Protein AF-0000000086844760 (afdb_homodimer)

Solvent-accessible surface area (backbone atoms only — not comparable to full-atom values): 68544 Å² total; per-residue (Å²): 136,83,76,76,80,75,75,67,80,76,78,78,75,75,71,76,77,79,73,76,76,82,70,79,83,75,85,76,35,27,53,61,29,56,73,67,73,46,94,48,76,59,41,81,81,46,22,67,66,28,59,74,68,72,46,90,46,39,65,70,80,63,88,67,71,78,76,73,77,73,80,78,74,82,71,80,79,78,82,77,79,78,87,77,78,69,79,83,68,81,68,78,78,85,81,85,72,85,91,84,83,89,86,69,89,79,78,80,80,88,84,91,85,86,90,91,86,91,85,86,90,86,89,89,76,84,76,82,81,78,79,87,86,79,81,72,74,86,75,78,74,73,74,70,76,68,80,68,67,78,74,70,77,79,71,74,79,66,73,74,68,75,70,73,76,76,73,76,84,75,50,77,80,41,47,57,52,46,16,39,49,39,18,54,71,46,49,38,49,72,76,28,47,56,69,39,92,64,22,55,57,62,65,67,53,47,68,76,53,50,59,93,79,39,53,42,54,44,48,41,23,19,42,20,20,38,39,48,32,41,28,85,86,46,78,63,30,65,58,29,35,53,50,12,51,52,42,43,55,53,42,54,53,52,50,45,50,43,63,65,61,70,71,51,72,54,48,67,43,59,35,51,36,25,51,48,49,31,52,40,32,34,39,66,43,82,53,54,64,35,54,60,29,48,51,49,26,50,52,36,48,49,58,56,68,44,84,50,72,61,70,82,79,75,82,77,75,57,64,66,61,49,64,74,40,40,49,58,48,20,32,49,37,18,46,49,44,50,52,34,44,22,44,8,62,32,60,28,68,26,46,86,64,79,69,67,45,32,44,70,71,20,22,33,74,28,53,58,64,40,26,69,77,58,35,60,91,62,56,70,65,59,47,27,52,44,36,34,49,36,53,53,42,54,50,45,52,50,50,49,37,50,50,11,40,50,43,36,42,57,74,71,49,53,37,69,65,57,50,51,52,52,50,50,19,49,52,38,35,55,51,49,49,68,47,29,55,61,68,68,56,58,55,49,71,75,47,79,51,73,62,90,80,57,50,73,68,51,50,50,50,51,31,50,46,39,46,46,51,26,44,50,40,28,48,59,47,48,53,49,29,72,73,68,56,56,66,33,44,32,75,80,32,68,68,43,32,52,35,36,52,50,34,55,52,37,48,68,39,48,42,58,80,69,39,44,65,63,42,43,36,34,48,52,49,33,52,44,24,48,73,50,66,68,58,51,49,51,52,50,52,55,49,60,62,50,44,67,74,14,35,35,36,53,52,50,51,49,51,51,40,52,51,52,53,50,33,37,72,75,66,73,42,73,66,44,74,62,49,45,53,60,47,40,38,43,75,50,70,137,78,74,74,80,74,76,65,81,78,76,79,75,74,70,74,77,80,73,77,75,80,70,81,83,74,84,76,34,28,52,61,28,57,73,66,72,45,93,47,78,60,40,80,81,48,22,69,66,28,59,74,66,73,46,88,45,40,66,68,79,63,86,65,68,76,75,71,76,71,78,75,73,81,69,78,79,74,78,76,81,74,82,80,80,80,87,82,74,86,88,89,82,84,79,90,83,89,88,91,83,90,90,83,90,84,88,94,86,92,86,89,87,92,84,83,87,84,80,81,77,86,79,86,77,80,77,81,80,79,80,88,83,79,80,70,74,83,75,79,75,73,77,71,75,67,78,68,68,78,74,70,74,80,70,73,78,65,73,73,67,76,71,73,76,74,71,76,83,73,53,75,82,40,48,58,52,47,16,39,48,39,18,55,71,47,49,40,49,72,74,29,47,54,67,41,93,67,24,54,56,63,65,67,53,48,69,77,52,51,58,91,79,41,53,42,55,45,48,40,23,18,43,20,19,40,38,47,31,39,28,86,85,48,78,64,30,67,59,29,36,52,50,13,52,52,42,41,53,54,41,54,52,53,48,45,51,43,64,63,64,69,70,50,71,55,49,66,42,60,35,51,37,26,52,49,50,30,53,38,34,33,39,64,43,83,53,55,64,36,54,59,30,49,53,50,27,50,51,36,49,50,58,56,69,45,82,50,73,62,70,84,77,72,81,78,78,58,63,68,62,50,63,73,40,41,48,58,50,21,33,50,37,17,46,50,44,50,51,35,42,22,43,8,63,31,61,28,69,26,47,87,63,79,69,67,45,31,44,70,70,21,22,33,73,27,56,59,65,42,25,68,76,57,33,60,91,62,56,70,65,60,47,28,53,45,37,35,48,36,52,54,42,53,51,46,53,50,50,50,37,50,50,11,40,49,42,36,42,58,72,72,50,54,36,68,64,57,50,51,52,53,51,50,18,51,52,38,34,56,53,47,50,70,48,30,55,60,68,69,56,59,56,50,72,76,47,79,51,75,61,88,81,57,49,72,67,51,49,50,52,50,31,50,46,37,46,46,49,27,45,50,39,30,47,57,46,48,52,49,29,72,71,68,57,57,65,34,45,32,75,80,32,70,69,43,31,50,35,35,52,50,33,55,50,36,48,66,38,48,42,56,78,69,40,46,64,64,43,42,36,34,48,54,52,33,52,43,24,47,73,50,67,68,57,52,50,50,52,50,52,54,50,59,63,49,45,67,75,14,37,36,36,54,52,49,51,50,52,52,40,52,50,50,51,49,32,37,71,75,66,70,42,72,66,46,71,63,50,45,54,59,46,42,37,43,75,50,69

Secondary structure (DSSP, 8-state):
----------------------------S-HHHHHHT------SSS-HHHHHHT-------------------------S---------------------------------------------------------------------------------------TTS-HHHHHHHHHHHIIIIIHHHHSS---TTS--GGGTGGGG--TT-HHHHHHHHHHHHHHHH-TT-S-HHHHHHHHHHHHHHHHHHHHHHHHTS-S---HHHHHHHHHHHHHHHHH-SSSTHHHHHHHHHHHHHHHHS----------TTHHHHHHTHHHHHHHHHHHHHHHHHHHHHHSS--SS-S-HHHHTTSS--SSS--TTT-----HHHHHHHHHHHHHHHHHHHHHHHHHHHHHHHHHT--HHHHHHHHHHHHHHHHHHHHT--HHHHHHHT-SSPPTT--HHHHHHHHHHHHHHHHHHHHHHHHHHHHH--S-GGGT-HHHHHHHHHHHHHHHHH--GGGGGGGHHHHHHHHHH---HHHHHHHHHHHHHHGGGS-HHHHHHHHHHHHHHHHHHHHS---HHHHHHHHHTS---/----------------------------S-HHHHHTT------SSS-HHHHHTT-----------------------------------------------------------------------------------------------------------------TTS-HHHHHHHHHHHIIIIIHHHHSS---TTS--GGGTGGGG--TT-HHHHHHHHHHHHHHHH-TT-S-HHHHHHHHHHHHHHHHHHHHHHHHTS-S---HHHHHHHHHHHHHHHHH-SSSTHHHHHHHHHHHHHHHHS----------TTHHHHHHTHHHHHHHHHHHHHHHHHHHHHHSS--SS-S-HHHHTTSS--SSS--TTT-----HHHHHHHHHHHHHHHHHHHHHHHHHHHHHHHHHT--HHHHHHHHHHHHHHHHHHHHT--HHHHHHHT-SSPPTT--HHHHHHHHHHHHHHHHHHHHHHHHHHHHH--S-GGGT-HHHHHHHHHHHHHHHHH--GGGGGGGHHHHHHHHHH---HHHHHHHHHHHHHHGGGS-HHHHHHHHHHHHHHHHHHHHS---HHHHHHHHHTS---

Structure (mmCIF, N/CA/C/O backbone):
data_AF-0000000086844760-model_v1
#
loop_
_entity.id
_entity.type
_entity.pdbx_description
1 polymer 'Zn(2)-C6 fungal-type domain-containing protein'
#
loop_
_atom_site.group_PDB
_atom_site.id
_atom_site.type_symbol
_atom_site.label_atom_id
_atom_site.label_alt_id
_atom_site.label_comp_id
_atom_site.label_asym_id
_atom_site.label_entity_id
_atom_site.label_seq_id
_atom_site.pdbx_PDB_ins_code
_atom_site.Cartn_x
_atom_site.Cartn_y
_atom_site.Cartn_z
_atom_site.occupancy
_atom_site.B_iso_or_equiv
_atom_site.auth_seq_id
_atom_site.auth_comp_id
_atom_site.auth_asym_id
_atom_site.auth_atom_id
_atom_site.pdbx_PDB_model_num
ATOM 1 N N . MET A 1 1 ? -20.188 -98.375 -18.125 1 24.91 1 MET A N 1
ATOM 2 C CA . MET A 1 1 ? -20.562 -96.938 -18.375 1 24.91 1 MET A CA 1
ATOM 3 C C . MET A 1 1 ? -19.656 -96 -17.625 1 24.91 1 MET A C 1
ATOM 5 O O . MET A 1 1 ? -19.594 -96.062 -16.391 1 24.91 1 MET A O 1
ATOM 9 N N . ALA A 1 2 ? -18.516 -95.688 -18.219 1 20.05 2 ALA A N 1
ATOM 10 C CA . ALA A 1 2 ? -17.281 -95 -17.812 1 20.05 2 ALA A CA 1
ATOM 11 C C . ALA A 1 2 ? -17.547 -93.562 -17.328 1 20.05 2 ALA A C 1
ATOM 13 O O . ALA A 1 2 ? -18.266 -92.812 -17.984 1 20.05 2 ALA A O 1
ATOM 14 N N . LYS A 1 3 ? -17.516 -93.5 -15.984 1 27.41 3 LYS A N 1
ATOM 15 C CA . LYS A 1 3 ? -17.75 -92.438 -15.039 1 27.41 3 LYS A CA 1
ATOM 16 C C . LYS A 1 3 ? -16.953 -91.188 -15.414 1 27.41 3 LYS A C 1
ATOM 18 O O . LYS A 1 3 ? -15.719 -91.25 -15.484 1 27.41 3 LYS A O 1
ATOM 23 N N . PRO A 1 4 ? -17.438 -90.375 -16.453 1 26.19 4 PRO A N 1
ATOM 24 C CA . PRO A 1 4 ? -16.594 -89.312 -17.062 1 26.19 4 PRO A CA 1
ATOM 25 C C . PRO A 1 4 ? -15.938 -88.375 -16.047 1 26.19 4 PRO A C 1
ATOM 27 O O . PRO A 1 4 ? -16.578 -88 -15.062 1 26.19 4 PRO A O 1
ATOM 30 N N . ASP A 1 5 ? -14.688 -88.625 -15.711 1 25.19 5 ASP A N 1
ATOM 31 C CA . ASP A 1 5 ? -13.883 -88.062 -14.648 1 25.19 5 ASP A CA 1
ATOM 32 C C . ASP A 1 5 ? -13.75 -86.5 -14.828 1 25.19 5 ASP A C 1
ATOM 34 O O . ASP A 1 5 ? -13.172 -86.062 -15.812 1 25.19 5 ASP A O 1
ATOM 38 N N . ALA A 1 6 ? -14.836 -85.75 -14.594 1 27.44 6 ALA A N 1
ATOM 39 C CA . ALA A 1 6 ? -15.141 -84.375 -14.93 1 27.44 6 ALA A CA 1
ATOM 40 C C . ALA A 1 6 ? -14.156 -83.438 -14.266 1 27.44 6 ALA A C 1
ATOM 42 O O . ALA A 1 6 ? -14.562 -82.438 -13.641 1 27.44 6 ALA A O 1
ATOM 43 N N . ASP A 1 7 ? -12.961 -83.938 -13.82 1 24.91 7 ASP A N 1
ATOM 44 C CA . ASP A 1 7 ? -12.234 -83.188 -12.789 1 24.91 7 ASP A CA 1
ATOM 45 C C . ASP A 1 7 ? -11.711 -81.875 -13.328 1 24.91 7 ASP A C 1
ATOM 47 O O . ASP A 1 7 ? -10.727 -81.812 -14.062 1 24.91 7 ASP A O 1
ATOM 51 N N . GLY A 1 8 ? -12.492 -81.062 -14.047 1 26.72 8 GLY A N 1
ATOM 52 C CA . GLY A 1 8 ? -11.891 -79.938 -14.734 1 26.72 8 GLY A CA 1
ATOM 53 C C . GLY A 1 8 ? -11.164 -79 -13.797 1 26.72 8 GLY A C 1
ATOM 54 O O . GLY A 1 8 ? -11.469 -78.938 -12.602 1 26.72 8 GLY A O 1
ATOM 55 N N . PRO A 1 9 ? -9.883 -78.625 -13.977 1 27.34 9 PRO A N 1
ATOM 56 C CA . PRO A 1 9 ? -8.961 -77.938 -13.102 1 27.34 9 PRO A CA 1
ATOM 57 C C . PRO A 1 9 ? -9.492 -76.562 -12.688 1 27.34 9 PRO A C 1
ATOM 59 O O . PRO A 1 9 ? -10.172 -75.875 -13.477 1 27.34 9 PRO A O 1
ATOM 62 N N . ALA A 1 10 ? -9.93 -76.375 -11.469 1 26.81 10 ALA A N 1
ATOM 63 C CA . ALA A 1 10 ? -10.508 -75.188 -10.82 1 26.81 10 ALA A CA 1
ATOM 64 C C . ALA A 1 10 ? -9.617 -74 -11.008 1 26.81 10 ALA A C 1
ATOM 66 O O . ALA A 1 10 ? -8.391 -74.062 -10.898 1 26.81 10 ALA A O 1
ATOM 67 N N . ALA A 1 11 ? -9.992 -73.062 -11.922 1 27.92 11 ALA A N 1
ATOM 68 C CA . ALA A 1 11 ? -9.359 -71.812 -12.266 1 27.92 11 ALA A CA 1
ATOM 69 C C . ALA A 1 11 ? -8.969 -71.062 -11.016 1 27.92 11 ALA A C 1
ATOM 71 O O . ALA A 1 11 ? -9.773 -70.875 -10.102 1 27.92 11 ALA A O 1
ATOM 72 N N . GLU A 1 12 ? -7.711 -71.125 -10.578 1 26.2 12 GLU A N 1
ATOM 73 C CA . GLU A 1 12 ? -7.074 -70.438 -9.445 1 26.2 12 GLU A CA 1
ATOM 74 C C . GLU A 1 12 ? -7.34 -68.938 -9.469 1 26.2 12 GLU A C 1
ATOM 76 O O . GLU A 1 12 ? -6.941 -68.25 -10.406 1 26.2 12 GLU A O 1
ATOM 81 N N . THR A 1 13 ? -8.539 -68.438 -9.102 1 27.89 13 THR A N 1
ATOM 82 C CA . THR A 1 13 ? -8.875 -67.062 -9.023 1 27.89 13 THR A CA 1
ATOM 83 C C . THR A 1 13 ? -7.828 -66.312 -8.211 1 27.89 13 THR A C 1
ATOM 85 O O . THR A 1 13 ? -7.703 -66.5 -7.004 1 27.89 13 THR A O 1
ATOM 88 N N . THR A 1 14 ? -6.637 -66.062 -8.781 1 27.88 14 THR A N 1
ATOM 89 C CA . THR A 1 14 ? -5.586 -65.312 -8.102 1 27.88 14 THR A CA 1
ATOM 90 C C . THR A 1 14 ? -6.137 -64 -7.539 1 27.88 14 THR A C 1
ATOM 92 O O . THR A 1 14 ? -6.609 -63.156 -8.289 1 27.88 14 THR A O 1
ATOM 95 N N . LEU A 1 15 ? -6.805 -64.062 -6.41 1 31.3 15 LEU A N 1
ATOM 96 C CA . LEU A 1 15 ? -7.289 -62.844 -5.711 1 31.3 15 LEU A CA 1
ATOM 97 C C . LEU A 1 15 ? -6.215 -61.781 -5.664 1 31.3 15 LEU A C 1
ATOM 99 O O . LEU A 1 15 ? -5.055 -62.062 -5.348 1 31.3 15 LEU A O 1
ATOM 103 N N . PRO A 1 16 ? -6.379 -60.75 -6.535 1 30.52 16 PRO A N 1
ATOM 104 C CA . PRO A 1 16 ? -5.344 -59.719 -6.59 1 30.52 16 PRO A CA 1
ATOM 105 C C . PRO A 1 16 ? -4.879 -59.281 -5.203 1 30.52 16 PRO A C 1
ATOM 107 O O . PRO A 1 16 ? -5.629 -59.375 -4.23 1 30.52 16 PRO A O 1
ATOM 110 N N . ALA A 1 17 ? -3.604 -59.281 -4.926 1 31.84 17 ALA A N 1
ATOM 111 C CA . ALA A 1 17 ? -2.9 -58.906 -3.703 1 31.84 17 ALA A CA 1
ATOM 112 C C . ALA A 1 17 ? -3.387 -57.531 -3.189 1 31.84 17 ALA A C 1
ATOM 114 O O . ALA A 1 17 ? -3.531 -56.594 -3.961 1 31.84 17 ALA A O 1
ATOM 115 N N . ARG A 1 18 ? -4.176 -57.531 -2.146 1 31.48 18 ARG A N 1
ATOM 116 C CA . ARG A 1 18 ? -4.648 -56.344 -1.442 1 31.48 18 ARG A CA 1
ATOM 117 C C . ARG A 1 18 ? -3.514 -55.344 -1.224 1 31.48 18 ARG A C 1
ATOM 119 O O . ARG A 1 18 ? -2.592 -55.594 -0.45 1 31.48 18 ARG A O 1
ATOM 126 N N . GLN A 1 19 ? -3.096 -54.656 -2.275 1 29.53 19 GLN A N 1
ATOM 127 C CA . GLN A 1 19 ? -2.07 -53.625 -2.059 1 29.53 19 GLN A CA 1
ATOM 128 C C . GLN A 1 19 ? -2.441 -52.719 -0.9 1 29.53 19 GLN A C 1
ATOM 130 O O . GLN A 1 19 ? -3.551 -52.188 -0.858 1 29.53 19 GLN A O 1
ATOM 135 N N . ARG A 1 20 ? -1.898 -52.906 0.29 1 30.97 20 ARG A N 1
ATOM 136 C CA . ARG A 1 20 ? -2.045 -52.094 1.487 1 30.97 20 ARG A CA 1
ATOM 137 C C . ARG A 1 20 ? -1.864 -50.625 1.163 1 30.97 20 ARG A C 1
ATOM 139 O O . ARG A 1 20 ? -0.861 -50.219 0.564 1 30.97 20 ARG A O 1
ATOM 146 N N . LYS A 1 21 ? -2.982 -49.969 1.003 1 32.12 21 LYS A N 1
ATOM 147 C CA . LYS A 1 21 ? -3 -48.531 0.793 1 32.12 21 LYS A CA 1
ATOM 148 C C . LYS A 1 21 ? -2.168 -47.812 1.851 1 32.12 21 LYS A C 1
ATOM 150 O O . LYS A 1 21 ? -2.373 -48 3.051 1 32.12 21 LYS A O 1
ATOM 155 N N . TRP A 1 22 ? -0.923 -47.5 1.619 1 31.42 22 TRP A N 1
ATOM 156 C CA . TRP A 1 22 ? -0.05 -46.688 2.457 1 31.42 22 TRP A CA 1
ATOM 157 C C . TRP A 1 22 ? -0.727 -45.375 2.83 1 31.42 22 TRP A C 1
ATOM 159 O O . TRP A 1 22 ? -1.113 -44.594 1.955 1 31.42 22 TRP A O 1
ATOM 169 N N . HIS A 1 23 ? -1.575 -45.344 3.865 1 33.09 23 HIS A N 1
ATOM 170 C CA . HIS A 1 23 ? -2.178 -44.094 4.344 1 33.09 23 HIS A CA 1
ATOM 171 C C . HIS A 1 23 ? -1.124 -43.156 4.934 1 33.09 23 HIS A C 1
ATOM 173 O O . HIS A 1 23 ? -0.308 -43.594 5.758 1 33.09 23 HIS A O 1
ATOM 179 N N . PRO A 1 24 ? -0.747 -42.219 4.309 1 34.28 24 PRO A N 1
ATOM 180 C CA . PRO A 1 24 ? 0.239 -41.281 4.875 1 34.28 24 PRO A CA 1
ATOM 181 C C . PRO A 1 24 ? -0.149 -40.781 6.27 1 34.28 24 PRO A C 1
ATOM 183 O O . PRO A 1 24 ? -1.294 -40.375 6.484 1 34.28 24 PRO A O 1
ATOM 186 N N . ARG A 1 25 ? 0.43 -41.188 7.41 1 38.53 25 ARG A N 1
ATOM 187 C CA . ARG A 1 25 ? 0.257 -40.875 8.82 1 38.53 25 ARG A CA 1
ATOM 188 C C . ARG A 1 25 ? 0.356 -39.375 9.047 1 38.53 25 ARG A C 1
ATOM 190 O O . ARG A 1 25 ? 1.395 -38.75 8.781 1 38.53 25 ARG A O 1
ATOM 197 N N . VAL A 1 26 ? -0.689 -38.688 8.844 1 43.47 26 VAL A N 1
ATOM 198 C CA . VAL A 1 26 ? -0.784 -37.281 9.211 1 43.47 26 VAL A CA 1
ATOM 199 C C . VAL A 1 26 ? -0.751 -37.125 10.727 1 43.47 26 VAL A C 1
ATOM 201 O O . VAL A 1 26 ? -1.554 -37.75 11.438 1 43.47 26 VAL A O 1
ATOM 204 N N . PHE A 1 27 ? 0.357 -36.844 11.422 1 50.03 27 PHE A N 1
ATOM 205 C CA . PHE A 1 27 ? 0.555 -36.688 12.859 1 50.03 27 PHE A CA 1
ATOM 206 C C . PHE A 1 27 ? -0.183 -35.438 13.359 1 50.03 27 PHE A C 1
ATOM 208 O O . PHE A 1 27 ? 0.335 -34.312 13.273 1 50.03 27 PHE A O 1
ATOM 215 N N . THR A 1 28 ? -1.425 -35.406 13.609 1 60.16 28 THR A N 1
ATOM 216 C CA . THR A 1 28 ? -2.33 -34.375 14.078 1 60.16 28 THR A CA 1
ATOM 217 C C . THR A 1 28 ? -2.328 -34.312 15.602 1 60.16 28 THR A C 1
ATOM 219 O O . THR A 1 28 ? -3.076 -33.5 16.188 1 60.16 28 THR A O 1
ATOM 222 N N . GLY A 1 29 ? -1.486 -34.906 16.328 1 65.88 29 GLY A N 1
ATOM 223 C CA . GLY A 1 29 ? -1.523 -34.938 17.781 1 65.88 29 GLY A CA 1
ATOM 224 C C . GLY A 1 29 ? -0.838 -33.75 18.422 1 65.88 29 GLY A C 1
ATOM 225 O O . GLY A 1 29 ? -0.25 -32.906 17.734 1 65.88 29 GLY A O 1
ATOM 226 N N . CYS A 1 30 ? -1.069 -33.531 19.766 1 68.5 30 CYS A N 1
ATOM 227 C CA . CYS A 1 30 ? -0.427 -32.438 20.516 1 68.5 30 CYS A CA 1
ATOM 228 C C . CYS A 1 30 ? 1.088 -32.625 20.5 1 68.5 30 CYS A C 1
ATOM 230 O O . CYS A 1 30 ? 1.6 -33.719 20.266 1 68.5 30 CYS A O 1
ATOM 232 N N . VAL A 1 31 ? 1.946 -31.578 20.719 1 71.69 31 VAL A N 1
ATOM 233 C CA . VAL A 1 31 ? 3.404 -31.562 20.672 1 71.69 31 VAL A CA 1
ATOM 234 C C . VAL A 1 31 ? 3.973 -32.688 21.531 1 71.69 31 VAL A C 1
ATOM 236 O O . VAL A 1 31 ? 4.938 -33.344 21.156 1 71.69 31 VAL A O 1
ATOM 239 N N . ASN A 1 32 ? 3.42 -33.031 22.547 1 75.5 32 ASN A N 1
ATOM 240 C CA . ASN A 1 32 ? 3.92 -34.031 23.469 1 75.5 32 ASN A CA 1
ATOM 241 C C . ASN A 1 32 ? 3.65 -35.438 22.953 1 75.5 32 ASN A C 1
ATOM 243 O O . ASN A 1 32 ? 4.516 -36.312 23.047 1 75.5 32 ASN A O 1
ATOM 247 N N . CYS A 1 33 ? 2.576 -35.625 22.453 1 73.06 33 CYS A N 1
ATOM 248 C CA . CYS A 1 33 ? 2.213 -36.938 21.922 1 73.06 33 CYS A CA 1
ATOM 249 C C . CYS A 1 33 ? 3.01 -37.281 20.672 1 73.06 33 CYS A C 1
ATOM 251 O O . CYS A 1 33 ? 3.457 -38.406 20.484 1 73.06 33 CYS A O 1
ATOM 253 N N . ARG A 1 34 ? 3.307 -36.25 19.891 1 70.62 34 ARG A N 1
ATOM 254 C CA . ARG A 1 34 ? 4.129 -36.406 18.703 1 70.62 34 ARG A CA 1
ATOM 255 C C . ARG A 1 34 ? 5.574 -36.719 19.062 1 70.62 34 ARG A C 1
ATOM 257 O O . ARG A 1 34 ? 6.199 -37.562 18.438 1 70.62 34 ARG A O 1
ATOM 264 N N . ARG A 1 35 ? 6.004 -36.094 20.078 1 70.56 35 ARG A N 1
ATOM 265 C CA . ARG A 1 35 ? 7.363 -36.312 20.547 1 70.56 35 ARG A CA 1
ATOM 266 C C . ARG A 1 35 ? 7.527 -37.719 21.094 1 70.56 35 ARG A C 1
ATOM 268 O O . ARG A 1 35 ? 8.57 -38.344 20.891 1 70.56 35 ARG A O 1
ATOM 275 N N . ARG A 1 36 ? 6.535 -38.281 21.656 1 74 36 ARG A N 1
ATOM 276 C CA . ARG A 1 36 ? 6.586 -39.594 22.312 1 74 36 ARG A CA 1
ATOM 277 C C . ARG A 1 36 ? 6.102 -40.688 21.391 1 74 36 ARG A C 1
ATOM 279 O O . ARG A 1 36 ? 6.113 -41.875 21.781 1 74 36 ARG A O 1
ATOM 286 N N . HIS A 1 37 ? 5.723 -40.281 20.219 1 66.19 37 HIS A N 1
ATOM 287 C CA . HIS A 1 37 ? 5.254 -41.188 19.172 1 66.19 37 HIS A CA 1
ATOM 288 C C . HIS A 1 37 ? 4.113 -42.062 19.688 1 66.19 37 HIS A C 1
ATOM 290 O O . HIS A 1 37 ? 4.09 -43.281 19.438 1 66.19 37 HIS A O 1
ATOM 296 N N . VAL A 1 38 ? 3.189 -41.375 20.531 1 77.69 38 VAL A N 1
ATOM 297 C CA . VAL A 1 38 ? 2.004 -42.094 21 1 77.69 38 VAL A CA 1
ATOM 298 C C . VAL A 1 38 ? 0.761 -41.5 20.328 1 77.69 38 VAL A C 1
ATOM 300 O O . VAL A 1 38 ? 0.759 -40.375 19.875 1 77.69 38 VAL A O 1
ATOM 303 N N . LYS A 1 39 ? -0.278 -42.281 20.125 1 74.25 39 LYS A N 1
ATOM 304 C CA . LYS A 1 39 ? -1.54 -41.875 19.531 1 74.25 39 LYS A CA 1
ATOM 305 C C . LYS A 1 39 ? -2.225 -40.812 20.391 1 74.25 39 LYS A C 1
ATOM 307 O O . LYS A 1 39 ? -2.457 -41.031 21.578 1 74.25 39 LYS A O 1
ATOM 312 N N . CYS A 1 40 ? -2.346 -39.531 19.875 1 71 40 CYS A N 1
ATOM 313 C CA . CYS A 1 40 ? -3.016 -38.438 20.547 1 71 40 CYS A CA 1
ATOM 314 C C . CYS A 1 40 ? -4.512 -38.438 20.234 1 71 40 CYS A C 1
ATOM 316 O O . CYS A 1 40 ? -4.918 -38.688 19.109 1 71 40 CYS A O 1
ATOM 318 N N . ASP A 1 41 ? -5.352 -38.344 21.109 1 75.38 41 ASP A N 1
ATOM 319 C CA . ASP A 1 41 ? -6.797 -38.312 20.906 1 75.38 41 ASP A CA 1
ATOM 320 C C . ASP A 1 41 ? -7.266 -36.938 20.5 1 75.38 41 ASP A C 1
ATOM 322 O O . ASP A 1 41 ? -8.461 -36.688 20.344 1 75.38 41 ASP A O 1
ATOM 326 N N . GLU A 1 42 ? -6.41 -35.906 20.312 1 72.19 42 GLU A N 1
ATOM 327 C CA . GLU A 1 42 ? -6.555 -34.531 19.812 1 72.19 42 GLU A CA 1
ATOM 328 C C . GLU A 1 42 ? -7.652 -33.812 20.578 1 72.19 42 GLU A C 1
ATOM 330 O O . GLU A 1 42 ? -8.211 -32.812 20.062 1 72.19 42 GLU A O 1
ATOM 335 N N . ARG A 1 43 ? -7.883 -34.219 21.734 1 72.81 43 ARG A N 1
ATOM 336 C CA . ARG A 1 43 ? -8.867 -33.531 22.562 1 72.81 43 ARG A CA 1
ATOM 337 C C . ARG A 1 43 ? -8.312 -32.219 23.109 1 72.81 43 ARG A C 1
ATOM 339 O O . ARG A 1 43 ? -7.145 -32.125 23.5 1 72.81 43 ARG A O 1
ATOM 346 N N . THR A 1 44 ? -8.977 -31.016 22.953 1 72.56 44 THR A N 1
ATOM 347 C CA . THR A 1 44 ? -8.68 -29.703 23.531 1 72.56 44 THR A CA 1
ATOM 348 C C . THR A 1 44 ? -9.469 -29.484 24.812 1 72.56 44 THR A C 1
ATOM 350 O O . THR A 1 44 ? -10.586 -30 24.953 1 72.56 44 THR A O 1
ATOM 353 N N . PRO A 1 45 ? -8.789 -28.734 25.812 1 70.69 45 PRO A N 1
ATOM 354 C CA . PRO A 1 45 ? -7.508 -28.047 25.719 1 70.69 45 PRO A CA 1
ATOM 355 C C . PRO A 1 45 ? -6.312 -28.969 25.953 1 70.69 45 PRO A C 1
ATOM 357 O O . PRO A 1 45 ? -5.184 -28.625 25.594 1 70.69 45 PRO A O 1
ATOM 360 N N . SER A 1 46 ? -6.527 -30.109 26.453 1 77.12 46 SER A N 1
ATOM 361 C CA . SER A 1 46 ? -5.441 -31.047 26.734 1 77.12 46 SER A CA 1
ATOM 362 C C . SER A 1 46 ? -5.812 -32.469 26.312 1 77.12 46 SER A C 1
ATOM 364 O O . SER A 1 46 ? -6.926 -32.938 26.578 1 77.12 46 SER A O 1
ATOM 366 N N . CYS A 1 47 ? -4.941 -33.031 25.625 1 75.25 47 CYS A N 1
ATOM 367 C CA . CYS A 1 47 ? -5.219 -34.438 25.234 1 75.25 47 CYS A CA 1
ATOM 368 C C . CYS A 1 47 ? -5.109 -35.375 26.438 1 75.25 47 CYS A C 1
ATOM 370 O O . CYS A 1 47 ? -4.512 -35 27.453 1 75.25 47 CYS A O 1
ATOM 372 N N . THR A 1 48 ? -5.809 -36.531 26.375 1 80.75 48 THR A N 1
ATOM 373 C CA . THR A 1 48 ? -5.895 -37.5 27.469 1 80.75 48 THR A CA 1
ATOM 374 C C . THR A 1 48 ? -4.5 -37.906 27.938 1 80.75 48 THR A C 1
ATOM 376 O O . THR A 1 48 ? -4.285 -38.125 29.141 1 80.75 48 THR A O 1
ATOM 379 N N . ASN A 1 49 ? -3.574 -37.938 27 1 79.81 49 ASN A N 1
ATOM 380 C CA . ASN A 1 49 ? -2.207 -38.312 27.328 1 79.81 49 ASN A CA 1
ATOM 381 C C . ASN A 1 49 ? -1.501 -37.25 28.156 1 79.81 49 ASN A C 1
ATOM 383 O O . ASN A 1 49 ? -0.841 -37.562 29.141 1 79.81 49 ASN A O 1
ATOM 387 N N . CYS A 1 50 ? -1.664 -36.094 27.734 1 76.44 50 CYS A N 1
ATOM 388 C CA . CYS A 1 50 ? -1.045 -34.969 28.422 1 76.44 50 CYS A CA 1
ATOM 389 C C . CYS A 1 50 ? -1.689 -34.75 29.797 1 76.44 50 CYS A C 1
ATOM 391 O O . CYS A 1 50 ? -0.999 -34.469 30.766 1 76.44 50 CYS A O 1
ATOM 393 N N . THR A 1 51 ? -2.889 -34.938 29.906 1 79.69 51 THR A N 1
ATOM 394 C CA . THR A 1 51 ? -3.605 -34.844 31.172 1 79.69 51 THR A CA 1
ATOM 395 C C . THR A 1 51 ? -3.123 -35.906 32.156 1 79.69 51 THR A C 1
ATOM 397 O O . THR A 1 51 ? -2.908 -35.625 33.344 1 79.69 51 THR A O 1
ATOM 400 N N . ARG A 1 52 ? -2.977 -37.125 31.688 1 79.19 52 ARG A N 1
ATOM 401 C CA . ARG A 1 52 ? -2.557 -38.25 32.531 1 79.19 52 ARG A CA 1
ATOM 402 C C . ARG A 1 52 ? -1.139 -38.031 33.031 1 79.19 52 ARG A C 1
ATOM 404 O O . ARG A 1 52 ? -0.837 -38.375 34.188 1 79.19 52 ARG A O 1
ATOM 411 N N . LEU A 1 53 ? -0.36 -37.438 32.188 1 78.25 53 LEU A N 1
ATOM 412 C CA . LEU A 1 53 ? 1.056 -37.281 32.5 1 78.25 53 LEU A CA 1
ATOM 413 C C . LEU A 1 53 ? 1.331 -35.906 33.062 1 78.25 53 LEU A C 1
ATOM 415 O O . LEU A 1 53 ? 2.48 -35.562 33.375 1 78.25 53 LEU A O 1
ATOM 419 N N . SER A 1 54 ? 0.286 -35.094 33.312 1 76.12 54 SER A N 1
ATOM 420 C CA . SER A 1 54 ? 0.357 -33.75 33.844 1 76.12 54 SER A CA 1
ATOM 421 C C . SER A 1 54 ? 1.353 -32.875 33.094 1 76.12 54 SER A C 1
ATOM 423 O O . SER A 1 54 ? 2.189 -32.188 33.688 1 76.12 54 SER A O 1
ATOM 425 N N . LEU A 1 55 ? 1.37 -33.031 31.719 1 75.62 55 LEU A N 1
ATOM 426 C CA . LEU A 1 55 ? 2.211 -32.219 30.844 1 75.62 55 LEU A CA 1
ATOM 427 C C . LEU A 1 55 ? 1.41 -31.094 30.203 1 75.62 55 LEU A C 1
ATOM 429 O O . LEU A 1 55 ? 0.198 -31.219 30 1 75.62 55 LEU A O 1
ATOM 433 N N . PRO A 1 56 ? 2.006 -29.969 29.922 1 72.69 56 PRO A N 1
ATOM 434 C CA . PRO A 1 56 ? 1.313 -28.922 29.172 1 72.69 56 PRO A CA 1
ATOM 435 C C . PRO A 1 56 ? 1.019 -29.312 27.719 1 72.69 56 PRO A C 1
ATOM 437 O O . PRO A 1 56 ? 1.939 -29.641 26.969 1 72.69 56 PRO A O 1
ATOM 440 N N . CYS A 1 57 ? -0.252 -29.438 27.266 1 67.88 57 CYS A N 1
ATOM 441 C CA . CYS A 1 57 ? -0.723 -29.891 25.953 1 67.88 57 CYS A CA 1
ATOM 442 C C . CYS A 1 57 ? -0.798 -28.734 24.969 1 67.88 57 CYS A C 1
ATOM 444 O O . CYS A 1 57 ? -1.457 -27.734 25.234 1 67.88 57 CYS A O 1
ATOM 446 N N . ASN A 1 58 ? 0.031 -28.641 24.109 1 65.5 58 ASN A N 1
ATOM 447 C CA . ASN A 1 58 ? 0.048 -27.609 23.078 1 65.5 58 ASN A CA 1
ATOM 448 C C . ASN A 1 58 ? -0.103 -28.219 21.688 1 65.5 58 ASN A C 1
ATOM 450 O O . ASN A 1 58 ? 0.588 -29.188 21.344 1 65.5 58 ASN A O 1
ATOM 454 N N . PHE A 1 59 ? -1.128 -27.859 21.062 1 57.97 59 PHE A N 1
ATOM 455 C CA . PHE A 1 59 ? -1.401 -28.359 19.719 1 57.97 59 PHE A CA 1
ATOM 456 C C . PHE A 1 59 ? -0.718 -27.484 18.672 1 57.97 59 PHE A C 1
ATOM 458 O O . PHE A 1 59 ? -1.05 -27.562 17.484 1 57.97 59 PHE A O 1
ATOM 465 N N . ASP A 1 60 ? 0.184 -26.688 19 1 50.41 60 ASP A N 1
ATOM 466 C CA . ASP A 1 60 ? 0.855 -25.797 18.062 1 50.41 60 ASP A CA 1
ATOM 467 C C . ASP A 1 60 ? 1.41 -26.578 16.875 1 50.41 60 ASP A C 1
ATOM 469 O O . ASP A 1 60 ? 2.092 -27.578 17.047 1 50.41 60 ASP A O 1
ATOM 473 N N . ARG A 1 61 ? 0.792 -26.531 15.812 1 44.06 61 ARG A N 1
ATOM 474 C CA . ARG A 1 61 ? 1.251 -27.109 14.555 1 44.06 61 ARG A CA 1
ATOM 475 C C . ARG A 1 61 ? 2.625 -26.578 14.18 1 44.06 61 ARG A C 1
ATOM 477 O O . ARG A 1 61 ? 2.729 -25.562 13.484 1 44.06 61 ARG A O 1
ATOM 484 N N . ARG A 1 62 ? 3.619 -26.406 15.023 1 39.62 62 ARG A N 1
ATOM 485 C CA . ARG A 1 62 ? 4.941 -26.141 14.461 1 39.62 62 ARG A CA 1
ATOM 486 C C . ARG A 1 62 ? 5.336 -27.234 13.469 1 39.62 62 ARG A C 1
ATOM 488 O O . ARG A 1 62 ? 4.91 -28.375 13.594 1 39.62 62 ARG A O 1
ATOM 495 N N . PHE A 1 63 ? 5.812 -26.812 12.273 1 33.41 63 PHE A N 1
ATOM 496 C CA . PHE A 1 63 ? 6.441 -27.641 11.242 1 33.41 63 PHE A CA 1
ATOM 497 C C . PHE A 1 63 ? 7.352 -28.688 11.867 1 33.41 63 PHE A C 1
ATOM 499 O O . PHE A 1 63 ? 8.375 -28.344 12.469 1 33.41 63 PHE A O 1
ATOM 506 N N . VAL A 1 64 ? 6.754 -29.641 12.414 1 33.38 64 VAL A N 1
ATOM 507 C CA . VAL A 1 64 ? 7.684 -30.719 12.727 1 33.38 64 VAL A CA 1
ATOM 508 C C . VAL A 1 64 ? 7.973 -31.531 11.477 1 33.38 64 VAL A C 1
ATOM 510 O O . VAL A 1 64 ? 7.051 -32.062 10.844 1 33.38 64 VAL A O 1
ATOM 513 N N . PHE A 1 65 ? 8.914 -31.156 10.711 1 28.98 65 PHE A N 1
ATOM 514 C CA . PHE A 1 65 ? 9.336 -31.969 9.578 1 28.98 65 PHE A CA 1
ATOM 515 C C . PHE A 1 65 ? 9.492 -33.438 9.992 1 28.98 65 PHE A C 1
ATOM 517 O O . PHE A 1 65 ? 10.055 -33.719 11.047 1 28.98 65 PHE A O 1
ATOM 524 N N . LYS A 1 66 ? 8.727 -34.219 9.578 1 31.31 66 LYS A N 1
ATOM 525 C CA . LYS A 1 66 ? 8.797 -35.656 9.82 1 31.31 66 LYS A CA 1
ATOM 526 C C . LYS A 1 66 ? 10.18 -36.219 9.477 1 31.31 66 LYS A C 1
ATOM 528 O O . LYS A 1 66 ? 10.672 -36 8.367 1 31.31 66 LYS A O 1
ATOM 533 N N . ALA A 1 67 ? 11.047 -36.5 10.375 1 28.23 67 ALA A N 1
ATOM 534 C CA . ALA A 1 67 ? 12.32 -37.188 10.258 1 28.23 67 ALA A CA 1
ATOM 535 C C . ALA A 1 67 ? 12.156 -38.531 9.547 1 28.23 67 ALA A C 1
ATOM 537 O O . ALA A 1 67 ? 11.406 -39.406 10 1 28.23 67 ALA A O 1
ATOM 538 N N . VAL A 1 68 ? 12.156 -38.594 8.297 1 26.36 68 VAL A N 1
ATOM 539 C CA . VAL A 1 68 ? 12.195 -39.906 7.711 1 26.36 68 VAL A CA 1
ATOM 540 C C . VAL A 1 68 ? 13.352 -40.719 8.305 1 26.36 68 VAL A C 1
ATOM 542 O O . VAL A 1 68 ? 14.477 -40.219 8.398 1 26.36 68 VAL A O 1
ATOM 545 N N . PRO A 1 69 ? 13.195 -41.781 8.961 1 26.16 69 PRO A N 1
ATOM 546 C CA . PRO A 1 69 ? 14.273 -42.562 9.562 1 26.16 69 PRO A CA 1
ATOM 547 C C . PRO A 1 69 ? 15.344 -43 8.555 1 26.16 69 PRO A C 1
ATOM 549 O O . PRO A 1 69 ? 15.023 -43.312 7.406 1 26.16 69 PRO A O 1
ATOM 552 N N . ARG A 1 70 ? 16.5 -42.531 8.688 1 27.36 70 ARG A N 1
ATOM 553 C CA . ARG A 1 70 ? 17.688 -42.906 7.93 1 27.36 70 ARG A CA 1
ATOM 554 C C . ARG A 1 70 ? 17.797 -44.438 7.781 1 27.36 70 ARG A C 1
ATOM 556 O O . ARG A 1 70 ? 17.688 -45.156 8.766 1 27.36 70 ARG A O 1
ATOM 563 N N . PRO A 1 71 ? 17.625 -45.094 6.656 1 24.78 71 PRO A N 1
ATOM 564 C CA . PRO A 1 71 ? 17.859 -46.531 6.582 1 24.78 71 PRO A CA 1
ATOM 565 C C . PRO A 1 71 ? 19.203 -46.938 7.18 1 24.78 71 PRO A C 1
ATOM 567 O O . PRO A 1 71 ? 20.188 -46.188 7.059 1 24.78 71 PRO A O 1
ATOM 570 N N . SER A 1 72 ? 19.297 -47.625 8.305 1 26.58 72 SER A N 1
ATOM 571 C CA . SER A 1 72 ? 20.453 -48.188 8.984 1 26.58 72 SER A CA 1
ATOM 572 C C . SER A 1 72 ? 21.391 -48.875 8 1 26.58 72 SER A C 1
ATOM 574 O O . SER A 1 72 ? 20.953 -49.594 7.105 1 26.58 72 SER A O 1
ATOM 576 N N . GLY A 1 73 ? 22.5 -48.344 7.715 1 23.42 73 GLY A N 1
ATOM 577 C CA . GLY A 1 73 ? 23.609 -48.875 6.93 1 23.42 73 GLY A CA 1
ATOM 578 C C . GLY A 1 73 ? 23.891 -50.344 7.168 1 23.42 73 GLY A C 1
ATOM 579 O O . GLY A 1 73 ? 23.578 -50.875 8.234 1 23.42 73 GLY A O 1
ATOM 580 N N . LEU A 1 74 ? 24.016 -51.125 6.117 1 24.98 74 LEU A N 1
ATOM 581 C CA . LEU A 1 74 ? 24.297 -52.562 6.023 1 24.98 74 LEU A CA 1
ATOM 582 C C . LEU A 1 74 ? 25.516 -52.938 6.875 1 24.98 74 LEU A C 1
ATOM 584 O O . LEU A 1 74 ? 26.562 -52.281 6.781 1 24.98 74 LEU A O 1
ATOM 588 N N . LYS A 1 75 ? 25.312 -53.469 8.055 1 26.19 75 LYS A N 1
ATOM 589 C CA . LYS A 1 75 ? 26.359 -54.094 8.859 1 26.19 75 LYS A CA 1
ATOM 590 C C . LYS A 1 75 ? 27.281 -54.938 7.988 1 26.19 75 LYS A C 1
ATOM 592 O O . LYS A 1 75 ? 26.859 -55.531 6.996 1 26.19 75 LYS A O 1
ATOM 597 N N . PRO A 1 76 ? 28.562 -54.812 8.172 1 25.02 76 PRO A N 1
ATOM 598 C CA . PRO A 1 76 ? 29.562 -55.688 7.535 1 25.02 76 PRO A CA 1
ATOM 599 C C . PRO A 1 76 ? 29.266 -57.156 7.754 1 25.02 76 PRO A C 1
ATOM 601 O O . PRO A 1 76 ? 28.672 -57.531 8.766 1 25.02 76 PRO A O 1
ATOM 604 N N . ARG A 1 77 ? 29.219 -58 6.73 1 23.25 77 ARG A N 1
ATOM 605 C CA . ARG A 1 77 ? 28.984 -59.438 6.719 1 23.25 77 ARG A CA 1
ATOM 606 C C . ARG A 1 77 ? 30.016 -60.156 7.566 1 23.25 77 ARG A C 1
ATOM 608 O O . ARG A 1 77 ? 31.203 -60.188 7.238 1 23.25 77 ARG A O 1
ATOM 615 N N . PRO A 1 78 ? 29.938 -60.219 8.938 1 21.09 78 PRO A N 1
ATOM 616 C CA . PRO A 1 78 ? 30.938 -61.125 9.539 1 21.09 78 PRO A CA 1
ATOM 617 C C . PRO A 1 78 ? 31.016 -62.469 8.828 1 21.09 78 PRO A C 1
ATOM 619 O O . PRO A 1 78 ? 30.094 -62.875 8.125 1 21.09 78 PRO A O 1
ATOM 622 N N . SER A 1 79 ? 32.281 -63.125 8.695 1 21.75 79 SER A N 1
ATOM 623 C CA . SER A 1 79 ? 32.781 -64.5 8.391 1 21.75 79 SER A CA 1
ATOM 624 C C . SER A 1 79 ? 31.922 -65.562 9.086 1 21.75 79 SER A C 1
ATOM 626 O O . SER A 1 79 ? 31.203 -65.25 10.039 1 21.75 79 SER A O 1
ATOM 628 N N . SER A 1 80 ? 32.125 -66.875 8.812 1 20.36 80 SER A N 1
ATOM 629 C CA . SER A 1 80 ? 31.469 -68.188 8.781 1 20.36 80 SER A CA 1
ATOM 630 C C . SER A 1 80 ? 31.297 -68.75 10.195 1 20.36 80 SER A C 1
ATOM 632 O O . SER A 1 80 ? 30.906 -69.875 10.359 1 20.36 80 SER A O 1
ATOM 634 N N . ALA A 1 81 ? 31.922 -68.188 11.211 1 18.81 81 ALA A N 1
ATOM 635 C CA . ALA A 1 81 ? 32.188 -69.375 12.031 1 18.81 81 ALA A CA 1
ATOM 636 C C . ALA A 1 81 ? 30.906 -70.125 12.289 1 18.81 81 ALA A C 1
ATOM 638 O O . ALA A 1 81 ? 30.922 -71.375 12.242 1 18.81 81 ALA A O 1
ATOM 639 N N . GLU A 1 82 ? 29.953 -69.5 12.844 1 17.03 82 GLU A N 1
ATOM 640 C CA . GLU A 1 82 ? 29.5 -69.812 14.203 1 17.03 82 GLU A CA 1
ATOM 641 C C . GLU A 1 82 ? 28.5 -70.938 14.234 1 17.03 82 GLU A C 1
ATOM 643 O O . GLU A 1 82 ? 27.797 -71.188 13.25 1 17.03 82 GLU A O 1
ATOM 648 N N . GLN A 1 83 ? 28.359 -71.5 15.453 1 17.27 83 GLN A N 1
ATOM 649 C CA . GLN A 1 83 ? 28.047 -72.688 16.266 1 17.27 83 GLN A CA 1
ATOM 650 C C . GLN A 1 83 ? 26.609 -73.125 16.047 1 17.27 83 GLN A C 1
ATOM 652 O O . GLN A 1 83 ? 25.781 -72.375 15.523 1 17.27 83 GLN A O 1
ATOM 657 N N . GLN A 1 84 ? 26.297 -74 16.891 1 18.72 84 GLN A N 1
ATOM 658 C CA . GLN A 1 84 ? 25.594 -75.25 17.188 1 18.72 84 GLN A CA 1
ATOM 659 C C . GLN A 1 84 ? 24.125 -75 17.484 1 18.72 84 GLN A C 1
ATOM 661 O O . GLN A 1 84 ? 23.797 -74.062 18.25 1 18.72 84 GLN A O 1
ATOM 666 N N . ALA A 1 85 ? 23.359 -75.375 16.656 1 17.89 85 ALA A N 1
ATOM 667 C CA . ALA A 1 85 ? 21.922 -75.375 16.453 1 17.89 85 ALA A CA 1
ATOM 668 C C . ALA A 1 85 ? 21.188 -76.062 17.625 1 17.89 85 ALA A C 1
ATOM 670 O O . ALA A 1 85 ? 20 -76.375 17.531 1 17.89 85 ALA A O 1
ATOM 671 N N . SER A 1 86 ? 21.969 -76.125 18.812 1 15.9 86 SER A N 1
ATOM 672 C CA . SER A 1 86 ? 21.234 -77.188 19.422 1 15.9 86 SER A CA 1
ATOM 673 C C . SER A 1 86 ? 19.766 -76.875 19.641 1 15.9 86 SER A C 1
ATOM 675 O O . SER A 1 86 ? 18.891 -77.688 19.422 1 15.9 86 SER A O 1
ATOM 677 N N . SER A 1 87 ? 19.719 -75.812 20.422 1 14.82 87 SER A N 1
ATOM 678 C CA . SER A 1 87 ? 18.938 -76 21.641 1 14.82 87 SER A CA 1
ATOM 679 C C . SER A 1 87 ? 17.469 -76.25 21.328 1 14.82 87 SER A C 1
ATOM 681 O O . SER A 1 87 ? 17.016 -76 20.203 1 14.82 87 SER A O 1
ATOM 683 N N . ALA A 1 88 ? 16.781 -75.938 22.438 1 15.62 88 ALA A N 1
ATOM 684 C CA . ALA A 1 88 ? 15.75 -76.438 23.328 1 15.62 88 ALA A CA 1
ATOM 685 C C . ALA A 1 88 ? 14.352 -76.188 22.766 1 15.62 88 ALA A C 1
ATOM 687 O O . ALA A 1 88 ? 14.172 -75.375 21.891 1 15.62 88 ALA A O 1
ATOM 688 N N . SER A 1 89 ? 13.352 -76.625 23.469 1 15.93 89 SER A N 1
ATOM 689 C CA . SER A 1 89 ? 12.078 -77.312 23.703 1 15.93 89 SER A CA 1
ATOM 690 C C . SER A 1 89 ? 10.93 -76.312 23.797 1 15.93 89 SER A C 1
ATOM 692 O O . SER A 1 89 ? 9.781 -76.75 24.031 1 15.93 89 SER A O 1
ATOM 694 N N . SER A 1 90 ? 10.906 -75.438 22.891 1 15.79 90 SER A N 1
ATOM 695 C CA . SER A 1 90 ? 9.914 -74.375 23.156 1 15.79 90 SER A CA 1
ATOM 696 C C . SER A 1 90 ? 8.562 -75 23.531 1 15.79 90 SER A C 1
ATOM 698 O O . SER A 1 90 ? 7.883 -75.562 22.688 1 15.79 90 SER A O 1
ATOM 700 N N . ASN A 1 91 ? 8.539 -75.625 24.656 1 15.55 91 ASN A N 1
ATOM 701 C CA . ASN A 1 91 ? 7.293 -76.188 25.172 1 15.55 91 ASN A CA 1
ATOM 702 C C . ASN A 1 91 ? 6.191 -75.125 25.266 1 15.55 91 ASN A C 1
ATOM 704 O O . ASN A 1 91 ? 6.266 -74.188 26.094 1 15.55 91 ASN A O 1
ATOM 708 N N . SER A 1 92 ? 6.105 -74.375 24.281 1 15.48 92 SER A N 1
ATOM 709 C CA . SER A 1 92 ? 5.031 -73.375 24.453 1 15.48 92 SER A CA 1
ATOM 710 C C . SER A 1 92 ? 3.809 -74 25.109 1 15.48 92 SER A C 1
ATOM 712 O O . SER A 1 92 ? 3.363 -75.125 24.703 1 15.48 92 SER A O 1
ATOM 714 N N . ALA A 1 93 ? 3.609 -73.625 26.266 1 15.3 93 ALA A N 1
ATOM 715 C CA . ALA A 1 93 ? 2.77 -73.688 27.469 1 15.3 93 ALA A CA 1
ATOM 716 C C . ALA A 1 93 ? 1.293 -73.562 27.094 1 15.3 93 ALA A C 1
ATOM 718 O O . ALA A 1 93 ? 0.954 -73.25 25.953 1 15.3 93 ALA A O 1
ATOM 719 N N . SER A 1 94 ? 0.658 -72.812 28 1 15.16 94 SER A N 1
ATOM 720 C CA . SER A 1 94 ? -0.466 -72.938 28.922 1 15.16 94 SER A CA 1
ATOM 721 C C . SER A 1 94 ? -1.776 -72.562 28.25 1 15.16 94 SER A C 1
ATOM 723 O O . SER A 1 94 ? -1.774 -71.812 27.281 1 15.16 94 SER A O 1
ATOM 725 N N . PRO A 1 95 ? -2.938 -73.062 28.828 1 16.08 95 PRO A N 1
ATOM 726 C CA . PRO A 1 95 ? -4.375 -73.312 28.719 1 16.08 95 PRO A CA 1
ATOM 727 C C . PRO A 1 95 ? -5.203 -72 28.812 1 16.08 95 PRO A C 1
ATOM 729 O O . PRO A 1 95 ? -4.867 -71.125 29.594 1 16.08 95 PRO A O 1
ATOM 732 N N . CYS A 1 96 ? -5.441 -71.375 27.859 1 15.08 96 CYS A N 1
ATOM 733 C CA . CYS A 1 96 ? -6.262 -70.188 27.859 1 15.08 96 CYS A CA 1
ATOM 734 C C . CYS A 1 96 ? -7.562 -70.438 28.625 1 15.08 96 CYS A C 1
ATOM 736 O O . CYS A 1 96 ? -8.477 -71.062 28.109 1 15.08 96 CYS A O 1
ATOM 738 N N . SER A 1 97 ? -7.664 -70.562 29.953 1 14.19 97 SER A N 1
ATOM 739 C CA . SER A 1 97 ? -8.93 -70.812 30.625 1 14.19 97 SER A CA 1
ATOM 740 C C . SER A 1 97 ? -9.898 -69.625 30.438 1 14.19 97 SER A C 1
ATOM 742 O O . SER A 1 97 ? -11.094 -69.812 30.188 1 14.19 97 SER A O 1
ATOM 744 N N . ASN A 1 98 ? -9.625 -68.5 30.984 1 13.8 98 ASN A N 1
ATOM 745 C CA . ASN A 1 98 ? -10.539 -68.062 32.031 1 13.8 98 ASN A CA 1
ATOM 746 C C . ASN A 1 98 ? -11.891 -67.625 31.469 1 13.8 98 ASN A C 1
ATOM 748 O O . ASN A 1 98 ? -12.008 -67.375 30.266 1 13.8 98 ASN A O 1
ATOM 752 N N . GLU A 1 99 ? -12.734 -66.812 32.469 1 14.57 99 GLU A N 1
ATOM 753 C CA . GLU A 1 99 ? -14.008 -66.688 33.188 1 14.57 99 GLU A CA 1
ATOM 754 C C . GLU A 1 99 ? -14.992 -65.812 32.438 1 14.57 99 GLU A C 1
ATOM 756 O O . GLU A 1 99 ? -14.703 -65.312 31.328 1 14.57 99 GLU A O 1
ATOM 761 N N . ASP A 1 100 ? -15.578 -64.75 33.219 1 14.6 100 ASP A N 1
ATOM 762 C CA . ASP A 1 100 ? -16.891 -64.5 33.844 1 14.6 100 ASP A CA 1
ATOM 763 C C . ASP A 1 100 ? -17.734 -63.562 33 1 14.6 100 ASP A C 1
ATOM 765 O O . ASP A 1 100 ? -18.859 -63.875 32.594 1 14.6 100 ASP A O 1
ATOM 769 N N . ALA A 1 101 ? -17.938 -62.219 33.5 1 14.81 101 ALA A N 1
ATOM 770 C CA . ALA A 1 101 ? -19.156 -61.781 34.188 1 14.81 101 ALA A CA 1
ATOM 771 C C . ALA A 1 101 ? -20.109 -61.094 33.25 1 14.81 101 ALA A C 1
ATOM 773 O O . ALA A 1 101 ? -21.266 -61.469 33.125 1 14.81 101 ALA A O 1
ATOM 774 N N . VAL A 1 102 ? -20.266 -59.75 33.344 1 14.73 102 VAL A N 1
ATOM 775 C CA . VAL A 1 102 ? -21.422 -59.094 33.938 1 14.73 102 VAL A CA 1
ATOM 776 C C . VAL A 1 102 ? -22.422 -58.688 32.875 1 14.73 102 VAL A C 1
ATOM 778 O O . VAL A 1 102 ? -22.094 -58.656 31.688 1 14.73 102 VAL A O 1
ATOM 781 N N . ASP A 1 103 ? -23.266 -57.594 33.281 1 14.28 103 ASP A N 1
ATOM 782 C CA . ASP A 1 103 ? -24.656 -57.25 33.562 1 14.28 103 ASP A CA 1
ATOM 783 C C . ASP A 1 103 ? -25.375 -56.656 32.375 1 14.28 103 ASP A C 1
ATOM 785 O O . ASP A 1 103 ? -26.328 -57.219 31.859 1 14.28 103 ASP A O 1
ATOM 789 N N . ASP A 1 104 ? -25.828 -55.375 32.531 1 14.31 104 ASP A N 1
ATOM 790 C CA . ASP A 1 104 ? -27.219 -54.969 32.75 1 14.31 104 ASP A CA 1
ATOM 791 C C . ASP A 1 104 ? -27.828 -54.344 31.5 1 14.31 104 ASP A C 1
ATOM 793 O O . ASP A 1 104 ? -29.047 -54.469 31.281 1 14.31 104 ASP A O 1
ATOM 797 N N . ASP A 1 105 ? -27.094 -53.5 30.844 1 14.41 105 ASP A N 1
ATOM 798 C CA . ASP A 1 105 ? -28.047 -52.406 30.734 1 14.41 105 ASP A CA 1
ATOM 799 C C . ASP A 1 105 ? -29.172 -52.75 29.766 1 14.41 105 ASP A C 1
ATOM 801 O O . ASP A 1 105 ? -29 -53.594 28.875 1 14.41 105 ASP A O 1
ATOM 805 N N . ALA A 1 106 ? -30.312 -51.844 30.031 1 14.43 106 ALA A N 1
ATOM 806 C CA . ALA A 1 106 ? -31.75 -51.656 29.953 1 14.43 106 ALA A CA 1
ATOM 807 C C . ALA A 1 106 ? -32.188 -51.312 28.516 1 14.43 106 ALA A C 1
ATOM 809 O O . ALA A 1 106 ? -31.703 -50.344 27.922 1 14.43 106 ALA A O 1
ATOM 810 N N . VAL A 1 107 ? -32.531 -52.25 27.734 1 15.33 107 VAL A N 1
ATOM 811 C CA . VAL A 1 107 ? -33.219 -52.25 26.438 1 15.33 107 VAL A CA 1
ATOM 812 C C . VAL A 1 107 ? -34.531 -51.5 26.531 1 15.33 107 VAL A C 1
ATOM 814 O O . VAL A 1 107 ? -35.5 -52 27.094 1 15.33 107 VAL A O 1
ATOM 817 N N . VAL A 1 108 ? -34.5 -50.188 27.203 1 14.92 108 VAL A N 1
ATOM 818 C CA . VAL A 1 108 ? -35.906 -49.812 27.328 1 14.92 108 VAL A CA 1
ATOM 819 C C . VAL A 1 108 ? -36.625 -49.969 25.984 1 14.92 108 VAL A C 1
ATOM 821 O O . VAL A 1 108 ? -36 -49.781 24.938 1 14.92 108 VAL A O 1
ATOM 824 N N . GLY A 1 109 ? -37.969 -50.219 26.172 1 14.09 109 GLY A N 1
ATOM 825 C CA . GLY A 1 109 ? -39.125 -50.812 25.531 1 14.09 109 GLY A CA 1
ATOM 826 C C . GLY A 1 109 ? -39.656 -49.969 24.375 1 14.09 109 GLY A C 1
ATOM 827 O O . GLY A 1 109 ? -39.406 -50.312 23.203 1 14.09 109 GLY A O 1
ATOM 828 N N . ALA A 1 110 ? -40.875 -49.375 24.703 1 14.34 110 ALA A N 1
ATOM 829 C CA . ALA A 1 110 ? -42.156 -49.812 24.203 1 14.34 110 ALA A CA 1
ATOM 830 C C . ALA A 1 110 ? -42.594 -49.031 22.969 1 14.34 110 ALA A C 1
ATOM 832 O O . ALA A 1 110 ? -41.906 -48.125 22.531 1 14.34 110 ALA A O 1
ATOM 833 N N . GLN A 1 111 ? -43.875 -48.312 23.141 1 14.47 111 GLN A N 1
ATOM 834 C CA . GLN A 1 111 ? -45.188 -48.656 22.594 1 14.47 111 GLN A CA 1
ATOM 835 C C . GLN A 1 111 ? -45.5 -47.812 21.375 1 14.47 111 GLN A C 1
ATOM 837 O O . GLN A 1 111 ? -45.875 -48.344 20.312 1 14.47 111 GLN A O 1
ATOM 842 N N . ASP A 1 112 ? -46.156 -46.531 21.609 1 14.57 112 ASP A N 1
ATOM 843 C CA . ASP A 1 112 ? -47.562 -46.312 21.266 1 14.57 112 ASP A CA 1
ATOM 844 C C . ASP A 1 112 ? -47.719 -45.875 19.797 1 14.57 112 ASP A C 1
ATOM 846 O O . ASP A 1 112 ? -46.781 -45.281 19.234 1 14.57 112 ASP A O 1
ATOM 850 N N . ARG A 1 113 ? -49.062 -45.781 19.312 1 15.42 113 ARG A N 1
ATOM 851 C CA . ARG A 1 113 ? -49.938 -46.219 18.219 1 15.42 113 ARG A CA 1
ATOM 852 C C . ARG A 1 113 ? -50.125 -45.094 17.172 1 15.42 113 ARG A C 1
ATOM 854 O O . ARG A 1 113 ? -49.906 -45.344 15.984 1 15.42 113 ARG A O 1
ATOM 861 N N . PRO A 1 114 ? -51.375 -44.281 17.188 1 15.08 114 PRO A N 1
ATOM 862 C CA . PRO A 1 114 ? -52.438 -44.531 16.203 1 15.08 114 PRO A CA 1
ATOM 863 C C . PRO A 1 114 ? -52.438 -43.5 15.062 1 15.08 114 PRO A C 1
ATOM 865 O O . PRO A 1 114 ? -52.406 -43.906 13.891 1 15.08 114 PRO A O 1
ATOM 868 N N . PRO A 1 115 ? -53.312 -42.25 15.141 1 14.73 115 PRO A N 1
ATOM 869 C CA . PRO A 1 115 ? -54.562 -42.188 14.375 1 14.73 115 PRO A CA 1
ATOM 870 C C . PRO A 1 115 ? -54.406 -41.406 13.062 1 14.73 115 PRO A C 1
ATOM 872 O O . PRO A 1 115 ? -53.375 -40.781 12.844 1 14.73 115 PRO A O 1
ATOM 875 N N . THR A 1 116 ? -55.5 -40.344 12.773 1 14.91 116 THR A N 1
ATOM 876 C CA . THR A 1 116 ? -56.562 -40.281 11.812 1 14.91 116 THR A CA 1
ATOM 877 C C . THR A 1 116 ? -56.25 -39.25 10.719 1 14.91 116 THR A C 1
ATOM 879 O O . THR A 1 116 ? -55.375 -38.406 10.898 1 14.91 116 THR A O 1
ATOM 882 N N . PRO A 1 117 ? -57.406 -38.531 10.008 1 15.49 117 PRO A N 1
ATOM 883 C CA . PRO A 1 117 ? -58 -38.531 8.664 1 15.49 117 PRO A CA 1
ATOM 884 C C . PRO A 1 117 ? -57.75 -37.219 7.918 1 15.49 117 PRO A C 1
ATOM 886 O O . PRO A 1 117 ? -57.344 -37.25 6.754 1 15.49 117 PRO A O 1
ATOM 889 N N . GLY A 1 118 ? -58.219 -35.906 8.344 1 14.37 118 GLY A N 1
ATOM 890 C CA . GLY A 1 118 ? -59.312 -35.312 7.605 1 14.37 118 GLY A CA 1
ATOM 891 C C . GLY A 1 118 ? -58.844 -34.469 6.426 1 14.37 118 GLY A C 1
ATOM 892 O O . GLY A 1 118 ? -57.656 -34.219 6.266 1 14.37 118 GLY A O 1
ATOM 893 N N . GLN A 1 119 ? -59.688 -33.281 6.082 1 14.83 119 GLN A N 1
ATOM 894 C CA . GLN A 1 119 ? -60.594 -32.875 5.02 1 14.83 119 GLN A CA 1
ATOM 895 C C . GLN A 1 119 ? -59.969 -31.844 4.094 1 14.83 119 GLN A C 1
ATOM 897 O O . GLN A 1 119 ? -59.812 -32.094 2.896 1 14.83 119 GLN A O 1
ATOM 902 N N . ALA A 1 120 ? -60.5 -30.469 4.051 1 14.76 120 ALA A N 1
ATOM 903 C CA . ALA A 1 120 ? -61.375 -29.938 3.027 1 14.76 120 ALA A CA 1
ATOM 904 C C . ALA A 1 120 ? -60.625 -29.094 2.014 1 14.76 120 ALA A C 1
ATOM 906 O O . ALA A 1 120 ? -59.406 -28.844 2.186 1 14.76 120 ALA A O 1
ATOM 907 N N . GLY A 1 121 ? -60.938 -27.641 1.819 1 14.9 121 GLY A N 1
ATOM 908 C CA . GLY A 1 121 ? -61.75 -27.047 0.771 1 14.9 121 GLY A CA 1
ATOM 909 C C . GLY A 1 121 ? -60.938 -26.328 -0.284 1 14.9 121 GLY A C 1
ATOM 910 O O . GLY A 1 121 ? -59.719 -26.172 -0.133 1 14.9 121 GLY A O 1
ATOM 911 N N . PRO A 1 122 ? -61.5 -25.141 -0.957 1 15.41 122 PRO A N 1
ATOM 912 C CA . PRO A 1 122 ? -61.906 -24.891 -2.332 1 15.41 122 PRO A CA 1
ATOM 913 C C . PRO A 1 122 ? -60.906 -24.047 -3.117 1 15.41 122 PRO A C 1
ATOM 915 O O . PRO A 1 122 ? -60.531 -24.422 -4.223 1 15.41 122 PRO A O 1
ATOM 918 N N . SER A 1 123 ? -60.781 -22.625 -2.865 1 15.26 123 SER A N 1
ATOM 919 C CA . SER A 1 123 ? -61.406 -21.703 -3.811 1 15.26 123 SER A CA 1
ATOM 920 C C . SER A 1 123 ? -60.406 -21.297 -4.895 1 15.26 123 SER A C 1
ATOM 922 O O . SER A 1 123 ? -59.188 -21.453 -4.727 1 15.26 123 SER A O 1
ATOM 924 N N . ALA A 1 124 ? -60.719 -20.109 -5.715 1 16.06 124 ALA A N 1
ATOM 925 C CA . ALA A 1 124 ? -60.938 -19.719 -7.102 1 16.06 124 ALA A CA 1
ATOM 926 C C . ALA A 1 124 ? -59.688 -19.078 -7.695 1 16.06 124 ALA A C 1
ATOM 928 O O . ALA A 1 124 ? -58.844 -18.594 -6.961 1 16.06 124 ALA A O 1
ATOM 929 N N . ALA A 1 125 ? -59.656 -18.938 -9.094 1 15.34 125 ALA A N 1
ATOM 930 C CA . ALA A 1 125 ? -58.906 -19.062 -10.336 1 15.34 125 ALA A CA 1
ATOM 931 C C . ALA A 1 125 ? -58.375 -17.719 -10.781 1 15.34 125 ALA A C 1
ATOM 933 O O . ALA A 1 125 ? -57.656 -17.625 -11.789 1 15.34 125 ALA A O 1
ATOM 934 N N . ALA A 1 126 ? -58.5 -16.562 -10.055 1 16.84 126 ALA A N 1
ATOM 935 C CA . ALA A 1 126 ? -58.781 -15.461 -10.961 1 16.84 126 ALA A CA 1
ATOM 936 C C . ALA A 1 126 ? -57.625 -15.227 -11.93 1 16.84 126 ALA A C 1
ATOM 938 O O . ALA A 1 126 ? -56.469 -15.375 -11.562 1 16.84 126 ALA A O 1
ATOM 939 N N . PRO A 1 127 ? -57.875 -14.992 -13.359 1 16.2 127 PRO A N 1
ATOM 940 C CA . PRO A 1 127 ? -57.25 -15.117 -14.68 1 16.2 127 PRO A CA 1
ATOM 941 C C . PRO A 1 127 ? -56.312 -13.961 -14.992 1 16.2 127 PRO A C 1
ATOM 943 O O . PRO A 1 127 ? -55.75 -13.891 -16.094 1 16.2 127 PRO A O 1
ATOM 946 N N . LEU A 1 128 ? -55.625 -13.406 -14.055 1 16.5 128 LEU A N 1
ATOM 947 C CA . LEU A 1 128 ? -55.219 -12.047 -14.383 1 16.5 128 LEU A CA 1
ATOM 948 C C . LEU A 1 128 ? -54.438 -12.023 -15.703 1 16.5 128 LEU A C 1
ATOM 950 O O . LEU A 1 128 ? -53.625 -12.906 -15.984 1 16.5 128 LEU A O 1
ATOM 954 N N . THR A 1 129 ? -54.906 -11.172 -16.641 1 16.81 129 THR A N 1
ATOM 955 C CA . THR A 1 129 ? -54.844 -10.797 -18.047 1 16.81 129 THR A CA 1
ATOM 956 C C . THR A 1 129 ? -53.406 -10.352 -18.406 1 16.81 129 THR A C 1
ATOM 958 O O . THR A 1 129 ? -52.812 -9.555 -17.688 1 16.81 129 THR A O 1
ATOM 961 N N . ARG A 1 130 ? -52.719 -10.984 -19.391 1 16.31 130 ARG A N 1
ATOM 962 C CA . ARG A 1 130 ? -51.375 -11.188 -19.953 1 16.31 130 ARG A CA 1
ATOM 963 C C . ARG A 1 130 ? -50.969 -10.008 -20.844 1 16.31 130 ARG A C 1
ATOM 965 O O . ARG A 1 130 ? -51.094 -10.078 -22.062 1 16.31 130 ARG A O 1
ATOM 972 N N . PRO A 1 131 ? -51.156 -8.789 -20.359 1 17.17 131 PRO A N 1
ATOM 973 C CA . PRO A 1 131 ? -51.156 -7.855 -21.484 1 17.17 131 PRO A CA 1
ATOM 974 C C . PRO A 1 131 ? -49.969 -8.078 -22.422 1 17.17 131 PRO A C 1
ATOM 976 O O . PRO A 1 131 ? -48.969 -8.695 -22.031 1 17.17 131 PRO A O 1
ATOM 979 N N . GLY A 1 132 ? -49.906 -7.34 -23.594 1 15.8 132 GLY A N 1
ATOM 980 C CA . GLY A 1 132 ? -49.625 -7.422 -25.016 1 15.8 132 GLY A CA 1
ATOM 981 C C . GLY A 1 132 ? -48.156 -7.324 -25.344 1 15.8 132 GLY A C 1
ATOM 982 O O . GLY A 1 132 ? -47.312 -7.062 -24.469 1 15.8 132 GLY A O 1
ATOM 983 N N . ALA A 1 133 ? -47.812 -6.691 -26.609 1 17.31 133 ALA A N 1
ATOM 984 C CA . ALA A 1 133 ? -47.094 -6.957 -27.844 1 17.31 133 ALA A CA 1
ATOM 985 C C . ALA A 1 133 ? -45.656 -6.422 -27.766 1 17.31 133 ALA A C 1
ATOM 987 O O . ALA A 1 133 ? -45.406 -5.363 -27.188 1 17.31 133 ALA A O 1
ATOM 988 N N . ALA A 1 134 ? -44.688 -7.211 -28.172 1 17.69 134 ALA A N 1
ATOM 989 C CA . ALA A 1 134 ? -43.25 -7.508 -28.203 1 17.69 134 ALA A CA 1
ATOM 990 C C . ALA A 1 134 ? -42.562 -6.645 -29.25 1 17.69 134 ALA A C 1
ATOM 992 O O . ALA A 1 134 ? -42.719 -6.867 -30.453 1 17.69 134 ALA A O 1
ATOM 993 N N . ALA A 1 135 ? -42.812 -5.355 -29.203 1 18.58 135 ALA A N 1
ATOM 994 C CA . ALA A 1 135 ? -42.344 -4.664 -30.406 1 18.58 135 ALA A CA 1
ATOM 995 C C . ALA A 1 135 ? -40.875 -5.035 -30.734 1 18.58 135 ALA A C 1
ATOM 997 O O . ALA A 1 135 ? -40.062 -5.215 -29.828 1 18.58 135 ALA A O 1
ATOM 998 N N . SER A 1 136 ? -40.562 -5.465 -32.062 1 17.23 136 SER A N 1
ATOM 999 C CA . SER A 1 136 ? -39.594 -6.191 -32.844 1 17.23 136 SER A CA 1
ATOM 1000 C C . SER A 1 136 ? -38.312 -5.375 -33 1 17.23 136 SER A C 1
ATOM 1002 O O . SER A 1 136 ? -37.344 -5.816 -33.656 1 17.23 136 SER A O 1
ATOM 1004 N N . PRO A 1 137 ? -37.75 -4.758 -32.094 1 18.86 137 PRO A N 1
ATOM 1005 C CA . PRO A 1 137 ? -36.812 -3.748 -32.594 1 18.86 137 PRO A CA 1
ATOM 1006 C C . PRO A 1 137 ? -35.875 -4.305 -33.656 1 18.86 137 PRO A C 1
ATOM 1008 O O . PRO A 1 137 ? -35.625 -5.512 -33.719 1 18.86 137 PRO A O 1
ATOM 1011 N N . PRO A 1 138 ? -35.531 -3.525 -34.75 1 20.47 138 PRO A N 1
ATOM 1012 C CA . PRO A 1 138 ? -34.938 -3.787 -36.062 1 20.47 138 PRO A CA 1
ATOM 1013 C C . PRO A 1 138 ? -33.594 -4.492 -35.969 1 20.47 138 PRO A C 1
ATOM 1015 O O . PRO A 1 138 ? -32.906 -4.387 -34.938 1 20.47 138 PRO A O 1
ATOM 1018 N N . GLY A 1 139 ? -33.406 -5.609 -36.688 1 17.25 139 GLY A N 1
ATOM 1019 C CA . GLY A 1 139 ? -32.5 -6.73 -36.906 1 17.25 139 GLY A CA 1
ATOM 1020 C C . GLY A 1 139 ? -31.156 -6.316 -37.469 1 17.25 139 GLY A C 1
ATOM 1021 O O . GLY A 1 139 ? -31.078 -5.785 -38.562 1 17.25 139 GLY A O 1
ATOM 1022 N N . PHE A 1 140 ? -30.359 -5.441 -36.719 1 18.91 140 PHE A N 1
ATOM 1023 C CA . PHE A 1 140 ? -29.125 -4.992 -37.312 1 18.91 140 PHE A CA 1
ATOM 1024 C C . PHE A 1 140 ? -28.375 -6.156 -37.969 1 18.91 140 PHE A C 1
ATOM 1026 O O . PHE A 1 140 ? -28.188 -7.199 -37.344 1 18.91 140 PHE A O 1
ATOM 1033 N N . ASP A 1 141 ? -28.578 -6.379 -39.219 1 17.97 141 ASP A N 1
ATOM 1034 C CA . ASP A 1 141 ? -28.109 -7.426 -40.094 1 17.97 141 ASP A CA 1
ATOM 1035 C C . ASP A 1 141 ? -26.578 -7.496 -40.125 1 17.97 141 ASP A C 1
ATOM 1037 O O . ASP A 1 141 ? -25.922 -6.582 -40.625 1 17.97 141 ASP A O 1
ATOM 1041 N N . PHE A 1 142 ? -25.984 -7.762 -39.062 1 18.38 142 PHE A N 1
ATOM 1042 C CA . PHE A 1 142 ? -24.531 -7.852 -39.094 1 18.38 142 PHE A CA 1
ATOM 1043 C C . PHE A 1 142 ? -24.078 -8.875 -40.094 1 18.38 142 PHE A C 1
ATOM 1045 O O . PHE A 1 142 ? -24.266 -10.078 -39.906 1 18.38 142 PHE A O 1
ATOM 1052 N N . SER A 1 143 ? -24.266 -8.555 -41.344 1 18.55 143 SER A N 1
ATOM 1053 C CA . SER A 1 143 ? -23.766 -9.469 -42.375 1 18.55 143 SER A CA 1
ATOM 1054 C C . SER A 1 143 ? -22.297 -9.836 -42.125 1 18.55 143 SER A C 1
ATOM 1056 O O . SER A 1 143 ? -21.438 -8.961 -42.094 1 18.55 143 SER A O 1
ATOM 1058 N N . VAL A 1 144 ? -22.078 -10.75 -41.312 1 18.97 144 VAL A N 1
ATOM 1059 C CA . VAL A 1 144 ? -20.812 -11.359 -40.969 1 18.97 144 VAL A CA 1
ATOM 1060 C C . VAL A 1 144 ? -20.125 -11.898 -42.25 1 18.97 144 VAL A C 1
ATOM 1062 O O . VAL A 1 144 ? -20.609 -12.852 -42.844 1 18.97 144 VAL A O 1
ATOM 1065 N N . SER A 1 145 ? -19.906 -11 -43.188 1 19.39 145 SER A N 1
ATOM 1066 C CA . SER A 1 145 ? -19.219 -11.594 -44.344 1 19.39 145 SER A CA 1
ATOM 1067 C C . SER A 1 145 ? -18.078 -12.5 -43.906 1 19.39 145 SER A C 1
ATOM 1069 O O . SER A 1 145 ? -17.344 -12.172 -42.969 1 19.39 145 SER A O 1
ATOM 1071 N N . GLY A 1 146 ? -18.188 -13.773 -44.125 1 18.66 146 GLY A N 1
ATOM 1072 C CA . GLY A 1 146 ? -17.5 -15.023 -43.812 1 18.66 146 GLY A CA 1
ATOM 1073 C C . GLY A 1 146 ? -16.062 -15.047 -44.281 1 18.66 146 GLY A C 1
ATOM 1074 O O . GLY A 1 146 ? -15.461 -16.109 -44.375 1 18.66 146 GLY A O 1
ATOM 1075 N N . GLY A 1 147 ? -15.586 -13.953 -44.812 1 20 147 GLY A N 1
ATOM 1076 C CA . GLY A 1 147 ? -14.406 -14.367 -45.562 1 20 147 GLY A CA 1
ATOM 1077 C C . GLY A 1 147 ? -13.359 -15.031 -44.688 1 20 147 GLY A C 1
ATOM 1078 O O . GLY A 1 147 ? -12.859 -14.422 -43.719 1 20 147 GLY A O 1
ATOM 1079 N N . MET A 1 148 ? -13.508 -16.312 -44.438 1 19.75 148 MET A N 1
ATOM 1080 C CA . MET A 1 148 ? -12.648 -17.234 -43.688 1 19.75 148 MET A CA 1
ATOM 1081 C C . MET A 1 148 ? -11.195 -17.094 -44.156 1 19.75 148 MET A C 1
ATOM 1083 O O . MET A 1 148 ? -10.867 -17.375 -45.312 1 19.75 148 MET A O 1
ATOM 1087 N N . VAL A 1 149 ? -10.664 -15.914 -44.094 1 21.34 149 VAL A N 1
ATOM 1088 C CA . VAL A 1 149 ? -9.32 -16.016 -44.656 1 21.34 149 VAL A CA 1
ATOM 1089 C C . VAL A 1 149 ? -8.633 -17.266 -44.125 1 21.34 149 VAL A C 1
ATOM 1091 O O . VAL A 1 149 ? -8.836 -17.641 -42.969 1 21.34 149 VAL A O 1
ATOM 1094 N N . PRO A 1 150 ? -8.227 -18.234 -44.969 1 19.45 150 PRO A N 1
ATOM 1095 C CA . PRO A 1 150 ? -7.629 -19.531 -44.625 1 19.45 150 PRO A CA 1
ATOM 1096 C C . PRO A 1 150 ? -6.551 -19.406 -43.562 1 19.45 150 PRO A C 1
ATOM 1098 O O . PRO A 1 150 ? -5.785 -18.438 -43.531 1 19.45 150 PRO A O 1
ATOM 1101 N N . THR A 1 151 ? -6.945 -19.734 -42.375 1 21.14 151 THR A N 1
ATOM 1102 C CA . THR A 1 151 ? -6.137 -19.812 -41.156 1 21.14 151 THR A CA 1
ATOM 1103 C C . THR A 1 151 ? -4.832 -20.547 -41.438 1 21.14 151 THR A C 1
ATOM 1105 O O . THR A 1 151 ? -4.84 -21.75 -41.688 1 21.14 151 THR A O 1
ATOM 1108 N N . GLY A 1 152 ? -3.982 -20 -42.312 1 19.48 152 GLY A N 1
ATOM 1109 C CA . GLY A 1 152 ? -2.73 -20.719 -42.5 1 19.48 152 GLY A CA 1
ATOM 1110 C C . GLY A 1 152 ? -2.205 -21.359 -41.219 1 19.48 152 GLY A C 1
ATOM 1111 O O . GLY A 1 152 ? -2.504 -20.906 -40.125 1 19.48 152 GLY A O 1
ATOM 1112 N N . SER A 1 153 ? -1.979 -22.703 -41.219 1 19.66 153 SER A N 1
ATOM 1113 C CA . SER A 1 153 ? -1.491 -23.656 -40.25 1 19.66 153 SER A CA 1
ATOM 1114 C C . SER A 1 153 ? -0.288 -23.094 -39.5 1 19.66 153 SER A C 1
ATOM 1116 O O . SER A 1 153 ? 0.779 -22.891 -40.062 1 19.66 153 SER A O 1
ATOM 1118 N N . ALA A 1 154 ? -0.441 -22.094 -38.875 1 22.03 154 ALA A N 1
ATOM 1119 C CA . ALA A 1 154 ? 0.747 -21.641 -38.156 1 22.03 154 ALA A CA 1
ATOM 1120 C C . ALA A 1 154 ? 1.407 -22.797 -37.406 1 22.03 154 ALA A C 1
ATOM 1122 O O . ALA A 1 154 ? 0.919 -23.234 -36.375 1 22.03 154 ALA A O 1
ATOM 1123 N N . TRP A 1 155 ? 1.91 -23.922 -38.094 1 21.02 155 TRP A N 1
ATOM 1124 C CA . TRP A 1 155 ? 2.779 -25 -37.625 1 21.02 155 TRP A CA 1
ATOM 1125 C C . TRP A 1 155 ? 3.744 -24.516 -36.562 1 21.02 155 TRP A C 1
ATOM 1127 O O . TRP A 1 155 ? 3.951 -23.312 -36.406 1 21.02 155 TRP A O 1
ATOM 1137 N N . GLY A 1 156 ? 4.625 -25.578 -36.125 1 21.56 156 GLY A N 1
ATOM 1138 C CA . GLY A 1 156 ? 5.488 -25.938 -35 1 21.56 156 GLY A CA 1
ATOM 1139 C C . GLY A 1 156 ? 6.699 -25.047 -34.875 1 21.56 156 GLY A C 1
ATOM 1140 O O . GLY A 1 156 ? 7.496 -24.922 -35.781 1 21.56 156 GLY A O 1
ATOM 1141 N N . VAL A 1 157 ? 6.582 -23.938 -34.688 1 24.27 157 VAL A N 1
ATOM 1142 C CA . VAL A 1 157 ? 7.918 -23.406 -34.469 1 24.27 157 VAL A CA 1
ATOM 1143 C C . VAL A 1 157 ? 8.766 -24.438 -33.75 1 24.27 157 VAL A C 1
ATOM 1145 O O . VAL A 1 157 ? 8.469 -24.797 -32.594 1 24.27 157 VAL A O 1
ATOM 1148 N N . GLN A 1 158 ? 9.312 -25.453 -34.469 1 23.88 158 GLN A N 1
ATOM 1149 C CA . GLN A 1 158 ? 10.391 -26.359 -34.062 1 23.88 158 GLN A CA 1
ATOM 1150 C C . GLN A 1 158 ? 11.445 -25.625 -33.25 1 23.88 158 GLN A C 1
ATOM 1152 O O . GLN A 1 158 ? 12.07 -24.688 -33.719 1 23.88 158 GLN A O 1
ATOM 1157 N N . SER A 1 159 ? 11.148 -25.312 -32.094 1 25.83 159 SER A N 1
ATOM 1158 C CA . SER A 1 159 ? 12.344 -24.969 -31.344 1 25.83 159 SER A CA 1
ATOM 1159 C C . SER A 1 159 ? 13.508 -25.891 -31.719 1 25.83 159 SER A C 1
ATOM 1161 O O . SER A 1 159 ? 13.414 -27.109 -31.578 1 25.83 159 SER A O 1
ATOM 1163 N N . SER A 1 160 ? 14.141 -25.672 -32.844 1 26.81 160 SER A N 1
ATOM 1164 C CA . SER A 1 160 ? 15.344 -26.328 -33.344 1 26.81 160 SER A CA 1
ATOM 1165 C C . SER A 1 160 ? 16.359 -26.531 -32.219 1 26.81 160 SER A C 1
ATOM 1167 O O . SER A 1 160 ? 17.375 -25.844 -32.156 1 26.81 160 SER A O 1
ATOM 1169 N N . PHE A 1 161 ? 15.93 -26.422 -30.969 1 26.31 161 PHE A N 1
ATOM 1170 C CA . PHE A 1 161 ? 17.047 -26.844 -30.141 1 26.31 161 PHE A CA 1
ATOM 1171 C C . PHE A 1 161 ? 17.5 -28.266 -30.5 1 26.31 161 PHE A C 1
ATOM 1173 O O . PHE A 1 161 ? 16.688 -29.188 -30.484 1 26.31 161 PHE A O 1
ATOM 1180 N N . ASN A 1 162 ? 18.344 -28.375 -31.484 1 25.55 162 ASN A N 1
ATOM 1181 C CA . ASN A 1 162 ? 19.109 -29.594 -31.703 1 25.55 162 ASN A CA 1
ATOM 1182 C C . ASN A 1 162 ? 19.594 -30.203 -30.391 1 25.55 162 ASN A C 1
ATOM 1184 O O . ASN A 1 162 ? 20.547 -29.703 -29.781 1 25.55 162 ASN A O 1
ATOM 1188 N N . ILE A 1 163 ? 18.719 -30.641 -29.562 1 29.75 163 ILE A N 1
ATOM 1189 C CA . ILE A 1 163 ? 19.172 -31.5 -28.469 1 29.75 163 ILE A CA 1
ATOM 1190 C C . ILE A 1 163 ? 20.078 -32.594 -29.016 1 29.75 163 ILE A C 1
ATOM 1192 O O . ILE A 1 163 ? 19.625 -33.469 -29.766 1 29.75 163 ILE A O 1
ATOM 1196 N N . ALA A 1 164 ? 21.328 -32.25 -29.141 1 28.64 164 ALA A N 1
ATOM 1197 C CA . ALA A 1 164 ? 22.281 -33.312 -29.422 1 28.64 164 ALA A CA 1
ATOM 1198 C C . ALA A 1 164 ? 22.031 -34.531 -28.531 1 28.64 164 ALA A C 1
ATOM 1200 O O . ALA A 1 164 ? 21.766 -34.375 -27.328 1 28.64 164 ALA A O 1
ATOM 1201 N N . ARG A 1 165 ? 21.703 -35.625 -29.078 1 32.28 165 ARG A N 1
ATOM 1202 C CA . ARG A 1 165 ? 21.516 -36.938 -28.484 1 32.28 165 ARG A CA 1
ATOM 1203 C C . ARG A 1 165 ? 22.688 -37.312 -27.578 1 32.28 165 ARG A C 1
ATOM 1205 O O . ARG A 1 165 ? 23.828 -37.344 -28.016 1 32.28 165 ARG A O 1
ATOM 1212 N N . PRO A 1 166 ? 22.594 -37.156 -26.25 1 31.77 166 PRO A N 1
ATOM 1213 C CA . PRO A 1 166 ? 23.766 -37.594 -25.5 1 31.77 166 PRO A CA 1
ATOM 1214 C C . PRO A 1 166 ? 24.203 -39 -25.844 1 31.77 166 PRO A C 1
ATOM 1216 O O . PRO A 1 166 ? 23.391 -39.812 -26.312 1 31.77 166 PRO A O 1
ATOM 1219 N N . ASP A 1 167 ? 25.484 -39.219 -25.891 1 30.06 167 ASP A N 1
ATOM 1220 C CA . ASP A 1 167 ? 26.109 -40.531 -26 1 30.06 167 ASP A CA 1
ATOM 1221 C C . ASP A 1 167 ? 25.625 -41.469 -24.891 1 30.06 167 ASP A C 1
ATOM 1223 O O . ASP A 1 167 ? 25.547 -41.062 -23.719 1 30.06 167 ASP A O 1
ATOM 1227 N N . PRO A 1 168 ? 25.047 -42.656 -25 1 33.16 168 PRO A N 1
ATOM 1228 C CA . PRO A 1 168 ? 24.438 -43.625 -24.094 1 33.16 168 PRO A CA 1
ATOM 1229 C C . PRO A 1 168 ? 25.312 -43.938 -22.891 1 33.16 168 PRO A C 1
ATOM 1231 O O . PRO A 1 168 ? 24.828 -44.438 -21.875 1 33.16 168 PRO A O 1
ATOM 1234 N N . ALA A 1 169 ? 26.484 -44.406 -22.906 1 35.81 169 ALA A N 1
ATOM 1235 C CA . ALA A 1 169 ? 27.375 -45 -21.906 1 35.81 169 ALA A CA 1
ATOM 1236 C C . ALA A 1 169 ? 27.703 -44 -20.797 1 35.81 169 ALA A C 1
ATOM 1238 O O . ALA A 1 169 ? 28.328 -44.375 -19.797 1 35.81 169 ALA A O 1
ATOM 1239 N N . ALA A 1 170 ? 28.062 -42.844 -21.031 1 39.22 170 ALA A N 1
ATOM 1240 C CA . ALA A 1 170 ? 28.516 -41.812 -20.078 1 39.22 170 ALA A CA 1
ATOM 1241 C C . ALA A 1 170 ? 27.359 -41.344 -19.203 1 39.22 170 ALA A C 1
ATOM 1243 O O . ALA A 1 170 ? 26.734 -40.344 -19.469 1 39.22 170 ALA A O 1
ATOM 1244 N N . HIS A 1 171 ? 26.219 -42.062 -18.594 1 36.88 171 HIS A N 1
ATOM 1245 C CA . HIS A 1 171 ? 24.781 -42.25 -18.344 1 36.88 171 HIS A CA 1
ATOM 1246 C C . HIS A 1 171 ? 24.359 -41.5 -17.062 1 36.88 171 HIS A C 1
ATOM 1248 O O . HIS A 1 171 ? 23.281 -40.938 -17.016 1 36.88 171 HIS A O 1
ATOM 1254 N N . ILE A 1 172 ? 24.953 -41.906 -15.844 1 41.25 172 ILE A N 1
ATOM 1255 C CA . ILE A 1 172 ? 24.531 -41.625 -14.477 1 41.25 172 ILE A CA 1
ATOM 1256 C C . ILE A 1 172 ? 24.656 -40.125 -14.188 1 41.25 172 ILE A C 1
ATOM 1258 O O . ILE A 1 172 ? 23.75 -39.531 -13.633 1 41.25 172 ILE A O 1
ATOM 1262 N N . ASP A 1 173 ? 25.938 -39.594 -14.211 1 50.22 173 ASP A N 1
ATOM 1263 C CA . ASP A 1 173 ? 26.422 -38.219 -13.992 1 50.22 173 ASP A CA 1
ATOM 1264 C C . ASP A 1 173 ? 25.797 -37.25 -14.984 1 50.22 173 ASP A C 1
ATOM 1266 O O . ASP A 1 173 ? 25.625 -36.062 -14.68 1 50.22 173 ASP A O 1
ATOM 1270 N N . SER A 1 174 ? 25.047 -37.844 -15.969 1 72.62 174 SER A N 1
ATOM 1271 C CA . SER A 1 174 ? 24.516 -37.219 -17.172 1 72.62 174 SER A CA 1
ATOM 1272 C C . SER A 1 174 ? 23.109 -36.688 -16.938 1 72.62 174 SER A C 1
ATOM 1274 O O . SER A 1 174 ? 22.781 -35.562 -17.359 1 72.62 174 SER A O 1
ATOM 1276 N N . ASN A 1 175 ? 22.406 -37.469 -16.031 1 81.12 175 ASN A N 1
ATOM 1277 C CA . ASN A 1 175 ? 21.031 -37.031 -15.852 1 81.12 175 ASN A CA 1
ATOM 1278 C C . ASN A 1 175 ? 20.969 -35.781 -14.969 1 81.12 175 ASN A C 1
ATOM 1280 O O . ASN A 1 175 ? 20.156 -34.875 -15.211 1 81.12 175 ASN A O 1
ATOM 1284 N N . GLU A 1 176 ? 21.875 -35.812 -14.023 1 89.25 176 GLU A N 1
ATOM 1285 C CA . GLU A 1 176 ? 21.891 -34.656 -13.133 1 89.25 176 GLU A CA 1
ATOM 1286 C C . GLU A 1 176 ? 22.203 -33.375 -13.906 1 89.25 176 GLU A C 1
ATOM 1288 O O . GLU A 1 176 ? 21.578 -32.344 -13.664 1 89.25 176 GLU A O 1
ATOM 1293 N N . THR A 1 177 ? 23.078 -33.531 -14.719 1 92.5 177 THR A N 1
ATOM 1294 C CA . THR A 1 177 ? 23.438 -32.375 -15.555 1 92.5 177 THR A CA 1
ATOM 1295 C C . THR A 1 177 ? 22.281 -32 -16.484 1 92.5 177 THR A C 1
ATOM 1297 O O . THR A 1 177 ? 22.016 -30.828 -16.703 1 92.5 177 THR A O 1
ATOM 1300 N N . LEU A 1 178 ? 21.641 -33.031 -16.906 1 94.12 178 LEU A N 1
ATOM 1301 C CA . LEU A 1 178 ? 20.5 -32.812 -17.766 1 94.12 178 LEU A CA 1
ATOM 1302 C C . LEU A 1 178 ? 19.406 -32.062 -17.016 1 94.12 178 LEU A C 1
ATOM 1304 O O . LEU A 1 178 ? 18.844 -31.094 -17.547 1 94.12 178 LEU A O 1
ATOM 1308 N N . TYR A 1 179 ? 19.109 -32.562 -15.82 1 96.94 179 TYR A N 1
ATOM 1309 C CA . TYR A 1 179 ? 18.062 -31.922 -15.031 1 96.94 179 TYR A CA 1
ATOM 1310 C C . TYR A 1 179 ? 18.406 -30.484 -14.711 1 96.94 179 TYR A C 1
ATOM 1312 O O . TYR A 1 179 ? 17.547 -29.594 -14.82 1 96.94 179 TYR A O 1
ATOM 1320 N N . TYR A 1 180 ? 19.609 -30.266 -14.352 1 96.44 180 TYR A N 1
ATOM 1321 C CA . TYR A 1 180 ? 20.047 -28.922 -14.016 1 96.44 180 TYR A CA 1
ATOM 1322 C C . TYR A 1 180 ? 20 -28 -15.234 1 96.44 180 TYR A C 1
ATOM 1324 O O . TYR A 1 180 ? 19.516 -26.875 -15.148 1 96.44 180 TYR A O 1
ATOM 1332 N N . ARG A 1 181 ? 20.422 -28.422 -16.344 1 95.69 181 ARG A N 1
ATOM 1333 C CA . ARG A 1 181 ? 20.391 -27.656 -17.578 1 95.69 181 ARG A CA 1
ATOM 1334 C C . ARG A 1 181 ? 18.953 -27.391 -18.016 1 95.69 181 ARG A C 1
ATOM 1336 O O . ARG A 1 181 ? 18.625 -26.297 -18.484 1 95.69 181 ARG A O 1
ATOM 1343 N N . HIS A 1 182 ? 18.188 -28.453 -17.875 1 96.31 182 HIS A N 1
ATOM 1344 C CA . HIS A 1 182 ? 16.781 -28.281 -18.234 1 96.31 182 HIS A CA 1
ATOM 1345 C C . HIS A 1 182 ? 16.109 -27.219 -17.375 1 96.31 182 HIS A C 1
ATOM 1347 O O . HIS A 1 182 ? 15.289 -26.438 -17.859 1 96.31 182 HIS A O 1
ATOM 1353 N N . PHE A 1 183 ? 16.469 -27.203 -16.156 1 96.94 183 PHE A N 1
ATOM 1354 C CA . PHE A 1 183 ? 15.922 -26.156 -15.289 1 96.94 183 PHE A CA 1
ATOM 1355 C C . PHE A 1 183 ? 16.328 -24.781 -15.797 1 96.94 183 PHE A C 1
ATOM 1357 O O . PHE A 1 183 ? 15.469 -23.906 -15.953 1 96.94 183 PHE A O 1
ATOM 1364 N N . LEU A 1 184 ? 17.531 -24.562 -16.094 1 94.75 184 LEU A N 1
ATOM 1365 C CA . LEU A 1 184 ? 18.062 -23.234 -16.438 1 94.75 184 LEU A CA 1
ATOM 1366 C C . LEU A 1 184 ? 17.578 -22.797 -17.812 1 94.75 184 LEU A C 1
ATOM 1368 O O . LEU A 1 184 ? 17.312 -21.609 -18.031 1 94.75 184 LEU A O 1
ATOM 1372 N N . SER A 1 185 ? 17.328 -23.703 -18.641 1 92 185 SER A N 1
ATOM 1373 C CA . SER A 1 185 ? 17.031 -23.344 -20.016 1 92 185 SER A CA 1
ATOM 1374 C C . SER A 1 185 ? 15.531 -23.312 -20.281 1 92 185 SER A C 1
ATOM 1376 O O . SER A 1 185 ? 15.055 -22.547 -21.109 1 92 185 SER A O 1
ATOM 1378 N N . THR A 1 186 ? 14.836 -24.219 -19.547 1 93.06 186 THR A N 1
ATOM 1379 C CA . THR A 1 186 ? 13.43 -24.375 -19.906 1 93.06 186 THR A CA 1
ATOM 1380 C C . THR A 1 186 ? 12.523 -24.016 -18.719 1 93.06 186 THR A C 1
ATOM 1382 O O . THR A 1 186 ? 11.703 -23.109 -18.828 1 93.06 186 THR A O 1
ATOM 1385 N N . VAL A 1 187 ? 12.75 -24.656 -17.625 1 95.25 187 VAL A N 1
ATOM 1386 C CA . VAL A 1 187 ? 11.852 -24.469 -16.5 1 95.25 187 VAL A CA 1
ATOM 1387 C C . VAL A 1 187 ? 11.883 -23 -16.062 1 95.25 187 VAL A C 1
ATOM 1389 O O . VAL A 1 187 ? 10.844 -22.422 -15.719 1 95.25 187 VAL A O 1
ATOM 1392 N N . SER A 1 188 ? 13.086 -22.406 -16.141 1 93 188 SER A N 1
ATOM 1393 C CA . SER A 1 188 ? 13.227 -21.016 -15.75 1 93 188 SER A CA 1
ATOM 1394 C C . SER A 1 188 ? 12.312 -20.109 -16.578 1 93 188 SER A C 1
ATOM 1396 O O . SER A 1 188 ? 11.789 -19.109 -16.062 1 93 188 SER A O 1
ATOM 1398 N N . THR A 1 189 ? 11.945 -20.438 -17.734 1 90 189 THR A N 1
ATOM 1399 C CA . THR A 1 189 ? 11.109 -19.641 -18.609 1 90 189 THR A CA 1
ATOM 1400 C C . THR A 1 189 ? 9.633 -19.781 -18.234 1 90 189 THR A C 1
ATOM 1402 O O . THR A 1 189 ? 8.852 -18.859 -18.406 1 90 189 THR A O 1
ATOM 1405 N N . TYR A 1 190 ? 9.383 -20.953 -17.656 1 91.25 190 TYR A N 1
ATOM 1406 C CA . TYR A 1 190 ? 8 -21.203 -17.266 1 91.25 190 TYR A CA 1
ATOM 1407 C C . TYR A 1 190 ? 7.676 -20.547 -15.93 1 91.25 190 TYR A C 1
ATOM 1409 O O . TYR A 1 190 ? 6.508 -20.328 -15.609 1 91.25 190 TYR A O 1
ATOM 1417 N N . LEU A 1 191 ? 8.734 -20.312 -15.227 1 91.25 191 LEU A N 1
ATOM 1418 C CA . LEU A 1 191 ? 8.516 -19.797 -13.875 1 91.25 191 LEU A CA 1
ATOM 1419 C C . LEU A 1 191 ? 8.352 -18.281 -13.891 1 91.25 191 LEU A C 1
ATOM 1421 O O . LEU A 1 191 ? 7.922 -17.688 -12.898 1 91.25 191 LEU A O 1
ATOM 1425 N N . ILE A 1 192 ? 8.828 -17.703 -14.977 1 84.19 192 ILE A N 1
ATOM 1426 C CA . ILE A 1 192 ? 8.617 -16.266 -15.133 1 84.19 192 ILE A CA 1
ATOM 1427 C C . ILE A 1 192 ? 7.75 -16 -16.359 1 84.19 192 ILE A C 1
ATOM 1429 O O . ILE A 1 192 ? 7.926 -16.641 -17.406 1 84.19 192 ILE A O 1
ATOM 1433 N N . ILE A 1 193 ? 6.801 -15.344 -16.266 1 70.56 193 ILE A N 1
ATOM 1434 C CA . ILE A 1 193 ? 5.805 -15.195 -17.312 1 70.56 193 ILE A CA 1
ATOM 1435 C C . ILE A 1 193 ? 6.395 -14.383 -18.469 1 70.56 193 ILE A C 1
ATOM 1437 O O . ILE A 1 193 ? 6.168 -14.695 -19.641 1 70.56 193 ILE A O 1
ATOM 1441 N N . TYR A 1 194 ? 7.191 -13.445 -18.078 1 72 194 TYR A N 1
ATOM 1442 C CA . TYR A 1 194 ? 7.719 -12.602 -19.141 1 72 194 TYR A CA 1
ATOM 1443 C C . TYR A 1 194 ? 9.234 -12.719 -19.219 1 72 194 TYR A C 1
ATOM 1445 O O . TYR A 1 194 ? 9.961 -11.984 -18.547 1 72 194 TYR A O 1
ATOM 1453 N N . ASP A 1 195 ? 9.602 -13.75 -19.922 1 76.44 195 ASP A N 1
ATOM 1454 C CA . ASP A 1 195 ? 11.023 -13.922 -20.188 1 76.44 195 ASP A CA 1
ATOM 1455 C C . ASP A 1 195 ? 11.414 -13.281 -21.516 1 76.44 195 ASP A C 1
ATOM 1457 O O . ASP A 1 195 ? 11.312 -13.922 -22.578 1 76.44 195 ASP A O 1
ATOM 1461 N N . THR A 1 196 ? 11.758 -12.039 -21.438 1 70.88 196 THR A N 1
ATOM 1462 C CA . THR A 1 196 ? 12.156 -11.312 -22.656 1 70.88 196 THR A CA 1
ATOM 1463 C C . THR A 1 196 ? 13.641 -10.961 -22.609 1 70.88 196 THR A C 1
ATOM 1465 O O . THR A 1 196 ? 14.258 -10.969 -21.547 1 70.88 196 THR A O 1
ATOM 1468 N N . PRO A 1 197 ? 14.18 -10.773 -23.734 1 66.12 197 PRO A N 1
ATOM 1469 C CA . PRO A 1 197 ? 15.594 -10.391 -23.766 1 66.12 197 PRO A CA 1
ATOM 1470 C C . PRO A 1 197 ? 15.883 -9.133 -22.953 1 66.12 197 PRO A C 1
ATOM 1472 O O . PRO A 1 197 ? 16.984 -8.969 -22.422 1 66.12 197 PRO A O 1
ATOM 1475 N N . ALA A 1 198 ? 14.891 -8.359 -22.875 1 65.38 198 ALA A N 1
ATOM 1476 C CA . ALA A 1 198 ? 15.078 -7.102 -22.141 1 65.38 198 ALA A CA 1
ATOM 1477 C C . ALA A 1 198 ? 15.016 -7.324 -20.641 1 65.38 198 ALA A C 1
ATOM 1479 O O . ALA A 1 198 ? 15.461 -6.48 -19.859 1 65.38 198 ALA A O 1
ATOM 1480 N N . ASN A 1 199 ? 14.578 -8.477 -20.344 1 69.44 199 ASN A N 1
ATOM 1481 C CA . ASN A 1 199 ? 14.43 -8.773 -18.922 1 69.44 199 ASN A CA 1
ATOM 1482 C C . ASN A 1 199 ? 15.188 -10.039 -18.531 1 69.44 199 ASN A C 1
ATOM 1484 O O . ASN A 1 199 ? 14.859 -11.133 -18.984 1 69.44 199 ASN A O 1
ATOM 1488 N N . ALA A 1 200 ? 16.25 -9.75 -17.812 1 76.62 200 ALA A N 1
ATOM 1489 C CA . ALA A 1 200 ? 17.016 -10.914 -17.359 1 76.62 200 ALA A CA 1
ATOM 1490 C C . ALA A 1 200 ? 16.141 -11.82 -16.484 1 76.62 200 ALA A C 1
ATOM 1492 O O . ALA A 1 200 ? 15.391 -11.336 -15.633 1 76.62 200 ALA A O 1
ATOM 1493 N N . ASN A 1 201 ? 16.188 -13.086 -16.797 1 87.75 201 ASN A N 1
ATOM 1494 C CA . ASN A 1 201 ? 15.477 -14.07 -15.984 1 87.75 201 ASN A CA 1
ATOM 1495 C C . ASN A 1 201 ? 16.219 -14.367 -14.68 1 87.75 201 ASN A C 1
ATOM 1497 O O . ASN A 1 201 ? 17.266 -15.008 -14.695 1 87.75 201 ASN A O 1
ATOM 1501 N N . PRO A 1 202 ? 15.68 -13.992 -13.594 1 90.06 202 PRO A N 1
ATOM 1502 C CA . PRO A 1 202 ? 16.406 -14.141 -12.328 1 90.06 202 PRO A CA 1
ATOM 1503 C C . PRO A 1 202 ? 16.641 -15.602 -11.961 1 90.06 202 PRO A C 1
ATOM 1505 O O . PRO A 1 202 ? 17.578 -15.898 -11.203 1 90.06 202 PRO A O 1
ATOM 1508 N N . TYR A 1 203 ? 15.914 -16.516 -12.477 1 92.62 203 TYR A N 1
ATOM 1509 C CA . TYR A 1 203 ? 16.109 -17.938 -12.164 1 92.62 203 TYR A CA 1
ATOM 1510 C C . TYR A 1 203 ? 17.422 -18.438 -12.766 1 92.62 203 TYR A C 1
ATOM 1512 O O . TYR A 1 203 ? 17.969 -19.438 -12.297 1 92.62 203 TYR A O 1
ATOM 1520 N N . ARG A 1 204 ? 17.891 -17.766 -13.711 1 91.44 204 ARG A N 1
ATOM 1521 C CA . ARG A 1 204 ? 19.172 -18.125 -14.328 1 91.44 204 ARG A CA 1
ATOM 1522 C C . ARG A 1 204 ? 20.344 -17.547 -13.539 1 91.44 204 ARG A C 1
ATOM 1524 O O . ARG A 1 204 ? 21.484 -17.938 -13.75 1 91.44 204 ARG A O 1
ATOM 1531 N N . ILE A 1 205 ? 20 -16.625 -12.68 1 89.38 205 ILE A N 1
ATOM 1532 C CA . ILE A 1 205 ? 21.016 -15.977 -11.859 1 89.38 205 ILE A CA 1
ATOM 1533 C C . ILE A 1 205 ? 21.016 -16.594 -10.461 1 89.38 205 ILE A C 1
ATOM 1535 O O . ILE A 1 205 ? 21.984 -16.422 -9.719 1 89.38 205 ILE A O 1
ATOM 1539 N N . LEU A 1 206 ? 20.062 -17.375 -10.133 1 91.38 206 LEU A N 1
ATOM 1540 C CA . LEU A 1 206 ? 19.859 -17.953 -8.812 1 91.38 206 LEU A CA 1
ATOM 1541 C C . LEU A 1 206 ? 21.062 -18.797 -8.406 1 91.38 206 LEU A C 1
ATOM 1543 O O . LEU A 1 206 ? 21.375 -18.906 -7.219 1 91.38 206 LEU A O 1
ATOM 1547 N N . PRO A 1 207 ? 21.781 -19.406 -9.305 1 92.12 207 PRO A N 1
ATOM 1548 C CA . PRO A 1 207 ? 22.938 -20.234 -8.938 1 92.12 207 PRO A CA 1
ATOM 1549 C C . PRO A 1 207 ? 24 -19.453 -8.172 1 92.12 207 PRO A C 1
ATOM 1551 O O . PRO A 1 207 ? 24.828 -20.047 -7.488 1 92.12 207 PRO A O 1
ATOM 1554 N N . GLN A 1 208 ? 23.875 -18.141 -8.227 1 89.44 208 GLN A N 1
ATOM 1555 C CA . GLN A 1 208 ? 24.812 -17.297 -7.473 1 89.44 208 GLN A CA 1
ATOM 1556 C C . GLN A 1 208 ? 24.594 -17.453 -5.973 1 89.44 208 GLN A C 1
ATOM 1558 O O . GLN A 1 208 ? 25.484 -17.125 -5.176 1 89.44 208 GLN A O 1
ATOM 1563 N N . LEU A 1 209 ? 23.422 -17.953 -5.625 1 91.44 209 LEU A N 1
ATOM 1564 C CA . LEU A 1 209 ? 23.094 -18.094 -4.211 1 91.44 209 LEU A CA 1
ATOM 1565 C C . LEU A 1 209 ? 23.484 -19.484 -3.707 1 91.44 209 LEU A C 1
ATOM 1567 O O . LEU A 1 209 ? 23.359 -19.781 -2.516 1 91.44 209 LEU A O 1
ATOM 1571 N N . VAL A 1 210 ? 24.016 -20.281 -4.605 1 90.25 210 VAL A N 1
ATOM 1572 C CA . VAL A 1 210 ? 24.312 -21.672 -4.223 1 90.25 210 VAL A CA 1
ATOM 1573 C C . VAL A 1 210 ? 25.516 -21.688 -3.275 1 90.25 210 VAL A C 1
ATOM 1575 O O . VAL A 1 210 ? 26.578 -21.188 -3.607 1 90.25 210 VAL A O 1
ATOM 1578 N N . GLY A 1 211 ? 25.219 -22.219 -2.113 1 82.12 211 GLY A N 1
ATOM 1579 C CA . GLY A 1 211 ? 26.297 -22.391 -1.152 1 82.12 211 GLY A CA 1
ATOM 1580 C C . GLY A 1 211 ? 26.906 -23.766 -1.175 1 82.12 211 GLY A C 1
ATOM 1581 O O . GLY A 1 211 ? 26.75 -24.5 -2.154 1 82.12 211 GLY A O 1
ATOM 1582 N N . ASN A 1 212 ? 27.547 -24.016 -0.085 1 80.38 212 ASN A N 1
ATOM 1583 C CA . ASN A 1 212 ? 28.281 -25.266 0.039 1 80.38 212 ASN A CA 1
ATOM 1584 C C . ASN A 1 212 ? 27.344 -26.453 0.262 1 80.38 212 ASN A C 1
ATOM 1586 O O . ASN A 1 212 ? 27.688 -27.594 -0.051 1 80.38 212 ASN A O 1
ATOM 1590 N N . SER A 1 213 ? 26.156 -26.156 0.661 1 80.81 213 SER A N 1
ATOM 1591 C CA . SER A 1 213 ? 25.219 -27.234 0.968 1 80.81 213 SER A CA 1
ATOM 1592 C C . SER A 1 213 ? 24.672 -27.875 -0.305 1 80.81 213 SER A C 1
ATOM 1594 O O . SER A 1 213 ? 24.203 -29.016 -0.277 1 80.81 213 SER A O 1
ATOM 1596 N N . GLY A 1 214 ? 24.656 -27.188 -1.376 1 89.38 214 GLY A N 1
ATOM 1597 C CA . GLY A 1 214 ? 24.109 -27.656 -2.635 1 89.38 214 GLY A CA 1
ATOM 1598 C C . GLY A 1 214 ? 22.594 -27.766 -2.627 1 89.38 214 GLY A C 1
ATOM 1599 O O . GLY A 1 214 ? 22 -28.344 -3.541 1 89.38 214 GLY A O 1
ATOM 1600 N N . LEU A 1 215 ? 22.031 -27.312 -1.621 1 93.06 215 LEU A N 1
ATOM 1601 C CA . LEU A 1 215 ? 20.594 -27.438 -1.423 1 93.06 215 LEU A CA 1
ATOM 1602 C C . LEU A 1 215 ? 19.828 -26.797 -2.58 1 93.06 215 LEU A C 1
ATOM 1604 O O . LEU A 1 215 ? 18.938 -27.422 -3.15 1 93.06 215 LEU A O 1
ATOM 1608 N N . LEU A 1 216 ? 20.172 -25.656 -2.916 1 96.44 216 LEU A N 1
ATOM 1609 C CA . LEU A 1 216 ? 19.484 -24.922 -3.98 1 96.44 216 LEU A CA 1
ATOM 1610 C C . LEU A 1 216 ? 19.703 -25.609 -5.328 1 96.44 216 LEU A C 1
ATOM 1612 O O . LEU A 1 216 ? 18.766 -25.75 -6.109 1 96.44 216 LEU A O 1
ATOM 1616 N N . GLN A 1 217 ? 20.859 -26.078 -5.562 1 96.56 217 GLN A N 1
ATOM 1617 C CA . GLN A 1 217 ? 21.156 -26.75 -6.82 1 96.56 217 GLN A CA 1
ATOM 1618 C C . GLN A 1 217 ? 20.328 -28.031 -6.965 1 96.56 217 GLN A C 1
ATOM 1620 O O . GLN A 1 217 ? 19.797 -28.312 -8.039 1 96.56 217 GLN A O 1
ATOM 1625 N N . ASP A 1 218 ? 20.281 -28.734 -5.914 1 97.5 218 ASP A N 1
ATOM 1626 C CA . ASP A 1 218 ? 19.5 -29.969 -5.938 1 97.5 218 ASP A CA 1
ATOM 1627 C C . ASP A 1 218 ? 18.016 -29.688 -6.137 1 97.5 218 ASP A C 1
ATOM 1629 O O . ASP A 1 218 ? 17.312 -30.453 -6.793 1 97.5 218 ASP A O 1
ATOM 1633 N N . THR A 1 219 ? 17.594 -28.641 -5.555 1 98.06 219 THR A N 1
ATOM 1634 C CA . THR A 1 219 ? 16.203 -28.25 -5.758 1 98.06 219 THR A CA 1
ATOM 1635 C C . THR A 1 219 ? 15.93 -27.938 -7.227 1 98.06 219 THR A C 1
ATOM 1637 O O . THR A 1 219 ? 14.906 -28.344 -7.777 1 98.06 219 THR A O 1
ATOM 1640 N N . MET A 1 220 ? 16.844 -27.234 -7.836 1 97.94 220 MET A N 1
ATOM 1641 C CA . MET A 1 220 ? 16.719 -26.906 -9.25 1 97.94 220 MET A CA 1
ATOM 1642 C C . MET A 1 220 ? 16.703 -28.172 -10.109 1 97.94 220 MET A C 1
ATOM 1644 O O . MET A 1 220 ? 15.914 -28.281 -11.047 1 97.94 220 MET A O 1
ATOM 1648 N N . LYS A 1 221 ? 17.531 -29.125 -9.719 1 97.81 221 LYS A N 1
ATOM 1649 C CA . LYS A 1 221 ? 17.531 -30.406 -10.414 1 97.81 221 LYS A CA 1
ATOM 1650 C C . LYS A 1 221 ? 16.188 -31.125 -10.258 1 97.81 221 LYS A C 1
ATOM 1652 O O . LYS A 1 221 ? 15.672 -31.688 -11.219 1 97.81 221 LYS A O 1
ATOM 1657 N N . ALA A 1 222 ? 15.703 -31.047 -9.047 1 97.88 222 ALA A N 1
ATOM 1658 C CA . ALA A 1 222 ? 14.414 -31.688 -8.789 1 97.88 222 ALA A CA 1
ATOM 1659 C C . ALA A 1 222 ? 13.312 -31.094 -9.656 1 97.88 222 ALA A C 1
ATOM 1661 O O . ALA A 1 222 ? 12.492 -31.828 -10.211 1 97.88 222 ALA A O 1
ATOM 1662 N N . LEU A 1 223 ? 13.32 -29.812 -9.797 1 97.88 223 LEU A N 1
ATOM 1663 C CA . LEU A 1 223 ? 12.328 -29.141 -10.641 1 97.88 223 LEU A CA 1
ATOM 1664 C C . LEU A 1 223 ? 12.508 -29.531 -12.102 1 97.88 223 LEU A C 1
ATOM 1666 O O . LEU A 1 223 ? 11.531 -29.797 -12.805 1 97.88 223 LEU A O 1
ATOM 1670 N N . GLY A 1 224 ? 13.734 -29.562 -12.531 1 97.62 224 GLY A N 1
ATOM 1671 C CA . GLY A 1 224 ? 13.992 -29.984 -13.891 1 97.62 224 GLY A CA 1
ATOM 1672 C C . GLY A 1 224 ? 13.484 -31.391 -14.195 1 97.62 224 GLY A C 1
ATOM 1673 O O . GLY A 1 224 ? 12.828 -31.609 -15.219 1 97.62 224 GLY A O 1
ATOM 1674 N N . ALA A 1 225 ? 13.742 -32.25 -13.273 1 97.62 225 ALA A N 1
ATOM 1675 C CA . ALA A 1 225 ? 13.312 -33.625 -13.438 1 97.62 225 ALA A CA 1
ATOM 1676 C C . ALA A 1 225 ? 11.789 -33.75 -13.406 1 97.62 225 ALA A C 1
ATOM 1678 O O . ALA A 1 225 ? 11.195 -34.438 -14.219 1 97.62 225 ALA A O 1
ATOM 1679 N N . MET A 1 226 ? 11.195 -33.062 -12.492 1 96.81 226 MET A N 1
ATOM 1680 C CA . MET A 1 226 ? 9.742 -33.094 -12.367 1 96.81 226 MET A CA 1
ATOM 1681 C C . MET A 1 226 ? 9.07 -32.562 -13.617 1 96.81 226 MET A C 1
ATOM 1683 O O . MET A 1 226 ? 8.094 -33.125 -14.102 1 96.81 226 MET A O 1
ATOM 1687 N N . HIS A 1 227 ? 9.594 -31.516 -14.133 1 96.12 227 HIS A N 1
ATOM 1688 C CA . HIS A 1 227 ? 9.016 -30.922 -15.336 1 96.12 227 HIS A CA 1
ATOM 1689 C C . HIS A 1 227 ? 9.109 -31.891 -16.516 1 96.12 227 HIS A C 1
ATOM 1691 O O . HIS A 1 227 ? 8.148 -32.031 -17.281 1 96.12 227 HIS A O 1
ATOM 1697 N N . LEU A 1 228 ? 10.242 -32.5 -16.656 1 95.5 228 LEU A N 1
ATOM 1698 C CA . LEU A 1 228 ? 10.414 -33.469 -17.734 1 95.5 228 LEU A CA 1
ATOM 1699 C C . LEU A 1 228 ? 9.422 -34.594 -17.594 1 95.5 228 LEU A C 1
ATOM 1701 O O . LEU A 1 228 ? 8.891 -35.094 -18.609 1 95.5 228 LEU A O 1
ATOM 1705 N N . SER A 1 229 ? 9.148 -34.969 -16.422 1 94.38 229 SER A N 1
ATOM 1706 C CA . SER A 1 229 ? 8.234 -36.062 -16.188 1 94.38 229 SER A CA 1
ATOM 1707 C C . SER A 1 229 ? 6.805 -35.688 -16.578 1 94.38 229 SER A C 1
ATOM 1709 O O . SER A 1 229 ? 5.973 -36.562 -16.828 1 94.38 229 SER A O 1
ATOM 1711 N N . GLY A 1 230 ? 6.523 -34.406 -16.594 1 91 230 GLY A N 1
ATOM 1712 C CA . GLY A 1 230 ? 5.172 -33.969 -16.859 1 91 230 GLY A CA 1
ATOM 1713 C C . GLY A 1 230 ? 4.926 -33.656 -18.328 1 91 230 GLY A C 1
ATOM 1714 O O . GLY A 1 230 ? 3.797 -33.375 -18.734 1 91 230 GLY A O 1
ATOM 1715 N N . LEU A 1 231 ? 5.969 -33.781 -19.109 1 91.38 231 LEU A N 1
ATOM 1716 C CA . LEU A 1 231 ? 5.844 -33.5 -20.531 1 91.38 231 LEU A CA 1
ATOM 1717 C C . LEU A 1 231 ? 5.445 -34.75 -21.312 1 91.38 231 LEU A C 1
ATOM 1719 O O . LEU A 1 231 ? 6.062 -35.812 -21.156 1 91.38 231 LEU A O 1
ATOM 1723 N N . ALA A 1 232 ? 4.461 -34.656 -22.094 1 86.12 232 ALA A N 1
ATOM 1724 C CA . ALA A 1 232 ? 3.871 -35.781 -22.781 1 86.12 232 ALA A CA 1
ATOM 1725 C C . ALA A 1 232 ? 4.844 -36.375 -23.812 1 86.12 232 ALA A C 1
ATOM 1727 O O . ALA A 1 232 ? 4.82 -37.562 -24.078 1 86.12 232 ALA A O 1
ATOM 1728 N N . HIS A 1 233 ? 5.723 -35.625 -24.375 1 86.19 233 HIS A N 1
ATOM 1729 C CA . HIS A 1 233 ? 6.543 -36.062 -25.484 1 86.19 233 HIS A CA 1
ATOM 1730 C C . HIS A 1 233 ? 7.863 -36.656 -25 1 86.19 233 HIS A C 1
ATOM 1732 O O . HIS A 1 233 ? 8.633 -37.219 -25.797 1 86.19 233 HIS A O 1
ATOM 1738 N N . VAL A 1 234 ? 8.086 -36.469 -23.75 1 89.88 234 VAL A N 1
ATOM 1739 C CA . VAL A 1 234 ? 9.367 -36.938 -23.219 1 89.88 234 VAL A CA 1
ATOM 1740 C C . VAL A 1 234 ? 9.312 -38.438 -22.938 1 89.88 234 VAL A C 1
ATOM 1742 O O . VAL A 1 234 ? 8.305 -38.938 -22.438 1 89.88 234 VAL A O 1
ATOM 1745 N N . ARG A 1 235 ? 10.422 -39.094 -23.266 1 88.62 235 ARG A N 1
ATOM 1746 C CA . ARG A 1 235 ? 10.562 -40.531 -23 1 88.62 235 ARG A CA 1
ATOM 1747 C C . ARG A 1 235 ? 10.969 -40.781 -21.562 1 88.62 235 ARG A C 1
ATOM 1749 O O . ARG A 1 235 ? 11.523 -39.906 -20.906 1 88.62 235 ARG A O 1
ATOM 1756 N N . ASP A 1 236 ? 10.625 -41.906 -20.984 1 89.5 236 ASP A N 1
ATOM 1757 C CA . ASP A 1 236 ? 11.047 -42.344 -19.672 1 89.5 236 ASP A CA 1
ATOM 1758 C C . ASP A 1 236 ? 10.531 -41.438 -18.562 1 89.5 236 ASP A C 1
ATOM 1760 O O . ASP A 1 236 ? 11.289 -41.031 -17.672 1 89.5 236 ASP A O 1
ATOM 1764 N N . ARG A 1 237 ? 9.367 -41.062 -18.625 1 92.06 237 ARG A N 1
ATOM 1765 C CA . ARG A 1 237 ? 8.766 -40.125 -17.672 1 92.06 237 ARG A CA 1
ATOM 1766 C C . ARG A 1 237 ? 8.797 -40.656 -16.25 1 92.06 237 ARG A C 1
ATOM 1768 O O . ARG A 1 237 ? 8.984 -39.906 -15.297 1 92.06 237 ARG A O 1
ATOM 1775 N N . ARG A 1 238 ? 8.742 -41.906 -16.125 1 92.38 238 ARG A N 1
ATOM 1776 C CA . ARG A 1 238 ? 8.75 -42.531 -14.805 1 92.38 238 ARG A CA 1
ATOM 1777 C C . ARG A 1 238 ? 10.117 -42.406 -14.148 1 92.38 238 ARG A C 1
ATOM 1779 O O . ARG A 1 238 ? 10.219 -42.219 -12.93 1 92.38 238 ARG A O 1
ATOM 1786 N N . VAL A 1 239 ? 11.117 -42.5 -15.008 1 94.12 239 VAL A N 1
ATOM 1787 C CA . VAL A 1 239 ? 12.477 -42.375 -14.5 1 94.12 239 VAL A CA 1
ATOM 1788 C C . VAL A 1 239 ? 12.719 -40.969 -14 1 94.12 239 VAL A C 1
ATOM 1790 O O . VAL A 1 239 ? 13.281 -40.75 -12.922 1 94.12 239 VAL A O 1
ATOM 1793 N N . HIS A 1 240 ? 12.266 -40.062 -14.836 1 95.06 240 HIS A N 1
ATOM 1794 C CA . HIS A 1 240 ? 12.414 -38.656 -14.438 1 95.06 240 HIS A CA 1
ATOM 1795 C C . HIS A 1 240 ? 11.633 -38.344 -13.164 1 95.06 240 HIS A C 1
ATOM 1797 O O . HIS A 1 240 ? 12.125 -37.656 -12.273 1 95.06 240 HIS A O 1
ATOM 1803 N N . ARG A 1 241 ? 10.453 -38.875 -13.016 1 95.19 241 ARG A N 1
ATOM 1804 C CA . ARG A 1 241 ? 9.633 -38.656 -11.836 1 95.19 241 ARG A CA 1
ATOM 1805 C C . ARG A 1 241 ? 10.289 -39.25 -10.586 1 95.19 241 ARG A C 1
ATOM 1807 O O . ARG A 1 241 ? 10.297 -38.594 -9.531 1 95.19 241 ARG A O 1
ATOM 1814 N N . SER A 1 242 ? 10.766 -40.406 -10.703 1 95.31 242 SER A N 1
ATOM 1815 C CA . SER A 1 242 ? 11.43 -41.062 -9.578 1 95.31 242 SER A CA 1
ATOM 1816 C C . SER A 1 242 ? 12.656 -40.25 -9.133 1 95.31 242 SER A C 1
ATOM 1818 O O . SER A 1 242 ? 12.898 -40.125 -7.93 1 95.31 242 SER A O 1
ATOM 1820 N N . ALA A 1 243 ? 13.328 -39.781 -10.133 1 95.69 243 ALA A N 1
ATOM 1821 C CA . ALA A 1 243 ? 14.5 -38.969 -9.82 1 95.69 243 ALA A CA 1
ATOM 1822 C C . ALA A 1 243 ? 14.102 -37.688 -9.109 1 95.69 243 ALA A C 1
ATOM 1824 O O . ALA A 1 243 ? 14.742 -37.281 -8.148 1 95.69 243 ALA A O 1
ATOM 1825 N N . ALA A 1 244 ? 13.094 -37.062 -9.625 1 97 244 ALA A N 1
ATOM 1826 C CA . ALA A 1 244 ? 12.586 -35.844 -9.031 1 97 244 ALA A CA 1
ATOM 1827 C C . ALA A 1 244 ? 12.164 -36.062 -7.578 1 97 244 ALA A C 1
ATOM 1829 O O . ALA A 1 244 ? 12.547 -35.281 -6.691 1 97 244 ALA A O 1
ATOM 1830 N N . MET A 1 245 ? 11.484 -37.125 -7.297 1 95.5 245 MET A N 1
ATOM 1831 C CA . MET A 1 245 ? 10.938 -37.406 -5.973 1 95.5 245 MET A CA 1
ATOM 1832 C C . MET A 1 245 ? 12.047 -37.781 -4.992 1 95.5 245 MET A C 1
ATOM 1834 O O . MET A 1 245 ? 11.992 -37.406 -3.816 1 95.5 245 MET A O 1
ATOM 1838 N N . LYS A 1 246 ? 12.977 -38.469 -5.5 1 95.69 246 LYS A N 1
ATOM 1839 C CA . LYS A 1 246 ? 14.117 -38.812 -4.66 1 95.69 246 LYS A CA 1
ATOM 1840 C C . LYS A 1 246 ? 14.891 -37.562 -4.238 1 95.69 246 LYS A C 1
ATOM 1842 O O . LYS A 1 246 ? 15.211 -37.406 -3.061 1 95.69 246 LYS A O 1
ATOM 1847 N N . THR A 1 247 ? 15.195 -36.75 -5.223 1 96.5 247 THR A N 1
ATOM 1848 C CA . THR A 1 247 ? 15.922 -35.531 -4.93 1 96.5 247 THR A CA 1
ATOM 1849 C C . THR A 1 247 ? 15.102 -34.625 -4.023 1 96.5 247 THR A C 1
ATOM 1851 O O . THR A 1 247 ? 15.641 -34 -3.105 1 96.5 247 THR A O 1
ATOM 1854 N N . TYR A 1 248 ? 13.852 -34.531 -4.301 1 96.06 248 TYR A N 1
ATOM 1855 C CA . TYR A 1 248 ? 12.93 -33.75 -3.482 1 96.06 248 TYR A CA 1
ATOM 1856 C C . TYR A 1 248 ? 12.984 -34.219 -2.025 1 96.06 248 TYR A C 1
ATOM 1858 O O . TYR A 1 248 ? 13.102 -33.375 -1.12 1 96.06 248 TYR A O 1
ATOM 1866 N N . GLY A 1 249 ? 12.883 -35.469 -1.785 1 95.06 249 GLY A N 1
ATOM 1867 C CA . GLY A 1 249 ? 12.945 -35.969 -0.43 1 95.06 249 GLY A CA 1
ATOM 1868 C C . GLY A 1 249 ? 14.227 -35.594 0.296 1 95.06 249 GLY A C 1
ATOM 1869 O O . GLY A 1 249 ? 14.188 -35.219 1.468 1 95.06 249 GLY A O 1
ATOM 1870 N N . SER A 1 250 ? 15.25 -35.719 -0.406 1 95.56 250 SER A N 1
ATOM 1871 C CA . SER A 1 250 ? 16.547 -35.344 0.165 1 95.56 250 SER A CA 1
ATOM 1872 C C . SER A 1 250 ? 16.609 -33.875 0.514 1 95.56 250 SER A C 1
ATOM 1874 O O . SER A 1 250 ? 17.078 -33.5 1.594 1 95.56 250 SER A O 1
ATOM 1876 N N . VAL A 1 251 ? 16.156 -33.031 -0.39 1 96.5 251 VAL A N 1
ATOM 1877 C CA . VAL A 1 251 ? 16.188 -31.594 -0.206 1 96.5 251 VAL A CA 1
ATOM 1878 C C . VAL A 1 251 ? 15.336 -31.203 0.993 1 96.5 251 VAL A C 1
ATOM 1880 O O . VAL A 1 251 ? 15.758 -30.391 1.826 1 96.5 251 VAL A O 1
ATOM 1883 N N . VAL A 1 252 ? 14.172 -31.719 1.1 1 95.5 252 VAL A N 1
ATOM 1884 C CA . VAL A 1 252 ? 13.242 -31.359 2.168 1 95.5 252 VAL A CA 1
ATOM 1885 C C . VAL A 1 252 ? 13.852 -31.734 3.521 1 95.5 252 VAL A C 1
ATOM 1887 O O . VAL A 1 252 ? 13.781 -30.938 4.473 1 95.5 252 VAL A O 1
ATOM 1890 N N . THR A 1 253 ? 14.492 -32.844 3.611 1 93.62 253 THR A N 1
ATOM 1891 C CA . THR A 1 253 ? 15.125 -33.281 4.848 1 93.62 253 THR A CA 1
ATOM 1892 C C . THR A 1 253 ? 16.266 -32.344 5.238 1 93.62 253 THR A C 1
ATOM 1894 O O . THR A 1 253 ? 16.359 -31.922 6.391 1 93.62 253 THR A O 1
ATOM 1897 N N . ARG A 1 254 ? 17.047 -32.062 4.293 1 92.44 254 ARG A N 1
ATOM 1898 C CA . ARG A 1 254 ? 18.188 -31.219 4.555 1 92.44 254 ARG A CA 1
ATOM 1899 C C . ARG A 1 254 ? 17.75 -29.797 4.91 1 92.44 254 ARG A C 1
ATOM 1901 O O . ARG A 1 254 ? 18.359 -29.141 5.742 1 92.44 254 ARG A O 1
ATOM 1908 N N . LEU A 1 255 ? 16.703 -29.344 4.219 1 92.75 255 LEU A N 1
ATOM 1909 C CA . LEU A 1 255 ? 16.172 -28.016 4.512 1 92.75 255 LEU A CA 1
ATOM 1910 C C . LEU A 1 255 ? 15.617 -27.953 5.934 1 92.75 255 LEU A C 1
ATOM 1912 O O . LEU A 1 255 ? 15.859 -26.984 6.652 1 92.75 255 LEU A O 1
ATOM 1916 N N . ARG A 1 256 ? 14.945 -28.906 6.309 1 88.88 256 ARG A N 1
ATOM 1917 C CA . ARG A 1 256 ? 14.406 -28.984 7.664 1 88.88 256 ARG A CA 1
ATOM 1918 C C . ARG A 1 256 ? 15.516 -28.922 8.703 1 88.88 256 ARG A C 1
ATOM 1920 O O . ARG A 1 256 ? 15.414 -28.203 9.695 1 88.88 256 ARG A O 1
ATOM 1927 N N . ASP A 1 257 ? 16.531 -29.625 8.461 1 86.5 257 ASP A N 1
ATOM 1928 C CA . ASP A 1 257 ? 17.672 -29.656 9.375 1 86.5 257 ASP A CA 1
ATOM 1929 C C . ASP A 1 257 ? 18.344 -28.281 9.461 1 86.5 257 ASP A C 1
ATOM 1931 O O . ASP A 1 257 ? 18.734 -27.844 10.547 1 86.5 257 ASP A O 1
ATOM 1935 N N . ALA A 1 258 ? 18.359 -27.656 8.352 1 83.62 258 ALA A N 1
ATOM 1936 C CA . ALA A 1 258 ? 19.016 -26.359 8.297 1 83.62 258 ALA A CA 1
ATOM 1937 C C . ALA A 1 258 ? 18.203 -25.297 9.047 1 83.62 258 ALA A C 1
ATOM 1939 O O . ALA A 1 258 ? 18.766 -24.438 9.711 1 83.62 258 ALA A O 1
ATOM 1940 N N . VAL A 1 259 ? 16.922 -25.359 9.008 1 81.5 259 VAL A N 1
ATOM 1941 C CA . VAL A 1 259 ? 16.062 -24.359 9.617 1 81.5 259 VAL A CA 1
ATOM 1942 C C . VAL A 1 259 ? 15.922 -24.641 11.109 1 81.5 259 VAL A C 1
ATOM 1944 O O . VAL A 1 259 ? 15.852 -23.719 11.922 1 81.5 259 VAL A O 1
ATOM 1947 N N . SER A 1 260 ? 15.898 -25.891 11.531 1 74.62 260 SER A N 1
ATOM 1948 C CA . SER A 1 260 ? 15.695 -26.281 12.922 1 74.62 260 SER A CA 1
ATOM 1949 C C . SER A 1 260 ? 16.969 -26.078 13.742 1 74.62 260 SER A C 1
ATOM 1951 O O . SER A 1 260 ? 16.906 -25.891 14.961 1 74.62 260 SER A O 1
ATOM 1953 N N . SER A 1 261 ? 18.094 -26.469 13.234 1 61.47 261 SER A N 1
ATOM 1954 C CA . SER A 1 261 ? 19.328 -26.438 14.016 1 61.47 261 SER A CA 1
ATOM 1955 C C . SER A 1 261 ? 19.578 -25.047 14.578 1 61.47 261 SER A C 1
ATOM 1957 O O . SER A 1 261 ? 20.484 -24.859 15.406 1 61.47 261 SER A O 1
ATOM 1959 N N . GLY A 1 262 ? 18.578 -24.125 14.547 1 56.34 262 GLY A N 1
ATOM 1960 C CA . GLY A 1 262 ? 18.781 -22.812 15.156 1 56.34 262 GLY A CA 1
ATOM 1961 C C . GLY A 1 262 ? 20.031 -22.109 14.641 1 56.34 262 GLY A C 1
ATOM 1962 O O . GLY A 1 262 ? 20.203 -20.922 14.875 1 56.34 262 GLY A O 1
ATOM 1963 N N . HIS A 1 263 ? 21.078 -22.938 14.328 1 47.59 263 HIS A N 1
ATOM 1964 C CA . HIS A 1 263 ? 22.406 -22.438 14.008 1 47.59 263 HIS A CA 1
ATOM 1965 C C . HIS A 1 263 ? 22.438 -21.797 12.625 1 47.59 263 HIS A C 1
ATOM 1967 O O . HIS A 1 263 ? 23.359 -21.031 12.305 1 47.59 263 HIS A O 1
ATOM 1973 N N . GLY A 1 264 ? 21.656 -22.219 11.766 1 54.72 264 GLY A N 1
ATOM 1974 C CA . GLY A 1 264 ? 21.828 -21.656 10.438 1 54.72 264 GLY A CA 1
ATOM 1975 C C . GLY A 1 264 ? 21.016 -20.391 10.219 1 54.72 264 GLY A C 1
ATOM 1976 O O . GLY A 1 264 ? 19.812 -20.375 10.461 1 54.72 264 GLY A O 1
ATOM 1977 N N . GLN A 1 265 ? 21.688 -19.281 10.156 1 66.69 265 GLN A N 1
ATOM 1978 C CA . GLN A 1 265 ? 21.156 -17.938 9.938 1 66.69 265 GLN A CA 1
ATOM 1979 C C . GLN A 1 265 ? 20.297 -17.891 8.68 1 66.69 265 GLN A C 1
ATOM 1981 O O . GLN A 1 265 ? 20.719 -18.344 7.613 1 66.69 265 GLN A O 1
ATOM 1986 N N . ALA A 1 266 ? 18.984 -17.734 8.828 1 82.69 266 ALA A N 1
ATOM 1987 C CA . ALA A 1 266 ? 18.109 -17.484 7.688 1 82.69 266 ALA A CA 1
ATOM 1988 C C . ALA A 1 266 ? 18.812 -16.641 6.625 1 82.69 266 ALA A C 1
ATOM 1990 O O . ALA A 1 266 ? 19.484 -15.664 6.945 1 82.69 266 ALA A O 1
ATOM 1991 N N . ASN A 1 267 ? 18.859 -17.281 5.422 1 87.62 267 ASN A N 1
ATOM 1992 C CA . ASN A 1 267 ? 19.516 -16.562 4.328 1 87.62 267 ASN A CA 1
ATOM 1993 C C . ASN A 1 267 ? 18.734 -16.703 3.025 1 87.62 267 ASN A C 1
ATOM 1995 O O . ASN A 1 267 ? 17.688 -17.344 2.992 1 87.62 267 ASN A O 1
ATOM 1999 N N . LEU A 1 268 ? 19.234 -16.219 2.014 1 91.31 268 LEU A N 1
ATOM 2000 C CA . LEU A 1 268 ? 18.547 -16.156 0.736 1 91.31 268 LEU A CA 1
ATOM 2001 C C . LEU A 1 268 ? 18.5 -17.516 0.063 1 91.31 268 LEU A C 1
ATOM 2003 O O . LEU A 1 268 ? 17.531 -17.844 -0.634 1 91.31 268 LEU A O 1
ATOM 2007 N N . GLU A 1 269 ? 19.484 -18.297 0.269 1 93.12 269 GLU A N 1
ATOM 2008 C CA . GLU A 1 269 ? 19.5 -19.641 -0.32 1 93.12 269 GLU A CA 1
ATOM 2009 C C . GLU A 1 269 ? 18.359 -20.484 0.205 1 93.12 269 GLU A C 1
ATOM 2011 O O . GLU A 1 269 ? 17.656 -21.141 -0.571 1 93.12 269 GLU A O 1
ATOM 2016 N N . LEU A 1 270 ? 18.203 -20.391 1.475 1 93.56 270 LEU A N 1
ATOM 2017 C CA . LEU A 1 270 ? 17.125 -21.156 2.094 1 93.56 270 LEU A CA 1
ATOM 2018 C C . LEU A 1 270 ? 15.758 -20.656 1.634 1 93.56 270 LEU A C 1
ATOM 2020 O O . LEU A 1 270 ? 14.852 -21.453 1.385 1 93.56 270 LEU A O 1
ATOM 2024 N N . LEU A 1 271 ? 15.672 -19.359 1.547 1 95.06 271 LEU A N 1
ATOM 2025 C CA . LEU A 1 271 ? 14.422 -18.781 1.07 1 95.06 271 LEU A CA 1
ATOM 2026 C C . LEU A 1 271 ? 14.125 -19.234 -0.359 1 95.06 271 LEU A C 1
ATOM 2028 O O . LEU A 1 271 ? 13.023 -19.688 -0.659 1 95.06 271 LEU A O 1
ATOM 2032 N N . ALA A 1 272 ? 15.102 -19.141 -1.216 1 96.56 272 ALA A N 1
ATOM 2033 C CA . ALA A 1 272 ? 14.953 -19.562 -2.607 1 96.56 272 ALA A CA 1
ATOM 2034 C C . ALA A 1 272 ? 14.562 -21.047 -2.699 1 96.56 272 ALA A C 1
ATOM 2036 O O . ALA A 1 272 ? 13.703 -21.406 -3.494 1 96.56 272 ALA A O 1
ATOM 2037 N N . THR A 1 273 ? 15.188 -21.781 -1.901 1 96.81 273 THR A N 1
ATOM 2038 C CA . THR A 1 273 ? 14.914 -23.219 -1.891 1 96.81 273 THR A CA 1
ATOM 2039 C C . THR A 1 273 ? 13.461 -23.484 -1.521 1 96.81 273 THR A C 1
ATOM 2041 O O . THR A 1 273 ? 12.766 -24.234 -2.217 1 96.81 273 THR A O 1
ATOM 2044 N N . SER A 1 274 ? 13.016 -22.891 -0.499 1 96.88 274 SER A N 1
ATOM 2045 C CA . SER A 1 274 ? 11.641 -23.094 -0.056 1 96.88 274 SER A CA 1
ATOM 2046 C C . SER A 1 274 ? 10.641 -22.625 -1.109 1 96.88 274 SER A C 1
ATOM 2048 O O . SER A 1 274 ? 9.625 -23.281 -1.342 1 96.88 274 SER A O 1
ATOM 2050 N N . LEU A 1 275 ? 10.93 -21.547 -1.724 1 97.25 275 LEU A N 1
ATOM 2051 C CA . LEU A 1 275 ? 10.039 -21.016 -2.75 1 97.25 275 LEU A CA 1
ATOM 2052 C C . LEU A 1 275 ? 10.008 -21.938 -3.971 1 97.25 275 LEU A C 1
ATOM 2054 O O . LEU A 1 275 ? 8.945 -22.172 -4.555 1 97.25 275 LEU A O 1
ATOM 2058 N N . LEU A 1 276 ? 11.133 -22.438 -4.316 1 97.69 276 LEU A N 1
ATOM 2059 C CA . LEU A 1 276 ? 11.188 -23.359 -5.445 1 97.69 276 LEU A CA 1
ATOM 2060 C C . LEU A 1 276 ? 10.445 -24.656 -5.125 1 97.69 276 LEU A C 1
ATOM 2062 O O . LEU A 1 276 ? 9.844 -25.266 -6.012 1 97.69 276 LEU A O 1
ATOM 2066 N N . LEU A 1 277 ? 10.492 -25.016 -3.893 1 97.19 277 LEU A N 1
ATOM 2067 C CA . LEU A 1 277 ? 9.734 -26.203 -3.504 1 97.19 277 LEU A CA 1
ATOM 2068 C C . LEU A 1 277 ? 8.234 -25.938 -3.637 1 97.19 277 LEU A C 1
ATOM 2070 O O . LEU A 1 277 ? 7.477 -26.844 -3.994 1 97.19 277 LEU A O 1
ATOM 2074 N N . CYS A 1 278 ? 7.836 -24.75 -3.363 1 95.56 278 CYS A N 1
ATOM 2075 C CA . CYS A 1 278 ? 6.445 -24.406 -3.615 1 95.56 278 CYS A CA 1
ATOM 2076 C C . CYS A 1 278 ? 6.105 -24.531 -5.098 1 95.56 278 CYS A C 1
ATOM 2078 O O . CYS A 1 278 ? 5.043 -25.031 -5.453 1 95.56 278 CYS A O 1
ATOM 2080 N N . MET A 1 279 ? 7.031 -24.141 -5.918 1 95.06 279 MET A N 1
ATOM 2081 C CA . MET A 1 279 ? 6.832 -24.234 -7.363 1 95.06 279 MET A CA 1
ATOM 2082 C C . MET A 1 279 ? 6.824 -25.688 -7.82 1 95.06 279 MET A C 1
ATOM 2084 O O . MET A 1 279 ? 6.082 -26.047 -8.734 1 95.06 279 MET A O 1
ATOM 2088 N N . PHE A 1 280 ? 7.664 -26.422 -7.156 1 96.44 280 PHE A N 1
ATOM 2089 C CA . PHE A 1 280 ? 7.703 -27.844 -7.434 1 96.44 280 PHE A CA 1
ATOM 2090 C C . PHE A 1 280 ? 6.328 -28.484 -7.23 1 96.44 280 PHE A C 1
ATOM 2092 O O . PHE A 1 280 ? 5.895 -29.312 -8.031 1 96.44 280 PHE A O 1
ATOM 2099 N N . GLU A 1 281 ? 5.676 -28.031 -6.219 1 94.75 281 GLU A N 1
ATOM 2100 C CA . GLU A 1 281 ? 4.363 -28.578 -5.891 1 94.75 281 GLU A CA 1
ATOM 2101 C C . GLU A 1 281 ? 3.334 -28.234 -6.961 1 94.75 281 GLU A C 1
ATOM 2103 O O . GLU A 1 281 ? 2.354 -28.953 -7.152 1 94.75 281 GLU A O 1
ATOM 2108 N N . LYS A 1 282 ? 3.531 -27.188 -7.664 1 92.56 282 LYS A N 1
ATOM 2109 C CA . LYS A 1 282 ? 2.641 -26.828 -8.766 1 92.56 282 LYS A CA 1
ATOM 2110 C C . LYS A 1 282 ? 2.783 -27.797 -9.93 1 92.56 282 LYS A C 1
ATOM 2112 O O . LYS A 1 282 ? 1.824 -28.031 -10.672 1 92.56 282 LYS A O 1
ATOM 2117 N N . MET A 1 283 ? 3.961 -28.328 -10.07 1 91.38 283 MET A N 1
ATOM 2118 C CA . MET A 1 283 ? 4.211 -29.281 -11.148 1 91.38 283 MET A CA 1
ATOM 2119 C C . MET A 1 283 ? 3.725 -30.672 -10.758 1 91.38 283 MET A C 1
ATOM 2121 O O . MET A 1 283 ? 3.15 -31.391 -11.586 1 91.38 283 MET A O 1
ATOM 2125 N N . SER A 1 284 ? 3.916 -30.984 -9.562 1 85.62 284 SER A N 1
ATOM 2126 C CA . SER A 1 284 ? 3.566 -32.312 -9.102 1 85.62 284 SER A CA 1
ATOM 2127 C C . SER A 1 284 ? 2.104 -32.406 -8.68 1 85.62 284 SER A C 1
ATOM 2129 O O . SER A 1 284 ? 1.431 -33.406 -8.93 1 85.62 284 SER A O 1
ATOM 2131 N N . SER A 1 285 ? 1.427 -31.312 -8.133 1 68 285 SER A N 1
ATOM 2132 C CA . SER A 1 285 ? 0.1 -30.938 -7.656 1 68 285 SER A CA 1
ATOM 2133 C C . SER A 1 285 ? -0.68 -32.156 -7.172 1 68 285 SER A C 1
ATOM 2135 O O . SER A 1 285 ? -1.795 -32.406 -7.633 1 68 285 SER A O 1
ATOM 2137 N N . THR A 1 286 ? -0.117 -32.844 -6.219 1 68.44 286 THR A N 1
ATOM 2138 C CA . THR A 1 286 ? -0.828 -34.031 -5.754 1 68.44 286 THR A CA 1
ATOM 2139 C C . THR A 1 286 ? -1.64 -33.719 -4.5 1 68.44 286 THR A C 1
ATOM 2141 O O . THR A 1 286 ? -2.713 -34.281 -4.289 1 68.44 286 THR A O 1
ATOM 2144 N N . ASP A 1 287 ? -1.229 -32.844 -3.779 1 78.31 287 ASP A N 1
ATOM 2145 C CA . ASP A 1 287 ? -1.859 -32.5 -2.504 1 78.31 287 ASP A CA 1
ATOM 2146 C C . ASP A 1 287 ? -1.609 -31.047 -2.125 1 78.31 287 ASP A C 1
ATOM 2148 O O . ASP A 1 287 ? -1.364 -30.203 -2.992 1 78.31 287 ASP A O 1
ATOM 2152 N N . ASP A 1 288 ? -1.924 -30.766 -0.892 1 88.25 288 ASP A N 1
ATOM 2153 C CA . ASP A 1 288 ? -1.784 -29.391 -0.406 1 88.25 288 ASP A CA 1
ATOM 2154 C C . ASP A 1 288 ? -0.42 -29.188 0.244 1 88.25 288 ASP A C 1
ATOM 2156 O O . ASP A 1 288 ? -0.272 -28.328 1.119 1 88.25 288 ASP A O 1
ATOM 2160 N N . SER A 1 289 ? 0.587 -29.906 -0.291 1 90.88 289 SER A N 1
ATOM 2161 C CA . SER A 1 289 ? 1.906 -29.859 0.334 1 90.88 289 SER A CA 1
ATOM 2162 C C . SER A 1 289 ? 2.584 -28.516 0.123 1 90.88 289 SER A C 1
ATOM 2164 O O . SER A 1 289 ? 3.553 -28.188 0.81 1 90.88 289 SER A O 1
ATOM 2166 N N . TRP A 1 290 ? 2.072 -27.781 -0.859 1 94.69 290 TRP A N 1
ATOM 2167 C CA . TRP A 1 290 ? 2.645 -26.453 -1.084 1 94.69 290 TRP A CA 1
ATOM 2168 C C . TRP A 1 290 ? 2.539 -25.594 0.171 1 94.69 290 TRP A C 1
ATOM 2170 O O . TRP A 1 290 ? 3.369 -24.719 0.397 1 94.69 290 TRP A O 1
ATOM 2180 N N . LYS A 1 291 ? 1.632 -25.844 1.069 1 95.19 291 LYS A N 1
ATOM 2181 C CA . LYS A 1 291 ? 1.375 -25.047 2.268 1 95.19 291 LYS A CA 1
ATOM 2182 C C . LYS A 1 291 ? 2.568 -25.094 3.219 1 95.19 291 LYS A C 1
ATOM 2184 O O . LYS A 1 291 ? 2.975 -24.062 3.756 1 95.19 291 LYS A O 1
ATOM 2189 N N . ILE A 1 292 ? 3.1 -26.25 3.336 1 93.5 292 ILE A N 1
ATOM 2190 C CA . ILE A 1 292 ? 4.188 -26.422 4.297 1 93.5 292 ILE A CA 1
ATOM 2191 C C . ILE A 1 292 ? 5.426 -25.672 3.803 1 93.5 292 ILE A C 1
ATOM 2193 O O . ILE A 1 292 ? 6.148 -25.062 4.594 1 93.5 292 ILE A O 1
ATOM 2197 N N . HIS A 1 293 ? 5.652 -25.766 2.562 1 95.69 293 HIS A N 1
ATOM 2198 C CA . HIS A 1 293 ? 6.801 -25.062 2.002 1 95.69 293 HIS A CA 1
ATOM 2199 C C . HIS A 1 293 ? 6.633 -23.547 2.113 1 95.69 293 HIS A C 1
ATOM 2201 O O . HIS A 1 293 ? 7.594 -22.828 2.41 1 95.69 293 HIS A O 1
ATOM 2207 N N . LEU A 1 294 ? 5.449 -23.078 1.891 1 96.81 294 LEU A N 1
ATOM 2208 C CA . LEU A 1 294 ? 5.203 -21.641 1.965 1 96.81 294 LEU A CA 1
ATOM 2209 C C . LEU A 1 294 ? 5.34 -21.141 3.4 1 96.81 294 LEU A C 1
ATOM 2211 O O . LEU A 1 294 ? 5.891 -20.062 3.637 1 96.81 294 LEU A O 1
ATOM 2215 N N . VAL A 1 295 ? 4.824 -21.906 4.309 1 94.94 295 VAL A N 1
ATOM 2216 C CA . VAL A 1 295 ? 4.973 -21.547 5.719 1 94.94 295 VAL A CA 1
ATOM 2217 C C . VAL A 1 295 ? 6.453 -21.516 6.09 1 94.94 295 VAL A C 1
ATOM 2219 O O . VAL A 1 295 ? 6.902 -20.609 6.797 1 94.94 295 VAL A O 1
ATOM 2222 N N . GLY A 1 296 ? 7.164 -22.531 5.609 1 93.75 296 GLY A N 1
ATOM 2223 C CA . GLY A 1 296 ? 8.602 -22.531 5.82 1 93.75 296 GLY A CA 1
ATOM 2224 C C . GLY A 1 296 ? 9.281 -21.312 5.242 1 93.75 296 GLY A C 1
ATOM 2225 O O . GLY A 1 296 ? 10.133 -20.688 5.895 1 93.75 296 GLY A O 1
ATOM 2226 N N . ALA A 1 297 ? 8.922 -20.938 4.066 1 96.12 297 ALA A N 1
ATOM 2227 C CA . ALA A 1 297 ? 9.453 -19.719 3.449 1 96.12 297 ALA A CA 1
ATOM 2228 C C . ALA A 1 297 ? 9.148 -18.484 4.297 1 96.12 297 ALA A C 1
ATOM 2230 O O . ALA A 1 297 ? 10 -17.609 4.465 1 96.12 297 ALA A O 1
ATOM 2231 N N . GLY A 1 298 ? 7.898 -18.422 4.797 1 94.44 298 GLY A N 1
ATOM 2232 C CA . GLY A 1 298 ? 7.508 -17.328 5.664 1 94.44 298 GLY A CA 1
ATOM 2233 C C . GLY A 1 298 ? 8.359 -17.219 6.918 1 94.44 298 GLY A C 1
ATOM 2234 O O . GLY A 1 298 ? 8.734 -16.125 7.332 1 94.44 298 GLY A O 1
ATOM 2235 N N . GLN A 1 299 ? 8.695 -18.312 7.488 1 91.12 299 GLN A N 1
ATOM 2236 C CA . GLN A 1 299 ? 9.516 -18.328 8.695 1 91.12 299 GLN A CA 1
ATOM 2237 C C . GLN A 1 299 ? 10.938 -17.859 8.398 1 91.12 299 GLN A C 1
ATOM 2239 O O . GLN A 1 299 ? 11.508 -17.078 9.164 1 91.12 299 GLN A O 1
ATOM 2244 N N . ILE A 1 300 ? 11.43 -18.359 7.348 1 91.25 300 ILE A N 1
ATOM 2245 C CA . ILE A 1 300 ? 12.766 -17.938 6.941 1 91.25 300 ILE A CA 1
ATOM 2246 C C . ILE A 1 300 ? 12.781 -16.422 6.691 1 91.25 300 ILE A C 1
ATOM 2248 O O . ILE A 1 300 ? 13.68 -15.727 7.148 1 91.25 300 ILE A O 1
ATOM 2252 N N . PHE A 1 301 ? 11.781 -16 6.066 1 91.88 301 PHE A N 1
ATOM 2253 C CA . PHE A 1 301 ? 11.633 -14.586 5.734 1 91.88 301 PHE A CA 1
ATOM 2254 C C . PHE A 1 301 ? 11.586 -13.734 7 1 91.88 301 PHE A C 1
ATOM 2256 O O . PHE A 1 301 ? 12.312 -12.75 7.117 1 91.88 301 PHE A O 1
ATOM 2263 N N . GLN A 1 302 ? 10.766 -14.094 7.875 1 88.44 302 GLN A N 1
ATOM 2264 C CA . GLN A 1 302 ? 10.617 -13.352 9.125 1 88.44 302 GLN A CA 1
ATOM 2265 C C . GLN A 1 302 ? 11.93 -13.32 9.906 1 88.44 302 GLN A C 1
ATOM 2267 O O . GLN A 1 302 ? 12.289 -12.297 10.484 1 88.44 302 GLN A O 1
ATOM 2272 N N . SER A 1 303 ? 12.594 -14.406 9.867 1 84.69 303 SER A N 1
ATOM 2273 C CA . SER A 1 303 ? 13.875 -14.477 10.562 1 84.69 303 SER A CA 1
ATOM 2274 C C . SER A 1 303 ? 14.898 -13.555 9.914 1 84.69 303 SER A C 1
ATOM 2276 O O . SER A 1 303 ? 15.703 -12.93 10.609 1 84.69 303 SER A O 1
ATOM 2278 N N . MET A 1 304 ? 14.883 -13.469 8.633 1 83.69 304 MET A N 1
ATOM 2279 C CA . MET A 1 304 ? 15.82 -12.625 7.898 1 83.69 304 MET A CA 1
ATOM 2280 C C . MET A 1 304 ? 15.594 -11.156 8.211 1 83.69 304 MET A C 1
ATOM 2282 O O . MET A 1 304 ? 16.547 -10.367 8.234 1 83.69 304 MET A O 1
ATOM 2286 N N . TYR A 1 305 ? 14.414 -10.758 8.531 1 81.81 305 TYR A N 1
ATOM 2287 C CA . TYR A 1 305 ? 14.102 -9.336 8.664 1 81.81 305 TYR A CA 1
ATOM 2288 C C . TYR A 1 305 ? 13.82 -8.977 10.117 1 81.81 305 TYR A C 1
ATOM 2290 O O . TYR A 1 305 ? 13.492 -7.832 10.43 1 81.81 305 TYR A O 1
ATOM 2298 N N . SER A 1 306 ? 13.883 -9.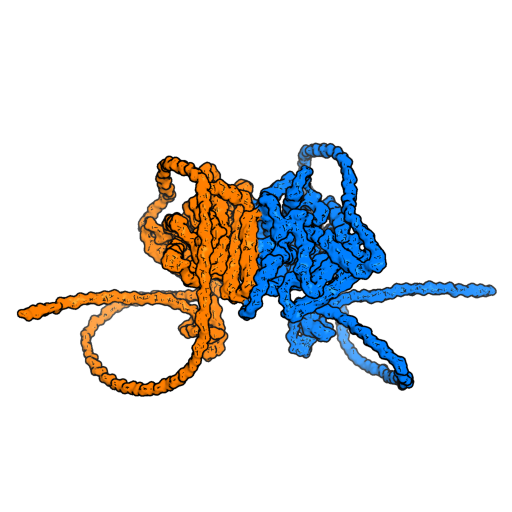906 10.938 1 79.06 306 SER A N 1
ATOM 2299 C CA . SER A 1 306 ? 13.766 -9.594 12.359 1 79.06 306 SER A CA 1
ATOM 2300 C C . SER A 1 306 ? 14.969 -8.805 12.859 1 79.06 306 SER A C 1
ATOM 2302 O O . SER A 1 306 ? 16.109 -9.07 12.445 1 79.06 306 SER A O 1
ATOM 2304 N N . PRO A 1 307 ? 14.594 -7.797 13.641 1 70.06 307 PRO A N 1
ATOM 2305 C CA . PRO A 1 307 ? 15.711 -7.016 14.172 1 70.06 307 PRO A CA 1
ATOM 2306 C C . PRO A 1 307 ? 16.719 -7.875 14.945 1 70.06 307 PRO A C 1
ATOM 2308 O O . PRO A 1 307 ? 16.312 -8.703 15.766 1 70.06 307 PRO A O 1
ATOM 2311 N N . ARG A 1 308 ? 17.984 -7.969 14.453 1 58.91 308 ARG A N 1
ATOM 2312 C CA . ARG A 1 308 ? 19.047 -8.664 15.172 1 58.91 308 ARG A CA 1
ATOM 2313 C C . ARG A 1 308 ? 19.781 -7.707 16.109 1 58.91 308 ARG A C 1
ATOM 2315 O O . ARG A 1 308 ? 20.203 -6.625 15.688 1 58.91 308 ARG A O 1
ATOM 2322 N N . THR A 1 309 ? 19.375 -7.586 17.344 1 53.81 309 THR A N 1
ATOM 2323 C CA . THR A 1 309 ? 20.109 -6.762 18.281 1 53.81 309 THR A CA 1
ATOM 2324 C C . THR A 1 309 ? 21.578 -7.195 18.344 1 53.81 309 THR A C 1
ATOM 2326 O O . THR A 1 309 ? 21.875 -8.32 18.75 1 53.81 309 THR A O 1
ATOM 2329 N N . THR A 1 310 ? 22.359 -7.105 17.344 1 45.53 310 THR A N 1
ATOM 2330 C CA . THR A 1 310 ? 23.75 -7.523 17.422 1 45.53 310 THR A CA 1
ATOM 2331 C C . THR A 1 310 ? 24.406 -6.941 18.672 1 45.53 310 THR A C 1
ATOM 2333 O O . THR A 1 310 ? 24.188 -5.781 19.016 1 45.53 310 THR A O 1
ATOM 2336 N N . LEU A 1 311 ? 24.781 -7.684 19.531 1 41.16 311 LEU A N 1
ATOM 2337 C CA . LEU A 1 311 ? 26.078 -7.473 20.172 1 41.16 311 LEU A CA 1
ATOM 2338 C C . LEU A 1 311 ? 27.125 -7.043 19.141 1 41.16 311 LEU A C 1
ATOM 2340 O O . LEU A 1 311 ? 27.047 -7.438 17.969 1 41.16 311 LEU A O 1
ATOM 2344 N N . PRO A 1 312 ? 28 -5.977 19.391 1 38.25 312 PRO A N 1
ATOM 2345 C CA . PRO A 1 312 ? 29.125 -5.422 18.656 1 38.25 312 PRO A CA 1
ATOM 2346 C C . PRO A 1 312 ? 29.906 -6.492 17.891 1 38.25 312 PRO A C 1
ATOM 2348 O O . PRO A 1 312 ? 31.109 -6.324 17.641 1 38.25 312 PRO A O 1
ATOM 2351 N N . ASN A 1 313 ? 29.625 -7.676 17.703 1 36.84 313 ASN A N 1
ATOM 2352 C CA . ASN A 1 313 ? 30.766 -8.359 17.109 1 36.84 313 ASN A CA 1
ATOM 2353 C C . ASN A 1 313 ? 31.062 -7.84 15.711 1 36.84 313 ASN A C 1
ATOM 2355 O O . ASN A 1 313 ? 30.141 -7.555 14.938 1 36.84 313 ASN A O 1
ATOM 2359 N N . ASN A 1 314 ? 32.406 -7.383 15.375 1 35.91 314 ASN A N 1
ATOM 2360 C CA . ASN A 1 314 ? 33.312 -6.75 14.43 1 35.91 314 ASN A CA 1
ATOM 2361 C C . ASN A 1 314 ? 33.094 -7.273 13.008 1 35.91 314 ASN A C 1
ATOM 2363 O O . ASN A 1 314 ? 33.969 -7.109 12.148 1 35.91 314 ASN A O 1
ATOM 2367 N N . ASP A 1 315 ? 32.594 -8.391 12.711 1 36.75 315 ASP A N 1
ATOM 2368 C CA . ASP A 1 315 ? 33.062 -8.844 11.406 1 36.75 315 ASP A CA 1
ATOM 2369 C C . ASP A 1 315 ? 32.531 -7.941 10.289 1 36.75 315 ASP A C 1
ATOM 2371 O O . ASP A 1 315 ? 31.328 -7.832 10.094 1 36.75 315 ASP A O 1
ATOM 2375 N N . GLY A 1 316 ? 33.188 -6.84 9.812 1 37.22 316 GLY A N 1
ATOM 2376 C CA . GLY A 1 316 ? 33.375 -5.875 8.742 1 37.22 316 GLY A CA 1
ATOM 2377 C C . GLY A 1 316 ? 32.938 -6.402 7.383 1 37.22 316 GLY A C 1
ATOM 2378 O O . GLY A 1 316 ? 33.062 -5.707 6.375 1 37.22 316 GLY A O 1
ATOM 2379 N N . ALA A 1 317 ? 33.188 -7.598 7.074 1 36.62 317 ALA A N 1
ATOM 2380 C CA . ALA A 1 317 ? 33.219 -8.102 5.703 1 36.62 317 ALA A CA 1
ATOM 2381 C C . ALA A 1 317 ? 31.875 -7.934 5.02 1 36.62 317 ALA A C 1
ATOM 2383 O O . ALA A 1 317 ? 31.734 -8.234 3.834 1 36.62 317 ALA A O 1
ATOM 2384 N N . ASP A 1 318 ? 30.688 -7.691 5.625 1 40.09 318 ASP A N 1
ATOM 2385 C CA . ASP A 1 318 ? 29.391 -8.148 5.137 1 40.09 318 ASP A CA 1
ATOM 2386 C C . ASP A 1 318 ? 28.656 -7.027 4.398 1 40.09 318 ASP A C 1
ATOM 2388 O O . ASP A 1 318 ? 27.469 -7.164 4.066 1 40.09 318 ASP A O 1
ATOM 2392 N N . GLY A 1 319 ? 29.156 -5.879 4.27 1 41.84 319 GLY A N 1
ATOM 2393 C CA . GLY A 1 319 ? 28.531 -4.801 3.521 1 41.84 319 GLY A CA 1
ATOM 2394 C C . GLY A 1 319 ? 28.438 -5.086 2.035 1 41.84 319 GLY A C 1
ATOM 2395 O O . GLY A 1 319 ? 27.422 -4.793 1.406 1 41.84 319 GLY A O 1
ATOM 2396 N N . LEU A 1 320 ? 29.562 -5.488 1.354 1 40.94 320 LEU A N 1
ATOM 2397 C CA . LEU A 1 320 ? 29.656 -5.762 -0.076 1 40.94 320 LEU A CA 1
ATOM 2398 C C . LEU A 1 320 ? 28.719 -6.898 -0.47 1 40.94 320 LEU A C 1
ATOM 2400 O O . LEU A 1 320 ? 28.156 -6.891 -1.562 1 40.94 320 LEU A O 1
ATOM 2404 N N . GLY A 1 321 ? 28.562 -7.855 0.344 1 48.19 321 GLY A N 1
ATOM 2405 C CA . GLY A 1 321 ? 27.719 -9.008 0.092 1 48.19 321 GLY A CA 1
ATOM 2406 C C . GLY A 1 321 ? 26.234 -8.68 0.086 1 48.19 321 GLY A C 1
ATOM 2407 O O . GLY A 1 321 ? 25.469 -9.25 -0.689 1 48.19 321 GLY A O 1
ATOM 2408 N N . VAL A 1 322 ? 26 -7.562 0.715 1 54.41 322 VAL A N 1
ATOM 2409 C CA . VAL A 1 322 ? 24.609 -7.16 0.805 1 54.41 322 VAL A CA 1
ATOM 2410 C C . VAL A 1 322 ? 24.172 -6.516 -0.509 1 54.41 322 VAL A C 1
ATOM 2412 O O . VAL A 1 322 ? 23.094 -6.828 -1.034 1 54.41 322 VAL A O 1
ATOM 2415 N N . ALA A 1 323 ? 25.031 -5.711 -1.075 1 56.66 323 ALA A N 1
ATOM 2416 C CA . ALA A 1 323 ? 24.688 -4.992 -2.297 1 56.66 323 ALA A CA 1
ATOM 2417 C C . ALA A 1 323 ? 24.594 -5.945 -3.488 1 56.66 323 ALA A C 1
ATOM 2419 O O . ALA A 1 323 ? 23.719 -5.797 -4.348 1 56.66 323 ALA A O 1
ATOM 2420 N N . ALA A 1 324 ? 25.438 -6.938 -3.492 1 56.5 324 ALA A N 1
ATOM 2421 C CA . ALA A 1 324 ? 25.5 -7.84 -4.641 1 56.5 324 ALA A CA 1
ATOM 2422 C C . ALA A 1 324 ? 24.281 -8.75 -4.695 1 56.5 324 ALA A C 1
ATOM 2424 O O . ALA A 1 324 ? 23.859 -9.18 -5.773 1 56.5 324 ALA A O 1
ATOM 2425 N N . THR A 1 325 ? 23.703 -8.844 -3.621 1 76.25 325 THR A N 1
ATOM 2426 C CA . THR A 1 325 ? 22.594 -9.789 -3.604 1 76.25 325 THR A CA 1
ATOM 2427 C C . THR A 1 325 ? 21.266 -9.062 -3.539 1 76.25 325 THR A C 1
ATOM 2429 O O . THR A 1 325 ? 20.203 -9.695 -3.48 1 76.25 325 THR A O 1
ATOM 2432 N N . LEU A 1 326 ? 21.391 -7.801 -3.824 1 81.38 326 LEU A N 1
ATOM 2433 C CA . LEU A 1 326 ? 20.203 -6.98 -3.625 1 81.38 326 LEU A CA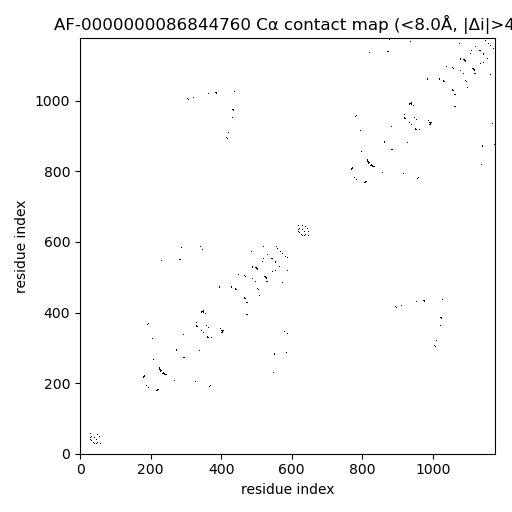 1
ATOM 2434 C C . LEU A 1 326 ? 19.156 -7.281 -4.688 1 81.38 326 LEU A C 1
ATOM 2436 O O . LEU A 1 326 ? 17.969 -7.461 -4.371 1 81.38 326 LEU A O 1
ATOM 2440 N N . PRO A 1 327 ? 19.625 -7.469 -5.898 1 84.56 327 PRO A N 1
ATOM 2441 C CA . PRO A 1 327 ? 18.594 -7.754 -6.906 1 84.56 327 PRO A CA 1
ATOM 2442 C C . PRO A 1 327 ? 17.906 -9.094 -6.68 1 84.56 327 PRO A C 1
ATOM 2444 O O . PRO A 1 327 ? 16.688 -9.203 -6.852 1 84.56 327 PRO A O 1
ATOM 2447 N N . LEU A 1 328 ? 18.656 -10.047 -6.234 1 90.38 328 LEU A N 1
ATOM 2448 C CA . LEU A 1 328 ? 18.062 -11.359 -5.98 1 90.38 328 LEU A CA 1
ATOM 2449 C C . LEU A 1 328 ? 17.156 -11.312 -4.758 1 90.38 328 LEU A C 1
ATOM 2451 O O . LEU A 1 328 ? 16.125 -12 -4.719 1 90.38 328 LEU A O 1
ATOM 2455 N N . ARG A 1 329 ? 17.516 -10.562 -3.824 1 92.12 329 ARG A N 1
ATOM 2456 C CA . ARG A 1 329 ? 16.672 -10.422 -2.643 1 92.12 329 ARG A CA 1
ATOM 2457 C C . ARG A 1 329 ? 15.32 -9.82 -3.008 1 92.12 329 ARG A C 1
ATOM 2459 O O . ARG A 1 329 ? 14.281 -10.328 -2.592 1 92.12 329 ARG A O 1
ATOM 2466 N N . ARG A 1 330 ? 15.391 -8.797 -3.779 1 91.19 330 ARG A N 1
ATOM 2467 C CA . ARG A 1 330 ? 14.164 -8.141 -4.199 1 91.19 330 ARG A CA 1
ATOM 2468 C C . ARG A 1 330 ? 13.289 -9.086 -5.016 1 91.19 330 ARG A C 1
ATOM 2470 O O . ARG A 1 330 ? 12.07 -9.117 -4.84 1 91.19 330 ARG A O 1
ATOM 2477 N N . PHE A 1 331 ? 13.93 -9.82 -5.812 1 93.06 331 PHE A N 1
ATOM 2478 C CA . PHE A 1 331 ? 13.219 -10.797 -6.621 1 93.06 331 PHE A CA 1
ATOM 2479 C C . PHE A 1 331 ? 12.555 -11.844 -5.734 1 93.06 331 PHE A C 1
ATOM 2481 O O . PHE A 1 331 ? 11.375 -12.156 -5.91 1 93.06 331 PHE A O 1
ATOM 2488 N N . LEU A 1 332 ? 13.234 -12.32 -4.824 1 94.69 332 LEU A N 1
ATOM 2489 C CA . LEU A 1 332 ? 12.719 -13.391 -3.979 1 94.69 332 LEU A CA 1
ATOM 2490 C C . LEU A 1 332 ? 11.609 -12.867 -3.062 1 94.69 332 LEU A C 1
ATOM 2492 O O . LEU A 1 332 ? 10.664 -13.594 -2.76 1 94.69 332 LEU A O 1
ATOM 2496 N N . VAL A 1 333 ? 11.727 -11.648 -2.615 1 94.69 333 VAL A N 1
ATOM 2497 C CA . VAL A 1 333 ? 10.664 -11.047 -1.82 1 94.69 333 VAL A CA 1
ATOM 2498 C C . VAL A 1 333 ? 9.383 -10.953 -2.65 1 94.69 333 VAL A C 1
ATOM 2500 O O . VAL A 1 333 ? 8.297 -11.273 -2.166 1 94.69 333 VAL A O 1
ATOM 2503 N N . SER A 1 334 ? 9.523 -10.578 -3.855 1 94.38 334 SER A N 1
ATOM 2504 C CA . SER A 1 334 ? 8.375 -10.484 -4.75 1 94.38 334 SER A CA 1
ATOM 2505 C C . SER A 1 334 ? 7.789 -11.859 -5.043 1 94.38 334 SER A C 1
ATOM 2507 O O . SER A 1 334 ? 6.566 -12.023 -5.094 1 94.38 334 SER A O 1
ATOM 2509 N N . ALA A 1 335 ? 8.664 -12.773 -5.258 1 95.06 335 ALA A N 1
ATOM 2510 C CA . ALA A 1 335 ? 8.195 -14.141 -5.484 1 95.06 335 ALA A CA 1
ATOM 2511 C C . ALA A 1 335 ? 7.441 -14.672 -4.273 1 95.06 335 ALA A C 1
ATOM 2513 O O . ALA A 1 335 ? 6.391 -15.297 -4.418 1 95.06 335 ALA A O 1
ATOM 2514 N N . MET A 1 336 ? 7.992 -14.43 -3.105 1 96.56 336 MET A N 1
ATOM 2515 C CA . MET A 1 336 ? 7.328 -14.812 -1.864 1 96.56 336 MET A CA 1
ATOM 2516 C C . MET A 1 336 ? 5.949 -14.164 -1.759 1 96.56 336 MET A C 1
ATOM 2518 O O . MET A 1 336 ? 4.973 -14.82 -1.403 1 96.56 336 MET A O 1
ATOM 2522 N N . SER A 1 337 ? 5.945 -12.938 -2.1 1 96.44 337 SER A N 1
ATOM 2523 C CA . SER A 1 337 ? 4.688 -12.203 -2.027 1 96.44 337 SER A CA 1
ATOM 2524 C C . SER A 1 337 ? 3.658 -12.766 -2.998 1 96.44 337 SER A C 1
ATOM 2526 O O . SER A 1 337 ? 2.48 -12.898 -2.658 1 96.44 337 SER A O 1
ATOM 2528 N N . TYR A 1 338 ? 4.082 -13.078 -4.148 1 95.44 338 TYR A N 1
ATOM 2529 C CA . TYR A 1 338 ? 3.217 -13.617 -5.191 1 95.44 338 TYR A CA 1
ATOM 2530 C C . TYR A 1 338 ? 2.566 -14.914 -4.742 1 95.44 338 TYR A C 1
ATOM 2532 O O . TYR A 1 338 ? 1.353 -15.094 -4.875 1 95.44 338 TYR A O 1
ATOM 2540 N N . LEU A 1 339 ? 3.34 -15.758 -4.172 1 96.62 339 LEU A N 1
ATOM 2541 C CA . LEU A 1 339 ? 2.842 -17.047 -3.707 1 96.62 339 LEU A CA 1
ATOM 2542 C C . LEU A 1 339 ? 2.008 -16.891 -2.441 1 96.62 339 LEU A C 1
ATOM 2544 O O . LEU A 1 339 ? 1 -17.578 -2.264 1 96.62 339 LEU A O 1
ATOM 2548 N N . ASP A 1 340 ? 2.428 -16.016 -1.613 1 97.44 340 ASP A N 1
ATOM 2549 C CA . ASP A 1 340 ? 1.718 -15.742 -0.366 1 97.44 340 ASP A CA 1
ATOM 2550 C C . ASP A 1 340 ? 0.312 -15.211 -0.638 1 97.44 340 ASP A C 1
ATOM 2552 O O . ASP A 1 340 ? -0.656 -15.664 -0.022 1 97.44 340 ASP A O 1
ATOM 2556 N N . VAL A 1 341 ? 0.227 -14.305 -1.547 1 97.44 341 VAL A N 1
ATOM 2557 C CA . VAL A 1 341 ? -1.074 -13.75 -1.895 1 97.44 341 VAL A CA 1
ATOM 2558 C C . VAL A 1 341 ? -1.944 -14.82 -2.543 1 97.44 341 VAL A C 1
ATOM 2560 O O . VAL A 1 341 ? -3.133 -14.938 -2.234 1 97.44 341 VAL A O 1
ATOM 2563 N N . ALA A 1 342 ? -1.37 -15.586 -3.422 1 96.75 342 ALA A N 1
ATOM 2564 C CA . ALA A 1 342 ? -2.111 -16.688 -4.039 1 96.75 342 ALA A CA 1
ATOM 2565 C C . ALA A 1 342 ? -2.643 -17.656 -2.988 1 96.75 342 ALA A C 1
ATOM 2567 O O . ALA A 1 342 ? -3.791 -18.094 -3.062 1 96.75 342 ALA A O 1
ATOM 2568 N N . ALA A 1 343 ? -1.785 -17.953 -2.049 1 97.12 343 ALA A N 1
ATOM 2569 C CA . ALA A 1 343 ? -2.182 -18.859 -0.97 1 97.12 343 ALA A CA 1
ATOM 2570 C C . ALA A 1 343 ? -3.322 -18.266 -0.149 1 97.12 343 ALA A C 1
ATOM 2572 O O . ALA A 1 343 ? -4.266 -18.969 0.221 1 97.12 343 ALA A O 1
ATOM 2573 N N . ALA A 1 344 ? -3.168 -17.016 0.093 1 97.06 344 ALA A N 1
ATOM 2574 C CA . ALA A 1 344 ? -4.211 -16.312 0.847 1 97.06 344 ALA A CA 1
ATOM 2575 C C . ALA A 1 344 ? -5.555 -16.406 0.129 1 97.06 344 ALA A C 1
ATOM 2577 O O . ALA A 1 344 ? -6.59 -16.641 0.76 1 97.06 344 ALA A O 1
ATOM 2578 N N . CYS A 1 345 ? -5.582 -16.266 -1.128 1 96.75 345 CYS A N 1
ATOM 2579 C CA . CYS A 1 345 ? -6.812 -16.297 -1.91 1 96.75 345 CYS A CA 1
ATOM 2580 C C . CYS A 1 345 ? -7.359 -17.719 -1.989 1 96.75 345 CYS A C 1
ATOM 2582 O O . CYS A 1 345 ? -8.57 -17.922 -2.066 1 96.75 345 CYS A O 1
ATOM 2584 N N . ALA A 1 346 ? -6.477 -18.656 -1.979 1 95.38 346 ALA A N 1
ATOM 2585 C CA . ALA A 1 346 ? -6.895 -20.047 -2.072 1 95.38 346 ALA A CA 1
ATOM 2586 C C . ALA A 1 346 ? -7.5 -20.531 -0.757 1 95.38 346 ALA A C 1
ATOM 2588 O O . ALA A 1 346 ? -8.492 -21.266 -0.755 1 95.38 346 ALA A O 1
ATOM 2589 N N . THR A 1 347 ? -6.969 -20.047 0.349 1 94.38 347 THR A N 1
ATOM 2590 C CA . THR A 1 347 ? -7.348 -20.609 1.641 1 94.38 347 THR A CA 1
ATOM 2591 C C . THR A 1 347 ? -8.32 -19.688 2.369 1 94.38 347 THR A C 1
ATOM 2593 O O . THR A 1 347 ? -9.047 -20.125 3.262 1 94.38 347 THR A O 1
ATOM 2596 N N . GLY A 1 348 ? -8.266 -18.438 2.094 1 92.38 348 GLY A N 1
ATOM 2597 C CA . GLY A 1 348 ? -9.023 -17.453 2.855 1 92.38 348 GLY A CA 1
ATOM 2598 C C . GLY A 1 348 ? -8.453 -17.203 4.234 1 92.38 348 GLY A C 1
ATOM 2599 O O . GLY A 1 348 ? -9.148 -16.703 5.121 1 92.38 348 GLY A O 1
ATOM 2600 N N . GLY A 1 349 ? -7.23 -17.547 4.43 1 91.06 349 GLY A N 1
ATOM 2601 C CA . GLY A 1 349 ? -6.637 -17.453 5.754 1 91.06 349 GLY A CA 1
ATOM 2602 C C . GLY A 1 349 ? -5.809 -16.188 5.938 1 91.06 349 GLY A C 1
ATOM 2603 O O . GLY A 1 349 ? -5.234 -15.969 7.004 1 91.06 349 GLY A O 1
ATOM 2604 N N . GLY A 1 350 ? -5.789 -15.391 4.969 1 92.69 350 GLY A N 1
ATOM 2605 C CA . GLY A 1 350 ? -4.926 -14.219 5.039 1 92.69 350 GLY A CA 1
ATOM 2606 C C . GLY A 1 350 ? -3.49 -14.516 4.656 1 92.69 350 GLY A C 1
ATOM 2607 O O . GLY A 1 350 ? -3.07 -15.672 4.637 1 92.69 350 GLY A O 1
ATOM 2608 N N . ALA A 1 351 ? -2.793 -13.438 4.32 1 94.56 351 ALA A N 1
ATOM 2609 C CA . ALA A 1 351 ? -1.383 -13.578 3.965 1 94.56 351 ALA A CA 1
ATOM 2610 C C . ALA A 1 351 ? -0.547 -13.961 5.184 1 94.56 351 ALA A C 1
ATOM 2612 O O . ALA A 1 351 ? -0.866 -13.578 6.309 1 94.56 351 ALA A O 1
ATOM 2613 N N . LEU A 1 352 ? 0.5 -14.688 4.996 1 94 352 LEU A N 1
ATOM 2614 C CA . LEU A 1 352 ? 1.403 -15.117 6.059 1 94 352 LEU A CA 1
ATOM 2615 C C . LEU A 1 352 ? 2.131 -13.93 6.672 1 94 352 LEU A C 1
ATOM 2617 O O . LEU A 1 352 ? 2.35 -13.883 7.883 1 94 352 LEU A O 1
ATOM 2621 N N . ILE A 1 353 ? 2.545 -13.078 5.773 1 91.5 353 ILE A N 1
ATOM 2622 C CA . ILE A 1 353 ? 3.242 -11.875 6.211 1 91.5 353 ILE A CA 1
ATOM 2623 C C . ILE A 1 353 ? 2.316 -10.672 6.082 1 91.5 353 ILE A C 1
ATOM 2625 O O . ILE A 1 353 ? 1.729 -10.445 5.023 1 91.5 353 ILE A O 1
ATOM 2629 N N . SER A 1 354 ? 2.242 -9.922 7.164 1 86 354 SER A N 1
ATOM 2630 C CA . SER A 1 354 ? 1.281 -8.828 7.207 1 86 354 SER A CA 1
ATOM 2631 C C . SER A 1 354 ? 1.779 -7.625 6.418 1 86 354 SER A C 1
ATOM 2633 O O . SER A 1 354 ? 2.98 -7.344 6.391 1 86 354 SER A O 1
ATOM 2635 N N . GLY A 1 355 ? 0.772 -6.965 5.793 1 85.31 355 GLY A N 1
ATOM 2636 C CA . GLY A 1 355 ? 1.085 -5.719 5.113 1 85.31 355 GLY A CA 1
ATOM 2637 C C . GLY A 1 355 ? 1.614 -5.918 3.705 1 85.31 355 GLY A C 1
ATOM 2638 O O . GLY A 1 355 ? 1.666 -7.047 3.213 1 85.31 355 GLY A O 1
ATOM 2639 N N . GLU A 1 356 ? 1.954 -4.828 3.053 1 90.88 356 GLU A N 1
ATOM 2640 C CA . GLU A 1 356 ? 2.527 -4.848 1.71 1 90.88 356 GLU A CA 1
ATOM 2641 C C . GLU A 1 356 ? 4.047 -4.953 1.761 1 90.88 356 GLU A C 1
ATOM 2643 O O . GLU A 1 356 ? 4.754 -4.055 1.299 1 90.88 356 GLU A O 1
ATOM 2648 N N . TYR A 1 357 ? 4.492 -6.059 2.195 1 90 357 TYR A N 1
ATOM 2649 C CA . TYR A 1 357 ? 5.914 -6.211 2.477 1 90 357 TYR A CA 1
ATOM 2650 C C . TYR A 1 357 ? 6.727 -6.238 1.188 1 90 357 TYR A C 1
ATOM 2652 O O . TYR A 1 357 ? 7.941 -6.043 1.208 1 90 357 TYR A O 1
ATOM 2660 N N . TRP A 1 358 ? 6.07 -6.504 0.023 1 92.44 358 TRP A N 1
ATOM 2661 C CA . TRP A 1 358 ? 6.785 -6.414 -1.245 1 92.44 358 TRP A CA 1
ATOM 2662 C C . TRP A 1 358 ? 7.199 -4.977 -1.538 1 92.44 358 TRP A C 1
ATOM 2664 O O . TRP A 1 358 ? 8.148 -4.738 -2.287 1 92.44 358 TRP A O 1
ATOM 2674 N N . GLU A 1 359 ? 6.488 -4.082 -0.92 1 89.88 359 GLU A N 1
ATOM 2675 C CA . GLU A 1 359 ? 6.875 -2.68 -1.038 1 89.88 359 GLU A CA 1
ATOM 2676 C C . GLU A 1 359 ? 7.871 -2.289 0.048 1 89.88 359 GLU A C 1
ATOM 2678 O O . GLU A 1 359 ? 8.922 -1.709 -0.244 1 89.88 359 GLU A O 1
ATOM 2683 N N . THR A 1 360 ? 7.598 -2.631 1.255 1 84.81 360 THR A N 1
ATOM 2684 C CA . THR A 1 360 ? 8.344 -2.139 2.406 1 84.81 360 THR A CA 1
ATOM 2685 C C . THR A 1 360 ? 9.688 -2.857 2.527 1 84.81 360 THR A C 1
ATOM 2687 O O . THR A 1 360 ? 10.68 -2.264 2.951 1 84.81 360 THR A O 1
ATOM 2690 N N . LEU A 1 361 ? 9.68 -4.117 2.117 1 84.44 361 LEU A N 1
ATOM 2691 C CA . LEU A 1 361 ? 10.898 -4.902 2.303 1 84.44 361 LEU A CA 1
ATOM 2692 C C . LEU A 1 361 ? 11.5 -5.289 0.957 1 84.44 361 LEU A C 1
ATOM 2694 O O . LEU A 1 361 ? 12.672 -5.668 0.886 1 84.44 361 LEU A O 1
ATOM 2698 N N . GLY A 1 362 ? 10.734 -5.176 -0.096 1 84.25 362 GLY A N 1
ATOM 2699 C CA . GLY A 1 362 ? 11.227 -5.535 -1.415 1 84.25 362 GLY A CA 1
ATOM 2700 C C . GLY A 1 362 ? 11.562 -4.332 -2.275 1 84.25 362 GLY A C 1
ATOM 2701 O O . GLY A 1 362 ? 12.234 -4.465 -3.301 1 84.25 362 GLY A O 1
ATOM 2702 N N . GLY A 1 363 ? 11.109 -3.201 -1.853 1 78.88 363 GLY A N 1
ATOM 2703 C CA . GLY A 1 363 ? 11.367 -1.993 -2.621 1 78.88 363 GLY A CA 1
ATOM 2704 C C . GLY A 1 363 ? 10.484 -1.865 -3.846 1 78.88 363 GLY A C 1
ATOM 2705 O O . GLY A 1 363 ? 10.727 -1.023 -4.711 1 78.88 363 GLY A O 1
ATOM 2706 N N . GLY A 1 364 ? 9.555 -2.775 -3.941 1 85.62 364 GLY A N 1
ATOM 2707 C CA . GLY A 1 364 ? 8.68 -2.793 -5.102 1 85.62 364 GLY A CA 1
ATOM 2708 C C . GLY A 1 364 ? 8.562 -4.164 -5.738 1 85.62 364 GLY A C 1
ATOM 2709 O O . GLY A 1 364 ? 9.312 -5.078 -5.402 1 85.62 364 GLY A O 1
ATOM 2710 N N . TRP A 1 365 ? 7.699 -4.23 -6.699 1 88.19 365 TRP A N 1
ATOM 2711 C CA . TRP A 1 365 ? 7.398 -5.523 -7.305 1 88.19 365 TRP A CA 1
ATOM 2712 C C . TRP A 1 365 ? 8.414 -5.863 -8.398 1 88.19 365 TRP A C 1
ATOM 2714 O O . TRP A 1 365 ? 8.688 -5.039 -9.273 1 88.19 365 TRP A O 1
ATOM 2724 N N . GLU A 1 366 ? 8.945 -7.137 -8.359 1 86.31 366 GLU A N 1
ATOM 2725 C CA . GLU A 1 366 ? 9.969 -7.555 -9.312 1 86.31 366 GLU A CA 1
ATOM 2726 C C . GLU A 1 366 ? 9.648 -8.93 -9.891 1 86.31 366 GLU A C 1
ATOM 2728 O O . GLU A 1 366 ? 10.492 -9.547 -10.547 1 86.31 366 GLU A O 1
ATOM 2733 N N . TYR A 1 367 ? 8.5 -9.414 -9.68 1 86.69 367 TYR A N 1
ATOM 2734 C CA . TYR A 1 367 ? 8.172 -10.75 -10.172 1 86.69 367 TYR A CA 1
ATOM 2735 C C . TYR A 1 367 ? 7.117 -10.68 -11.266 1 86.69 367 TYR A C 1
ATOM 2737 O O . TYR A 1 367 ? 6.082 -10.031 -11.102 1 86.69 367 TYR A O 1
ATOM 2745 N N . ASN A 1 368 ? 7.344 -11.281 -12.484 1 77.81 368 ASN A N 1
ATOM 2746 C CA . ASN A 1 368 ? 6.441 -11.562 -13.594 1 77.81 368 ASN A CA 1
ATOM 2747 C C . ASN A 1 368 ? 6.191 -10.312 -14.438 1 77.81 368 ASN A C 1
ATOM 2749 O O . ASN A 1 368 ? 5.82 -10.406 -15.609 1 77.81 368 ASN A O 1
ATOM 2753 N N . LEU A 1 369 ? 6.352 -9.102 -13.852 1 81.62 369 LEU A N 1
ATOM 2754 C CA . LEU A 1 369 ? 6.102 -7.895 -14.625 1 81.62 369 LEU A CA 1
ATOM 2755 C C . LEU A 1 369 ? 7.391 -7.109 -14.844 1 81.62 369 LEU A C 1
ATOM 2757 O O . LEU A 1 369 ? 7.414 -5.887 -14.68 1 81.62 369 LEU A O 1
ATOM 2761 N N . GLY A 1 370 ? 8.391 -7.898 -15.148 1 74.88 370 GLY A N 1
ATOM 2762 C CA . GLY A 1 370 ? 9.711 -7.328 -15.312 1 74.88 370 GLY A CA 1
ATOM 2763 C C . GLY A 1 370 ? 10.523 -7.32 -14.031 1 74.88 370 GLY A C 1
ATOM 2764 O O . GLY A 1 370 ? 9.961 -7.43 -12.938 1 74.88 370 GLY A O 1
ATOM 2765 N N . VAL A 1 371 ? 11.805 -7.301 -14.25 1 76.56 371 VAL A N 1
ATOM 2766 C CA . VAL A 1 371 ? 12.742 -7.281 -13.133 1 76.56 371 VAL A CA 1
ATOM 2767 C C . VAL A 1 371 ? 13.672 -6.078 -13.25 1 76.56 371 VAL A C 1
ATOM 2769 O O . VAL A 1 371 ? 14.836 -6.215 -13.633 1 76.56 371 VAL A O 1
ATOM 2772 N N . PRO A 1 372 ? 13.141 -5.008 -12.781 1 75.5 372 PRO A N 1
ATOM 2773 C CA . PRO A 1 372 ? 13.914 -3.779 -12.984 1 75.5 372 PRO A CA 1
ATOM 2774 C C . PRO A 1 372 ? 15.32 -3.861 -12.391 1 75.5 372 PRO A C 1
ATOM 2776 O O . PRO A 1 372 ? 16.25 -3.252 -12.914 1 75.5 372 PRO A O 1
ATOM 2779 N N . SER A 1 373 ? 15.453 -4.617 -11.398 1 77.06 373 SER A N 1
ATOM 2780 C CA . SER A 1 373 ? 16.75 -4.695 -10.75 1 77.06 373 SER A CA 1
ATOM 2781 C C . SER A 1 373 ? 17.781 -5.391 -11.641 1 77.06 373 SER A C 1
ATOM 2783 O O . SER A 1 373 ? 18.984 -5.293 -11.406 1 77.06 373 SER A O 1
ATOM 2785 N N . PHE A 1 374 ? 17.219 -6.098 -12.57 1 74.56 374 PHE A N 1
ATOM 2786 C CA . PHE A 1 374 ? 18.109 -6.84 -13.453 1 74.56 374 PHE A CA 1
ATOM 2787 C C . PHE A 1 374 ? 18.109 -6.242 -14.852 1 74.56 374 PHE A C 1
ATOM 2789 O O . PHE A 1 374 ? 18.859 -6.676 -15.719 1 74.56 374 PHE A O 1
ATOM 2796 N N . ALA A 1 375 ? 17.078 -5.34 -15.047 1 68.25 375 ALA A N 1
ATOM 2797 C CA . ALA A 1 375 ? 16.828 -4.891 -16.406 1 68.25 375 ALA A CA 1
ATOM 2798 C C . ALA A 1 375 ? 17.844 -3.846 -16.844 1 68.25 375 ALA A C 1
ATOM 2800 O O . ALA A 1 375 ? 18.297 -3.033 -16.031 1 68.25 375 ALA A O 1
ATOM 2801 N N . GLU A 1 376 ? 18.25 -4.199 -18.031 1 61.97 376 GLU A N 1
ATOM 2802 C CA . GLU A 1 376 ? 19.062 -3.209 -18.719 1 61.97 376 GLU A CA 1
ATOM 2803 C C . GLU A 1 376 ? 18.25 -1.99 -19.125 1 61.97 376 GLU A C 1
ATOM 2805 O O . GLU A 1 376 ? 17.016 -2.07 -19.219 1 61.97 376 GLU A O 1
ATOM 2810 N N . THR A 1 377 ? 18.844 -0.937 -19.25 1 57.78 377 THR A N 1
ATOM 2811 C CA . THR A 1 377 ? 18.281 0.373 -19.578 1 57.78 377 THR A CA 1
ATOM 2812 C C . THR A 1 377 ? 17.359 0.284 -20.781 1 57.78 377 THR A C 1
ATOM 2814 O O . THR A 1 377 ? 17.766 -0.156 -21.859 1 57.78 377 THR A O 1
ATOM 2817 N N . GLN A 1 378 ? 16.094 -0.027 -20.734 1 61.16 378 GLN A N 1
ATOM 2818 C CA . GLN A 1 378 ? 15.117 0.163 -21.797 1 61.16 378 GLN A CA 1
ATOM 2819 C C . GLN A 1 378 ? 14.859 1.646 -22.047 1 61.16 378 GLN A C 1
ATOM 2821 O O . GLN A 1 378 ? 15.492 2.504 -21.438 1 61.16 378 GLN A O 1
ATOM 2826 N N . SER A 1 379 ? 14.055 1.811 -23.141 1 64.25 379 SER A N 1
ATOM 2827 C CA . SER A 1 379 ? 13.656 3.199 -23.359 1 64.25 379 SER A CA 1
ATOM 2828 C C . SER A 1 379 ? 12.969 3.775 -22.125 1 64.25 379 SER A C 1
ATOM 2830 O O . SER A 1 379 ? 12.352 3.039 -21.359 1 64.25 379 SER A O 1
ATOM 2832 N N . SER A 1 380 ? 13.109 4.953 -22.125 1 73.19 380 SER A N 1
ATOM 2833 C CA . SER A 1 380 ? 12.586 5.668 -20.969 1 73.19 380 SER A CA 1
ATOM 2834 C C . SER A 1 380 ? 11.062 5.539 -20.891 1 73.19 380 SER A C 1
ATOM 2836 O O . SER A 1 380 ? 10.508 5.328 -19.812 1 73.19 380 SER A O 1
ATOM 2838 N N . ALA A 1 381 ? 10.438 5.5 -22.125 1 79.25 381 ALA A N 1
ATOM 2839 C CA . ALA A 1 381 ? 8.977 5.457 -22.125 1 79.25 381 ALA A CA 1
ATOM 2840 C C . ALA A 1 381 ? 8.469 4.066 -21.734 1 79.25 381 ALA A C 1
ATOM 2842 O O . ALA A 1 381 ? 7.508 3.939 -20.984 1 79.25 381 ALA A O 1
ATOM 2843 N N . ALA A 1 382 ? 9.094 3.08 -22.266 1 82.31 382 ALA A N 1
ATOM 2844 C CA . ALA A 1 382 ? 8.703 1.705 -21.953 1 82.31 382 ALA A CA 1
ATOM 2845 C C . ALA A 1 382 ? 8.922 1.393 -20.484 1 82.31 382 ALA A C 1
ATOM 2847 O O . ALA A 1 382 ? 8.102 0.722 -19.859 1 82.31 382 ALA A O 1
ATOM 2848 N N . ASP A 1 383 ? 9.914 1.963 -20.047 1 84.56 383 ASP A N 1
ATOM 2849 C CA . ASP A 1 383 ? 10.227 1.764 -18.641 1 84.56 383 ASP A CA 1
ATOM 2850 C C . ASP A 1 383 ? 9.164 2.398 -17.75 1 84.56 383 ASP A C 1
ATOM 2852 O O . ASP A 1 383 ? 8.773 1.818 -16.734 1 84.56 383 ASP A O 1
ATOM 2856 N N . ARG A 1 384 ? 8.742 3.484 -18.203 1 89 384 ARG A N 1
ATOM 2857 C CA . ARG A 1 384 ? 7.719 4.176 -17.422 1 89 384 ARG A CA 1
ATOM 2858 C C . ARG A 1 384 ? 6.395 3.416 -17.453 1 89 384 ARG A C 1
ATOM 2860 O O . ARG A 1 384 ? 5.734 3.266 -16.422 1 89 384 ARG A O 1
ATOM 2867 N N . THR A 1 385 ? 6.07 2.992 -18.594 1 91.12 385 THR A N 1
ATOM 2868 C CA . THR A 1 385 ? 4.836 2.225 -18.734 1 91.12 385 THR A CA 1
ATOM 2869 C C . THR A 1 385 ? 4.879 0.977 -17.859 1 91.12 385 THR A C 1
ATOM 2871 O O . THR A 1 385 ? 3.926 0.69 -17.125 1 91.12 385 THR A O 1
ATOM 2874 N N . MET A 1 386 ? 5.98 0.317 -17.891 1 90.38 386 MET A N 1
ATOM 2875 C CA . MET A 1 386 ? 6.102 -0.91 -17.109 1 90.38 386 MET A CA 1
ATOM 2876 C C . MET A 1 386 ? 6.109 -0.603 -15.609 1 90.38 386 MET A C 1
ATOM 2878 O O . MET A 1 386 ? 5.574 -1.375 -14.812 1 90.38 386 MET A O 1
ATOM 2882 N N . ALA A 1 387 ? 6.68 0.49 -15.289 1 91.69 387 ALA A N 1
ATOM 2883 C CA . ALA A 1 387 ? 6.66 0.902 -13.891 1 91.69 387 ALA A CA 1
ATOM 2884 C C . ALA A 1 387 ? 5.234 1.181 -13.422 1 91.69 387 ALA A C 1
ATOM 2886 O O . ALA A 1 387 ? 4.855 0.815 -12.305 1 91.69 387 ALA A O 1
ATOM 2887 N N . GLN A 1 388 ? 4.434 1.81 -14.227 1 94.06 388 GLN A N 1
ATOM 2888 C CA . GLN A 1 388 ? 3.033 2.07 -13.922 1 94.06 388 GLN A CA 1
ATOM 2889 C C . GLN A 1 388 ? 2.25 0.77 -13.773 1 94.06 388 GLN A C 1
ATOM 2891 O O . GLN A 1 388 ? 1.413 0.639 -12.883 1 94.06 388 GLN A O 1
ATOM 2896 N N . LEU A 1 389 ? 2.572 -0.106 -14.617 1 94.19 389 LEU A N 1
ATOM 2897 C CA . LEU A 1 389 ? 1.899 -1.4 -14.562 1 94.19 389 LEU A CA 1
ATOM 2898 C C . LEU A 1 389 ? 2.262 -2.148 -13.281 1 94.19 389 LEU A C 1
ATOM 2900 O O . LEU A 1 389 ? 1.394 -2.732 -12.633 1 94.19 389 LEU A O 1
ATOM 2904 N N . ARG A 1 390 ? 3.5 -2.129 -12.898 1 93.38 390 ARG A N 1
ATOM 2905 C CA . ARG A 1 390 ? 3.918 -2.783 -11.664 1 93.38 390 ARG A CA 1
ATOM 2906 C C . ARG A 1 390 ? 3.252 -2.143 -10.453 1 93.38 390 ARG A C 1
ATOM 2908 O O . ARG A 1 390 ? 2.867 -2.838 -9.508 1 93.38 390 ARG A O 1
ATOM 2915 N N . SER A 1 391 ? 3.131 -0.889 -10.508 1 93.19 391 SER A N 1
ATOM 2916 C CA . SER A 1 391 ? 2.432 -0.196 -9.43 1 93.19 391 SER A CA 1
ATOM 2917 C C . SER A 1 391 ? 0.967 -0.616 -9.359 1 93.19 391 SER A C 1
ATOM 2919 O O . SER A 1 391 ? 0.424 -0.821 -8.273 1 93.19 391 SER A O 1
ATOM 2921 N N . SER A 1 392 ? 0.322 -0.681 -10.477 1 95.75 392 SER A N 1
ATOM 2922 C CA . SER A 1 392 ? -1.066 -1.125 -10.531 1 95.75 392 SER A CA 1
ATOM 2923 C C . SER A 1 392 ? -1.209 -2.559 -10.031 1 95.75 392 SER A C 1
ATOM 2925 O O . SER A 1 392 ? -2.18 -2.891 -9.352 1 95.75 392 SER A O 1
ATOM 2927 N N . TRP A 1 393 ? -0.23 -3.338 -10.398 1 95.69 393 TRP A N 1
ATOM 2928 C CA . TRP A 1 393 ? -0.204 -4.727 -9.953 1 95.69 393 TRP A CA 1
ATOM 2929 C C . TRP A 1 393 ? -0.089 -4.809 -8.43 1 95.69 393 TRP A C 1
ATOM 2931 O O . TRP A 1 393 ? -0.823 -5.562 -7.789 1 95.69 393 TRP A O 1
ATOM 2941 N N . SER A 1 394 ? 0.795 -4.07 -7.914 1 94.56 394 SER A N 1
ATOM 2942 C CA . SER A 1 394 ? 0.983 -4.023 -6.465 1 94.56 394 SER A CA 1
ATOM 2943 C C . SER A 1 394 ? -0.324 -3.703 -5.75 1 94.56 394 SER A C 1
ATOM 2945 O O . SER A 1 394 ? -0.645 -4.316 -4.73 1 94.56 394 SER A O 1
ATOM 2947 N N . ARG A 1 395 ? -1.075 -2.867 -6.293 1 94.56 395 ARG A N 1
ATOM 2948 C CA . ARG A 1 395 ? -2.338 -2.467 -5.684 1 94.56 395 ARG A CA 1
ATOM 2949 C C . ARG A 1 395 ? -3.371 -3.586 -5.773 1 94.56 395 ARG A C 1
ATOM 2951 O O . ARG A 1 395 ? -4.148 -3.795 -4.844 1 94.56 395 ARG A O 1
ATOM 2958 N N . VAL A 1 396 ? -3.396 -4.262 -6.844 1 97.06 396 VAL A N 1
ATOM 2959 C CA . VAL A 1 396 ? -4.32 -5.383 -6.98 1 97.06 396 VAL A CA 1
ATOM 2960 C C . VAL A 1 396 ? -3.977 -6.465 -5.961 1 97.06 396 VAL A C 1
ATOM 2962 O O . VAL A 1 396 ? -4.867 -7.035 -5.328 1 97.06 396 VAL A O 1
ATOM 2965 N N . MET A 1 397 ? -2.662 -6.715 -5.82 1 96.44 397 MET A N 1
ATOM 2966 C CA . MET A 1 397 ? -2.225 -7.703 -4.836 1 96.44 397 MET A CA 1
ATOM 2967 C C . MET A 1 397 ? -2.646 -7.289 -3.432 1 96.44 397 MET A C 1
ATOM 2969 O O . MET A 1 397 ? -3.061 -8.133 -2.633 1 96.44 397 MET A O 1
ATOM 2973 N N . SER A 1 398 ? -2.584 -6.051 -3.193 1 95.44 398 SER A N 1
ATOM 2974 C CA . SER A 1 398 ? -3.027 -5.531 -1.904 1 95.44 398 SER A CA 1
ATOM 2975 C C . SER A 1 398 ? -4.52 -5.758 -1.699 1 95.44 398 SER A C 1
ATOM 2977 O O . SER A 1 398 ? -4.949 -6.156 -0.616 1 95.44 398 SER A O 1
ATOM 2979 N N . ILE A 1 399 ? -5.266 -5.539 -2.68 1 97.06 399 ILE A N 1
ATOM 2980 C CA . ILE A 1 399 ? -6.711 -5.73 -2.613 1 97.06 399 ILE A CA 1
ATOM 2981 C C . ILE A 1 399 ? -7.027 -7.203 -2.381 1 97.06 399 ILE A C 1
ATOM 2983 O O . ILE A 1 399 ? -7.879 -7.539 -1.554 1 97.06 399 ILE A O 1
ATOM 2987 N N . GLN A 1 400 ? -6.312 -8.047 -3.076 1 97.38 400 GLN A N 1
ATOM 2988 C CA . GLN A 1 400 ? -6.508 -9.477 -2.879 1 97.38 400 GLN A CA 1
ATOM 2989 C C . GLN A 1 400 ? -6.238 -9.875 -1.431 1 97.38 400 GLN A C 1
ATOM 2991 O O . GLN A 1 400 ? -6.988 -10.664 -0.846 1 97.38 400 GLN A O 1
ATOM 2996 N N . THR A 1 401 ? -5.211 -9.359 -0.929 1 96.12 401 THR A N 1
ATOM 2997 C CA . THR A 1 401 ? -4.863 -9.656 0.457 1 96.12 401 THR A CA 1
ATOM 2998 C C . THR A 1 401 ? -5.965 -9.172 1.4 1 96.12 401 THR A C 1
ATOM 3000 O O . THR A 1 401 ? -6.297 -9.859 2.371 1 96.12 401 THR A O 1
ATOM 3003 N N . ASP A 1 402 ? -6.551 -8.07 1.129 1 95.31 402 ASP A N 1
ATOM 3004 C CA . ASP A 1 402 ? -7.613 -7.527 1.968 1 95.31 402 ASP A CA 1
ATOM 3005 C C . ASP A 1 402 ? -8.867 -8.398 1.896 1 95.31 402 ASP A C 1
ATOM 3007 O O . ASP A 1 402 ? -9.555 -8.586 2.9 1 95.31 402 ASP A O 1
ATOM 3011 N N . ILE A 1 403 ? -9.164 -8.844 0.727 1 97.38 403 ILE A N 1
ATOM 3012 C CA . ILE A 1 403 ? -10.32 -9.727 0.595 1 97.38 403 ILE A CA 1
ATOM 3013 C C . ILE A 1 403 ? -10.094 -10.992 1.418 1 97.38 403 ILE A C 1
ATOM 3015 O O . ILE A 1 403 ? -11 -11.453 2.121 1 97.38 403 ILE A O 1
ATOM 3019 N N . SER A 1 404 ? -8.906 -11.516 1.322 1 96.25 404 SER A N 1
ATOM 3020 C CA . SER A 1 404 ? -8.609 -12.727 2.088 1 96.25 404 SER A CA 1
ATOM 3021 C C . SER A 1 404 ? -8.711 -12.469 3.588 1 96.25 404 SER A C 1
ATOM 3023 O O . SER A 1 404 ? -9.203 -13.312 4.336 1 96.25 404 SER A O 1
ATOM 3025 N N . LYS A 1 405 ? -8.242 -11.367 4.02 1 93.19 405 LYS A N 1
ATOM 3026 C CA . LYS A 1 405 ? -8.391 -10.984 5.422 1 93.19 405 LYS A CA 1
ATOM 3027 C C . LYS A 1 405 ? -9.867 -10.898 5.812 1 93.19 405 LYS A C 1
ATOM 3029 O O . LYS A 1 405 ? -10.242 -11.289 6.918 1 93.19 405 LYS A O 1
ATOM 3034 N N . PHE A 1 406 ? -10.648 -10.328 4.934 1 95.31 406 PHE A N 1
ATOM 3035 C CA . PHE A 1 406 ? -12.086 -10.234 5.137 1 95.31 406 PHE A CA 1
ATOM 3036 C C . PHE A 1 406 ? -12.703 -11.625 5.273 1 95.31 406 PHE A C 1
ATOM 3038 O O . PHE A 1 406 ? -13.555 -11.852 6.141 1 95.31 406 PHE A O 1
ATOM 3045 N N . VAL A 1 407 ? -12.211 -12.508 4.484 1 95.62 407 VAL A N 1
ATOM 3046 C CA . VAL A 1 407 ? -12.695 -13.883 4.574 1 95.62 407 VAL A CA 1
ATOM 3047 C C . VAL A 1 407 ? -12.375 -14.453 5.953 1 95.62 407 VAL A C 1
ATOM 3049 O O . VAL A 1 407 ? -13.227 -15.086 6.586 1 95.62 407 VAL A O 1
ATOM 3052 N N . LYS A 1 408 ? -11.188 -14.266 6.344 1 92.19 408 LYS A N 1
ATOM 3053 C CA . LYS A 1 408 ? -10.781 -14.742 7.66 1 92.19 408 LYS A CA 1
ATOM 3054 C C . LYS A 1 408 ? -11.664 -14.164 8.758 1 92.19 408 LYS A C 1
ATOM 3056 O O . LYS A 1 408 ? -12.047 -14.867 9.695 1 92.19 408 LYS A O 1
ATOM 3061 N N . LEU A 1 409 ? -12 -12.938 8.625 1 89.88 409 LEU A N 1
ATOM 3062 C CA . LEU A 1 409 ? -12.875 -12.273 9.578 1 89.88 409 LEU A CA 1
ATOM 3063 C C . LEU A 1 409 ? -14.273 -12.875 9.555 1 89.88 409 LEU A C 1
ATOM 3065 O O . LEU A 1 409 ? -14.891 -13.062 10.602 1 89.88 409 LEU A O 1
ATOM 3069 N N . LEU A 1 410 ? -14.742 -13.125 8.406 1 90.62 410 LEU A N 1
ATOM 3070 C CA . LEU A 1 410 ? -16.047 -13.742 8.266 1 90.62 410 LEU A CA 1
ATOM 3071 C C . LEU A 1 410 ? -16.094 -15.102 8.953 1 90.62 410 LEU A C 1
ATOM 3073 O O . LEU A 1 410 ? -17.078 -15.445 9.609 1 90.62 410 LEU A O 1
ATOM 3077 N N . GLN A 1 411 ? -15.039 -15.781 8.812 1 86.44 411 GLN A N 1
ATOM 3078 C CA . GLN A 1 411 ? -14.961 -17.109 9.406 1 86.44 411 GLN A CA 1
ATOM 3079 C C . GLN A 1 411 ? -14.891 -17.031 10.93 1 86.44 411 GLN A C 1
ATOM 3081 O O . GLN A 1 411 ? -15.312 -17.953 11.617 1 86.44 411 GLN A O 1
ATOM 3086 N N . SER A 1 412 ? -14.375 -15.969 11.43 1 84.19 412 SER A N 1
ATOM 3087 C CA . SER A 1 412 ? -14.234 -15.797 12.875 1 84.19 412 SER A CA 1
ATOM 3088 C C . SER A 1 412 ? -15.516 -15.266 13.5 1 84.19 412 SER A C 1
ATOM 3090 O O . SER A 1 412 ? -15.625 -15.164 14.727 1 84.19 412 SER A O 1
ATOM 3092 N N . GLY A 1 413 ? -16.5 -14.938 12.773 1 81.56 413 GLY A N 1
ATOM 3093 C CA . GLY A 1 413 ? -17.797 -14.523 13.289 1 81.56 413 GLY A CA 1
ATOM 3094 C C . GLY A 1 413 ? -17.891 -13.039 13.555 1 81.56 413 GLY A C 1
ATOM 3095 O O . GLY A 1 413 ? -18.312 -12.617 14.641 1 81.56 413 GLY A O 1
ATOM 3096 N N . VAL A 1 414 ? -17.719 -12.211 12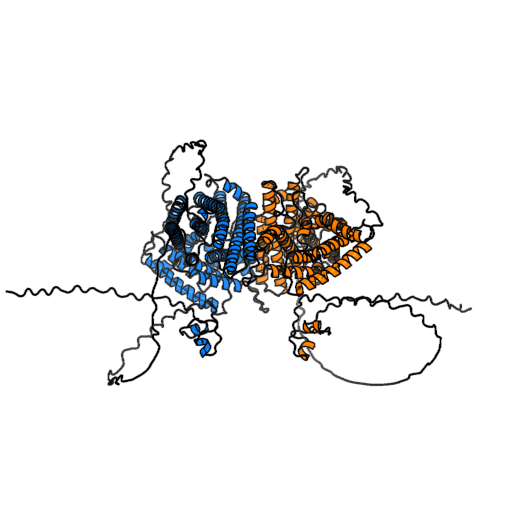.656 1 80.12 414 VAL A N 1
ATOM 3097 C CA . VAL A 1 414 ? -17.797 -10.766 12.812 1 80.12 414 VAL A CA 1
ATOM 3098 C C . VAL A 1 414 ? -19.266 -10.32 12.695 1 80.12 414 VAL A C 1
ATOM 3100 O O . VAL A 1 414 ? -20.062 -10.961 12.008 1 80.12 414 VAL A O 1
ATOM 3103 N N . ASP A 1 415 ? -19.562 -9.289 13.414 1 83.19 415 ASP A N 1
ATOM 3104 C CA . ASP A 1 415 ? -20.922 -8.758 13.406 1 83.19 415 ASP A CA 1
ATOM 3105 C C . ASP A 1 415 ? -21.312 -8.266 12.016 1 83.19 415 ASP A C 1
ATOM 3107 O O . ASP A 1 415 ? -20.453 -7.949 11.195 1 83.19 415 ASP A O 1
ATOM 3111 N N . HIS A 1 416 ? -22.594 -8.188 11.773 1 83.56 416 HIS A N 1
ATOM 3112 C CA . HIS A 1 416 ? -23.141 -7.848 10.469 1 83.56 416 HIS A CA 1
ATOM 3113 C C . HIS A 1 416 ? -22.734 -6.438 10.055 1 83.56 416 HIS A C 1
ATOM 3115 O O . HIS A 1 416 ? -22.438 -6.191 8.883 1 83.56 416 HIS A O 1
ATOM 3121 N N . ARG A 1 417 ? -22.766 -5.602 11 1 81.81 417 ARG A N 1
ATOM 3122 C CA . ARG A 1 417 ? -22.406 -4.223 10.695 1 81.81 417 ARG A CA 1
ATOM 3123 C C . ARG A 1 417 ? -20.969 -4.117 10.219 1 81.81 417 ARG A C 1
ATOM 3125 O O . ARG A 1 417 ? -20.688 -3.461 9.211 1 81.81 417 ARG A O 1
ATOM 3132 N N . GLN A 1 418 ? -20.125 -4.773 10.883 1 83.38 418 GLN A N 1
ATOM 3133 C CA . GLN A 1 418 ? -18.719 -4.766 10.508 1 83.38 418 GLN A CA 1
ATOM 3134 C C . GLN A 1 418 ? -18.5 -5.453 9.164 1 83.38 418 GLN A C 1
ATOM 3136 O O . GLN A 1 418 ? -17.688 -5.016 8.359 1 83.38 418 GLN A O 1
ATOM 3141 N N . ARG A 1 419 ? -19.266 -6.469 8.977 1 88.88 419 ARG A N 1
ATOM 3142 C CA . ARG A 1 419 ? -19.188 -7.16 7.691 1 88.88 419 ARG A CA 1
ATOM 3143 C C . ARG A 1 419 ? -19.5 -6.211 6.539 1 88.88 419 ARG A C 1
ATOM 3145 O O . ARG A 1 419 ? -18.797 -6.195 5.531 1 88.88 419 ARG A O 1
ATOM 3152 N N . LYS A 1 420 ? -20.484 -5.453 6.742 1 88.62 420 LYS A N 1
ATOM 3153 C CA . LYS A 1 420 ? -20.922 -4.531 5.695 1 88.62 420 LYS A CA 1
ATOM 3154 C C . LYS A 1 420 ? -19.891 -3.428 5.48 1 88.62 420 LYS A C 1
ATOM 3156 O O . LYS A 1 420 ? -19.594 -3.047 4.344 1 88.62 420 LYS A O 1
ATOM 3161 N N . ILE A 1 421 ? -19.328 -2.996 6.551 1 85.31 421 ILE A N 1
ATOM 3162 C CA . ILE A 1 421 ? -18.328 -1.934 6.473 1 85.31 421 ILE A CA 1
ATOM 3163 C C . ILE A 1 421 ? -17.109 -2.422 5.688 1 85.31 421 ILE A C 1
ATOM 3165 O O . ILE A 1 421 ? -16.672 -1.762 4.75 1 85.31 421 ILE A O 1
ATOM 3169 N N . PHE A 1 422 ? -16.656 -3.625 6.043 1 89.25 422 PHE A N 1
ATOM 3170 C CA . PHE A 1 422 ? -15.477 -4.156 5.375 1 89.25 422 PHE A CA 1
ATOM 3171 C C . PHE A 1 422 ? -15.766 -4.445 3.906 1 89.25 422 PHE A C 1
ATOM 3173 O O . PHE A 1 422 ? -14.953 -4.133 3.035 1 89.25 422 PHE A O 1
ATOM 3180 N N . HIS A 1 423 ? -16.859 -4.973 3.674 1 93.56 423 HIS A N 1
ATOM 3181 C CA . HIS A 1 423 ? -17.266 -5.273 2.303 1 93.56 423 HIS A CA 1
ATOM 3182 C C . HIS A 1 423 ? -17.312 -4.008 1.454 1 93.56 423 HIS A C 1
ATOM 3184 O O . HIS A 1 423 ? -16.766 -3.975 0.348 1 93.56 423 HIS A O 1
ATOM 3190 N N . ASP A 1 424 ? -17.906 -2.984 1.983 1 90.75 424 ASP A N 1
ATOM 3191 C CA . ASP A 1 424 ? -18.078 -1.734 1.248 1 90.75 424 ASP A CA 1
ATOM 3192 C C . ASP A 1 424 ? -16.734 -1.039 1.022 1 90.75 424 ASP A C 1
ATOM 3194 O O . ASP A 1 424 ? -16.516 -0.437 -0.029 1 90.75 424 ASP A O 1
ATOM 3198 N N . ASP A 1 425 ? -15.969 -1.142 1.985 1 89.94 425 ASP A N 1
ATOM 3199 C CA . ASP A 1 425 ? -14.656 -0.51 1.855 1 89.94 425 ASP A CA 1
ATOM 3200 C C . ASP A 1 425 ? -13.82 -1.199 0.781 1 89.94 425 ASP A C 1
ATOM 3202 O O . ASP A 1 425 ? -13.148 -0.534 -0.014 1 89.94 425 ASP A O 1
ATOM 3206 N N . ILE A 1 426 ? -13.82 -2.518 0.774 1 94.94 426 ILE A N 1
ATOM 3207 C CA . ILE A 1 426 ? -13.086 -3.26 -0.246 1 94.94 426 ILE A CA 1
ATOM 3208 C C . ILE A 1 426 ? -13.672 -2.959 -1.623 1 94.94 426 ILE A C 1
ATOM 3210 O O . ILE A 1 426 ? -12.93 -2.748 -2.588 1 94.94 426 ILE A O 1
ATOM 3214 N N . GLY A 1 427 ? -15.016 -2.936 -1.667 1 94.06 427 GLY A N 1
ATOM 3215 C CA . GLY A 1 427 ? -15.664 -2.564 -2.916 1 94.06 427 GLY A CA 1
ATOM 3216 C C . GLY A 1 427 ? -15.242 -1.197 -3.424 1 94.06 427 GLY A C 1
ATOM 3217 O O . GLY A 1 427 ? -14.992 -1.022 -4.617 1 94.06 427 GLY A O 1
ATOM 3218 N N . CYS A 1 428 ? -15.109 -0.311 -2.523 1 91.31 428 CYS A N 1
ATOM 3219 C CA . CYS A 1 428 ? -14.688 1.041 -2.879 1 91.31 428 CYS A CA 1
ATOM 3220 C C . CYS A 1 428 ? -13.242 1.054 -3.365 1 91.31 428 CYS A C 1
ATOM 3222 O O . CYS A 1 428 ? -12.906 1.768 -4.312 1 91.31 428 CYS A O 1
ATOM 3224 N N . ARG A 1 429 ? -12.422 0.301 -2.779 1 93.56 429 ARG A N 1
ATOM 3225 C CA . ARG A 1 429 ? -11.023 0.196 -3.191 1 93.56 429 ARG A CA 1
ATOM 3226 C C . ARG A 1 429 ? -10.914 -0.334 -4.617 1 93.56 429 ARG A C 1
ATOM 3228 O O . ARG A 1 429 ? -10.102 0.149 -5.402 1 93.56 429 ARG A O 1
ATOM 3235 N N . ILE A 1 430 ? -11.711 -1.363 -4.875 1 96.31 430 ILE A N 1
ATOM 3236 C CA . ILE A 1 430 ? -11.711 -1.927 -6.223 1 96.31 430 ILE A CA 1
ATOM 3237 C C . ILE A 1 430 ? -12.148 -0.866 -7.227 1 96.31 430 ILE A C 1
ATOM 3239 O O . ILE A 1 430 ? -11.523 -0.693 -8.273 1 96.31 430 ILE A O 1
ATOM 3243 N N . LYS A 1 431 ? -13.172 -0.115 -6.91 1 93.44 431 LYS A N 1
ATOM 3244 C CA . LYS A 1 431 ? -13.664 0.946 -7.781 1 93.44 431 LYS A CA 1
ATOM 3245 C C . LYS A 1 431 ? -12.602 2.021 -7.996 1 93.44 431 LYS A C 1
ATOM 3247 O O . LYS A 1 431 ? -12.406 2.488 -9.117 1 93.44 431 LYS A O 1
ATOM 3252 N N . ASN A 1 432 ? -11.977 2.369 -6.891 1 91.19 432 ASN A N 1
ATOM 3253 C CA . ASN A 1 432 ? -10.922 3.381 -6.973 1 91.19 432 ASN A CA 1
ATOM 3254 C C . ASN A 1 432 ? -9.766 2.916 -7.848 1 91.19 432 ASN A C 1
ATOM 3256 O O . ASN A 1 432 ? -9.141 3.725 -8.539 1 91.19 432 ASN A O 1
ATOM 3260 N N . TRP A 1 433 ? -9.445 1.665 -7.789 1 95.12 433 TRP A N 1
ATOM 3261 C CA . TRP A 1 433 ? -8.406 1.126 -8.656 1 95.12 433 TRP A CA 1
ATOM 3262 C C . TRP A 1 433 ? -8.75 1.347 -10.125 1 95.12 433 TRP A C 1
ATOM 3264 O O . TRP A 1 433 ? -7.938 1.869 -10.891 1 95.12 433 TRP A O 1
ATOM 3274 N N . HIS A 1 434 ? -9.969 1.041 -10.508 1 94 434 HIS A N 1
ATOM 3275 C CA . HIS A 1 434 ? -10.391 1.164 -11.898 1 94 434 HIS A CA 1
ATOM 3276 C C . HIS A 1 434 ? -10.406 2.623 -12.344 1 94 434 HIS A C 1
ATOM 3278 O O . HIS A 1 434 ? -10.086 2.936 -13.492 1 94 434 HIS A O 1
ATOM 3284 N N . LYS A 1 435 ? -10.711 3.461 -11.422 1 90.81 435 LYS A N 1
ATOM 3285 C CA . LYS A 1 435 ? -10.812 4.879 -11.75 1 90.81 435 LYS A CA 1
ATOM 3286 C C . LYS A 1 435 ? -9.43 5.508 -11.922 1 90.81 435 LYS A C 1
ATOM 3288 O O . LYS A 1 435 ? -9.281 6.488 -12.656 1 90.81 435 LYS A O 1
ATOM 3293 N N . SER A 1 436 ? -8.438 4.93 -11.281 1 91.75 436 SER A N 1
ATOM 3294 C CA . SER A 1 436 ? -7.137 5.586 -11.219 1 91.75 436 SER A CA 1
ATOM 3295 C C . SER A 1 436 ? -6.125 4.895 -12.125 1 91.75 436 SER A C 1
ATOM 3297 O O . SER A 1 436 ? -4.922 5.133 -12.023 1 91.75 436 SER A O 1
ATOM 3299 N N . VAL A 1 437 ? -6.555 4.051 -12.984 1 92.06 437 VAL A N 1
ATOM 3300 C CA . VAL A 1 437 ? -5.625 3.25 -13.773 1 92.06 437 VAL A CA 1
ATOM 3301 C C . VAL A 1 437 ? -4.914 4.141 -14.789 1 92.06 437 VAL A C 1
ATOM 3303 O O . VAL A 1 437 ? -5.488 5.121 -15.273 1 92.06 437 VAL A O 1
ATOM 3306 N N . PRO A 1 438 ? -3.695 3.787 -15.148 1 91.69 438 PRO A N 1
ATOM 3307 C CA . PRO A 1 438 ? -2.971 4.523 -16.188 1 91.69 438 PRO A CA 1
ATOM 3308 C C . PRO A 1 438 ? -3.621 4.391 -17.562 1 91.69 438 PRO A C 1
ATOM 3310 O O . PRO A 1 438 ? -4.512 3.562 -17.75 1 91.69 438 PRO A O 1
ATOM 3313 N N . ASP A 1 439 ? -3.172 5.164 -18.484 1 88.75 439 ASP A N 1
ATOM 3314 C CA . ASP A 1 439 ? -3.736 5.281 -19.812 1 88.75 439 ASP A CA 1
ATOM 3315 C C . ASP A 1 439 ? -3.658 3.951 -20.562 1 88.75 439 ASP A C 1
ATOM 3317 O O . ASP A 1 439 ? -4.504 3.658 -21.406 1 88.75 439 ASP A O 1
ATOM 3321 N N . MET A 1 440 ? -2.693 3.168 -20.266 1 91.5 440 MET A N 1
ATOM 3322 C CA . MET A 1 440 ? -2.516 1.884 -20.938 1 91.5 440 MET A CA 1
ATOM 3323 C C . MET A 1 440 ? -3.771 1.027 -20.812 1 91.5 440 MET A C 1
ATOM 3325 O O . MET A 1 440 ? -4.125 0.303 -21.75 1 91.5 440 MET A O 1
ATOM 3329 N N . PHE A 1 441 ? -4.449 1.127 -19.75 1 93.81 441 PHE A N 1
ATOM 3330 C CA . PHE A 1 441 ? -5.645 0.324 -19.516 1 93.81 441 PHE A CA 1
ATOM 3331 C C . PHE A 1 441 ? -6.809 0.847 -20.359 1 93.81 441 PHE A C 1
ATOM 3333 O O . PHE A 1 441 ? -7.672 0.075 -20.781 1 93.81 441 PHE A O 1
ATOM 3340 N N . LEU A 1 442 ? -6.82 2.113 -20.531 1 89.38 442 LEU A N 1
ATOM 3341 C CA . LEU A 1 442 ? -7.852 2.688 -21.391 1 89.38 442 LEU A CA 1
ATOM 3342 C C . LEU A 1 442 ? -7.648 2.266 -22.844 1 89.38 442 LEU A C 1
ATOM 3344 O O . LEU A 1 442 ? -8.617 1.99 -23.547 1 89.38 442 LEU A O 1
ATOM 3348 N N . ARG A 1 443 ? -6.438 2.273 -23.203 1 89.38 443 ARG A N 1
ATOM 3349 C CA . ARG A 1 443 ? -6.121 1.817 -24.547 1 89.38 443 ARG A CA 1
ATOM 3350 C C . ARG A 1 443 ? -6.555 0.369 -24.75 1 89.38 443 ARG A C 1
ATOM 3352 O O . ARG A 1 443 ? -7.078 0.016 -25.812 1 89.38 443 ARG A O 1
ATOM 3359 N N . LEU A 1 444 ? -6.32 -0.408 -23.75 1 91.81 444 LEU A N 1
ATOM 3360 C CA . LEU A 1 444 ? -6.668 -1.824 -23.781 1 91.81 444 LEU A CA 1
ATOM 3361 C C . LEU A 1 444 ? -8.172 -2.01 -23.969 1 91.81 444 LEU A C 1
ATOM 3363 O O . LEU A 1 444 ? -8.602 -2.906 -24.703 1 91.81 444 LEU A O 1
ATOM 3367 N N . GLU A 1 445 ? -8.977 -1.212 -23.359 1 86.94 445 GLU A N 1
ATOM 3368 C CA . GLU A 1 445 ? -10.438 -1.316 -23.406 1 86.94 445 GLU A CA 1
ATOM 3369 C C . GLU A 1 445 ? -10.945 -1.135 -24.828 1 86.94 445 GLU A C 1
ATOM 3371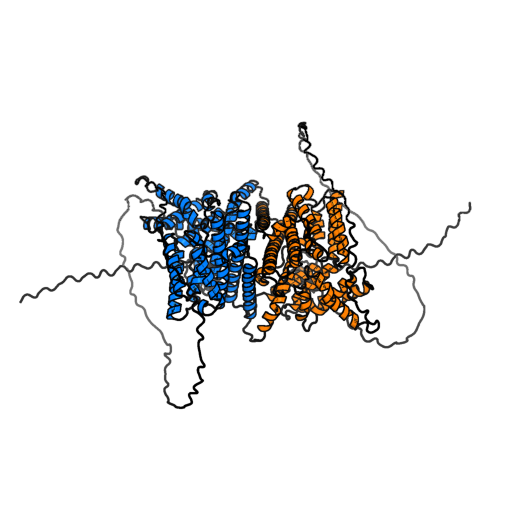 O O . GLU A 1 445 ? -11.977 -1.702 -25.203 1 86.94 445 GLU A O 1
ATOM 3376 N N . GLY A 1 446 ? -10.266 -0.419 -25.562 1 83.06 446 GLY A N 1
ATOM 3377 C CA . GLY A 1 446 ? -10.695 -0.167 -26.922 1 83.06 446 GLY A CA 1
ATOM 3378 C C . GLY A 1 446 ? -10.148 -1.169 -27.922 1 83.06 446 GLY A C 1
ATOM 3379 O O . GLY A 1 446 ? -10.469 -1.114 -29.109 1 83.06 446 GLY A O 1
ATOM 3380 N N . MET A 1 447 ? -9.445 -2.219 -27.406 1 90.56 447 MET A N 1
ATOM 3381 C CA . MET A 1 447 ? -8.773 -3.141 -28.312 1 90.56 447 MET A CA 1
ATOM 3382 C C . MET A 1 447 ? -9.398 -4.527 -28.25 1 90.56 447 MET A C 1
ATOM 3384 O O . MET A 1 447 ? -9.797 -4.98 -27.172 1 90.56 447 MET A O 1
ATOM 3388 N N . GLU A 1 448 ? -9.453 -5.086 -29.359 1 89.31 448 GLU A N 1
ATOM 3389 C CA . GLU A 1 448 ? -9.984 -6.441 -29.406 1 89.31 448 GLU A CA 1
ATOM 3390 C C . GLU A 1 448 ? -8.867 -7.48 -29.359 1 89.31 448 GLU A C 1
ATOM 3392 O O . GLU A 1 448 ? -9.094 -8.625 -28.969 1 89.31 448 GLU A O 1
ATOM 3397 N N . ALA A 1 449 ? -7.762 -7.07 -29.828 1 92.12 449 ALA A N 1
ATOM 3398 C CA . ALA A 1 449 ? -6.582 -7.934 -29.828 1 92.12 449 ALA A CA 1
ATOM 3399 C C . ALA A 1 449 ? -5.301 -7.113 -29.922 1 92.12 449 ALA A C 1
ATOM 3401 O O . ALA A 1 449 ? -5.348 -5.895 -30.109 1 92.12 449 ALA A O 1
ATOM 3402 N N . ILE A 1 450 ? -4.223 -7.785 -29.719 1 92.06 450 ILE A N 1
ATOM 3403 C CA . ILE A 1 450 ? -2.939 -7.121 -29.906 1 92.06 450 ILE A CA 1
ATOM 3404 C C . ILE A 1 450 ? -2.777 -6.73 -31.375 1 92.06 450 ILE A C 1
ATOM 3406 O O . ILE A 1 450 ? -2.947 -7.562 -32.281 1 92.06 450 ILE A O 1
ATOM 3410 N N . PRO A 1 451 ? -2.541 -5.496 -31.594 1 91.12 451 PRO A N 1
ATOM 3411 C CA . PRO A 1 451 ? -2.406 -5.059 -32.969 1 91.12 451 PRO A CA 1
ATOM 3412 C C . PRO A 1 451 ? -1.309 -5.805 -33.75 1 91.12 451 PRO A C 1
ATOM 3414 O O . PRO A 1 451 ? -0.258 -6.109 -33.156 1 91.12 451 PRO A O 1
ATOM 3417 N N . THR A 1 452 ? -1.671 -5.895 -35.031 1 90.62 452 THR A N 1
ATOM 3418 C CA . THR A 1 452 ? -0.675 -6.527 -35.875 1 90.62 452 THR A CA 1
ATOM 3419 C C . THR A 1 452 ? 0.521 -5.602 -36.094 1 90.62 452 THR A C 1
ATOM 3421 O O . THR A 1 452 ? 0.352 -4.422 -36.406 1 90.62 452 THR A O 1
ATOM 3424 N N . GLY A 1 453 ? 1.624 -5.914 -35.812 1 89.94 453 GLY A N 1
ATOM 3425 C CA . GLY A 1 453 ? 2.822 -5.113 -36 1 89.94 453 GLY A CA 1
ATOM 3426 C C . GLY A 1 453 ? 3.291 -4.41 -34.75 1 89.94 453 GLY A C 1
ATOM 3427 O O . GLY A 1 453 ? 4.23 -3.611 -34.781 1 89.94 453 GLY A O 1
ATOM 3428 N N . ALA A 1 454 ? 2.584 -4.723 -33.719 1 89.69 454 ALA A N 1
ATOM 3429 C CA . ALA A 1 454 ? 3.01 -4.117 -32.469 1 89.69 454 ALA A CA 1
ATOM 3430 C C . ALA A 1 454 ? 4.453 -4.492 -32.156 1 89.69 454 ALA A C 1
ATOM 3432 O O . ALA A 1 454 ? 4.891 -5.609 -32.438 1 89.69 454 ALA A O 1
ATOM 3433 N N . SER A 1 455 ? 5.156 -3.473 -31.625 1 87.81 455 SER A N 1
ATOM 3434 C CA . SER A 1 455 ? 6.52 -3.75 -31.172 1 87.81 455 SER A CA 1
ATOM 3435 C C . SER A 1 455 ? 6.527 -4.738 -30.016 1 87.81 455 SER A C 1
ATOM 3437 O O . SER A 1 455 ? 5.5 -4.953 -29.359 1 87.81 455 SER A O 1
ATOM 3439 N N . GLU A 1 456 ? 7.633 -5.383 -29.781 1 83.44 456 GLU A N 1
ATOM 3440 C CA . GLU A 1 456 ? 7.766 -6.332 -28.688 1 83.44 456 GLU A CA 1
ATOM 3441 C C . GLU A 1 456 ? 7.438 -5.68 -27.344 1 83.44 456 GLU A C 1
ATOM 3443 O O . GLU A 1 456 ? 6.809 -6.297 -26.484 1 83.44 456 GLU A O 1
ATOM 3448 N N . GLU A 1 457 ? 7.836 -4.469 -27.25 1 83.75 457 GLU A N 1
ATOM 3449 C CA . GLU A 1 457 ? 7.566 -3.725 -26.031 1 83.75 457 GLU A CA 1
ATOM 3450 C C . GLU A 1 457 ? 6.074 -3.467 -25.859 1 83.75 457 GLU A C 1
ATOM 3452 O O . GLU A 1 457 ? 5.551 -3.551 -24.734 1 83.75 457 GLU A O 1
ATOM 3457 N N . GLU A 1 458 ? 5.523 -3.205 -26.859 1 88.5 458 GLU A N 1
ATOM 3458 C CA . GLU A 1 458 ? 4.086 -2.941 -26.828 1 88.5 458 GLU A CA 1
ATOM 3459 C C . GLU A 1 458 ? 3.301 -4.211 -26.516 1 88.5 458 GLU A C 1
ATOM 3461 O O . GLU A 1 458 ? 2.328 -4.176 -25.75 1 88.5 458 GLU A O 1
ATOM 3466 N N . VAL A 1 459 ? 3.721 -5.277 -27.156 1 88.75 459 VAL A N 1
ATOM 3467 C CA . VAL A 1 459 ? 3.07 -6.555 -26.906 1 88.75 459 VAL A CA 1
ATOM 3468 C C . VAL A 1 459 ? 3.201 -6.914 -25.422 1 88.75 459 VAL A C 1
ATOM 3470 O O . VAL A 1 459 ? 2.234 -7.348 -24.797 1 88.75 459 VAL A O 1
ATOM 3473 N N . GLU A 1 460 ? 4.355 -6.711 -24.906 1 87.25 460 GLU A N 1
ATOM 3474 C CA . GLU A 1 460 ? 4.602 -7.004 -23.5 1 87.25 460 GLU A CA 1
ATOM 3475 C C . GLU A 1 460 ? 3.719 -6.152 -22.594 1 87.25 460 GLU A C 1
ATOM 3477 O O . GLU A 1 460 ? 3.117 -6.66 -21.656 1 87.25 460 GLU A O 1
ATOM 3482 N N . ALA A 1 461 ? 3.664 -4.906 -22.906 1 90.44 461 ALA A N 1
ATOM 3483 C CA . ALA A 1 461 ? 2.885 -3.977 -22.094 1 90.44 461 ALA A CA 1
ATOM 3484 C C . ALA A 1 461 ? 1.397 -4.305 -22.156 1 90.44 461 ALA A C 1
ATOM 3486 O O . ALA A 1 461 ? 0.708 -4.293 -21.125 1 90.44 461 ALA A O 1
ATOM 3487 N N . LEU A 1 462 ? 0.95 -4.605 -23.312 1 92.75 462 LEU A N 1
ATOM 3488 C CA . LEU A 1 462 ? -0.465 -4.918 -23.484 1 92.75 462 LEU A CA 1
ATOM 3489 C C . LEU A 1 462 ? -0.818 -6.234 -22.797 1 92.75 462 LEU A C 1
ATOM 3491 O O . LEU A 1 462 ? -1.865 -6.344 -22.156 1 92.75 462 LEU A O 1
ATOM 3495 N N . THR A 1 463 ? 0.027 -7.191 -22.922 1 92.38 463 THR A N 1
ATOM 3496 C CA . THR A 1 463 ? -0.192 -8.477 -22.266 1 92.38 463 THR A CA 1
ATOM 3497 C C . THR A 1 463 ? -0.217 -8.305 -20.75 1 92.38 463 THR A C 1
ATOM 3499 O O . THR A 1 463 ? -1.089 -8.859 -20.078 1 92.38 463 THR A O 1
ATOM 3502 N N . ALA A 1 464 ? 0.748 -7.547 -20.312 1 92.5 464 ALA A N 1
ATOM 3503 C CA . ALA A 1 464 ? 0.808 -7.285 -18.875 1 92.5 464 ALA A CA 1
ATOM 3504 C C . ALA A 1 464 ? -0.435 -6.539 -18.406 1 92.5 464 ALA A C 1
ATOM 3506 O O . ALA A 1 464 ? -1.017 -6.879 -17.375 1 92.5 464 ALA A O 1
ATOM 3507 N N . ALA A 1 465 ? -0.797 -5.547 -19.156 1 95.5 465 ALA A N 1
ATOM 3508 C CA . ALA A 1 465 ? -1.975 -4.762 -18.797 1 95.5 465 ALA A CA 1
ATOM 3509 C C . ALA A 1 465 ? -3.229 -5.629 -18.766 1 95.5 465 ALA A C 1
ATOM 3511 O O . ALA A 1 465 ? -4.051 -5.512 -17.844 1 95.5 465 ALA A O 1
ATOM 3512 N N . ALA A 1 466 ? -3.365 -6.438 -19.719 1 96.06 466 ALA A N 1
ATOM 3513 C CA . ALA A 1 466 ? -4.52 -7.328 -19.781 1 96.06 466 ALA A CA 1
ATOM 3514 C C . ALA A 1 466 ? -4.535 -8.289 -18.594 1 96.06 466 ALA A C 1
ATOM 3516 O O . ALA A 1 466 ? -5.594 -8.555 -18.016 1 96.06 466 ALA A O 1
ATOM 3517 N N . CYS A 1 467 ? -3.412 -8.789 -18.266 1 95.12 467 CYS A N 1
ATOM 3518 C CA . CYS A 1 467 ? -3.295 -9.664 -17.094 1 95.12 467 CYS A CA 1
ATOM 3519 C C . CYS A 1 467 ? -3.744 -8.953 -15.836 1 95.12 467 CYS A C 1
ATOM 3521 O O . CYS A 1 467 ? -4.594 -9.453 -15.094 1 95.12 467 CYS A O 1
ATOM 3523 N N . ILE A 1 468 ? -3.193 -7.812 -15.625 1 96.88 468 ILE A N 1
ATOM 3524 C CA . ILE A 1 468 ? -3.488 -7.043 -14.422 1 96.88 468 ILE A CA 1
ATOM 3525 C C . ILE A 1 468 ? -4.977 -6.707 -14.375 1 96.88 468 ILE A C 1
ATOM 3527 O O . ILE A 1 468 ? -5.621 -6.859 -13.336 1 96.88 468 ILE A O 1
ATOM 3531 N N . GLN A 1 469 ? -5.504 -6.277 -15.484 1 97.56 469 GLN A N 1
ATOM 3532 C CA . GLN A 1 469 ? -6.922 -5.941 -15.555 1 97.56 469 GLN A CA 1
ATOM 3533 C C . GLN A 1 469 ? -7.793 -7.164 -15.266 1 97.56 469 GLN A C 1
ATOM 3535 O O . GLN A 1 469 ? -8.844 -7.047 -14.633 1 97.56 469 GLN A O 1
ATOM 3540 N N . SER A 1 470 ? -7.398 -8.266 -15.75 1 97.38 470 SER A N 1
ATOM 3541 C CA . SER A 1 470 ? -8.133 -9.492 -15.453 1 97.38 470 SER A CA 1
ATOM 3542 C C . SER A 1 470 ? -8.156 -9.781 -13.961 1 97.38 470 SER A C 1
ATOM 3544 O O . SER A 1 470 ? -9.188 -10.18 -13.414 1 97.38 470 SER A O 1
ATOM 3546 N N . TYR A 1 471 ? -7.012 -9.602 -13.344 1 97.88 471 TYR A N 1
ATOM 3547 C CA . TYR A 1 471 ? -6.945 -9.797 -11.898 1 97.88 471 TYR A CA 1
ATOM 3548 C C . TYR A 1 471 ? -7.848 -8.805 -11.172 1 97.88 471 TYR A C 1
ATOM 3550 O O . TYR A 1 471 ? -8.523 -9.164 -10.211 1 97.88 471 TYR A O 1
ATOM 3558 N N . ALA A 1 472 ? -7.797 -7.613 -11.617 1 98.31 472 ALA A N 1
ATOM 3559 C CA . ALA A 1 472 ? -8.617 -6.586 -10.977 1 98.31 472 ALA A CA 1
ATOM 3560 C C . ALA A 1 472 ? -10.102 -6.926 -11.086 1 98.31 472 ALA A C 1
ATOM 3562 O O . ALA A 1 472 ? -10.836 -6.828 -10.102 1 98.31 472 ALA A O 1
ATOM 3563 N N . LEU A 1 473 ? -10.539 -7.293 -12.242 1 98.25 473 LEU A N 1
ATOM 3564 C CA . LEU A 1 473 ? -11.922 -7.703 -12.43 1 98.25 473 LEU A CA 1
ATOM 3565 C C . LEU A 1 473 ? -12.25 -8.93 -11.586 1 98.25 473 LEU A C 1
ATOM 3567 O O . LEU A 1 473 ? -13.344 -9.031 -11.031 1 98.25 473 LEU A O 1
ATOM 3571 N N . ALA A 1 474 ? -11.297 -9.805 -11.508 1 98.62 474 ALA A N 1
ATOM 3572 C CA . ALA A 1 474 ? -11.508 -11.023 -10.742 1 98.62 474 ALA A CA 1
ATOM 3573 C C . ALA A 1 474 ? -11.672 -10.719 -9.258 1 98.62 474 ALA A C 1
ATOM 3575 O O . ALA A 1 474 ? -12.312 -11.477 -8.523 1 98.62 474 ALA A O 1
ATOM 3576 N N . CYS A 1 475 ? -11.062 -9.656 -8.805 1 98.62 475 CYS A N 1
ATOM 3577 C CA . CYS A 1 475 ? -11.242 -9.266 -7.414 1 98.62 475 CYS A CA 1
ATOM 3578 C C . CYS A 1 475 ? -12.711 -8.977 -7.113 1 98.62 475 CYS A C 1
ATOM 3580 O O . CYS A 1 475 ? -13.211 -9.328 -6.043 1 98.62 475 CYS A O 1
ATOM 3582 N N . THR A 1 476 ? -13.422 -8.391 -8.039 1 98.44 476 THR A N 1
ATOM 3583 C CA . THR A 1 476 ? -14.844 -8.133 -7.879 1 98.44 476 THR A CA 1
ATOM 3584 C C . THR A 1 476 ? -15.625 -9.438 -7.762 1 98.44 476 THR A C 1
ATOM 3586 O O . THR A 1 476 ? -16.484 -9.578 -6.891 1 98.44 476 THR A O 1
ATOM 3589 N N . VAL A 1 477 ? -15.273 -10.32 -8.57 1 98.56 477 VAL A N 1
ATOM 3590 C CA . VAL A 1 477 ? -15.953 -11.609 -8.602 1 98.56 477 VAL A CA 1
ATOM 3591 C C . VAL A 1 477 ? -15.633 -12.398 -7.336 1 98.56 477 VAL A C 1
ATOM 3593 O O . VAL A 1 477 ? -16.516 -13.016 -6.742 1 98.56 477 VAL A O 1
ATOM 3596 N N . TYR A 1 478 ? -14.438 -12.406 -6.949 1 98.25 478 TYR A N 1
ATOM 3597 C CA . TYR A 1 478 ? -13.984 -13.125 -5.758 1 98.25 478 TYR A CA 1
ATOM 3598 C C . TYR A 1 478 ? -14.656 -12.57 -4.504 1 98.25 478 TYR A C 1
ATOM 3600 O O . TYR A 1 478 ? -15.102 -13.328 -3.645 1 98.25 478 TYR A O 1
ATOM 3608 N N . LEU A 1 479 ? -14.664 -11.227 -4.406 1 98.19 479 LEU A N 1
ATOM 3609 C CA . LEU A 1 479 ? -15.32 -10.602 -3.264 1 98.19 479 LEU A CA 1
ATOM 3610 C C . LEU A 1 479 ? -16.781 -11.039 -3.172 1 98.19 479 LEU A C 1
ATOM 3612 O O . LEU A 1 479 ? -17.266 -11.352 -2.086 1 98.19 479 LEU A O 1
ATOM 3616 N N . GLU A 1 480 ? -17.453 -11.047 -4.262 1 97.81 480 GLU A N 1
ATOM 3617 C CA . GLU A 1 480 ? -18.844 -11.492 -4.305 1 97.81 480 GLU A CA 1
ATOM 3618 C C . GLU A 1 480 ? -18.969 -12.953 -3.877 1 97.81 480 GLU A C 1
ATOM 3620 O O . GLU A 1 480 ? -19.859 -13.305 -3.104 1 97.81 480 GLU A O 1
ATOM 3625 N N . ARG A 1 481 ? -18.109 -13.742 -4.348 1 97.12 481 ARG A N 1
ATOM 3626 C CA . ARG A 1 481 ? -18.172 -15.172 -4.062 1 97.12 481 ARG A CA 1
ATOM 3627 C C . ARG A 1 481 ? -17.984 -15.445 -2.576 1 97.12 481 ARG A C 1
ATOM 3629 O O . ARG A 1 481 ? -18.703 -16.25 -1.99 1 97.12 481 ARG A O 1
ATOM 3636 N N . VAL A 1 482 ? -17.047 -14.805 -2.004 1 95.75 482 VAL A N 1
ATOM 3637 C CA . VAL A 1 482 ? -16.75 -15.102 -0.608 1 95.75 482 VAL A CA 1
ATOM 3638 C C . VAL A 1 482 ? -17.844 -14.547 0.295 1 95.75 482 VAL A C 1
ATOM 3640 O O . VAL A 1 482 ? -18.031 -15.023 1.416 1 95.75 482 VAL A O 1
ATOM 3643 N N . THR A 1 483 ? -18.547 -13.539 -0.18 1 94.5 483 THR A N 1
ATOM 3644 C CA . THR A 1 483 ? -19.641 -12.953 0.596 1 94.5 483 THR A CA 1
ATOM 3645 C C . THR A 1 483 ? -20.906 -13.805 0.485 1 94.5 483 THR A C 1
ATOM 3647 O O . THR A 1 483 ? -21.578 -14.047 1.482 1 94.5 483 THR A O 1
ATOM 3650 N N . THR A 1 484 ? -21.172 -14.273 -0.695 1 94.5 484 THR A N 1
ATOM 3651 C CA . THR A 1 484 ? -22.422 -14.992 -0.933 1 94.5 484 THR A CA 1
ATOM 3652 C C . THR A 1 484 ? -22.219 -16.5 -0.733 1 94.5 484 THR A C 1
ATOM 3654 O O . THR A 1 484 ? -23.188 -17.234 -0.52 1 94.5 484 THR A O 1
ATOM 3657 N N . ARG A 1 485 ? -21 -17 -0.951 1 94.69 485 ARG A N 1
ATOM 3658 C CA . ARG A 1 485 ? -20.656 -18.406 -0.851 1 94.69 485 ARG A CA 1
ATOM 3659 C C . ARG A 1 485 ? -21.453 -19.25 -1.839 1 94.69 485 ARG A C 1
ATOM 3661 O O . ARG A 1 485 ? -22.031 -20.266 -1.468 1 94.69 485 ARG A O 1
ATOM 3668 N N . ARG A 1 486 ? -21.422 -18.719 -3.102 1 94.5 486 ARG A N 1
ATOM 3669 C CA . ARG A 1 486 ? -22.141 -19.391 -4.176 1 94.5 486 ARG A CA 1
ATOM 3670 C C . ARG A 1 486 ? -21.312 -19.453 -5.449 1 94.5 486 ARG A C 1
ATOM 3672 O O . ARG A 1 486 ? -20.375 -18.672 -5.621 1 94.5 486 ARG A O 1
ATOM 3679 N N . ILE A 1 487 ? -21.656 -20.406 -6.234 1 96.81 487 ILE A N 1
ATOM 3680 C CA . ILE A 1 487 ? -21.062 -20.516 -7.566 1 96.81 487 ILE A CA 1
ATOM 3681 C C . ILE A 1 487 ? -22.062 -20.062 -8.617 1 96.81 487 ILE A C 1
ATOM 3683 O O . ILE A 1 487 ? -23.25 -19.875 -8.312 1 96.81 487 ILE A O 1
ATOM 3687 N N . GLY A 1 488 ? -21.609 -19.766 -9.797 1 96.75 488 GLY A N 1
ATOM 3688 C CA . GLY A 1 488 ? -22.5 -19.359 -10.875 1 96.75 488 GLY A CA 1
ATOM 3689 C C . GLY A 1 488 ? -23.156 -18.016 -10.656 1 96.75 488 GLY A C 1
ATOM 3690 O O . GLY A 1 488 ? -24.297 -17.797 -11.055 1 96.75 488 GLY A O 1
ATOM 3691 N N . SER A 1 489 ? -22.453 -17.125 -10 1 94.94 489 SER A N 1
ATOM 3692 C CA . SER A 1 489 ? -23.031 -15.836 -9.625 1 94.94 489 SER A CA 1
ATOM 3693 C C . SER A 1 489 ? -23.312 -14.984 -10.859 1 94.94 489 SER A C 1
ATOM 3695 O O . SER A 1 489 ? -24.109 -14.031 -10.789 1 94.94 489 SER A O 1
ATOM 3697 N N . GLY A 1 490 ? -22.734 -15.281 -11.953 1 94.25 490 GLY A N 1
ATOM 3698 C CA . GLY A 1 490 ? -22.984 -14.555 -13.188 1 94.25 490 GLY A CA 1
ATOM 3699 C C . GLY A 1 490 ? -24.438 -14.633 -13.633 1 94.25 490 GLY A C 1
ATOM 3700 O O . GLY A 1 490 ? -24.891 -13.797 -14.414 1 94.25 490 GLY A O 1
ATOM 3701 N N . ALA A 1 491 ? -25.125 -15.562 -13.109 1 91.5 491 ALA A N 1
ATOM 3702 C CA . ALA A 1 491 ? -26.531 -15.734 -13.453 1 91.5 491 ALA A CA 1
ATOM 3703 C C . ALA A 1 491 ? -27.406 -14.742 -12.695 1 91.5 491 ALA A C 1
ATOM 3705 O O . ALA A 1 491 ? -28.5 -14.383 -13.164 1 91.5 491 ALA A O 1
ATOM 3706 N N . PHE A 1 492 ? -26.953 -14.258 -11.562 1 91.25 492 PHE A N 1
ATOM 3707 C CA . PHE A 1 492 ? -27.828 -13.531 -10.641 1 91.25 492 PHE A CA 1
ATOM 3708 C C . PHE A 1 492 ? -27.406 -12.07 -10.555 1 91.25 492 PHE A C 1
ATOM 3710 O O . PHE A 1 492 ? -28.188 -11.227 -10.094 1 91.25 492 PHE A O 1
ATOM 3717 N N . ASP A 1 493 ? -26.281 -11.781 -10.914 1 94.81 493 ASP A N 1
ATOM 3718 C CA . ASP A 1 493 ? -25.734 -10.445 -10.734 1 94.81 493 ASP A CA 1
ATOM 3719 C C . ASP A 1 493 ? -25.141 -9.922 -12.039 1 94.81 493 ASP A C 1
ATOM 3721 O O . ASP A 1 493 ? -24.109 -10.43 -12.5 1 94.81 493 ASP A O 1
ATOM 3725 N N . ALA A 1 494 ? -25.641 -8.844 -12.539 1 95.81 494 ALA A N 1
ATOM 3726 C CA . ALA A 1 494 ? -25.25 -8.281 -13.828 1 95.81 494 ALA A CA 1
ATOM 3727 C C . ALA A 1 494 ? -23.828 -7.738 -13.773 1 95.81 494 ALA A C 1
ATOM 3729 O O . ALA A 1 494 ? -23.094 -7.805 -14.758 1 95.81 494 ALA A O 1
ATOM 3730 N N . ASP A 1 495 ? -23.469 -7.199 -12.633 1 96.06 495 ASP A N 1
ATOM 3731 C CA . ASP A 1 495 ? -22.109 -6.691 -12.492 1 96.06 495 ASP A CA 1
ATOM 3732 C C . ASP A 1 495 ? -21.078 -7.824 -12.555 1 96.06 495 ASP A C 1
ATOM 3734 O O . ASP A 1 495 ? -20.016 -7.668 -13.148 1 96.06 495 ASP A O 1
ATOM 3738 N N . ILE A 1 496 ? -21.422 -8.898 -12 1 97.88 496 ILE A N 1
ATOM 3739 C CA . ILE A 1 496 ? -20.547 -10.062 -12.008 1 97.88 496 ILE A CA 1
ATOM 3740 C C . ILE A 1 496 ? -20.469 -10.641 -13.422 1 97.88 496 ILE A C 1
ATOM 3742 O O . ILE A 1 496 ? -19.391 -11.008 -13.898 1 97.88 496 ILE A O 1
ATOM 3746 N N . ARG A 1 497 ? -21.609 -10.68 -14.055 1 97.94 497 ARG A N 1
ATOM 3747 C CA . ARG A 1 497 ? -21.625 -11.156 -15.438 1 97.94 497 ARG A CA 1
ATOM 3748 C C . ARG A 1 497 ? -20.719 -10.305 -16.312 1 97.94 497 ARG A C 1
ATOM 3750 O O . ARG A 1 497 ? -19.953 -10.836 -17.125 1 97.94 497 ARG A O 1
ATOM 3757 N N . SER A 1 498 ? -20.812 -9.039 -16.109 1 97.56 498 SER A N 1
ATOM 3758 C CA . SER A 1 498 ? -20 -8.125 -16.906 1 97.56 498 SER A CA 1
ATOM 3759 C C . SER A 1 498 ? -18.516 -8.336 -16.625 1 97.56 498 SER A C 1
ATOM 3761 O O . SER A 1 498 ? -17.688 -8.312 -17.547 1 97.56 498 SER A O 1
ATOM 3763 N N . ALA A 1 499 ? -18.172 -8.523 -15.359 1 98.12 499 ALA A N 1
ATOM 3764 C CA . ALA A 1 499 ? -16.781 -8.773 -14.984 1 98.12 499 ALA A CA 1
ATOM 3765 C C . ALA A 1 499 ? -16.266 -10.078 -15.594 1 98.12 499 ALA A C 1
ATOM 3767 O O . ALA A 1 499 ? -15.156 -10.133 -16.109 1 98.12 499 ALA A O 1
ATOM 3768 N N . VAL A 1 500 ? -17.078 -11.078 -15.57 1 98.38 500 VAL A N 1
ATOM 3769 C CA . VAL A 1 500 ? -16.719 -12.375 -16.125 1 98.38 500 VAL A CA 1
ATOM 3770 C C . VAL A 1 500 ? -16.5 -12.25 -17.625 1 98.38 500 VAL A C 1
ATOM 3772 O O . VAL A 1 500 ? -15.5 -12.75 -18.156 1 98.38 500 VAL A O 1
ATOM 3775 N N . ASP A 1 501 ? -17.422 -11.539 -18.297 1 97.56 501 ASP A N 1
ATOM 3776 C CA . ASP A 1 501 ? -17.266 -11.305 -19.734 1 97.56 501 ASP A CA 1
ATOM 3777 C C . ASP A 1 501 ? -15.953 -10.594 -20.031 1 97.56 501 ASP A C 1
ATOM 3779 O O . ASP A 1 501 ? -15.266 -10.945 -21 1 97.56 501 ASP A O 1
ATOM 3783 N N . GLY A 1 502 ? -15.703 -9.656 -19.203 1 97 502 GLY A N 1
ATOM 3784 C CA . GLY A 1 502 ? -14.469 -8.922 -19.391 1 97 502 GLY A CA 1
ATOM 3785 C C . GLY A 1 502 ? -13.227 -9.789 -19.219 1 97 502 GLY A C 1
ATOM 3786 O O . GLY A 1 502 ? -12.297 -9.711 -20.016 1 97 502 GLY A O 1
ATOM 3787 N N . ILE A 1 503 ? -13.164 -10.641 -18.234 1 97.69 503 ILE A N 1
ATOM 3788 C CA . ILE A 1 503 ? -12.031 -11.516 -17.953 1 97.69 503 ILE A CA 1
ATOM 3789 C C . ILE A 1 503 ? -11.82 -12.477 -19.125 1 97.69 503 ILE A C 1
ATOM 3791 O O . ILE A 1 503 ? -10.711 -12.609 -19.641 1 97.69 503 ILE A O 1
ATOM 3795 N N . VAL A 1 504 ? -12.898 -13.094 -19.531 1 97.06 504 VAL A N 1
ATOM 3796 C CA . VAL A 1 504 ? -12.812 -14.094 -20.594 1 97.06 504 VAL A CA 1
ATOM 3797 C C . VAL A 1 504 ? -12.336 -13.445 -21.891 1 97.06 504 VAL A C 1
ATOM 3799 O O . VAL A 1 504 ? -11.477 -13.984 -22.578 1 97.06 504 VAL A O 1
ATOM 3802 N N . SER A 1 505 ? -12.836 -12.258 -22.125 1 95.81 505 SER A N 1
ATOM 3803 C CA . SER A 1 505 ? -12.43 -11.547 -23.344 1 95.81 505 SER A CA 1
ATOM 3804 C C . SER A 1 505 ? -10.945 -11.203 -23.297 1 95.81 505 SER A C 1
ATOM 3806 O O . SER A 1 505 ? -10.234 -11.375 -24.281 1 95.81 505 SER A O 1
ATOM 3808 N N . LEU A 1 506 ? -10.484 -10.711 -22.188 1 96.12 506 LEU A N 1
ATOM 3809 C CA . LEU A 1 506 ? -9.086 -10.32 -22.047 1 96.12 506 LEU A CA 1
ATOM 3810 C C . LEU A 1 506 ? -8.172 -11.531 -22.141 1 96.12 506 LEU A C 1
ATOM 3812 O O . LEU A 1 506 ? -7.141 -11.484 -22.812 1 96.12 506 LEU A O 1
ATOM 3816 N N . VAL A 1 507 ? -8.547 -12.578 -21.5 1 92.69 507 VAL A N 1
ATOM 3817 C CA . VAL A 1 507 ? -7.734 -13.789 -21.438 1 92.69 507 VAL A CA 1
ATOM 3818 C C . VAL A 1 507 ? -7.578 -14.375 -22.844 1 92.69 507 VAL A C 1
ATOM 3820 O O . VAL A 1 507 ? -6.469 -14.719 -23.266 1 92.69 507 VAL A O 1
ATOM 3823 N N . LEU A 1 508 ? -8.562 -14.367 -23.562 1 91.38 508 LEU A N 1
ATOM 3824 C CA . LEU A 1 508 ? -8.539 -15 -24.875 1 91.38 508 LEU A CA 1
ATOM 3825 C C . LEU A 1 508 ? -7.859 -14.102 -25.891 1 91.38 508 LEU A C 1
ATOM 3827 O O . LEU A 1 508 ? -7.164 -14.586 -26.797 1 91.38 508 LEU A O 1
ATOM 3831 N N . ALA A 1 509 ? -7.957 -12.844 -25.703 1 93.5 509 ALA A N 1
ATOM 3832 C CA . ALA A 1 509 ? -7.484 -11.906 -26.719 1 93.5 509 ALA A CA 1
ATOM 3833 C C . ALA A 1 509 ? -6.016 -11.555 -26.5 1 93.5 509 ALA A C 1
ATOM 3835 O O . ALA A 1 509 ? -5.285 -11.289 -27.453 1 93.5 509 ALA A O 1
ATOM 3836 N N . PHE A 1 510 ? -5.559 -11.57 -25.281 1 94 510 PHE A N 1
ATOM 3837 C CA . PHE A 1 510 ? -4.273 -10.93 -25.031 1 94 510 PHE A CA 1
ATOM 3838 C C . PHE A 1 510 ? -3.295 -11.906 -24.391 1 94 510 PHE A C 1
ATOM 3840 O O . PHE A 1 510 ? -2.168 -11.531 -24.062 1 94 510 PHE A O 1
ATOM 3847 N N . SER A 1 511 ? -3.693 -13.086 -24.156 1 89.94 511 SER A N 1
ATOM 3848 C CA . SER A 1 511 ? -2.799 -14.07 -23.578 1 89.94 511 SER A CA 1
ATOM 3849 C C . SER A 1 511 ? -2.553 -15.234 -24.531 1 89.94 511 SER A C 1
ATOM 3851 O O . SER A 1 511 ? -3.49 -15.75 -25.141 1 89.94 511 SER A O 1
ATOM 3853 N N . SER A 1 512 ? -1.232 -15.5 -24.688 1 88.06 512 SER A N 1
ATOM 3854 C CA . SER A 1 512 ? -0.852 -16.625 -25.531 1 88.06 512 SER A CA 1
ATOM 3855 C C . SER A 1 512 ? 0.416 -17.297 -25.031 1 88.06 512 SER A C 1
ATOM 3857 O O . SER A 1 512 ? 1.133 -16.734 -24.188 1 88.06 512 SER A O 1
ATOM 3859 N N . GLY A 1 513 ? 0.533 -18.547 -25.453 1 87.62 513 GLY A N 1
ATOM 3860 C CA . GLY A 1 513 ? 1.74 -19.266 -25.078 1 87.62 513 GLY A CA 1
ATOM 3861 C C . GLY A 1 513 ? 1.908 -19.391 -23.562 1 87.62 513 GLY A C 1
ATOM 3862 O O . GLY A 1 513 ? 0.939 -19.641 -22.844 1 87.62 513 GLY A O 1
ATOM 3863 N N . ILE A 1 514 ? 3.074 -19.172 -23.078 1 86.5 514 ILE A N 1
ATOM 3864 C CA . ILE A 1 514 ? 3.428 -19.438 -21.688 1 86.5 514 ILE A CA 1
ATOM 3865 C C . ILE A 1 514 ? 2.824 -18.344 -20.797 1 86.5 514 ILE A C 1
ATOM 3867 O O . ILE A 1 514 ? 2.596 -18.562 -19.609 1 86.5 514 ILE A O 1
ATOM 3871 N N . ASN A 1 515 ? 2.479 -17.203 -21.375 1 87.31 515 ASN A N 1
ATOM 3872 C CA . ASN A 1 515 ? 1.9 -16.109 -20.609 1 87.31 515 ASN A CA 1
ATOM 3873 C C . ASN A 1 515 ? 0.545 -16.484 -20.016 1 87.31 515 ASN A C 1
ATOM 3875 O O . ASN A 1 515 ? 0.066 -15.844 -19.094 1 87.31 515 ASN A O 1
ATOM 3879 N N . ARG A 1 516 ? 0.034 -17.578 -20.547 1 90.81 516 ARG A N 1
ATOM 3880 C CA . ARG A 1 516 ? -1.257 -18.062 -20.062 1 90.81 516 ARG A CA 1
ATOM 3881 C C . ARG A 1 516 ? -1.155 -18.531 -18.609 1 90.81 516 ARG A C 1
ATOM 3883 O O . ARG A 1 516 ? -2.137 -18.484 -17.859 1 90.81 516 ARG A O 1
ATOM 3890 N N . LEU A 1 517 ? 0.002 -18.891 -18.219 1 90.75 517 LEU A N 1
ATOM 3891 C CA . LEU A 1 517 ? 0.215 -19.391 -16.859 1 90.75 517 LEU A CA 1
ATOM 3892 C C . LEU A 1 517 ? 0.066 -18.25 -15.852 1 90.75 517 LEU A C 1
ATOM 3894 O O . LEU A 1 517 ? -0.146 -18.5 -14.664 1 90.75 517 LEU A O 1
ATOM 3898 N N . ALA A 1 518 ? 0.095 -17.047 -16.328 1 90.19 518 ALA A N 1
ATOM 3899 C CA . ALA A 1 518 ? 0.04 -15.883 -15.438 1 90.19 518 ALA A CA 1
ATOM 3900 C C . ALA A 1 518 ? -1.402 -15.516 -15.109 1 90.19 518 ALA A C 1
ATOM 3902 O O . ALA A 1 518 ? -1.653 -14.727 -14.195 1 90.19 518 ALA A O 1
ATOM 3903 N N . ILE A 1 519 ? -2.381 -16.094 -15.758 1 93.31 519 ILE A N 1
ATOM 3904 C CA . ILE A 1 519 ? -3.746 -15.609 -15.609 1 93.31 519 ILE A CA 1
ATOM 3905 C C . ILE A 1 519 ? -4.656 -16.734 -15.133 1 93.31 519 ILE A C 1
ATOM 3907 O O . ILE A 1 519 ? -5.859 -16.734 -15.398 1 93.31 519 ILE A O 1
ATOM 3911 N N . LEU A 1 520 ? -4.113 -17.703 -14.438 1 94.94 520 LEU A N 1
ATOM 3912 C CA . LEU A 1 520 ? -4.883 -18.875 -14.039 1 94.94 520 LEU A CA 1
ATOM 3913 C C . LEU A 1 520 ? -5.902 -18.516 -12.961 1 94.94 520 LEU A C 1
ATOM 3915 O O . LEU A 1 520 ? -7.031 -19 -12.977 1 94.94 520 LEU A O 1
ATOM 3919 N N . TRP A 1 521 ? -5.508 -17.672 -12.094 1 97.19 521 TRP A N 1
ATOM 3920 C CA . TRP A 1 521 ? -6.418 -17.344 -11.008 1 97.19 521 TRP A CA 1
ATOM 3921 C C . TRP A 1 521 ? -7.637 -16.594 -11.523 1 97.19 521 TRP A C 1
ATOM 3923 O O . TRP A 1 521 ? -8.773 -16.891 -11.148 1 97.19 521 TRP A O 1
ATOM 3933 N N . PRO A 1 522 ? -7.449 -15.594 -12.359 1 97.75 522 PRO A N 1
ATOM 3934 C CA . PRO A 1 522 ? -8.633 -14.969 -12.953 1 97.75 522 PRO A CA 1
ATOM 3935 C C . PRO A 1 522 ? -9.5 -15.961 -13.727 1 97.75 522 PRO A C 1
ATOM 3937 O O . PRO A 1 522 ? -10.727 -15.883 -13.688 1 97.75 522 PRO A O 1
ATOM 3940 N N . CYS A 1 523 ? -8.891 -16.875 -14.359 1 97.38 523 CYS A N 1
ATOM 3941 C CA . CYS A 1 523 ? -9.625 -17.891 -15.117 1 97.38 523 CYS A CA 1
ATOM 3942 C C . CYS A 1 523 ? -10.453 -18.766 -14.188 1 97.38 523 CYS A C 1
ATOM 3944 O O . CYS A 1 523 ? -11.625 -19.031 -14.453 1 97.38 523 CYS A O 1
ATOM 3946 N N . LEU A 1 524 ? -9.789 -19.172 -13.18 1 98.12 524 LEU A N 1
ATOM 3947 C CA . LEU A 1 524 ? -10.5 -19.984 -12.188 1 98.12 524 LEU A CA 1
ATOM 3948 C C . LEU A 1 524 ? -11.672 -19.219 -11.594 1 98.12 524 LEU A C 1
ATOM 3950 O O . LEU A 1 524 ? -12.773 -19.75 -11.477 1 98.12 524 LEU A O 1
ATOM 3954 N N . THR A 1 525 ? -11.43 -17.984 -11.25 1 98.31 525 THR A N 1
ATOM 3955 C CA . THR A 1 525 ? -12.422 -17.156 -10.594 1 98.31 525 THR A CA 1
ATOM 3956 C C . THR A 1 525 ? -13.602 -16.891 -11.531 1 98.31 525 THR A C 1
ATOM 3958 O O . THR A 1 525 ? -14.758 -17.031 -11.133 1 98.31 525 THR A O 1
ATOM 3961 N N . ALA A 1 526 ? -13.305 -16.547 -12.75 1 98.56 526 ALA A N 1
ATOM 3962 C CA . ALA A 1 526 ? -14.352 -16.328 -13.734 1 98.56 526 ALA A CA 1
ATOM 3963 C C . ALA A 1 526 ? -15.086 -17.625 -14.055 1 98.56 526 ALA A C 1
ATOM 3965 O O . ALA A 1 526 ? -16.312 -17.625 -14.219 1 98.56 526 ALA A O 1
ATOM 3966 N N . GLY A 1 527 ? -14.383 -18.688 -14.148 1 98.62 527 GLY A N 1
ATOM 3967 C CA . GLY A 1 527 ? -14.977 -19.984 -14.445 1 98.62 527 GLY A CA 1
ATOM 3968 C C . GLY A 1 527 ? -15.977 -20.438 -13.398 1 98.62 527 GLY A C 1
ATOM 3969 O O . GLY A 1 527 ? -17.016 -21 -13.734 1 98.62 527 GLY A O 1
ATOM 3970 N N . ILE A 1 528 ? -15.68 -20.188 -12.188 1 98.38 528 ILE A N 1
ATOM 3971 C CA . ILE A 1 528 ? -16.578 -20.562 -11.109 1 98.38 528 ILE A CA 1
ATOM 3972 C C . ILE A 1 528 ? -17.859 -19.734 -11.18 1 98.38 528 ILE A C 1
ATOM 3974 O O . ILE A 1 528 ? -18.953 -20.234 -10.875 1 98.38 528 ILE A O 1
ATOM 3978 N N . ALA A 1 529 ? -17.719 -18.531 -11.656 1 98.38 529 ALA A N 1
ATOM 3979 C CA . ALA A 1 529 ? -18.828 -17.578 -11.617 1 98.38 529 ALA A CA 1
ATOM 3980 C C . ALA A 1 529 ? -19.719 -17.719 -12.852 1 98.38 529 ALA A C 1
ATOM 3982 O O . ALA A 1 529 ? -20.906 -17.422 -12.812 1 98.38 529 ALA A O 1
ATOM 3983 N N . THR A 1 530 ? -19.203 -18.203 -13.969 1 98.25 530 THR A N 1
ATOM 3984 C CA . THR A 1 530 ? -19.953 -18.188 -15.219 1 98.25 530 THR A CA 1
ATOM 3985 C C . THR A 1 530 ? -20.938 -19.344 -15.273 1 98.25 530 THR A C 1
ATOM 3987 O O . THR A 1 530 ? -20.641 -20.438 -14.766 1 98.25 530 THR A O 1
ATOM 3990 N N . VAL A 1 531 ? -22.062 -19.141 -15.914 1 96.44 531 VAL A N 1
ATOM 3991 C CA . VAL A 1 531 ? -23.031 -20.188 -16.203 1 96.44 531 VAL A CA 1
ATOM 3992 C C . VAL A 1 531 ? -23.219 -20.312 -17.719 1 96.44 531 VAL A C 1
ATOM 3994 O O . VAL A 1 531 ? -24.031 -21.125 -18.172 1 96.44 531 VAL A O 1
ATOM 3997 N N . ASP A 1 532 ? -22.531 -19.516 -18.406 1 96.75 532 ASP A N 1
ATOM 3998 C CA . ASP A 1 532 ? -22.609 -19.531 -19.859 1 96.75 532 ASP A CA 1
ATOM 3999 C C . ASP A 1 532 ? -21.859 -20.719 -20.453 1 96.75 532 ASP A C 1
ATOM 4001 O O . ASP A 1 532 ? -20.625 -20.812 -20.328 1 96.75 532 ASP A O 1
ATOM 4005 N N . SER A 1 533 ? -22.531 -21.562 -21.234 1 96.44 533 SER A N 1
ATOM 4006 C CA . SER A 1 533 ? -21.938 -22.781 -21.766 1 96.44 533 SER A CA 1
ATOM 4007 C C . SER A 1 533 ? -20.859 -22.484 -22.797 1 96.44 533 SER A C 1
ATOM 4009 O O . SER A 1 533 ? -19.891 -23.219 -22.922 1 96.44 533 SER A O 1
ATOM 4011 N N . GLY A 1 534 ? -21.047 -21.391 -23.484 1 97.19 534 GLY A N 1
ATOM 4012 C CA . GLY A 1 534 ? -20.031 -20.969 -24.438 1 97.19 534 GLY A CA 1
ATOM 4013 C C . GLY A 1 534 ? -18.719 -20.594 -23.766 1 97.19 534 GLY A C 1
ATOM 4014 O O . GLY A 1 534 ? -17.641 -21.016 -24.219 1 97.19 534 GLY A O 1
ATOM 4015 N N . GLN A 1 535 ? -18.859 -19.859 -22.734 1 97.62 535 GLN A N 1
ATOM 4016 C CA . GLN A 1 535 ? -17.672 -19.469 -21.984 1 97.62 535 GLN A CA 1
ATOM 4017 C C . GLN A 1 535 ? -17.016 -20.672 -21.312 1 97.62 535 GLN A C 1
ATOM 4019 O O . GLN A 1 535 ? -15.781 -20.781 -21.281 1 97.62 535 GLN A O 1
ATOM 4024 N N . GLN A 1 536 ? -17.766 -21.594 -20.781 1 98.12 536 GLN A N 1
ATOM 4025 C CA . GLN A 1 536 ? -17.234 -22.812 -20.188 1 98.12 536 GLN A CA 1
ATOM 4026 C C . GLN A 1 536 ? -16.438 -23.625 -21.203 1 98.12 536 GLN A C 1
ATOM 4028 O O . GLN A 1 536 ? -15.352 -24.109 -20.891 1 98.12 536 GLN A O 1
ATOM 4033 N N . ARG A 1 537 ? -16.984 -23.719 -22.375 1 97.69 537 ARG A N 1
ATOM 4034 C CA . ARG A 1 537 ? -16.297 -24.453 -23.438 1 97.69 537 ARG A CA 1
ATOM 4035 C C . ARG A 1 537 ? -14.969 -23.797 -23.781 1 97.69 537 ARG A C 1
ATOM 4037 O O . ARG A 1 537 ? -13.953 -24.484 -23.953 1 97.69 537 ARG A O 1
ATOM 4044 N N . LEU A 1 538 ? -15 -22.547 -23.922 1 96.94 538 LEU A N 1
ATOM 4045 C CA . LEU A 1 538 ? -13.789 -21.812 -24.281 1 96.94 538 LEU A CA 1
ATOM 4046 C C . LEU A 1 538 ? -12.711 -21.984 -23.219 1 96.94 538 LEU A C 1
ATOM 4048 O O . LEU A 1 538 ? -11.547 -22.219 -23.531 1 96.94 538 LEU A O 1
ATOM 4052 N N . LEU A 1 539 ? -13.109 -21.859 -21.969 1 97.12 539 LEU A N 1
ATOM 4053 C CA . LEU A 1 539 ? -12.164 -22.016 -20.859 1 97.12 539 LEU A CA 1
ATOM 4054 C C . LEU A 1 539 ? -11.633 -23.438 -20.812 1 97.12 539 LEU A C 1
ATOM 4056 O O . LEU A 1 539 ? -10.445 -23.656 -20.547 1 97.12 539 LEU A O 1
ATOM 4060 N N . ARG A 1 540 ? -12.484 -24.422 -21.047 1 97.44 540 ARG A N 1
ATOM 4061 C CA . ARG A 1 540 ? -12.078 -25.828 -21.094 1 97.44 540 ARG A CA 1
ATOM 4062 C C . ARG A 1 540 ? -11 -26.047 -22.156 1 97.44 540 ARG A C 1
ATOM 4064 O O . ARG A 1 540 ? -9.977 -26.672 -21.891 1 97.44 540 ARG A O 1
ATOM 4071 N N . GLU A 1 541 ? -11.242 -25.5 -23.281 1 96.12 541 GLU A N 1
ATOM 4072 C CA . GLU A 1 541 ? -10.289 -25.641 -24.375 1 96.12 541 GLU A CA 1
ATOM 4073 C C . GLU A 1 541 ? -8.969 -24.953 -24.047 1 96.12 541 GLU A C 1
ATOM 4075 O O . GLU A 1 541 ? -7.895 -25.5 -24.312 1 96.12 541 GLU A O 1
ATOM 4080 N N . TRP A 1 542 ? -9.141 -23.844 -23.531 1 94.81 542 TRP A N 1
ATOM 4081 C CA . TRP A 1 542 ? -7.98 -23.031 -23.172 1 94.81 542 TRP A CA 1
ATOM 4082 C C . TRP A 1 542 ? -7.113 -23.734 -22.141 1 94.81 542 TRP A C 1
ATOM 4084 O O . TRP A 1 542 ? -5.895 -23.828 -22.297 1 94.81 542 TRP A O 1
ATOM 4094 N N . LEU A 1 543 ? -7.676 -24.328 -21.109 1 95.81 543 LEU A N 1
ATOM 4095 C CA . LEU A 1 543 ? -6.969 -25.016 -20.047 1 95.81 543 LEU A CA 1
ATOM 4096 C C . LEU A 1 543 ? -6.43 -26.359 -20.516 1 95.81 543 LEU A C 1
ATOM 4098 O O . LEU A 1 543 ? -5.34 -26.781 -20.109 1 95.81 543 LEU A O 1
ATOM 4102 N N . THR A 1 544 ? -7.215 -27.031 -21.344 1 96.06 544 THR A N 1
ATOM 4103 C CA . THR A 1 544 ? -6.746 -28.281 -21.906 1 96.06 544 THR A CA 1
ATOM 4104 C C . THR A 1 544 ? -5.461 -28.078 -22.703 1 96.06 544 THR A C 1
ATOM 4106 O O . THR A 1 544 ? -4.535 -28.891 -22.609 1 96.06 544 THR A O 1
ATOM 4109 N N . GLY A 1 545 ? -5.449 -26.984 -23.422 1 93 545 GLY A N 1
ATOM 4110 C CA . GLY A 1 545 ? -4.242 -26.656 -24.156 1 93 545 GLY A CA 1
ATOM 4111 C C . GLY A 1 545 ? -3.043 -26.406 -23.266 1 93 545 GLY A C 1
ATOM 4112 O O . GLY A 1 545 ? -1.905 -26.688 -23.641 1 93 545 GLY A O 1
ATOM 4113 N N . MET A 1 546 ? -3.217 -25.953 -22.078 1 93.38 546 MET A N 1
ATOM 4114 C CA . MET A 1 546 ? -2.141 -25.578 -21.156 1 93.38 546 MET A CA 1
ATOM 4115 C C . MET A 1 546 ? -1.574 -26.812 -20.453 1 93.38 546 MET A C 1
ATOM 4117 O O . MET A 1 546 ? -0.503 -26.766 -19.859 1 93.38 546 MET A O 1
ATOM 4121 N N . LYS A 1 547 ? -2.234 -27.938 -20.531 1 90.44 547 LYS A N 1
ATOM 4122 C CA . LYS A 1 547 ? -1.753 -29.172 -19.891 1 90.44 547 LYS A CA 1
ATOM 4123 C C . LYS A 1 547 ? -0.391 -29.578 -20.453 1 90.44 547 LYS A C 1
ATOM 4125 O O . LYS A 1 547 ? 0.383 -30.266 -19.781 1 90.44 547 LYS A O 1
ATOM 4130 N N . SER A 1 548 ? -0.146 -29.109 -21.594 1 90.38 548 SER A N 1
ATOM 4131 C CA . SER A 1 548 ? 1.093 -29.484 -22.266 1 90.38 548 SER A CA 1
ATOM 4132 C C . SER A 1 548 ? 2.295 -28.781 -21.656 1 90.38 548 SER A C 1
ATOM 4134 O O . SER A 1 548 ? 3.441 -29.141 -21.922 1 90.38 548 SER A O 1
ATOM 4136 N N . PHE A 1 549 ? 2.045 -27.812 -20.797 1 90.94 549 PHE A N 1
ATOM 4137 C CA . PHE A 1 549 ? 3.145 -27.047 -20.203 1 90.94 549 PHE A CA 1
ATOM 4138 C C . PHE A 1 549 ? 3.809 -27.844 -19.094 1 90.94 549 PHE A C 1
ATOM 4140 O O . PHE A 1 549 ? 4.879 -27.469 -18.609 1 90.94 549 PHE A O 1
ATOM 4147 N N . GLY A 1 550 ? 3.244 -28.906 -18.656 1 89.44 550 GLY A N 1
ATOM 4148 C CA . GLY A 1 550 ? 3.881 -29.781 -17.672 1 89.44 550 GLY A CA 1
ATOM 4149 C C . GLY A 1 550 ? 3.557 -29.422 -16.234 1 89.44 550 GLY A C 1
ATOM 4150 O O . GLY A 1 550 ? 4.242 -29.844 -15.312 1 89.44 550 GLY A O 1
ATOM 4151 N N . PHE A 1 551 ? 2.512 -28.594 -15.969 1 92.06 551 PHE A N 1
ATOM 4152 C CA . PHE A 1 551 ? 2.1 -28.188 -14.633 1 92.06 551 PHE A CA 1
ATOM 4153 C C . PHE A 1 551 ? 0.776 -28.844 -14.25 1 92.06 551 PHE A C 1
ATOM 4155 O O . PHE A 1 551 ? -0.267 -28.531 -14.828 1 92.06 551 PHE A O 1
ATOM 4162 N N . LYS A 1 552 ? 0.794 -29.625 -13.242 1 92.31 552 LYS A N 1
ATOM 4163 C CA . LYS A 1 552 ? -0.382 -30.391 -12.867 1 92.31 552 LYS A CA 1
ATOM 4164 C C . LYS A 1 552 ? -1.428 -29.516 -12.188 1 92.31 552 LYS A C 1
ATOM 4166 O O . LYS A 1 552 ? -2.609 -29.859 -12.148 1 92.31 552 LYS A O 1
ATOM 4171 N N . HIS A 1 553 ? -0.974 -28.391 -11.602 1 93 553 HIS A N 1
ATOM 4172 C CA . HIS A 1 553 ? -1.958 -27.531 -10.961 1 93 553 HIS A CA 1
ATOM 4173 C C . HIS A 1 553 ? -2.949 -26.969 -11.969 1 93 553 HIS A C 1
ATOM 4175 O O . HIS A 1 553 ? -4.074 -26.625 -11.609 1 93 553 HIS A O 1
ATOM 4181 N N . VAL A 1 554 ? -2.584 -26.922 -13.227 1 94.62 554 VAL A N 1
ATOM 4182 C CA . VAL A 1 554 ? -3.482 -26.5 -14.297 1 94.62 554 VAL A CA 1
ATOM 4183 C C . VAL A 1 554 ? -4.602 -27.516 -14.461 1 94.62 554 VAL A C 1
ATOM 4185 O O . VAL A 1 554 ? -5.773 -27.156 -14.594 1 94.62 554 VAL A O 1
ATOM 4188 N N . CYS A 1 555 ? -4.227 -28.781 -14.391 1 93.88 555 CYS A N 1
ATOM 4189 C CA . CYS A 1 555 ? -5.215 -29.859 -14.492 1 93.88 555 CYS A CA 1
ATOM 4190 C C . CYS A 1 555 ? -6.211 -29.797 -13.336 1 93.88 555 CYS A C 1
ATOM 4192 O O . CYS A 1 555 ? -7.41 -29.984 -13.539 1 93.88 555 CYS A O 1
ATOM 4194 N N . ARG A 1 556 ? -5.691 -29.5 -12.266 1 94.5 556 ARG A N 1
ATOM 4195 C CA . ARG A 1 556 ? -6.559 -29.422 -11.094 1 94.5 556 ARG A CA 1
ATOM 4196 C C . ARG A 1 556 ? -7.52 -28.25 -11.195 1 94.5 556 ARG A C 1
ATOM 4198 O O . ARG A 1 556 ? -8.656 -28.328 -10.719 1 94.5 556 ARG A O 1
ATOM 4205 N N . VAL A 1 557 ? -7.039 -27.141 -11.773 1 96.12 557 VAL A N 1
ATOM 4206 C CA . VAL A 1 557 ? -7.926 -26 -12 1 96.12 557 VAL A CA 1
ATOM 4207 C C . VAL A 1 557 ? -9.086 -26.438 -12.898 1 96.12 557 VAL A C 1
ATOM 4209 O O . VAL A 1 557 ? -10.25 -26.141 -12.602 1 96.12 557 VAL A O 1
ATOM 4212 N N . LEU A 1 558 ? -8.75 -27.156 -13.938 1 96.94 558 LEU A N 1
ATOM 4213 C CA . LEU A 1 558 ? -9.789 -27.609 -14.852 1 96.94 558 LEU A CA 1
ATOM 4214 C C . LEU A 1 558 ? -10.742 -28.578 -14.156 1 96.94 558 LEU A C 1
ATOM 4216 O O . LEU A 1 558 ? -11.961 -28.484 -14.32 1 96.94 558 LEU A O 1
ATOM 4220 N N . ASP A 1 559 ? -10.211 -29.484 -13.359 1 95.94 559 ASP A N 1
ATOM 4221 C CA . ASP A 1 559 ? -11.039 -30.422 -12.602 1 95.94 559 ASP A CA 1
ATOM 4222 C C . ASP A 1 559 ? -12.008 -29.672 -11.68 1 95.94 559 ASP A C 1
ATOM 4224 O O . ASP A 1 559 ? -13.172 -30.047 -11.57 1 95.94 559 ASP A O 1
ATOM 4228 N N . THR A 1 560 ? -11.469 -28.719 -11.055 1 96.56 560 THR A N 1
ATOM 4229 C CA . THR A 1 560 ? -12.281 -27.922 -10.141 1 96.56 560 THR A CA 1
ATOM 4230 C C . THR A 1 560 ? -13.414 -27.219 -10.891 1 96.56 560 THR A C 1
ATOM 4232 O O . THR A 1 560 ? -14.555 -27.219 -10.43 1 96.56 560 THR A O 1
ATOM 4235 N N . LEU A 1 561 ? -13.102 -26.703 -12.016 1 97.94 561 LEU A N 1
ATOM 4236 C CA . LEU A 1 561 ? -14.109 -26 -12.805 1 97.94 561 LEU A CA 1
ATOM 4237 C C . LEU A 1 561 ? -15.156 -26.984 -13.328 1 97.94 561 LEU A C 1
ATOM 4239 O O . LEU A 1 561 ? -16.359 -26.703 -13.266 1 97.94 561 LEU A O 1
ATOM 4243 N N . GLU A 1 562 ? -14.711 -28.141 -13.828 1 97.94 562 GLU A N 1
ATOM 4244 C CA . GLU A 1 562 ? -15.641 -29.141 -14.312 1 97.94 562 GLU A CA 1
ATOM 4245 C C . GLU A 1 562 ? -16.594 -29.594 -13.211 1 97.94 562 GLU A C 1
ATOM 4247 O O . GLU A 1 562 ? -17.797 -29.75 -13.445 1 97.94 562 GLU A O 1
ATOM 4252 N N . TYR A 1 563 ? -16.031 -29.766 -12.086 1 97.5 563 TYR A N 1
ATOM 4253 C CA . TYR A 1 563 ? -16.844 -30.141 -10.938 1 97.5 563 TYR A CA 1
ATOM 4254 C C . TYR A 1 563 ? -17.875 -29.062 -10.633 1 97.5 563 TYR A C 1
ATOM 4256 O O . TYR A 1 563 ? -19.062 -29.359 -10.445 1 97.5 563 TYR A O 1
ATOM 4264 N N . SER A 1 564 ? -17.453 -27.844 -10.594 1 97.69 564 SER A N 1
ATOM 4265 C CA . SER A 1 564 ? -18.344 -26.734 -10.289 1 97.69 564 SER A CA 1
ATOM 4266 C C . SER A 1 564 ? -19.453 -26.609 -11.336 1 97.69 564 SER A C 1
ATOM 4268 O O . SER A 1 564 ? -20.609 -26.375 -11 1 97.69 564 SER A O 1
ATOM 4270 N N . TRP A 1 565 ? -19.078 -26.75 -12.602 1 97.88 565 TRP A N 1
ATOM 4271 C CA . TRP A 1 565 ? -20.047 -26.641 -13.688 1 97.88 565 TRP A CA 1
ATOM 4272 C C . TRP A 1 565 ? -21.062 -27.781 -13.625 1 97.88 565 TRP A C 1
ATOM 4274 O O . TRP A 1 565 ? -22.266 -27.562 -13.82 1 97.88 565 TRP A O 1
ATOM 4284 N N . GLU A 1 566 ? -20.609 -28.938 -13.344 1 97.12 566 GLU A N 1
ATOM 4285 C CA . GLU A 1 566 ? -21.5 -30.094 -13.227 1 97.12 566 GLU A CA 1
ATOM 4286 C C . GLU A 1 566 ? -22.453 -29.938 -12.047 1 97.12 566 GLU A C 1
ATOM 4288 O O . GLU A 1 566 ? -23.656 -30.203 -12.18 1 97.12 566 GLU A O 1
ATOM 4293 N N . GLN A 1 567 ? -21.953 -29.547 -10.93 1 96.69 567 GLN A N 1
ATOM 4294 C CA . GLN A 1 567 ? -22.797 -29.344 -9.758 1 96.69 567 GLN A CA 1
ATOM 4295 C C . GLN A 1 567 ? -23.844 -28.281 -10.008 1 96.69 567 GLN A C 1
ATOM 4297 O O . GLN A 1 567 ? -25 -28.406 -9.586 1 96.69 567 GLN A O 1
ATOM 4302 N N . MET A 1 568 ? -23.438 -27.234 -10.672 1 95.44 568 MET A N 1
ATOM 4303 C CA . MET A 1 568 ? -24.391 -26.172 -10.984 1 95.44 568 MET A CA 1
ATOM 4304 C C . MET A 1 568 ? -25.484 -26.672 -11.93 1 95.44 568 MET A C 1
ATOM 4306 O O . MET A 1 568 ? -26.656 -26.344 -11.75 1 95.44 568 MET A O 1
ATOM 4310 N N . ARG A 1 569 ? -25.125 -27.438 -12.867 1 94.25 569 ARG A N 1
ATOM 4311 C CA . ARG A 1 569 ? -26.062 -27.969 -13.852 1 94.25 569 ARG A CA 1
ATOM 4312 C C . ARG A 1 569 ? -27.031 -28.953 -13.211 1 94.25 569 ARG A C 1
ATOM 4314 O O . ARG A 1 569 ? -28.234 -28.906 -13.461 1 94.25 569 ARG A O 1
ATOM 4321 N N . LEU A 1 570 ? -26.547 -29.75 -12.352 1 94.62 570 LEU A N 1
ATOM 4322 C CA . LEU A 1 570 ? -27.328 -30.844 -11.797 1 94.62 570 LEU A CA 1
ATOM 4323 C C . LEU A 1 570 ? -28.141 -30.375 -10.594 1 94.62 570 LEU A C 1
ATOM 4325 O O . LEU A 1 570 ? -29.281 -30.812 -10.414 1 94.62 570 LEU A O 1
ATOM 4329 N N . TYR A 1 571 ? -27.547 -29.516 -9.727 1 93.94 571 TYR A N 1
ATOM 4330 C CA . TYR A 1 571 ? -28.172 -29.234 -8.438 1 93.94 571 TYR A CA 1
ATOM 4331 C C . TYR A 1 571 ? -28.406 -27.75 -8.242 1 93.94 571 TYR A C 1
ATOM 4333 O O . TYR A 1 571 ? -29.031 -27.328 -7.262 1 93.94 571 TYR A O 1
ATOM 4341 N N . GLY A 1 572 ? -27.969 -26.906 -9.094 1 91.75 572 GLY A N 1
ATOM 4342 C CA . GLY A 1 572 ? -28.141 -25.469 -8.961 1 91.75 572 GLY A CA 1
ATOM 4343 C C . GLY A 1 572 ? -27.203 -24.859 -7.93 1 91.75 572 GLY A C 1
ATOM 4344 O O . GLY A 1 572 ? -27.359 -23.688 -7.562 1 91.75 572 GLY A O 1
ATOM 4345 N N . GLY A 1 573 ? -26.266 -25.688 -7.414 1 92.12 573 GLY A N 1
ATOM 4346 C CA . GLY A 1 573 ? -25.312 -25.266 -6.414 1 92.12 573 GLY A CA 1
ATOM 4347 C C . GLY A 1 573 ? -24.516 -26.406 -5.809 1 92.12 573 GLY A C 1
ATOM 4348 O O . GLY A 1 573 ? -24.484 -27.5 -6.363 1 92.12 573 GLY A O 1
ATOM 4349 N N . LEU A 1 574 ? -23.703 -25.984 -4.859 1 95.25 574 LEU A N 1
ATOM 4350 C CA . LEU A 1 574 ? -22.922 -27.016 -4.184 1 95.25 574 LEU A CA 1
ATOM 4351 C C . LEU A 1 574 ? -22.672 -26.625 -2.729 1 95.25 574 LEU A C 1
ATOM 4353 O O . LEU A 1 574 ? -23.031 -25.531 -2.297 1 95.25 574 LEU A O 1
ATOM 4357 N N . ASN A 1 575 ? -22.25 -27.656 -2.023 1 95.12 575 ASN A N 1
ATOM 4358 C CA . ASN A 1 575 ? -21.766 -27.359 -0.681 1 95.12 575 ASN A CA 1
ATOM 4359 C C . ASN A 1 575 ? -20.484 -26.531 -0.72 1 95.12 575 ASN A C 1
ATOM 4361 O O . ASN A 1 575 ? -19.406 -27.062 -0.963 1 95.12 575 ASN A O 1
ATOM 4365 N N . TYR A 1 576 ? -20.594 -25.375 -0.42 1 94.75 576 TYR A N 1
ATOM 4366 C CA . TYR A 1 576 ? -19.5 -24.438 -0.623 1 94.75 576 TYR A CA 1
ATOM 4367 C C . TYR A 1 576 ? -18.344 -24.719 0.327 1 94.75 576 TYR A C 1
ATOM 4369 O O . TYR A 1 576 ? -17.188 -24.516 -0.022 1 94.75 576 TYR A O 1
ATOM 4377 N N . ALA A 1 577 ? -18.625 -25.172 1.525 1 93.06 577 ALA A N 1
ATOM 4378 C CA . ALA A 1 577 ? -17.547 -25.5 2.467 1 93.06 577 ALA A CA 1
ATOM 4379 C C . ALA A 1 577 ? -16.625 -26.562 1.902 1 93.06 577 ALA A C 1
ATOM 4381 O O . ALA A 1 577 ? -15.406 -26.453 1.991 1 93.06 577 ALA A O 1
ATOM 4382 N N . ASP A 1 578 ? -17.234 -27.578 1.271 1 94.06 578 ASP A N 1
ATOM 4383 C CA . ASP A 1 578 ? -16.453 -28.641 0.639 1 94.06 578 ASP A CA 1
ATOM 4384 C C . ASP A 1 578 ? -15.703 -28.109 -0.581 1 94.06 578 ASP A C 1
ATOM 4386 O O . ASP A 1 578 ? -14.562 -28.5 -0.83 1 94.06 578 ASP A O 1
ATOM 4390 N N . PHE A 1 579 ? -16.344 -27.328 -1.275 1 95.75 579 PHE A N 1
ATOM 4391 C CA . PHE A 1 579 ? -15.758 -26.75 -2.477 1 95.75 579 PHE A CA 1
ATOM 4392 C C . PHE A 1 579 ? -14.555 -25.875 -2.123 1 95.75 579 PHE A C 1
ATOM 4394 O O . PHE A 1 579 ? -13.562 -25.859 -2.846 1 95.75 579 PHE A O 1
ATOM 4401 N N . GLU A 1 580 ? -14.672 -25.156 -1.022 1 93.62 580 GLU A N 1
ATOM 4402 C CA . GLU A 1 580 ? -13.57 -24.328 -0.537 1 93.62 580 GLU A CA 1
ATOM 4403 C C . GLU A 1 580 ? -12.344 -25.172 -0.211 1 93.62 580 GLU A C 1
ATOM 4405 O O . GLU A 1 580 ? -11.211 -24.75 -0.437 1 93.62 580 GLU A O 1
ATOM 4410 N N . VAL A 1 581 ? -12.555 -26.312 0.313 1 92.62 581 VAL A N 1
ATOM 4411 C CA . VAL A 1 581 ? -11.461 -27.219 0.605 1 92.62 581 VAL A CA 1
ATOM 4412 C C . VAL A 1 581 ? -10.789 -27.656 -0.696 1 92.62 581 VAL A C 1
ATOM 4414 O O . VAL A 1 581 ? -9.562 -27.75 -0.77 1 92.62 581 VAL A O 1
ATOM 4417 N N . MET A 1 582 ? -11.594 -27.922 -1.65 1 92.94 582 MET A N 1
ATOM 4418 C CA . MET A 1 582 ? -11.07 -28.297 -2.959 1 92.94 582 MET A CA 1
ATOM 4419 C C . MET A 1 582 ? -10.211 -27.188 -3.549 1 92.94 582 MET A C 1
ATOM 4421 O O . MET A 1 582 ? -9.102 -27.438 -4.027 1 92.94 582 MET A O 1
ATOM 4425 N N . ILE A 1 583 ? -10.688 -25.953 -3.479 1 94.25 583 ILE A N 1
ATOM 4426 C CA . ILE A 1 583 ? -9.969 -24.797 -4.016 1 94.25 583 ILE A CA 1
ATOM 4427 C C . ILE A 1 583 ? -8.672 -24.594 -3.246 1 94.25 583 ILE A C 1
ATOM 4429 O O . ILE A 1 583 ? -7.625 -24.328 -3.844 1 94.25 583 ILE A O 1
ATOM 4433 N N . SER A 1 584 ? -8.664 -24.781 -1.973 1 93.88 584 SER A N 1
ATOM 4434 C CA . SER A 1 584 ? -7.523 -24.5 -1.101 1 93.88 584 SER A CA 1
ATOM 4435 C C . SER A 1 584 ? -6.398 -25.5 -1.325 1 93.88 584 SER A C 1
ATOM 4437 O O . SER A 1 584 ? -5.254 -25.25 -0.933 1 93.88 584 SER A O 1
ATOM 4439 N N . SER A 1 585 ? -6.691 -26.578 -1.934 1 91.94 585 SER A N 1
ATOM 4440 C CA . SER A 1 585 ? -5.684 -27.625 -2.123 1 91.94 585 SER A CA 1
ATOM 4441 C C . SER A 1 585 ? -4.793 -27.312 -3.32 1 91.94 585 SER A C 1
ATOM 4443 O O . SER A 1 585 ? -3.736 -27.938 -3.488 1 91.94 585 SER A O 1
ATOM 4445 N N . ASN A 1 586 ? -5.238 -26.406 -4.078 1 91.88 586 ASN A N 1
ATOM 4446 C CA . ASN A 1 586 ? -4.492 -26.078 -5.285 1 91.88 586 ASN A CA 1
ATOM 4447 C C . ASN A 1 586 ? -3.949 -24.656 -5.234 1 91.88 586 ASN A C 1
ATOM 4449 O O . ASN A 1 586 ? -4.711 -23.703 -5.059 1 91.88 586 ASN A O 1
ATOM 4453 N N . LEU A 1 587 ? -2.695 -24.484 -5.293 1 93.5 587 LEU A N 1
ATOM 4454 C CA . LEU A 1 587 ? -2.096 -23.156 -5.348 1 93.5 587 LEU A CA 1
ATOM 4455 C C . LEU A 1 587 ? -2.162 -22.594 -6.766 1 93.5 587 LEU A C 1
ATOM 4457 O O . LEU A 1 587 ? -1.524 -23.125 -7.68 1 93.5 587 LEU A O 1
ATOM 4461 N N . VAL A 1 588 ? -2.955 -21.547 -6.875 1 93.06 588 VAL A N 1
ATOM 4462 C CA . VAL A 1 588 ? -3.215 -21.016 -8.203 1 93.06 588 VAL A CA 1
ATOM 4463 C C . VAL A 1 588 ? -2.875 -19.516 -8.234 1 93.06 588 VAL A C 1
ATOM 4465 O O . VAL A 1 588 ? -3.75 -18.672 -8.031 1 93.06 588 VAL A O 1
ATOM 4468 N N . PRO A 1 589 ? -1.648 -19.234 -8.516 1 89.06 589 PRO A N 1
ATOM 4469 C CA . PRO A 1 589 ? -1.331 -17.812 -8.625 1 89.06 589 PRO A CA 1
ATOM 4470 C C . PRO A 1 589 ? -1.794 -17.203 -9.945 1 89.06 589 PRO A C 1
ATOM 4472 O O . PRO A 1 589 ? -2.004 -17.922 -10.922 1 89.06 589 PRO A O 1
ATOM 4475 N N . MET B 1 1 ? 34.281 72 54.812 1 23.56 1 MET B N 1
ATOM 4476 C CA . MET B 1 1 ? 34.406 70.625 54.188 1 23.56 1 MET B CA 1
ATOM 4477 C C . MET B 1 1 ? 33.156 69.812 54.469 1 23.56 1 MET B C 1
ATOM 4479 O O . MET B 1 1 ? 33.125 69 55.406 1 23.56 1 MET B O 1
ATOM 4483 N N . ALA B 1 2 ? 32.031 70.375 54.312 1 19.52 2 ALA B N 1
ATOM 4484 C CA . ALA B 1 2 ? 30.656 70.188 54.75 1 19.52 2 ALA B CA 1
ATOM 4485 C C . ALA B 1 2 ? 30.047 68.938 54.062 1 19.52 2 ALA B C 1
ATOM 4487 O O . ALA B 1 2 ? 29.969 68.875 52.844 1 19.52 2 ALA B O 1
ATOM 4488 N N . LYS B 1 3 ? 30.359 67.812 54.781 1 27.16 3 LYS B N 1
ATOM 4489 C CA . LYS B 1 3 ? 30.047 66.438 54.406 1 27.16 3 LYS B CA 1
ATOM 4490 C C . LYS B 1 3 ? 28.562 66.25 54.062 1 27.16 3 LYS B C 1
ATOM 4492 O O . LYS B 1 3 ? 27.703 66.5 54.906 1 27.16 3 LYS B O 1
ATOM 4497 N N . PRO B 1 4 ? 28.141 66.688 52.781 1 25.81 4 PRO B N 1
ATOM 4498 C CA . PRO B 1 4 ? 26.719 66.875 52.469 1 25.81 4 PRO B CA 1
ATOM 4499 C C . PRO B 1 4 ? 25.875 65.625 52.781 1 25.81 4 PRO B C 1
ATOM 4501 O O . PRO B 1 4 ? 26.391 64.5 52.75 1 25.81 4 PRO B O 1
ATOM 4504 N N . ASP B 1 5 ? 24.984 65.75 53.781 1 25.45 5 ASP B N 1
ATOM 4505 C CA . ASP B 1 5 ? 24.109 64.812 54.406 1 25.45 5 ASP B CA 1
ATOM 4506 C C . ASP B 1 5 ? 23.219 64.125 53.375 1 25.45 5 ASP B C 1
ATOM 4508 O O . ASP B 1 5 ? 22.406 64.75 52.719 1 25.45 5 ASP B O 1
ATOM 4512 N N . ALA B 1 6 ? 23.766 63.156 52.594 1 27.94 6 ALA B N 1
ATOM 4513 C CA . ALA B 1 6 ? 23.312 62.5 51.375 1 27.94 6 ALA B CA 1
ATOM 4514 C C . ALA B 1 6 ? 22.031 61.688 51.625 1 27.94 6 ALA B C 1
ATOM 4516 O O . ALA B 1 6 ? 21.703 60.812 50.844 1 27.94 6 ALA B O 1
ATOM 4517 N N . ASP B 1 7 ? 21.234 62.094 52.688 1 24.72 7 ASP B N 1
ATOM 4518 C CA . ASP B 1 7 ? 20.312 61.062 53.156 1 24.72 7 ASP B CA 1
ATOM 4519 C C . ASP B 1 7 ? 19.203 60.812 52.156 1 24.72 7 ASP B C 1
ATOM 4521 O O . ASP B 1 7 ? 18.016 61.031 52.438 1 24.72 7 ASP B O 1
ATOM 4525 N N . GLY B 1 8 ? 19.406 60.969 50.844 1 25.36 8 GLY B N 1
ATOM 4526 C CA . GLY B 1 8 ? 18.203 61 50.031 1 25.36 8 GLY B CA 1
ATOM 4527 C C . GLY B 1 8 ? 17.328 59.781 50.188 1 25.36 8 GLY B C 1
ATOM 4528 O O . GLY B 1 8 ? 17.781 58.75 50.688 1 25.36 8 GLY B O 1
ATOM 4529 N N . PRO B 1 9 ? 16.047 59.875 50.344 1 24.33 9 PRO B N 1
ATOM 4530 C CA . PRO B 1 9 ? 15.031 58.875 50.656 1 24.33 9 PRO B CA 1
ATOM 4531 C C . PRO B 1 9 ? 15.117 57.625 49.75 1 24.33 9 PRO B C 1
ATOM 4533 O O . PRO B 1 9 ? 15.477 57.75 48.594 1 24.33 9 PRO B O 1
ATOM 4536 N N . ALA B 1 10 ? 15.469 56.531 50.375 1 26.39 10 ALA B N 1
ATOM 4537 C CA . ALA B 1 10 ? 15.68 55.188 49.812 1 26.39 10 ALA B CA 1
ATOM 4538 C C . ALA B 1 10 ? 14.461 54.75 49 1 26.39 10 ALA B C 1
ATOM 4540 O O . ALA B 1 10 ? 13.344 54.719 49.5 1 26.39 10 ALA B O 1
ATOM 4541 N N . ALA B 1 11 ? 14.453 55.062 47.656 1 24.31 11 ALA B N 1
ATOM 4542 C CA . ALA B 1 11 ? 13.414 54.688 46.719 1 24.31 11 ALA B CA 1
ATOM 4543 C C . ALA B 1 11 ? 12.977 53.25 46.938 1 24.31 11 ALA B C 1
ATOM 4545 O O . ALA B 1 11 ? 13.82 52.375 47.125 1 24.31 11 ALA B O 1
ATOM 4546 N N . GLU B 1 12 ? 11.789 53 47.469 1 25.88 12 GLU B N 1
ATOM 4547 C CA . GLU B 1 12 ? 11.102 51.75 47.781 1 25.88 12 GLU B CA 1
ATOM 4548 C C . GLU B 1 12 ? 11.078 50.812 46.562 1 25.88 12 GLU B C 1
ATOM 4550 O O . GLU B 1 12 ? 10.531 51.188 45.5 1 25.88 12 GLU B O 1
ATOM 4555 N N . THR B 1 13 ? 12.188 50.156 46.219 1 26.86 13 THR B N 1
ATOM 4556 C CA . THR B 1 13 ? 12.289 49.188 45.125 1 26.86 13 THR B CA 1
ATOM 4557 C C . THR B 1 13 ? 11.18 48.156 45.219 1 26.86 13 THR B C 1
ATOM 4559 O O . THR B 1 13 ? 11.164 47.344 46.156 1 26.86 13 THR B O 1
ATOM 4562 N N . THR B 1 14 ? 9.953 48.531 44.875 1 26.52 14 THR B N 1
ATOM 4563 C CA . THR B 1 14 ? 8.852 47.594 44.844 1 26.52 14 THR B CA 1
ATOM 4564 C C . THR B 1 14 ? 9.258 46.312 44.125 1 26.52 14 THR B C 1
ATOM 4566 O O . THR B 1 14 ? 9.625 46.344 42.938 1 26.52 14 THR B O 1
ATOM 4569 N N . LEU B 1 15 ? 9.93 45.406 44.75 1 30.34 15 LEU B N 1
ATOM 4570 C CA . LEU B 1 15 ? 10.328 44.094 44.219 1 30.34 15 LEU B CA 1
ATOM 4571 C C . LEU B 1 15 ? 9.156 43.438 43.531 1 30.34 15 LEU B C 1
ATOM 4573 O O . LEU B 1 15 ? 8.047 43.375 44.062 1 30.34 15 LEU B O 1
ATOM 4577 N N . PRO B 1 16 ? 9.172 43.5 42.188 1 29.31 16 PRO B N 1
ATOM 4578 C CA . PRO B 1 16 ? 8.047 42.906 41.469 1 29.31 16 PRO B CA 1
ATOM 4579 C C . PRO B 1 16 ? 7.637 41.531 42 1 29.31 16 PRO B C 1
ATOM 4581 O O . PRO B 1 16 ? 8.453 40.844 42.625 1 29.31 16 PRO B O 1
ATOM 4584 N N . ALA B 1 17 ? 6.367 41.312 42.281 1 31.78 17 ALA B N 1
ATOM 4585 C CA . ALA B 1 17 ? 5.707 40.125 42.781 1 31.78 17 ALA B CA 1
ATOM 4586 C C . ALA B 1 17 ? 6.156 38.875 42.031 1 31.78 17 ALA B C 1
ATOM 4588 O O . ALA B 1 17 ? 6.211 38.875 40.781 1 31.78 17 ALA B O 1
ATOM 4589 N N . ARG B 1 18 ? 7 38.062 42.594 1 31 18 ARG B N 1
ATOM 4590 C CA . ARG B 1 18 ? 7.461 36.781 42.062 1 31 18 ARG B CA 1
ATOM 4591 C C . ARG B 1 18 ? 6.293 35.969 41.562 1 31 18 ARG B C 1
ATOM 4593 O O . ARG B 1 18 ? 5.445 35.5 42.312 1 31 18 ARG B O 1
ATOM 4600 N N . GLN B 1 19 ? 5.738 36.312 40.406 1 29.09 19 GLN B N 1
ATOM 4601 C CA . GLN B 1 19 ? 4.676 35.5 39.844 1 29.09 19 GLN B CA 1
ATOM 4602 C C . GLN B 1 19 ? 5.086 34.031 39.812 1 29.09 19 GLN B C 1
ATOM 4604 O O . GLN B 1 19 ? 6.164 33.688 39.344 1 29.09 19 GLN B O 1
ATOM 4609 N N . ARG B 1 20 ? 4.645 33.188 40.781 1 31.11 20 ARG B N 1
ATOM 4610 C CA . ARG B 1 20 ? 4.844 31.766 40.906 1 31.11 20 ARG B CA 1
ATOM 4611 C C . ARG B 1 20 ? 4.594 31.062 39.562 1 31.11 20 ARG B C 1
ATOM 4613 O O . ARG B 1 20 ? 3.535 31.234 38.969 1 31.11 20 ARG B O 1
ATOM 4620 N N . LYS B 1 21 ? 5.664 30.812 38.875 1 31.48 21 LYS B N 1
ATOM 4621 C CA . LYS B 1 21 ? 5.613 30.047 37.625 1 31.48 21 LYS B CA 1
ATOM 4622 C C . LYS B 1 21 ? 4.859 28.734 37.812 1 31.48 21 LYS B C 1
ATOM 4624 O O . LYS B 1 21 ? 5.188 27.953 38.719 1 31.48 21 LYS B O 1
ATOM 4629 N N . TRP B 1 22 ? 3.588 28.656 37.562 1 31.3 22 TRP B N 1
ATOM 4630 C CA . TRP B 1 22 ? 2.76 27.453 37.562 1 31.3 22 TRP B CA 1
ATOM 4631 C C . TRP B 1 22 ? 3.422 26.344 36.75 1 31.3 22 TRP B C 1
ATOM 4633 O O . TRP B 1 22 ? 3.703 26.531 35.562 1 31.3 22 TRP B O 1
ATOM 4643 N N . HIS B 1 23 ? 4.324 25.578 37.281 1 33.28 23 HIS B N 1
ATOM 4644 C CA . HIS B 1 23 ? 4.918 24.438 36.594 1 33.28 23 HIS B CA 1
ATOM 4645 C C . HIS B 1 23 ? 3.883 23.344 36.344 1 33.28 23 HIS B C 1
ATOM 4647 O O . HIS B 1 23 ? 3.145 22.953 37.281 1 33.28 23 HIS B O 1
ATOM 4653 N N . PRO B 1 24 ? 3.434 23.203 35.25 1 34.16 24 PRO B N 1
ATOM 4654 C CA . PRO B 1 24 ? 2.463 22.141 34.969 1 34.16 24 PRO B CA 1
ATOM 4655 C C . PRO B 1 24 ? 2.943 20.781 35.469 1 34.16 24 PRO B C 1
ATOM 4657 O O . PRO B 1 24 ? 4.09 20.391 35.219 1 34.16 24 PRO B O 1
ATOM 4660 N N . ARG B 1 25 ? 2.467 20.156 36.562 1 38.81 25 ARG B N 1
ATOM 4661 C CA . ARG B 1 25 ? 2.734 18.859 37.156 1 38.81 25 ARG B CA 1
ATOM 4662 C C . ARG B 1 25 ? 2.584 17.719 36.156 1 38.81 25 ARG B C 1
ATOM 4664 O O . ARG B 1 25 ? 1.506 17.531 35.562 1 38.81 25 ARG B O 1
ATOM 4671 N N . VAL B 1 26 ? 3.566 17.484 35.438 1 43.62 26 VAL B N 1
ATOM 4672 C CA . VAL B 1 26 ? 3.617 16.312 34.562 1 43.62 26 VAL B CA 1
ATOM 4673 C C . VAL B 1 26 ? 3.691 15.047 35.406 1 43.62 26 VAL B C 1
ATOM 4675 O O . VAL B 1 26 ? 4.574 14.914 36.25 1 43.62 26 VAL B O 1
ATOM 4678 N N . PHE B 1 27 ? 2.629 14.289 35.719 1 50.31 27 PHE B N 1
ATOM 4679 C CA . PHE B 1 27 ? 2.531 13.062 36.5 1 50.31 27 PHE B CA 1
ATOM 4680 C C . PHE B 1 27 ? 3.236 11.914 35.781 1 50.31 27 PHE B C 1
ATOM 4682 O O . PHE B 1 27 ? 2.652 11.258 34.906 1 50.31 27 PHE B O 1
ATOM 4689 N N . THR B 1 28 ? 4.488 11.742 35.812 1 60.06 28 THR B N 1
ATOM 4690 C CA . THR B 1 28 ? 5.371 10.75 35.219 1 60.06 28 THR B CA 1
ATOM 4691 C C . THR B 1 28 ? 5.465 9.508 36.094 1 60.06 28 THR B C 1
ATOM 4693 O O . THR B 1 28 ? 6.191 8.57 35.781 1 60.06 28 THR B O 1
ATOM 4696 N N . GLY B 1 29 ? 4.723 9.328 37.094 1 66.06 29 GLY B N 1
ATOM 4697 C CA . GLY B 1 29 ? 4.852 8.219 38 1 66.06 29 GLY B CA 1
ATOM 4698 C C . GLY B 1 29 ? 4.133 6.965 37.562 1 66.06 29 GLY B C 1
ATOM 4699 O O . GLY B 1 29 ? 3.443 6.977 36.531 1 66.06 29 GLY B O 1
ATOM 4700 N N . CYS B 1 30 ? 4.465 5.762 38.188 1 68.38 30 CYS B N 1
ATOM 4701 C CA . CYS B 1 30 ? 3.803 4.496 37.906 1 68.38 30 CYS B CA 1
ATOM 4702 C C . CYS B 1 30 ? 2.307 4.586 38.156 1 68.38 30 CYS B C 1
ATOM 4704 O O . CYS B 1 30 ? 1.857 5.457 38.906 1 68.38 30 CYS B O 1
ATOM 4706 N N . VAL B 1 31 ? 1.392 3.779 37.594 1 71.44 31 VAL B N 1
ATOM 4707 C CA . VAL B 1 31 ? -0.065 3.795 37.688 1 71.44 31 VAL B CA 1
ATOM 4708 C C . VAL B 1 31 ? -0.49 3.824 39.156 1 71.44 31 VAL B C 1
ATOM 4710 O O . VAL B 1 31 ? -1.428 4.535 39.531 1 71.44 31 VAL B O 1
ATOM 4713 N N . ASN B 1 32 ? 0.166 3.252 40 1 75.56 32 ASN B N 1
ATOM 4714 C CA . ASN B 1 32 ? -0.195 3.166 41.406 1 75.56 32 ASN B CA 1
ATOM 4715 C C . ASN B 1 32 ? 0.145 4.453 42.156 1 75.56 32 ASN B C 1
ATOM 4717 O O . ASN B 1 32 ? -0.645 4.93 42.969 1 75.56 32 ASN B O 1
ATOM 4721 N N . CYS B 1 33 ? 1.198 4.984 41.844 1 73.12 33 CYS B N 1
ATOM 4722 C CA . CYS B 1 33 ? 1.626 6.215 42.5 1 73.12 33 CYS B CA 1
ATOM 4723 C C . CYS B 1 33 ? 0.773 7.395 42.062 1 73.12 33 CYS B C 1
ATOM 4725 O O . CYS B 1 33 ? 0.402 8.242 42.875 1 73.12 33 CYS B O 1
ATOM 4727 N N . ARG B 1 34 ? 0.311 7.367 40.844 1 70.56 34 ARG B N 1
ATOM 4728 C CA . ARG B 1 34 ? -0.578 8.375 40.281 1 70.56 34 ARG B CA 1
ATOM 4729 C C . ARG B 1 34 ? -1.97 8.289 40.875 1 70.56 34 ARG B C 1
ATOM 4731 O O . ARG B 1 34 ? -2.57 9.305 41.219 1 70.56 34 ARG B O 1
ATOM 4738 N N . ARG B 1 35 ? -2.373 7.121 41.062 1 70.62 35 ARG B N 1
ATOM 4739 C CA . ARG B 1 35 ? -3.68 6.883 41.656 1 70.62 35 ARG B CA 1
ATOM 4740 C C . ARG B 1 35 ? -3.711 7.348 43.125 1 70.62 35 ARG B C 1
ATOM 4742 O O . ARG B 1 35 ? -4.719 7.879 43.594 1 70.62 35 ARG B O 1
ATOM 4749 N N . ARG B 1 36 ? -2.629 7.258 43.781 1 73.44 36 ARG B N 1
ATOM 4750 C CA . ARG B 1 36 ? -2.543 7.551 45.219 1 73.44 36 ARG B CA 1
ATOM 4751 C C . ARG B 1 36 ? -2.049 8.969 45.469 1 73.44 36 ARG B C 1
ATOM 4753 O O . ARG B 1 36 ? -1.947 9.414 46.594 1 73.44 36 ARG B O 1
ATOM 4760 N N . HIS B 1 37 ? -1.8 9.641 44.344 1 66.56 37 HIS B N 1
ATOM 4761 C CA . HIS B 1 37 ? -1.34 11.023 44.344 1 66.56 37 HIS B CA 1
ATOM 4762 C C . HIS B 1 37 ? -0.107 11.18 45.25 1 66.56 37 HIS B C 1
ATOM 4764 O O . HIS B 1 37 ? -0.013 12.141 46 1 66.56 37 HIS B O 1
ATOM 4770 N N . VAL B 1 38 ? 0.835 10.102 45.125 1 77.5 38 VAL B N 1
ATOM 4771 C CA . VAL B 1 38 ? 2.102 10.195 45.844 1 77.5 38 VAL B CA 1
ATOM 4772 C C . VAL B 1 38 ? 3.248 10.375 4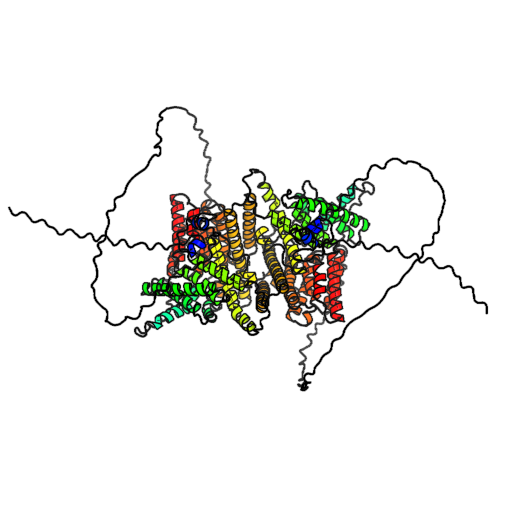4.875 1 77.5 38 VAL B C 1
ATOM 4774 O O . VAL B 1 38 ? 3.133 10 43.688 1 77.5 38 VAL B O 1
ATOM 4777 N N . LYS B 1 39 ? 4.309 11.031 45.25 1 73.75 39 LYS B N 1
ATOM 4778 C CA . LYS B 1 39 ? 5.492 11.227 44.406 1 73.75 39 LYS B CA 1
ATOM 4779 C C . LYS B 1 39 ? 6.152 9.891 44.062 1 73.75 39 LYS B C 1
ATOM 4781 O O . LYS B 1 39 ? 6.477 9.109 44.969 1 73.75 39 LYS B O 1
ATOM 4786 N N . CYS B 1 40 ? 6.18 9.508 42.75 1 70.81 40 CYS B N 1
ATOM 4787 C CA . CYS B 1 40 ? 6.805 8.289 42.25 1 70.81 40 CYS B CA 1
ATOM 4788 C C . CYS B 1 40 ? 8.273 8.531 41.906 1 70.81 40 CYS B C 1
ATOM 4790 O O . CYS B 1 40 ? 8.625 9.57 41.344 1 70.81 40 CYS B O 1
ATOM 4792 N N . ASP B 1 41 ? 9.148 7.816 42.312 1 75.44 41 ASP B N 1
ATOM 4793 C CA . ASP B 1 41 ? 10.57 7.957 42.031 1 75.44 41 ASP B CA 1
ATOM 4794 C C . ASP B 1 41 ? 10.898 7.398 40.625 1 75.44 41 ASP B C 1
ATOM 4796 O O . ASP B 1 41 ? 12.062 7.379 40.219 1 75.44 41 ASP B O 1
ATOM 4800 N N . GLU B 1 42 ? 9.961 6.852 39.812 1 71.31 42 GLU B N 1
ATOM 4801 C CA . GLU B 1 42 ? 9.977 6.375 38.438 1 71.31 42 GLU B CA 1
ATOM 4802 C C . GLU B 1 42 ? 11.062 5.328 38.219 1 71.31 42 GLU B C 1
ATOM 4804 O O . GLU B 1 42 ? 11.523 5.121 37.094 1 71.31 42 GLU B O 1
ATOM 4809 N N . ARG B 1 43 ? 11.336 4.684 39.25 1 71.62 43 ARG B N 1
ATOM 4810 C CA . ARG B 1 43 ? 12.32 3.619 39.125 1 71.62 43 ARG B CA 1
ATOM 4811 C C . ARG B 1 43 ? 11.711 2.373 38.5 1 71.62 43 ARG B C 1
ATOM 4813 O O . ARG B 1 43 ? 10.57 2.018 38.781 1 71.62 43 ARG B O 1
ATOM 4820 N N . THR B 1 44 ? 12.328 1.768 37.438 1 72.69 44 THR B N 1
ATOM 4821 C CA . THR B 1 44 ? 11.953 0.501 36.812 1 72.69 44 THR B CA 1
ATOM 4822 C C . THR B 1 44 ? 12.797 -0.642 37.344 1 72.69 44 THR B C 1
ATOM 4824 O O . THR B 1 44 ? 13.953 -0.439 37.75 1 72.69 44 THR B O 1
ATOM 4827 N N . PRO B 1 45 ? 12.148 -1.902 37.438 1 71.31 45 PRO B N 1
ATOM 4828 C CA . PRO B 1 45 ? 10.812 -2.27 36.969 1 71.31 45 PRO B CA 1
ATOM 4829 C C . PRO B 1 45 ? 9.703 -1.88 37.938 1 71.31 45 PRO B C 1
ATOM 4831 O O . PRO B 1 45 ? 8.531 -1.822 37.562 1 71.31 45 PRO B O 1
ATOM 4834 N N . SER B 1 46 ? 10.047 -1.543 39.125 1 77.31 46 SER B N 1
ATOM 4835 C CA . SER B 1 46 ? 9.062 -1.184 40.125 1 77.31 46 SER B CA 1
ATOM 4836 C C . SER B 1 46 ? 9.508 0.032 40.938 1 77.31 46 SER B C 1
ATOM 4838 O O . SER B 1 46 ? 10.672 0.126 41.344 1 77.31 46 SER B O 1
ATOM 4840 N N . CYS B 1 47 ? 8.664 0.934 41.062 1 75.38 47 CYS B N 1
ATOM 4841 C CA . CYS B 1 47 ? 9.016 2.102 41.875 1 75.38 47 CYS B CA 1
ATOM 4842 C C . CYS B 1 47 ? 9.055 1.755 43.344 1 75.38 47 CYS B C 1
ATOM 4844 O O . CYS B 1 47 ? 8.5 0.736 43.75 1 75.38 47 CYS B O 1
ATOM 4846 N N . THR B 1 48 ? 9.82 2.553 44.156 1 80.62 48 THR B N 1
ATOM 4847 C CA . THR B 1 48 ? 10.055 2.289 45.562 1 80.62 48 THR B CA 1
ATOM 4848 C C . THR B 1 48 ? 8.727 2.182 46.312 1 80.62 48 THR B C 1
ATOM 4850 O O . THR B 1 48 ? 8.602 1.404 47.281 1 80.62 48 THR B O 1
ATOM 4853 N N . ASN B 1 49 ? 7.754 2.916 45.812 1 79.75 49 ASN B N 1
ATOM 4854 C CA . ASN B 1 49 ? 6.445 2.906 46.469 1 79.75 49 ASN B CA 1
ATOM 4855 C C . ASN B 1 49 ? 5.707 1.594 46.219 1 79.75 49 ASN B C 1
ATOM 4857 O O . ASN B 1 49 ? 5.137 1.014 47.156 1 79.75 49 ASN B O 1
ATOM 4861 N N . CYS B 1 50 ? 5.758 1.193 45.062 1 76.25 50 CYS B N 1
ATOM 4862 C CA . CYS B 1 50 ? 5.105 -0.056 44.688 1 76.25 50 CYS B CA 1
ATOM 4863 C C . CYS B 1 50 ? 5.816 -1.251 45.312 1 76.25 50 CYS B C 1
ATOM 4865 O O . CYS B 1 50 ? 5.168 -2.195 45.75 1 76.25 50 CYS B O 1
ATOM 4867 N N . THR B 1 51 ? 7.023 -1.217 45.375 1 79.56 51 THR B N 1
ATOM 4868 C CA . THR B 1 51 ? 7.809 -2.264 46.031 1 79.56 51 THR B CA 1
ATOM 4869 C C . THR B 1 51 ? 7.469 -2.355 47.531 1 79.56 51 THR B C 1
ATOM 4871 O O . THR B 1 51 ? 7.312 -3.451 48.062 1 79.56 51 THR B O 1
ATOM 4874 N N . ARG B 1 52 ? 7.391 -1.249 48.156 1 78.88 52 ARG B N 1
ATOM 4875 C CA . ARG B 1 52 ? 7.113 -1.198 49.594 1 78.88 52 ARG B CA 1
ATOM 4876 C C . ARG B 1 52 ? 5.719 -1.734 49.906 1 78.88 52 ARG B C 1
ATOM 4878 O O . ARG B 1 52 ? 5.516 -2.414 50.906 1 78.88 52 ARG B O 1
ATOM 4885 N N . LEU B 1 53 ? 4.863 -1.425 49 1 78.25 53 LEU B N 1
ATOM 4886 C CA . LEU B 1 53 ? 3.463 -1.768 49.219 1 78.25 53 LEU B CA 1
ATOM 4887 C C . LEU B 1 53 ? 3.113 -3.086 48.531 1 78.25 53 LEU B C 1
ATOM 4889 O O . LEU B 1 53 ? 1.96 -3.521 48.562 1 78.25 53 LEU B O 1
ATOM 4893 N N . SER B 1 54 ? 4.098 -3.791 47.969 1 76.19 54 SER B N 1
ATOM 4894 C CA . SER B 1 54 ? 3.955 -5.066 47.281 1 76.19 54 SER B CA 1
ATOM 4895 C C . SER B 1 54 ? 2.852 -5.008 46.219 1 76.19 54 SER B C 1
ATOM 4897 O O . SER B 1 54 ? 1.993 -5.891 46.156 1 76.19 54 SER B O 1
ATOM 4899 N N . LEU B 1 55 ? 2.77 -3.875 45.469 1 75.25 55 LEU B N 1
ATOM 4900 C CA . LEU B 1 55 ? 1.814 -3.682 44.406 1 75.25 55 LEU B CA 1
ATOM 4901 C C . LEU B 1 55 ? 2.48 -3.898 43.031 1 75.25 55 LEU B C 1
ATOM 4903 O O . LEU B 1 55 ? 3.686 -3.682 42.906 1 75.25 55 LEU B O 1
ATOM 4907 N N . PRO B 1 56 ? 1.789 -4.395 42.062 1 72.81 56 PRO B N 1
ATOM 4908 C CA . PRO B 1 56 ? 2.354 -4.465 40.719 1 72.81 56 PRO B CA 1
ATOM 4909 C C . PRO B 1 56 ? 2.588 -3.088 40.094 1 72.81 56 PRO B C 1
ATOM 4911 O O . PRO B 1 56 ? 1.647 -2.303 39.938 1 72.81 56 PRO B O 1
ATOM 4914 N N . CYS B 1 57 ? 3.857 -2.65 39.781 1 67.19 57 CYS B N 1
ATOM 4915 C CA . CYS B 1 57 ? 4.289 -1.349 39.281 1 67.19 57 CYS B CA 1
ATOM 4916 C C . CYS B 1 57 ? 4.227 -1.295 37.781 1 67.19 57 CYS B C 1
ATOM 4918 O O . CYS B 1 57 ? 4.836 -2.123 37.094 1 67.19 57 CYS B O 1
ATOM 4920 N N . ASN B 1 58 ? 3.318 -0.691 37.25 1 65.25 58 ASN B N 1
ATOM 4921 C CA . ASN B 1 58 ? 3.16 -0.525 35.812 1 65.25 58 ASN B CA 1
ATOM 4922 C C . ASN B 1 58 ? 3.258 0.942 35.406 1 65.25 58 ASN B C 1
ATOM 4924 O O . ASN B 1 58 ? 2.609 1.803 36 1 65.25 58 ASN B O 1
ATOM 4928 N N . PHE B 1 59 ? 4.227 1.196 34.656 1 57.41 59 PHE B N 1
ATOM 4929 C CA . PHE B 1 59 ? 4.453 2.555 34.188 1 57.41 59 PHE B CA 1
ATOM 4930 C C . PHE B 1 59 ? 3.65 2.822 32.906 1 57.41 59 PHE B C 1
ATOM 4932 O O . PHE B 1 59 ? 3.926 3.779 32.188 1 57.41 59 PHE B O 1
ATOM 4939 N N . ASP B 1 60 ? 2.709 2.023 32.594 1 50.09 60 ASP B N 1
ATOM 4940 C CA . ASP B 1 60 ? 1.908 2.189 31.391 1 50.09 60 ASP B CA 1
ATOM 4941 C C . ASP B 1 60 ? 1.32 3.596 31.312 1 50.09 60 ASP B C 1
ATOM 4943 O O . ASP B 1 60 ? 0.721 4.082 32.281 1 50.09 60 ASP B O 1
ATOM 4947 N N . ARG B 1 61 ? 1.887 4.387 30.578 1 43.66 61 ARG B N 1
ATOM 4948 C CA . ARG B 1 61 ? 1.372 5.723 30.281 1 43.66 61 ARG B CA 1
ATOM 4949 C C . ARG B 1 61 ? -0.063 5.652 29.766 1 43.66 61 ARG B C 1
ATOM 4951 O O . ARG B 1 61 ? -0.294 5.586 28.562 1 43.66 61 ARG B O 1
ATOM 4958 N N . ARG B 1 62 ? -0.961 4.836 30.297 1 38.97 62 ARG B N 1
ATOM 4959 C CA . ARG B 1 62 ? -2.344 5.055 29.891 1 38.97 62 ARG B CA 1
ATOM 4960 C C . ARG B 1 62 ? -2.771 6.496 30.156 1 38.97 62 ARG B C 1
ATOM 4962 O O . ARG B 1 62 ? -2.299 7.121 31.109 1 38.97 62 ARG B O 1
ATOM 4969 N N . PHE B 1 63 ? -3.299 7.129 29.094 1 32.72 63 PHE B N 1
ATOM 4970 C CA . PHE B 1 63 ? -3.963 8.43 29.125 1 32.72 63 PHE B CA 1
ATOM 4971 C C . PHE B 1 63 ? -4.84 8.547 30.375 1 32.72 63 PHE B C 1
ATOM 4973 O O . PHE B 1 63 ? -5.82 7.812 30.516 1 32.72 63 PHE B O 1
ATOM 4980 N N . VAL B 1 64 ? -4.199 8.719 31.438 1 32.91 64 VAL B N 1
ATOM 4981 C CA . VAL B 1 64 ? -5.121 9.094 32.5 1 32.91 64 VAL B CA 1
ATOM 4982 C C . VAL B 1 64 ? -5.523 10.562 32.375 1 32.91 64 VAL B C 1
ATOM 4984 O O . VAL B 1 64 ? -4.664 11.445 32.312 1 32.91 64 VAL B O 1
ATOM 4987 N N . PHE B 1 65 ? -6.516 10.82 31.641 1 28.69 65 PHE B N 1
ATOM 4988 C CA . PHE B 1 65 ? -7.02 12.188 31.578 1 28.69 65 PHE B CA 1
ATOM 4989 C C . PHE B 1 65 ? -7.102 12.797 32.969 1 28.69 65 PHE B C 1
ATOM 4991 O O . PHE B 1 65 ? -7.566 12.148 33.906 1 28.69 65 PHE B O 1
ATOM 4998 N N . LYS B 1 66 ? -6.301 13.625 33.25 1 31.41 66 LYS B N 1
ATOM 4999 C CA . LYS B 1 66 ? -6.312 14.328 34.531 1 31.41 66 LYS B CA 1
ATOM 5000 C C . LYS B 1 66 ? -7.707 14.859 34.844 1 31.41 66 LYS B C 1
ATOM 5002 O O . LYS B 1 66 ? -8.312 15.555 34.031 1 31.41 66 LYS B O 1
ATOM 5007 N N . ALA B 1 67 ? -8.422 14.273 35.719 1 28.28 67 ALA B N 1
ATOM 5008 C CA . ALA B 1 67 ? -9.688 14.727 36.281 1 28.28 67 ALA B CA 1
ATOM 5009 C C . ALA B 1 67 ? -9.562 16.141 36.844 1 28.28 67 ALA B C 1
ATOM 5011 O O . ALA B 1 67 ? -8.766 16.391 37.75 1 28.28 67 ALA B O 1
ATOM 5012 N N . VAL B 1 68 ? -9.617 17.109 36.094 1 26.66 68 VAL B N 1
ATOM 5013 C CA . VAL B 1 68 ? -9.656 18.406 36.75 1 26.66 68 VAL B CA 1
ATOM 5014 C C . VAL B 1 68 ? -10.766 18.422 37.812 1 26.66 68 VAL B C 1
ATOM 5016 O O . VAL B 1 68 ? -11.891 18 37.531 1 26.66 68 VAL B O 1
ATOM 5019 N N . PRO B 1 69 ? -10.469 18.516 39.031 1 26.36 69 PRO B N 1
ATOM 5020 C CA . PRO B 1 69 ? -11.477 18.5 40.094 1 26.36 69 PRO B CA 1
ATOM 5021 C C . PRO B 1 69 ? -12.602 19.516 39.844 1 26.36 69 PRO B C 1
ATOM 5023 O O . PRO B 1 69 ? -12.352 20.594 39.312 1 26.36 69 PRO B O 1
ATOM 5026 N N . ARG B 1 70 ? -13.727 19.078 39.719 1 26.69 70 ARG B N 1
ATOM 5027 C CA . ARG B 1 70 ? -14.953 19.844 39.562 1 26.69 70 ARG B CA 1
ATOM 5028 C C . ARG B 1 70 ? -15.016 20.984 40.594 1 26.69 70 ARG B C 1
ATOM 5030 O O . ARG B 1 70 ? -14.852 20.75 41.781 1 26.69 70 ARG B O 1
ATOM 5037 N N . PRO B 1 71 ? -14.75 22.25 40.281 1 24.95 71 PRO B N 1
ATOM 5038 C CA . PRO B 1 71 ? -14.891 23.281 41.281 1 24.95 71 PRO B CA 1
ATOM 5039 C C . PRO B 1 71 ? -16.188 23.141 42.094 1 24.95 71 PRO B C 1
ATOM 5041 O O . PRO B 1 71 ? -17.219 22.75 41.562 1 24.95 71 PRO B O 1
ATOM 5044 N N . SER B 1 72 ? -16.094 22.734 43.344 1 26.34 72 SER B N 1
ATOM 5045 C CA . SER B 1 72 ? -17.172 22.656 44.312 1 26.34 72 SER B CA 1
ATOM 5046 C C . SER B 1 72 ? -18.094 23.859 44.219 1 26.34 72 SER B C 1
ATOM 5048 O O . SER B 1 72 ? -17.641 24.984 44 1 26.34 72 SER B O 1
ATOM 5050 N N . GLY B 1 73 ? -19.25 23.688 43.844 1 22.92 73 GLY B N 1
ATOM 5051 C CA . GLY B 1 73 ? -20.359 24.609 43.719 1 22.92 73 GLY B CA 1
ATOM 5052 C C . GLY B 1 73 ? -20.438 25.609 44.844 1 22.92 73 GLY B C 1
ATOM 5053 O O . GLY B 1 73 ? -20.031 25.328 45.969 1 22.92 73 GLY B O 1
ATOM 5054 N N . LEU B 1 74 ? -20.375 26.891 44.5 1 25.05 74 LEU B N 1
ATOM 5055 C CA . LEU B 1 74 ? -20.5 28.094 45.312 1 25.05 74 LEU B CA 1
ATOM 5056 C C . LEU B 1 74 ? -21.625 27.938 46.344 1 25.05 74 LEU B C 1
ATOM 5058 O O . LEU B 1 74 ? -22.75 27.609 45.969 1 25.05 74 LEU B O 1
ATOM 5062 N N . LYS B 1 75 ? -21.266 27.438 47.5 1 25.59 75 LYS B N 1
ATOM 5063 C CA . LYS B 1 75 ? -22.219 27.516 48.594 1 25.59 75 LYS B CA 1
ATOM 5064 C C . LYS B 1 75 ? -22.969 28.859 48.594 1 25.59 75 LYS B C 1
ATOM 5066 O O . LYS B 1 75 ? -22.422 29.859 48.125 1 25.59 75 LYS B O 1
ATOM 5071 N N . PRO B 1 76 ? -24.188 28.859 48.906 1 23.73 76 PRO B N 1
ATOM 5072 C CA . PRO B 1 76 ? -25.047 30.047 48.969 1 23.73 76 PRO B CA 1
ATOM 5073 C C . PRO B 1 76 ? -24.5 31.125 49.875 1 23.73 76 PRO B C 1
ATOM 5075 O O . PRO B 1 76 ? -23.859 30.812 50.906 1 23.73 76 PRO B O 1
ATOM 5078 N N . ARG B 1 77 ? -24.156 32.25 49.312 1 22.98 77 ARG B N 1
ATOM 5079 C CA . ARG B 1 77 ? -23.672 33.438 50 1 22.98 77 ARG B CA 1
ATOM 5080 C C . ARG B 1 77 ? -24.516 33.781 51.219 1 22.98 77 ARG B C 1
ATOM 5082 O O . ARG B 1 77 ? -25.703 34.094 51.094 1 22.98 77 ARG B O 1
ATOM 5089 N N . PRO B 1 78 ? -24.281 33 52.344 1 19.48 78 PRO B N 1
ATOM 5090 C CA . PRO B 1 78 ? -25.062 33.531 53.469 1 19.48 78 PRO B CA 1
ATOM 5091 C C . PRO B 1 78 ? -24.906 35.062 53.625 1 19.48 78 PRO B C 1
ATOM 5093 O O . PRO B 1 78 ? -23.938 35.625 53.125 1 19.48 78 PRO B O 1
ATOM 5096 N N . SER B 1 79 ? -25.922 35.656 54.281 1 19.41 79 SER B N 1
ATOM 5097 C CA . SER B 1 79 ? -26.297 37.031 54.625 1 19.41 79 SER B CA 1
ATOM 5098 C C . SER B 1 79 ? -25.172 37.75 55.375 1 19.41 79 SER B C 1
ATOM 5100 O O . SER B 1 79 ? -24.281 37.094 55.906 1 19.41 79 SER B O 1
ATOM 5102 N N . SER B 1 80 ? -25.156 39 55.281 1 18.17 80 SER B N 1
ATOM 5103 C CA . SER B 1 80 ? -24.328 40.188 55.531 1 18.17 80 SER B CA 1
ATOM 5104 C C . SER B 1 80 ? -23.891 40.281 57 1 18.17 80 SER B C 1
ATOM 5106 O O . SER B 1 80 ? -23.844 41.344 57.562 1 18.17 80 SER B O 1
ATOM 5108 N N . ALA B 1 81 ? -23.75 39.156 57.688 1 17.45 81 ALA B N 1
ATOM 5109 C CA . ALA B 1 81 ? -23.766 39.688 59.031 1 17.45 81 ALA B CA 1
ATOM 5110 C C . ALA B 1 81 ? -22.672 40.75 59.188 1 17.45 81 ALA B C 1
ATOM 5112 O O . ALA B 1 81 ? -21.641 40.688 58.531 1 17.45 81 ALA B O 1
ATOM 5113 N N . GLU B 1 82 ? -22.906 41.781 60.031 1 17.22 82 GLU B N 1
ATOM 5114 C CA . GLU B 1 82 ? -22.562 43.125 60.5 1 17.22 82 GLU B CA 1
ATOM 5115 C C . GLU B 1 82 ? -21.219 43.125 61.219 1 17.22 82 GLU B C 1
ATOM 5117 O O . GLU B 1 82 ? -20.594 44.188 61.375 1 17.22 82 GLU B O 1
ATOM 5122 N N . GLN B 1 83 ? -20.859 41.906 61.781 1 15.97 83 GLN B N 1
ATOM 5123 C CA . GLN B 1 83 ? -20.375 42.406 63.062 1 15.97 83 GLN B CA 1
ATOM 5124 C C . GLN B 1 83 ? -19.109 43.25 62.906 1 15.97 83 GLN B C 1
ATOM 5126 O O . GLN B 1 83 ? -18.422 43.156 61.875 1 15.97 83 GLN B O 1
ATOM 5131 N N . GLN B 1 84 ? -18.656 43.656 64.125 1 16.86 84 GLN B N 1
ATOM 5132 C CA . GLN B 1 84 ? -18.047 44.75 64.875 1 16.86 84 GLN B CA 1
ATOM 5133 C C . GLN B 1 84 ? -16.531 44.75 64.688 1 16.86 84 GLN B C 1
ATOM 5135 O O . GLN B 1 84 ? -15.922 43.688 64.5 1 16.86 84 GLN B O 1
ATOM 5140 N N . ALA B 1 85 ? -16 45.875 64.688 1 16.22 85 ALA B N 1
ATOM 5141 C CA . ALA B 1 85 ? -14.812 46.656 64.438 1 16.22 85 ALA B CA 1
ATOM 5142 C C . ALA B 1 85 ? -13.648 46.219 65.312 1 16.22 85 ALA B C 1
ATOM 5144 O O . ALA B 1 85 ? -12.531 46.75 65.188 1 16.22 85 ALA B O 1
ATOM 5145 N N . SER B 1 86 ? -13.812 45.344 66.375 1 15.64 86 SER B N 1
ATOM 5146 C CA . SER B 1 86 ? -13.008 45.938 67.438 1 15.64 86 SER B CA 1
ATOM 5147 C C . SER B 1 86 ? -11.523 45.938 67.062 1 15.64 86 SER B C 1
ATOM 5149 O O . SER B 1 86 ? -11.102 45.188 66.188 1 15.64 86 SER B O 1
ATOM 5151 N N . SER B 1 87 ? -10.727 46.438 68.062 1 15.91 87 SER B N 1
ATOM 5152 C CA . SER B 1 87 ? -9.586 47.281 68.438 1 15.91 87 SER B CA 1
ATOM 5153 C C . SER B 1 87 ? -8.273 46.5 68.312 1 15.91 87 SER B C 1
ATOM 5155 O O . SER B 1 87 ? -8.281 45.281 68.188 1 15.91 87 SER B O 1
ATOM 5157 N N . ALA B 1 88 ? -7.254 47.062 68.812 1 15.8 88 ALA B N 1
ATOM 5158 C CA . ALA B 1 88 ? -5.898 47.531 68.562 1 15.8 88 ALA B CA 1
ATOM 5159 C C . ALA B 1 88 ? -4.859 46.5 68.938 1 15.8 88 ALA B C 1
ATOM 5161 O O . ALA B 1 88 ? -3.76 46.469 68.375 1 15.8 88 ALA B O 1
ATOM 5162 N N . SER B 1 89 ? -5.008 45.719 70.125 1 14.77 89 SER B N 1
ATOM 5163 C CA . SER B 1 89 ? -3.895 46.031 71 1 14.77 89 SER B CA 1
ATOM 5164 C C . SER B 1 89 ? -2.621 45.312 70.562 1 14.77 89 SER B C 1
ATOM 5166 O O . SER B 1 89 ? -1.574 45.938 70.438 1 14.77 89 SER B O 1
ATOM 5168 N N . SER B 1 90 ? -2.252 44.25 71.312 1 14.51 90 SER B N 1
ATOM 5169 C CA . SER B 1 90 ? -1.113 44.219 72.25 1 14.51 90 SER B CA 1
ATOM 5170 C C . SER B 1 90 ? 0.145 43.719 71.5 1 14.51 90 SER B C 1
ATOM 5172 O O . SER B 1 90 ? 0.363 44 70.375 1 14.51 90 SER B O 1
ATOM 5174 N N . ASN B 1 91 ? 0.835 42.688 72.188 1 14.5 91 ASN B N 1
ATOM 5175 C CA . ASN B 1 91 ? 2.068 42.688 72.938 1 14.5 91 ASN B CA 1
ATOM 5176 C C . ASN B 1 91 ? 3.254 42.188 72.125 1 14.5 91 ASN B C 1
ATOM 5178 O O . ASN B 1 91 ? 4.18 42.938 71.875 1 14.5 91 ASN B O 1
ATOM 5182 N N . SER B 1 92 ? 3.893 41 72.562 1 14.71 92 SER B N 1
ATOM 5183 C CA . SER B 1 92 ? 5.168 40.812 73.25 1 14.71 92 SER B CA 1
ATOM 5184 C C . SER B 1 92 ? 6.238 40.312 72.312 1 14.71 92 SER B C 1
ATOM 5186 O O . SER B 1 92 ? 5.926 39.656 71.312 1 14.71 92 SER B O 1
ATOM 5188 N N . ALA B 1 93 ? 7.555 40.688 72.562 1 14.81 93 ALA B N 1
ATOM 5189 C CA . ALA B 1 93 ? 8.922 40.938 72.125 1 14.81 93 ALA B CA 1
ATOM 5190 C C . ALA B 1 93 ? 9.703 39.625 71.938 1 14.81 93 ALA B C 1
ATOM 5192 O O . ALA B 1 93 ? 10.734 39.562 71.312 1 14.81 93 ALA B O 1
ATOM 5193 N N . SER B 1 94 ? 9.422 38.469 72.688 1 14.39 94 SER B N 1
ATOM 5194 C CA . SER B 1 94 ? 10.633 38 73.312 1 14.39 94 SER B CA 1
ATOM 5195 C C . SER B 1 94 ? 11.672 37.531 72.312 1 14.39 94 SER B C 1
ATOM 5197 O O . SER B 1 94 ? 11.328 37.156 71.188 1 14.39 94 SER B O 1
ATOM 5199 N N . PRO B 1 95 ? 12.961 36.938 73 1 14.72 95 PRO B N 1
ATOM 5200 C CA . PRO B 1 95 ? 14.422 37 73 1 14.72 95 PRO B CA 1
ATOM 5201 C C . PRO B 1 95 ? 15.07 35.875 72.188 1 14.72 95 PRO B C 1
ATOM 5203 O O . PRO B 1 95 ? 16.25 35.938 71.875 1 14.72 95 PRO B O 1
ATOM 5206 N N . CYS B 1 96 ? 14.438 34.844 71.688 1 14.16 96 CYS B N 1
ATOM 5207 C CA . CYS B 1 96 ? 15.203 33.625 72 1 14.16 96 CYS B CA 1
ATOM 5208 C C . CYS B 1 96 ? 16.547 33.625 71.312 1 14.16 96 CYS B C 1
ATOM 5210 O O . CYS B 1 96 ? 16.672 34.156 70.188 1 14.16 96 CYS B O 1
ATOM 5212 N N . SER B 1 97 ? 17.672 32.844 72 1 14.38 97 SER B N 1
ATOM 5213 C CA . SER B 1 97 ? 19.094 32.719 72.25 1 14.38 97 SER B CA 1
ATOM 5214 C C . SER B 1 97 ? 19.781 31.922 71.125 1 14.38 97 SER B C 1
ATOM 5216 O O . SER B 1 97 ? 20.781 32.375 70.562 1 14.38 97 SER B O 1
ATOM 5218 N N . ASN B 1 98 ? 19.859 30.484 71.312 1 13.84 98 ASN B N 1
ATOM 5219 C CA . ASN B 1 98 ? 21.109 29.828 71.688 1 13.84 98 ASN B CA 1
ATOM 5220 C C . ASN B 1 98 ? 21.984 29.547 70.5 1 13.84 98 ASN B C 1
ATOM 5222 O O . ASN B 1 98 ? 21.516 29.609 69.375 1 13.84 98 ASN B O 1
ATOM 5226 N N . GLU B 1 99 ? 22.719 28.188 70.562 1 14.09 99 GLU B N 1
ATOM 5227 C CA . GLU B 1 99 ? 24.078 27.734 70.812 1 14.09 99 GLU B CA 1
ATOM 5228 C C . GLU B 1 99 ? 24.719 27.328 69.438 1 14.09 99 GLU B C 1
ATOM 5230 O O . GLU B 1 99 ? 25.641 28 69 1 14.09 99 GLU B O 1
ATOM 5235 N N . ASP B 1 100 ? 25.203 25.891 69.438 1 14.09 100 ASP B N 1
ATOM 5236 C CA . ASP B 1 100 ? 26.547 25.344 69.562 1 14.09 100 ASP B CA 1
ATOM 5237 C C . ASP B 1 100 ? 27.141 25.047 68.188 1 14.09 100 ASP B C 1
ATOM 5239 O O . ASP B 1 100 ? 26.422 25 67.188 1 14.09 100 ASP B O 1
ATOM 5243 N N . ALA B 1 101 ? 27.953 23.75 68.188 1 13.96 101 ALA B N 1
ATOM 5244 C CA . ALA B 1 101 ? 29.375 23.391 68.188 1 13.96 101 ALA B CA 1
ATOM 5245 C C . ALA B 1 101 ? 29.797 22.875 66.812 1 13.96 101 ALA B C 1
ATOM 5247 O O . ALA B 1 101 ? 30.781 23.344 66.25 1 13.96 101 ALA B O 1
ATOM 5248 N N . VAL B 1 102 ? 29.609 21.469 66.5 1 13.96 102 VAL B N 1
ATOM 5249 C CA . VAL B 1 102 ? 30.75 20.547 66.562 1 13.96 102 VAL B CA 1
ATOM 5250 C C . VAL B 1 102 ? 31.469 20.547 65.188 1 13.96 102 VAL B C 1
ATOM 5252 O O . VAL B 1 102 ? 30.906 20.969 64.188 1 13.96 102 VAL B O 1
ATOM 5255 N N . ASP B 1 103 ? 32.312 19.359 65 1 13.76 103 ASP B N 1
ATOM 5256 C CA . ASP B 1 103 ? 33.688 18.859 64.938 1 13.76 103 ASP B CA 1
ATOM 5257 C C . ASP B 1 103 ? 34.031 18.609 63.438 1 13.76 103 ASP B C 1
ATOM 5259 O O . ASP B 1 103 ? 33.188 18.641 62.562 1 13.76 103 ASP B O 1
ATOM 5263 N N . ASP B 1 104 ? 34.688 17.297 63.25 1 13.61 104 ASP B N 1
ATOM 5264 C CA . ASP B 1 104 ? 36.062 16.844 63 1 13.61 104 ASP B CA 1
ATOM 5265 C C . ASP B 1 104 ? 36.281 16.516 61.531 1 13.61 104 ASP B C 1
ATOM 5267 O O . ASP B 1 104 ? 37.219 17.016 60.906 1 13.61 104 ASP B O 1
ATOM 5271 N N . ASP B 1 105 ? 36.25 15.164 61.188 1 13.44 105 ASP B N 1
ATOM 5272 C CA . ASP B 1 105 ? 37.438 14.336 60.969 1 13.44 105 ASP B CA 1
ATOM 5273 C C . ASP B 1 105 ? 37.812 14.312 59.469 1 13.44 105 ASP B C 1
ATOM 5275 O O . ASP B 1 105 ? 37.031 14.75 58.625 1 13.44 105 ASP B O 1
ATOM 5279 N N . ALA B 1 106 ? 38.156 12.906 58.969 1 13.98 106 ALA B N 1
ATOM 5280 C CA . ALA B 1 106 ? 39.344 12.125 58.656 1 13.98 106 ALA B CA 1
ATOM 5281 C C . ALA B 1 106 ? 39.625 12.188 57.156 1 13.98 106 ALA B C 1
ATOM 5283 O O . ALA B 1 106 ? 40.75 12.508 56.75 1 13.98 106 ALA B O 1
ATOM 5284 N N . VAL B 1 107 ? 39.469 10.984 56.344 1 13.57 107 VAL B N 1
ATOM 5285 C CA . VAL B 1 107 ? 40.5 10.016 56 1 13.57 107 VAL B CA 1
ATOM 5286 C C . VAL B 1 107 ? 41.062 10.297 54.625 1 13.57 107 VAL B C 1
ATOM 5288 O O . VAL B 1 107 ? 40.406 11.008 53.812 1 13.57 107 VAL B O 1
ATOM 5291 N N . VAL B 1 108 ? 41.406 9.141 53.719 1 14.2 108 VAL B N 1
ATOM 5292 C CA . VAL B 1 108 ? 42.594 8.375 53.344 1 14.2 108 VAL B CA 1
ATOM 5293 C C . VAL B 1 108 ? 42.969 8.727 51.906 1 14.2 108 VAL B C 1
ATOM 5295 O O . VAL B 1 108 ? 42.156 9.242 51.125 1 14.2 108 VAL B O 1
ATOM 5298 N N . GLY B 1 109 ? 44.031 7.828 51.188 1 13.76 109 GLY B N 1
ATOM 5299 C CA . GLY B 1 109 ? 45.406 7.684 50.688 1 13.76 109 GLY B CA 1
ATOM 5300 C C . GLY B 1 109 ? 45.469 7.672 49.156 1 13.76 109 GLY B C 1
ATOM 5301 O O . GLY B 1 109 ? 46.25 8.414 48.562 1 13.76 109 GLY B O 1
ATOM 5302 N N . ALA B 1 110 ? 45.219 6.484 48.375 1 14.12 110 ALA B N 1
ATOM 5303 C CA . ALA B 1 110 ? 46.312 5.746 47.781 1 14.12 110 ALA B CA 1
ATOM 5304 C C . ALA B 1 110 ? 46.656 6.312 46.406 1 14.12 110 ALA B C 1
ATOM 5306 O O . ALA B 1 110 ? 45.844 6.949 45.75 1 14.12 110 ALA B O 1
ATOM 5307 N N . GLN B 1 111 ? 47.781 5.633 45.594 1 14.09 111 GLN B N 1
ATOM 5308 C CA . GLN B 1 111 ? 49.125 5.758 45 1 14.09 111 GLN B CA 1
ATOM 5309 C C . GLN B 1 111 ? 49.031 5.891 43.469 1 14.09 111 GLN B C 1
ATOM 5311 O O . GLN B 1 111 ? 49.594 6.809 42.906 1 14.09 111 GLN B O 1
ATOM 5316 N N . ASP B 1 112 ? 49.125 4.75 42.594 1 13.96 112 ASP B N 1
ATOM 5317 C CA . ASP B 1 112 ? 50.344 4.406 41.844 1 13.96 112 ASP B CA 1
ATOM 5318 C C . ASP B 1 112 ? 50.312 5.012 40.469 1 13.96 112 ASP B C 1
ATOM 5320 O O . ASP B 1 112 ? 49.25 5.41 39.969 1 13.96 112 ASP B O 1
ATOM 5324 N N . ARG B 1 113 ? 50.938 4.121 39.25 1 14.55 113 ARG B N 1
ATOM 5325 C CA . ARG B 1 113 ? 52.156 4.184 38.469 1 14.55 113 ARG B CA 1
ATOM 5326 C C . ARG B 1 113 ? 51.906 4.816 37.094 1 14.55 113 ARG B C 1
ATOM 5328 O O . ARG B 1 113 ? 50.781 5.223 36.812 1 14.55 113 ARG B O 1
ATOM 5335 N N . PRO B 1 114 ? 52.094 3.959 35.781 1 15.23 114 PRO B N 1
ATOM 5336 C CA . PRO B 1 114 ? 53.312 4.055 34.969 1 15.23 114 PRO B CA 1
ATOM 5337 C C . PRO B 1 114 ? 53.094 4.871 33.688 1 15.23 114 PRO B C 1
ATOM 5339 O O . PRO B 1 114 ? 51.938 5.211 33.375 1 15.23 114 PRO B O 1
ATOM 5342 N N . PRO B 1 115 ? 53.781 4.379 32.344 1 15.44 115 PRO B N 1
ATOM 5343 C CA . PRO B 1 115 ? 54.812 4.926 31.484 1 15.44 115 PRO B CA 1
ATOM 5344 C C . PRO B 1 115 ? 54.281 5.426 30.156 1 15.44 115 PRO B C 1
ATOM 5346 O O . PRO B 1 115 ? 54.688 6.492 29.688 1 15.44 115 PRO B O 1
ATOM 5349 N N . THR B 1 116 ? 53.438 4.59 29.375 1 15.14 116 THR B N 1
ATOM 5350 C CA . THR B 1 116 ? 54.031 4.168 28.125 1 15.14 116 THR B CA 1
ATOM 5351 C C . THR B 1 116 ? 53.969 5.277 27.078 1 15.14 116 THR B C 1
ATOM 5353 O O . THR B 1 116 ? 53.188 6.219 27.219 1 15.14 116 THR B O 1
ATOM 5356 N N . PRO B 1 117 ? 53.625 4.82 25.734 1 16.25 117 PRO B N 1
ATOM 5357 C CA . PRO B 1 117 ? 54.438 4.77 24.516 1 16.25 117 PRO B CA 1
ATOM 5358 C C . PRO B 1 117 ? 54.25 5.992 23.625 1 16.25 117 PRO B C 1
ATOM 5360 O O . PRO B 1 117 ? 53.281 6.742 23.812 1 16.25 117 PRO B O 1
ATOM 5363 N N . GLY B 1 118 ? 54.844 5.887 22.344 1 15.7 118 GLY B N 1
ATOM 5364 C CA . GLY B 1 118 ? 55.656 6.609 21.391 1 15.7 118 GLY B CA 1
ATOM 5365 C C . GLY B 1 118 ? 54.875 7.445 20.406 1 15.7 118 GLY B C 1
ATOM 5366 O O . GLY B 1 118 ? 53.656 7.238 20.25 1 15.7 118 GLY B O 1
ATOM 5367 N N . GLN B 1 119 ? 55.469 8.508 19.891 1 16.39 119 GLN B N 1
ATOM 5368 C CA . GLN B 1 119 ? 55.281 9.805 19.266 1 16.39 119 GLN B CA 1
ATOM 5369 C C . GLN B 1 119 ? 55.062 9.648 17.75 1 16.39 119 GLN B C 1
ATOM 5371 O O . GLN B 1 119 ? 55 10.641 17.031 1 16.39 119 GLN B O 1
ATOM 5376 N N . ALA B 1 120 ? 54.719 8.289 17.391 1 16.2 120 ALA B N 1
ATOM 5377 C CA . ALA B 1 120 ? 55.25 8.227 16.031 1 16.2 120 ALA B CA 1
ATOM 5378 C C . ALA B 1 120 ? 54.656 9.336 15.156 1 16.2 120 ALA B C 1
ATOM 5380 O O . ALA B 1 120 ? 53.594 9.867 15.445 1 16.2 120 ALA B O 1
ATOM 5381 N N . GLY B 1 121 ? 55.375 9.562 13.883 1 15.9 121 GLY B N 1
ATOM 5382 C CA . GLY B 1 121 ? 55.906 10.516 12.93 1 15.9 121 GLY B CA 1
ATOM 5383 C C . GLY B 1 121 ? 54.938 10.906 11.852 1 15.9 121 GLY B C 1
ATOM 5384 O O . GLY B 1 121 ? 54.312 10.047 11.227 1 15.9 121 GLY B O 1
ATOM 5385 N N . PRO B 1 122 ? 54.156 11.961 12 1 17.33 122 PRO B N 1
ATOM 5386 C CA . PRO B 1 122 ? 53.094 12.43 11.086 1 17.33 122 PRO B CA 1
ATOM 5387 C C . PRO B 1 122 ? 53.625 12.758 9.695 1 17.33 122 PRO B C 1
ATOM 5389 O O . PRO B 1 122 ? 54.438 13.688 9.539 1 17.33 122 PRO B O 1
ATOM 5392 N N . SER B 1 123 ? 54 11.664 8.984 1 15.84 123 SER B N 1
ATOM 5393 C CA . SER B 1 123 ? 54.688 11.914 7.723 1 15.84 123 SER B CA 1
ATOM 5394 C C . SER B 1 123 ? 53.969 12.961 6.891 1 15.84 123 SER B C 1
ATOM 5396 O O . SER B 1 123 ? 52.781 13.211 7.094 1 15.84 123 SER B O 1
ATOM 5398 N N . ALA B 1 124 ? 54.625 13.273 5.668 1 16.28 124 ALA B N 1
ATOM 5399 C CA . ALA B 1 124 ? 55 14.336 4.75 1 16.28 124 ALA B CA 1
ATOM 5400 C C . ALA B 1 124 ? 53.875 14.672 3.777 1 16.28 124 ALA B C 1
ATOM 5402 O O . ALA B 1 124 ? 53 13.836 3.523 1 16.28 124 ALA B O 1
ATOM 5403 N N . ALA B 1 125 ? 53.875 15.906 3.242 1 16.09 125 ALA B N 1
ATOM 5404 C CA . ALA B 1 125 ? 53.188 17.078 2.723 1 16.09 125 ALA B CA 1
ATOM 5405 C C . ALA B 1 125 ? 52.906 16.938 1.231 1 16.09 125 ALA B C 1
ATOM 5407 O O . ALA B 1 125 ? 52.312 17.812 0.618 1 16.09 125 ALA B O 1
ATOM 5408 N N . ALA B 1 126 ? 53 15.695 0.593 1 16.59 126 ALA B N 1
ATOM 5409 C CA . ALA B 1 126 ? 53.438 16 -0.768 1 16.59 126 ALA B CA 1
ATOM 5410 C C . ALA B 1 126 ? 52.438 16.875 -1.493 1 16.59 126 ALA B C 1
ATOM 5412 O O . ALA B 1 126 ? 51.219 16.766 -1.24 1 16.59 126 ALA B O 1
ATOM 5413 N N . PRO B 1 127 ? 52.906 17.875 -2.441 1 16.88 127 PRO B N 1
ATOM 5414 C CA . PRO B 1 127 ? 52.5 19.141 -3.064 1 16.88 127 PRO B CA 1
ATOM 5415 C C . PRO B 1 127 ? 51.531 18.938 -4.223 1 16.88 127 PRO B C 1
ATOM 5417 O O . PRO B 1 127 ? 51.156 19.891 -4.906 1 16.88 127 PRO B O 1
ATOM 5420 N N . LEU B 1 128 ? 50.719 17.875 -4.215 1 16.64 128 LEU B N 1
ATOM 5421 C CA . LEU B 1 128 ? 50.312 17.531 -5.574 1 16.64 128 LEU B CA 1
ATOM 5422 C C . LEU B 1 128 ? 49.688 18.75 -6.273 1 16.64 128 LEU B C 1
ATOM 5424 O O . LEU B 1 128 ? 48.938 19.5 -5.664 1 16.64 128 LEU B O 1
ATOM 5428 N N . THR B 1 129 ? 50.188 19 -7.504 1 17.05 129 THR B N 1
ATOM 5429 C CA . THR B 1 129 ? 50.219 20.016 -8.555 1 17.05 129 THR B CA 1
ATOM 5430 C C . THR B 1 129 ? 48.812 20.281 -9.086 1 17.05 129 THR B C 1
ATOM 5432 O O . THR B 1 129 ? 48 19.375 -9.172 1 17.05 129 THR B O 1
ATOM 5435 N N . ARG B 1 130 ? 48.469 21.578 -9.328 1 17.05 130 ARG B N 1
ATOM 5436 C CA . ARG B 1 130 ? 47.375 22.547 -9.477 1 17.05 130 ARG B CA 1
ATOM 5437 C C . ARG B 1 130 ? 46.75 22.453 -10.867 1 17.05 130 ARG B C 1
ATOM 5439 O O . ARG B 1 130 ? 45.906 23.266 -11.219 1 17.05 130 ARG B O 1
ATOM 5446 N N . PRO B 1 131 ? 46.812 21.344 -11.672 1 17.28 131 PRO B N 1
ATOM 5447 C CA . PRO B 1 131 ? 46.781 21.797 -13.062 1 17.28 131 PRO B CA 1
ATOM 5448 C C . PRO B 1 131 ? 45.594 22.672 -13.367 1 17.28 131 PRO B C 1
ATOM 5450 O O . PRO B 1 131 ? 44.594 22.625 -12.648 1 17.28 131 PRO B O 1
ATOM 5453 N N . GLY B 1 132 ? 45.562 23.297 -14.609 1 15.91 132 GLY B N 1
ATOM 5454 C CA . GLY B 1 132 ? 45.25 24.531 -15.305 1 15.91 132 GLY B CA 1
ATOM 5455 C C . GLY B 1 132 ? 43.781 24.688 -15.633 1 15.91 132 GLY B C 1
ATOM 5456 O O . GLY B 1 132 ? 42.938 23.891 -15.188 1 15.91 132 GLY B O 1
ATOM 5457 N N . ALA B 1 133 ? 43.406 24.875 -17 1 17.47 133 ALA B N 1
ATOM 5458 C CA . ALA B 1 133 ? 42.812 25.953 -17.766 1 17.47 133 ALA B CA 1
ATOM 5459 C C . ALA B 1 133 ? 41.312 25.719 -17.969 1 17.47 133 ALA B C 1
ATOM 5461 O O . ALA B 1 133 ? 40.906 24.625 -18.328 1 17.47 133 ALA B O 1
ATOM 5462 N N . ALA B 1 134 ? 40.531 26.547 -17.422 1 17.84 134 ALA B N 1
ATOM 5463 C CA . ALA B 1 134 ? 39.094 26.797 -17.141 1 17.84 134 ALA B CA 1
ATOM 5464 C C . ALA B 1 134 ? 38.312 27.078 -18.422 1 17.84 134 ALA B C 1
ATOM 5466 O O . ALA B 1 134 ? 38.5 28.141 -19.031 1 17.84 134 ALA B O 1
ATOM 5467 N N . ALA B 1 135 ? 38.438 26.141 -19.406 1 18.36 135 ALA B N 1
ATOM 5468 C CA . ALA B 1 135 ? 37.844 26.594 -20.672 1 18.36 135 ALA B CA 1
ATOM 5469 C C . ALA B 1 135 ? 36.469 27.219 -20.453 1 18.36 135 ALA B C 1
ATOM 5471 O O . ALA B 1 135 ? 35.688 26.719 -19.656 1 18.36 135 ALA B O 1
ATOM 5472 N N . SER B 1 136 ? 36.219 28.547 -20.859 1 17.02 136 SER B N 1
ATOM 5473 C CA . SER B 1 136 ? 35.312 29.672 -20.703 1 17.02 136 SER B CA 1
ATOM 5474 C C . SER B 1 136 ? 33.938 29.359 -21.328 1 17.02 136 SER B C 1
ATOM 5476 O O . SER B 1 136 ? 33.125 30.266 -21.531 1 17.02 136 SER B O 1
ATOM 5478 N N . PRO B 1 137 ? 33.312 28.234 -21.125 1 18.78 137 PRO B N 1
ATOM 5479 C CA . PRO B 1 137 ? 32.281 28.078 -22.141 1 18.78 137 PRO B CA 1
ATOM 5480 C C . PRO B 1 137 ? 31.391 29.312 -22.281 1 18.78 137 PRO B C 1
ATOM 5482 O O . PRO B 1 137 ? 31.281 30.094 -21.344 1 18.78 137 PRO B O 1
ATOM 5485 N N . PRO B 1 138 ? 30.969 29.703 -23.5 1 20.66 138 PRO B N 1
ATOM 5486 C CA . PRO B 1 138 ? 30.375 30.922 -24.031 1 20.66 138 PRO B CA 1
ATOM 5487 C C . PRO B 1 138 ? 29.125 31.359 -23.281 1 20.66 138 PRO B C 1
ATOM 5489 O O . PRO B 1 138 ? 28.469 30.531 -22.656 1 20.66 138 PRO B O 1
ATOM 5492 N N . GLY B 1 139 ? 29.016 32.625 -22.891 1 17.22 139 GLY B N 1
ATOM 5493 C CA . GLY B 1 139 ? 28.25 33.562 -22.094 1 17.22 139 GLY B CA 1
ATOM 5494 C C . GLY B 1 139 ? 26.828 33.75 -22.578 1 17.22 139 GLY B C 1
ATOM 5495 O O . GLY B 1 139 ? 26.609 34.312 -23.656 1 17.22 139 GLY B O 1
ATOM 5496 N N . PHE B 1 140 ? 25.984 32.656 -22.672 1 18.83 140 PHE B N 1
ATOM 5497 C CA . PHE B 1 140 ? 24.656 32.906 -23.25 1 18.83 140 PHE B CA 1
ATOM 5498 C C . PHE B 1 140 ? 24.016 34.125 -22.625 1 18.83 140 PHE B C 1
ATOM 5500 O O . PHE B 1 140 ? 23.969 34.25 -21.391 1 18.83 140 PHE B O 1
ATOM 5507 N N . ASP B 1 141 ? 24.141 35.25 -23.188 1 17.89 141 ASP B N 1
ATOM 5508 C CA . ASP B 1 141 ? 23.703 36.594 -22.828 1 17.89 141 ASP B CA 1
ATOM 5509 C C . ASP B 1 141 ? 22.203 36.656 -22.609 1 17.89 141 ASP B C 1
ATOM 5511 O O . ASP B 1 141 ? 21.422 36.5 -23.547 1 17.89 141 ASP B O 1
ATOM 5515 N N . PHE B 1 142 ? 21.719 36 -21.625 1 18.64 142 PHE B N 1
ATOM 5516 C CA . PHE B 1 142 ? 20.281 36.094 -21.375 1 18.64 142 PHE B CA 1
ATOM 5517 C C . PHE B 1 142 ? 19.828 37.531 -21.172 1 18.64 142 PHE B C 1
ATOM 5519 O O . PHE B 1 142 ? 20.141 38.125 -20.141 1 18.64 142 PHE B O 1
ATOM 5526 N N . SER B 1 143 ? 19.891 38.312 -22.219 1 18.48 143 SER B N 1
ATOM 5527 C CA . SER B 1 143 ? 19.391 39.688 -22.062 1 18.48 143 SER B CA 1
ATOM 5528 C C . SER B 1 143 ? 17.984 39.688 -21.469 1 18.48 143 SER B C 1
ATOM 5530 O O . SER B 1 143 ? 17.062 39.094 -22.031 1 18.48 143 SER B O 1
ATOM 5532 N N . VAL B 1 144 ? 17.906 39.656 -20.219 1 18.95 144 VAL B N 1
ATOM 5533 C CA . VAL B 1 144 ? 16.703 39.719 -19.391 1 18.95 144 VAL B CA 1
ATOM 5534 C C . VAL B 1 144 ? 15.969 41.031 -19.688 1 18.95 144 VAL B C 1
ATOM 5536 O O . VAL B 1 144 ? 16.453 42.125 -19.359 1 18.95 144 VAL B O 1
ATOM 5539 N N . SER B 1 145 ? 15.633 41.25 -20.953 1 19.25 145 SER B N 1
ATOM 5540 C CA . SER B 1 145 ? 14.906 42.5 -21.078 1 19.25 145 SER B CA 1
ATOM 5541 C C . SER B 1 145 ? 13.844 42.656 -20 1 19.25 145 SER B C 1
ATOM 5543 O O . SER B 1 145 ? 13.141 41.688 -19.672 1 19.25 145 SER B O 1
ATOM 5545 N N . GLY B 1 146 ? 14 43.562 -19.109 1 18.56 146 GLY B N 1
ATOM 5546 C CA . GLY B 1 146 ? 13.414 44 -17.844 1 18.56 146 GLY B CA 1
ATOM 5547 C C . GLY B 1 146 ? 11.945 44.375 -17.969 1 18.56 146 GLY B C 1
ATOM 5548 O O . GLY B 1 146 ? 11.391 45.062 -17.109 1 18.56 146 GLY B O 1
ATOM 5549 N N . GLY B 1 147 ? 11.375 44.188 -19.109 1 19.83 147 GLY B N 1
ATOM 5550 C CA . GLY B 1 147 ? 10.164 44.969 -19.094 1 19.83 147 GLY B CA 1
ATOM 5551 C C . GLY B 1 147 ? 9.227 44.625 -17.953 1 19.83 147 GLY B C 1
ATOM 5552 O O . GLY B 1 147 ? 8.789 43.469 -17.844 1 19.83 147 GLY B O 1
ATOM 5553 N N . MET B 1 148 ? 9.438 45.219 -16.812 1 19.48 148 MET B N 1
ATOM 5554 C CA . MET B 1 148 ? 8.68 45.156 -15.562 1 19.48 148 MET B CA 1
ATOM 5555 C C . MET B 1 148 ? 7.184 45.281 -15.836 1 19.48 148 MET B C 1
ATOM 5557 O O . MET B 1 148 ? 6.73 46.344 -16.281 1 19.48 148 MET B O 1
ATOM 5561 N N . VAL B 1 149 ? 6.652 44.469 -16.672 1 21.28 149 VAL B N 1
ATOM 5562 C CA . VAL B 1 149 ? 5.25 44.844 -16.797 1 21.28 149 VAL B CA 1
ATOM 5563 C C . VAL B 1 149 ? 4.66 45.156 -15.43 1 21.28 149 VAL B C 1
ATOM 5565 O O . VAL B 1 149 ? 4.992 44.5 -14.438 1 21.28 149 VAL B O 1
ATOM 5568 N N . PRO B 1 150 ? 4.223 46.438 -15.156 1 19.16 150 PRO B N 1
ATOM 5569 C CA . PRO B 1 150 ? 3.707 46.906 -13.875 1 19.16 150 PRO B CA 1
ATOM 5570 C C . PRO B 1 150 ? 2.734 45.938 -13.219 1 19.16 150 PRO B C 1
ATOM 5572 O O . PRO B 1 150 ? 1.924 45.312 -13.906 1 19.16 150 PRO B O 1
ATOM 5575 N N . THR B 1 151 ? 3.279 45.188 -12.32 1 21.16 151 THR B N 1
ATOM 5576 C CA . THR B 1 151 ? 2.576 44.219 -11.484 1 21.16 151 THR B CA 1
ATOM 5577 C C . THR B 1 151 ? 1.296 44.844 -10.914 1 21.16 151 THR B C 1
ATOM 5579 O O . THR B 1 151 ? 1.347 45.781 -10.109 1 21.16 151 THR B O 1
ATOM 5582 N N . GLY B 1 152 ? 0.368 45.188 -11.797 1 19.36 152 GLY B N 1
ATOM 5583 C CA . GLY B 1 152 ? -0.862 45.719 -11.219 1 19.36 152 GLY B CA 1
ATOM 5584 C C . GLY B 1 152 ? -1.221 45.062 -9.891 1 19.36 152 GLY B C 1
ATOM 5585 O O . GLY B 1 152 ? -0.837 43.906 -9.633 1 19.36 152 GLY B O 1
ATOM 5586 N N . SER B 1 153 ? -1.348 45.844 -8.812 1 19.42 153 SER B N 1
ATOM 5587 C CA . SER B 1 153 ? -1.679 45.625 -7.406 1 19.42 153 SER B CA 1
ATOM 5588 C C . SER B 1 153 ? -2.822 44.625 -7.27 1 19.42 153 SER B C 1
ATOM 5590 O O . SER B 1 153 ? -3.953 44.906 -7.668 1 19.42 153 SER B O 1
ATOM 5592 N N . ALA B 1 154 ? -2.621 43.562 -7.715 1 21.97 154 ALA B N 1
ATOM 5593 C CA . ALA B 1 154 ? -3.742 42.625 -7.516 1 21.97 154 ALA B CA 1
ATOM 5594 C C . ALA B 1 154 ? -4.297 42.75 -6.098 1 21.97 154 ALA B C 1
ATOM 5596 O O . ALA B 1 154 ? -3.697 42.25 -5.148 1 21.97 154 ALA B O 1
ATOM 5597 N N . TRP B 1 155 ? -4.836 43.938 -5.613 1 20.48 155 TRP B N 1
ATOM 5598 C CA . TRP B 1 155 ? -5.648 44.25 -4.441 1 20.48 155 TRP B CA 1
ATOM 5599 C C . TRP B 1 155 ? -6.512 43.062 -4.047 1 20.48 155 TRP B C 1
ATOM 5601 O O . TRP B 1 155 ? -6.699 42.125 -4.836 1 20.48 155 TRP B O 1
ATOM 5611 N N . GLY B 1 156 ? -7.387 43.375 -2.932 1 21.31 156 GLY B N 1
ATOM 5612 C CA . GLY B 1 156 ? -8.164 42.75 -1.866 1 21.31 156 GLY B CA 1
ATOM 5613 C C . GLY B 1 156 ? -9.344 41.969 -2.375 1 21.31 156 GLY B C 1
ATOM 5614 O O . GLY B 1 156 ? -10.25 42.5 -2.998 1 21.31 156 GLY B O 1
ATOM 5615 N N . VAL B 1 157 ? -9.203 41.156 -3.156 1 24.14 157 VAL B N 1
ATOM 5616 C CA . VAL B 1 157 ? -10.523 40.562 -3.277 1 24.14 157 VAL B CA 1
ATOM 5617 C C . VAL B 1 157 ? -11.227 40.562 -1.919 1 24.14 157 VAL B C 1
ATOM 5619 O O . VAL B 1 157 ? -10.766 39.906 -0.972 1 24.14 157 VAL B O 1
ATOM 5622 N N . GLN B 1 158 ? -11.805 41.719 -1.512 1 23.44 158 GLN B N 1
ATOM 5623 C CA . GLN B 1 158 ? -12.789 41.906 -0.458 1 23.44 158 GLN B CA 1
ATOM 5624 C C . GLN B 1 158 ? -13.758 40.719 -0.392 1 23.44 158 GLN B C 1
ATOM 5626 O O . GLN B 1 158 ? -14.453 40.438 -1.366 1 23.44 158 GLN B O 1
ATOM 5631 N N . SER B 1 159 ? -13.328 39.688 0.041 1 25.67 159 SER B N 1
ATOM 5632 C CA . SER B 1 159 ? -14.461 38.844 0.394 1 25.67 159 SER B CA 1
ATOM 5633 C C . SER B 1 159 ? -15.609 39.656 0.976 1 25.67 159 SER B C 1
ATOM 5635 O O . SER B 1 159 ? -15.445 40.344 1.985 1 25.67 159 SER B O 1
ATOM 5637 N N . SER B 1 160 ? -16.344 40.344 0.141 1 26.52 160 SER B N 1
ATOM 5638 C CA . SER B 1 160 ? -17.547 41.094 0.462 1 26.52 160 SER B CA 1
ATOM 5639 C C . SER B 1 160 ? -18.438 40.312 1.419 1 26.52 160 SER B C 1
ATOM 5641 O O . SER B 1 160 ? -19.453 39.75 1.009 1 26.52 160 SER B O 1
ATOM 5643 N N . PHE B 1 161 ? -17.891 39.344 2.111 1 26.17 161 PHE B N 1
ATOM 5644 C CA . PHE B 1 161 ? -18.891 38.938 3.088 1 26.17 161 PHE B CA 1
ATOM 5645 C C . PHE B 1 161 ? -19.328 40.125 3.947 1 26.17 161 PHE B C 1
ATOM 5647 O O . PHE B 1 161 ? -18.484 40.75 4.586 1 26.17 161 PHE B O 1
ATOM 5654 N N . ASN B 1 162 ? -20.234 40.875 3.455 1 25.33 162 ASN B N 1
ATOM 5655 C CA . ASN B 1 162 ? -21 41.781 4.301 1 25.33 162 ASN B CA 1
ATOM 5656 C C . ASN B 1 162 ? -21.312 41.156 5.656 1 25.33 162 ASN B C 1
ATOM 5658 O O . ASN B 1 162 ? -22.219 40.312 5.758 1 25.33 162 ASN B O 1
ATOM 5662 N N . ILE B 1 163 ? -20.328 40.875 6.438 1 29.8 163 ILE B N 1
ATOM 5663 C CA . ILE B 1 163 ? -20.641 40.594 7.832 1 29.8 163 ILE B CA 1
ATOM 5664 C C . ILE B 1 163 ? -21.562 41.656 8.398 1 29.8 163 ILE B C 1
ATOM 5666 O O . ILE B 1 163 ? -21.156 42.812 8.516 1 29.8 163 ILE B O 1
ATOM 5670 N N . ALA B 1 164 ? -22.812 41.438 8.148 1 28.67 164 ALA B N 1
ATOM 5671 C CA . ALA B 1 164 ? -23.75 42.312 8.867 1 28.67 164 ALA B CA 1
ATOM 5672 C C . ALA B 1 164 ? -23.344 42.469 10.336 1 28.67 164 ALA B C 1
ATOM 5674 O O . ALA B 1 164 ? -22.984 41.469 10.984 1 28.67 164 ALA B O 1
ATOM 5675 N N . ARG B 1 165 ? -22.969 43.625 10.75 1 32.62 165 ARG B N 1
ATOM 5676 C CA . ARG B 1 165 ? -22.656 44.031 12.117 1 32.62 165 ARG B CA 1
ATOM 5677 C C . ARG B 1 165 ? -23.719 43.531 13.094 1 32.62 165 ARG B C 1
ATOM 5679 O O . ARG B 1 165 ? -24.891 43.875 12.961 1 32.62 165 ARG B O 1
ATOM 5686 N N . PRO B 1 166 ? -23.531 42.406 13.781 1 32.06 166 PRO B N 1
ATOM 5687 C CA . PRO B 1 166 ? -24.609 42.125 14.727 1 32.06 166 PRO B CA 1
ATOM 5688 C C . PRO B 1 166 ? -24.953 43.281 15.625 1 32.06 166 PRO B C 1
ATOM 5690 O O . PRO B 1 166 ? -24.109 44.188 15.844 1 32.06 166 PRO B O 1
ATOM 5693 N N . ASP B 1 167 ? -26.188 43.438 15.883 1 29.94 167 ASP B N 1
ATOM 5694 C CA . ASP B 1 167 ? -26.734 44.375 16.891 1 29.94 167 ASP B CA 1
ATOM 5695 C C . ASP B 1 167 ? -26.062 44.156 18.234 1 29.94 167 ASP B C 1
ATOM 5697 O O . ASP B 1 167 ? -25.922 43 18.703 1 29.94 167 ASP B O 1
ATOM 5701 N N . PRO B 1 168 ? -25.375 45.031 18.953 1 33 168 PRO B N 1
ATOM 5702 C CA . PRO B 1 168 ? -24.594 45 20.188 1 33 168 PRO B CA 1
ATOM 5703 C C . PRO B 1 168 ? -25.344 44.344 21.344 1 33 168 PRO B C 1
ATOM 5705 O O . PRO B 1 168 ? -24.734 43.938 22.328 1 33 168 PRO B O 1
ATOM 5708 N N . ALA B 1 169 ? -26.484 44.594 21.781 1 35.34 169 ALA B N 1
ATOM 5709 C CA . ALA B 1 169 ? -27.219 44.25 22.984 1 35.34 169 ALA B CA 1
ATOM 5710 C C . ALA B 1 169 ? -27.531 42.75 23.031 1 35.34 169 ALA B C 1
ATOM 5712 O O . ALA B 1 169 ? -28.047 42.25 24.016 1 35.34 169 ALA B O 1
ATOM 5713 N N . ALA B 1 170 ? -27.922 42.125 22.047 1 39.38 170 ALA B N 1
ATOM 5714 C CA . ALA B 1 170 ? -28.359 40.719 22.031 1 39.38 170 ALA B CA 1
ATOM 5715 C C . ALA B 1 170 ? -27.172 39.781 22.188 1 39.38 170 ALA B C 1
ATOM 5717 O O . ALA B 1 170 ? -26.625 39.312 21.188 1 39.38 170 ALA B O 1
ATOM 5718 N N . HIS B 1 171 ? -25.984 39.844 23.031 1 36.66 171 HIS B N 1
ATOM 5719 C CA . HIS B 1 171 ? -24.531 39.812 23.219 1 36.66 171 HIS B CA 1
ATOM 5720 C C . HIS B 1 171 ? -24.047 38.375 23.422 1 36.66 171 HIS B C 1
ATOM 5722 O O . HIS B 1 171 ? -22.984 38 22.922 1 36.66 171 HIS B O 1
ATOM 5728 N N . ILE B 1 172 ? -24.484 37.656 24.562 1 41 172 ILE B N 1
ATOM 5729 C CA . ILE B 1 172 ? -23.938 36.469 25.172 1 41 172 ILE B CA 1
ATOM 5730 C C . ILE B 1 172 ? -24.109 35.25 24.234 1 41 172 ILE B C 1
ATOM 5732 O O . ILE B 1 172 ? -23.172 34.469 24.031 1 41 172 ILE B O 1
ATOM 5736 N N . ASP B 1 173 ? -25.391 34.844 23.938 1 50.19 173 ASP B N 1
ATOM 5737 C CA . ASP B 1 173 ? -25.922 33.781 23.094 1 50.19 173 ASP B CA 1
ATOM 5738 C C . ASP B 1 173 ? -25.438 33.938 21.641 1 50.19 173 ASP B C 1
ATOM 5740 O O . ASP B 1 173 ? -25.328 32.938 20.922 1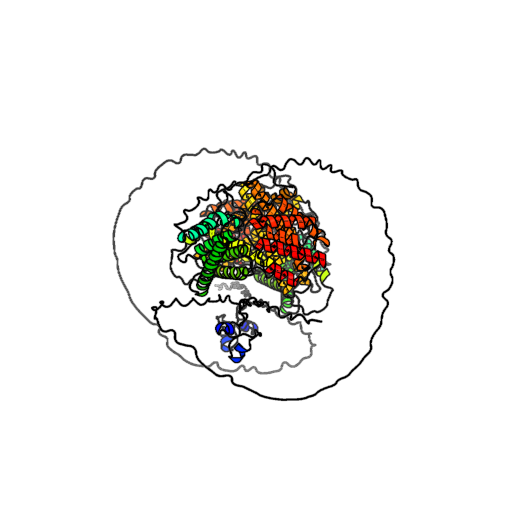 50.19 173 ASP B O 1
ATOM 5744 N N . SER B 1 174 ? -24.75 35.125 21.406 1 72.75 174 SER B N 1
ATOM 5745 C CA . SER B 1 174 ? -24.391 35.656 20.094 1 72.75 174 SER B CA 1
ATOM 5746 C C . SER B 1 174 ? -22.984 35.219 19.688 1 72.75 174 SER B C 1
ATOM 5748 O O . SER B 1 174 ? -22.766 34.812 18.531 1 72.75 174 SER B O 1
ATOM 5750 N N . ASN B 1 175 ? -22.156 35.062 20.812 1 80.75 175 ASN B N 1
ATOM 5751 C CA . ASN B 1 175 ? -20.797 34.688 20.438 1 80.75 175 ASN B CA 1
ATOM 5752 C C . ASN B 1 175 ? -20.703 33.219 20.031 1 80.75 175 ASN B C 1
ATOM 5754 O O . ASN B 1 175 ? -19.969 32.875 19.109 1 80.75 175 ASN B O 1
ATOM 5758 N N . GLU B 1 176 ? -21.484 32.5 20.766 1 89.12 176 GLU B N 1
ATOM 5759 C CA . GLU B 1 176 ? -21.469 31.062 20.438 1 89.12 176 GLU B CA 1
ATOM 5760 C C . GLU B 1 176 ? -21.922 30.812 19.016 1 89.12 176 GLU B C 1
ATOM 5762 O O . GLU B 1 176 ? -21.328 29.984 18.297 1 89.12 176 GLU B O 1
ATOM 5767 N N . THR B 1 177 ? -22.859 31.484 18.672 1 92.44 177 THR B N 1
ATOM 5768 C CA . THR B 1 177 ? -23.359 31.359 17.312 1 92.44 177 THR B CA 1
ATOM 5769 C C . THR B 1 177 ? -22.328 31.891 16.312 1 92.44 177 THR B C 1
ATOM 5771 O O . THR B 1 177 ? -22.141 31.328 15.242 1 92.44 177 THR B O 1
ATOM 5774 N N . LEU B 1 178 ? -21.688 32.938 16.781 1 94.19 178 LEU B N 1
ATOM 5775 C CA . LEU B 1 178 ? -20.641 33.5 15.945 1 94.19 178 LEU B CA 1
ATOM 5776 C C . LEU B 1 178 ? -19.516 32.5 15.711 1 94.19 178 LEU B C 1
ATOM 5778 O O . LEU B 1 178 ? -19.078 32.312 14.578 1 94.19 178 LEU B O 1
ATOM 5782 N N . TYR B 1 179 ? -19.094 31.906 16.828 1 96.94 179 TYR B N 1
ATOM 5783 C CA . TYR B 1 179 ? -17.984 30.953 16.734 1 96.94 179 TYR B CA 1
ATOM 5784 C C . TYR B 1 179 ? -18.359 29.766 15.859 1 96.94 179 TYR B C 1
ATOM 5786 O O . TYR B 1 179 ? -17.562 29.328 15.023 1 96.94 179 TYR B O 1
ATOM 5794 N N . TYR B 1 180 ? -19.516 29.281 16.047 1 96.5 180 TYR B N 1
ATOM 5795 C CA . TYR B 1 180 ? -19.984 28.141 15.273 1 96.5 180 TYR B CA 1
ATOM 5796 C C . TYR B 1 180 ? -20.109 28.5 13.789 1 96.5 180 TYR B C 1
ATOM 5798 O O . TYR B 1 180 ? -19.672 27.734 12.93 1 96.5 180 TYR B O 1
ATOM 5806 N N . ARG B 1 181 ? -20.625 29.578 13.461 1 95.81 181 ARG B N 1
ATOM 5807 C CA . ARG B 1 181 ? -20.766 30.031 12.078 1 95.81 181 ARG B CA 1
ATOM 5808 C C . ARG B 1 181 ? -19.391 30.281 11.453 1 95.81 181 ARG B C 1
ATOM 5810 O O . ARG B 1 181 ? -19.172 29.953 10.281 1 95.81 181 ARG B O 1
ATOM 5817 N N . HIS B 1 182 ? -18.578 30.891 12.266 1 96.5 182 HIS B N 1
ATOM 5818 C CA . HIS B 1 182 ? -17.234 31.141 11.773 1 96.5 182 HIS B CA 1
ATOM 5819 C C . HIS B 1 182 ? -16.531 29.828 11.422 1 96.5 182 HIS B C 1
ATOM 5821 O O . HIS B 1 182 ? -15.797 29.75 10.438 1 96.5 182 HIS B O 1
ATOM 5827 N N . PHE B 1 183 ? -16.734 28.875 12.227 1 97 183 PHE B N 1
ATOM 5828 C CA . PHE B 1 183 ? -16.156 27.562 11.922 1 97 183 PHE B CA 1
ATOM 5829 C C . PHE B 1 183 ? -16.656 27.047 10.586 1 97 183 PHE B C 1
ATOM 5831 O O . PHE B 1 183 ? -15.875 26.641 9.727 1 97 183 PHE B O 1
ATOM 5838 N N . LEU B 1 184 ? -17.906 27.078 10.352 1 94.88 184 LEU B N 1
ATOM 5839 C CA . LEU B 1 184 ? -18.531 26.469 9.18 1 94.88 184 LEU B CA 1
ATOM 5840 C C . LEU B 1 184 ? -18.203 27.266 7.918 1 94.88 184 LEU B C 1
ATOM 5842 O O . LEU B 1 184 ? -18.016 26.688 6.844 1 94.88 184 LEU B O 1
ATOM 5846 N N . SER B 1 185 ? -18.031 28.5 8.07 1 92.31 185 SER B N 1
ATOM 5847 C CA . SER B 1 185 ? -17.891 29.328 6.879 1 92.31 185 SER B CA 1
ATOM 5848 C C . SER B 1 185 ? -16.422 29.594 6.547 1 92.31 185 SER B C 1
ATOM 5850 O O . SER B 1 185 ? -16.078 29.766 5.379 1 92.31 185 SER B O 1
ATOM 5852 N N . THR B 1 186 ? -15.617 29.641 7.633 1 93.25 186 THR B N 1
ATOM 5853 C CA . THR B 1 186 ? -14.25 30.094 7.391 1 93.25 186 THR B CA 1
ATOM 5854 C C . THR B 1 186 ? -13.242 29.016 7.762 1 93.25 186 THR B C 1
ATOM 5856 O O . THR B 1 186 ? -12.477 28.547 6.91 1 93.25 186 THR B O 1
ATOM 5859 N N . VAL B 1 187 ? -13.32 28.562 8.969 1 95.38 187 VAL B N 1
ATOM 5860 C CA . VAL B 1 187 ? -12.32 27.609 9.438 1 95.38 187 VAL B CA 1
ATOM 5861 C C . VAL B 1 187 ? -12.367 26.344 8.578 1 95.38 187 VAL B C 1
ATOM 5863 O O . VAL B 1 187 ? -11.32 25.781 8.258 1 95.38 187 VAL B O 1
ATOM 5866 N N . SER B 1 188 ? -13.594 25.969 8.195 1 93.19 188 SER B N 1
ATOM 5867 C CA . SER B 1 188 ? -13.758 24.766 7.387 1 93.19 188 SER B CA 1
ATOM 5868 C C . SER B 1 188 ? -12.977 24.875 6.078 1 93.19 188 SER B C 1
ATOM 5870 O O . SER B 1 188 ? -12.453 23.875 5.586 1 93.19 188 SER B O 1
ATOM 5872 N N . THR B 1 189 ? -12.711 26 5.57 1 90.19 189 THR B N 1
ATOM 5873 C CA . THR B 1 189 ? -12.008 26.203 4.312 1 90.19 189 THR B CA 1
ATOM 5874 C C . THR B 1 189 ? -10.5 26.078 4.508 1 90.19 189 THR B C 1
ATOM 5876 O O . THR B 1 189 ? -9.781 25.656 3.598 1 90.19 189 THR B O 1
ATOM 5879 N N . TYR B 1 190 ? -10.133 26.375 5.758 1 91.44 190 TYR B N 1
ATOM 5880 C CA . TYR B 1 190 ? -8.703 26.312 6.051 1 91.44 190 TYR B CA 1
ATOM 5881 C C . TYR B 1 190 ? -8.273 24.891 6.367 1 91.44 190 TYR B C 1
ATOM 5883 O O . TYR B 1 190 ? -7.086 24.562 6.285 1 91.44 190 TYR B O 1
ATOM 5891 N N . LEU B 1 191 ? -9.258 24.141 6.738 1 91.5 191 LEU B N 1
ATOM 5892 C CA . LEU B 1 191 ? -8.93 22.797 7.191 1 91.5 191 LEU B CA 1
ATOM 5893 C C . LEU B 1 191 ? -8.82 21.844 6.008 1 91.5 191 LEU B C 1
ATOM 5895 O O . LEU B 1 191 ? -8.344 20.703 6.16 1 91.5 191 LEU B O 1
ATOM 5899 N N . ILE B 1 192 ? -9.383 22.281 4.91 1 84.62 192 ILE B N 1
ATOM 5900 C CA . ILE B 1 192 ? -9.234 21.484 3.697 1 84.62 192 ILE B CA 1
ATOM 5901 C C . ILE B 1 192 ? -8.492 22.297 2.637 1 84.62 192 ILE B C 1
ATOM 5903 O O . ILE B 1 192 ? -8.68 23.516 2.527 1 84.62 192 ILE B O 1
ATOM 5907 N N . ILE B 1 193 ? -7.617 21.781 2.043 1 71.19 193 ILE B N 1
ATOM 5908 C CA . ILE B 1 193 ? -6.742 22.5 1.125 1 71.19 193 ILE B CA 1
ATOM 5909 C C . ILE B 1 193 ? -7.523 22.906 -0.126 1 71.19 193 ILE B C 1
ATOM 5911 O O . ILE B 1 193 ? -7.371 24.016 -0.636 1 71.19 193 ILE B O 1
ATOM 5915 N N . TYR B 1 194 ? -8.352 21.969 -0.493 1 71.69 194 TYR B N 1
ATOM 5916 C CA . TYR B 1 194 ? -9.055 22.25 -1.739 1 71.69 194 TYR B CA 1
ATOM 5917 C C . TYR B 1 194 ? -10.562 22.312 -1.518 1 71.69 194 TYR B C 1
ATOM 5919 O O . TYR B 1 194 ? -11.234 21.281 -1.498 1 71.69 194 TYR B O 1
ATOM 5927 N N . ASP B 1 195 ? -10.922 23.5 -1.183 1 76.88 195 ASP B N 1
ATOM 5928 C CA . ASP B 1 195 ? -12.352 23.75 -1.061 1 76.88 195 ASP B CA 1
ATOM 5929 C C . ASP B 1 195 ? -12.922 24.344 -2.346 1 76.88 195 ASP B C 1
ATOM 5931 O O . ASP B 1 195 ? -12.914 25.562 -2.525 1 76.88 195 ASP B O 1
ATOM 5935 N N . THR B 1 196 ? -13.297 23.469 -3.219 1 71 196 THR B N 1
ATOM 5936 C CA . THR B 1 196 ? -13.852 23.906 -4.492 1 71 196 THR B CA 1
ATOM 5937 C C . THR B 1 196 ? -15.344 23.594 -4.574 1 71 196 THR B C 1
ATOM 5939 O O . THR B 1 196 ? -15.852 22.766 -3.83 1 71 196 THR B O 1
ATOM 5942 N N . PRO B 1 197 ? -16 24.328 -5.375 1 66.31 197 PRO B N 1
ATOM 5943 C CA . PRO B 1 197 ? -17.438 24.047 -5.535 1 66.31 197 PRO B CA 1
ATOM 5944 C C . PRO B 1 197 ? -17.703 22.609 -5.969 1 66.31 197 PRO B C 1
ATOM 5946 O O . PRO B 1 197 ? -18.766 22.062 -5.66 1 66.31 197 PRO B O 1
ATOM 5949 N N . ALA B 1 198 ? -16.75 22.078 -6.609 1 65.44 198 ALA B N 1
ATOM 5950 C CA . ALA B 1 198 ? -16.938 20.719 -7.109 1 65.44 198 ALA B CA 1
ATOM 5951 C C . ALA B 1 198 ? -16.719 19.703 -6 1 65.44 198 ALA B C 1
ATOM 5953 O O . ALA B 1 198 ? -17.141 18.547 -6.121 1 65.44 198 ALA B O 1
ATOM 5954 N N . ASN B 1 199 ? -16.203 20.203 -4.973 1 70.12 199 ASN B N 1
ATOM 5955 C CA . ASN B 1 199 ? -15.914 19.297 -3.863 1 70.12 199 ASN B CA 1
ATOM 5956 C C . ASN B 1 199 ? -16.578 19.766 -2.568 1 70.12 199 ASN B C 1
ATOM 5958 O O . ASN B 1 199 ? -16.25 20.828 -2.057 1 70.12 199 ASN B O 1
ATOM 5962 N N . ALA B 1 200 ? -17.562 18.984 -2.221 1 77.06 200 ALA B N 1
ATOM 5963 C CA . ALA B 1 200 ? -18.203 19.328 -0.956 1 77.06 200 ALA B CA 1
ATOM 5964 C C . ALA B 1 200 ? -17.203 19.281 0.195 1 77.06 200 ALA B C 1
ATOM 5966 O O . ALA B 1 200 ? -16.406 18.344 0.295 1 77.06 200 ALA B O 1
ATOM 5967 N N . ASN B 1 201 ? -17.203 20.328 0.97 1 88.06 201 ASN B N 1
ATOM 5968 C CA . ASN B 1 201 ? -16.344 20.375 2.154 1 88.06 201 ASN B CA 1
ATOM 5969 C C . ASN B 1 201 ? -16.922 19.531 3.291 1 88.06 201 ASN B C 1
ATOM 5971 O O . ASN B 1 201 ? -17.938 19.891 3.881 1 88.06 201 ASN B O 1
ATOM 5975 N N . PRO B 1 202 ? -16.297 18.5 3.637 1 90.12 202 PRO B N 1
ATOM 5976 C CA . PRO B 1 202 ? -16.859 17.578 4.633 1 90.12 202 PRO B CA 1
ATOM 5977 C C . PRO B 1 202 ? -17 18.219 6.008 1 90.12 202 PRO B C 1
ATOM 5979 O O . PRO B 1 202 ? -17.828 17.797 6.812 1 90.12 202 PRO B O 1
ATOM 5982 N N . TYR B 1 203 ? -16.297 19.25 6.309 1 92.81 203 TYR B N 1
ATOM 5983 C CA . TYR B 1 203 ? -16.391 19.922 7.605 1 92.81 203 TYR B CA 1
ATOM 5984 C C . TYR B 1 203 ? -17.734 20.641 7.75 1 92.81 203 TYR B C 1
ATOM 5986 O O . TYR B 1 203 ? -18.188 20.906 8.867 1 92.81 203 TYR B O 1
ATOM 5994 N N . ARG B 1 204 ? -18.312 20.891 6.684 1 91.75 204 ARG B N 1
ATOM 5995 C CA . ARG B 1 204 ? -19.625 21.547 6.703 1 91.75 204 ARG B CA 1
ATOM 5996 C C . ARG B 1 204 ? -20.734 20.516 6.871 1 91.75 204 ARG B C 1
ATOM 5998 O O . ARG B 1 204 ? -21.891 20.859 7.156 1 91.75 204 ARG B O 1
ATOM 6005 N N . ILE B 1 205 ? -20.344 19.281 6.691 1 89.62 205 ILE B N 1
ATOM 6006 C CA . ILE B 1 205 ? -21.312 18.172 6.812 1 89.62 205 ILE B CA 1
ATOM 6007 C C . ILE B 1 205 ? -21.141 17.5 8.164 1 89.62 205 ILE B C 1
ATOM 6009 O O . ILE B 1 205 ? -22.031 16.781 8.625 1 89.62 205 ILE B O 1
ATOM 6013 N N . LEU B 1 206 ? -20.125 17.797 8.867 1 91.56 206 LEU B N 1
ATOM 6014 C CA . LEU B 1 206 ? -19.766 17.172 10.133 1 91.56 206 LEU B CA 1
ATOM 6015 C C . LEU B 1 206 ? -20.891 17.328 11.156 1 91.56 206 LEU B C 1
ATOM 6017 O O . LEU B 1 206 ? -21.062 16.469 12.031 1 91.56 206 LEU B O 1
ATOM 6021 N N . PRO B 1 207 ? -21.656 18.375 11.133 1 92.31 207 PRO B N 1
ATOM 6022 C CA . PRO B 1 207 ? -22.734 18.562 12.109 1 92.31 207 PRO B CA 1
ATOM 6023 C C . PRO B 1 207 ? -23.734 17.422 12.109 1 92.31 207 PRO B C 1
ATOM 6025 O O . PRO B 1 207 ? -24.469 17.234 13.086 1 92.31 207 PRO B O 1
ATOM 6028 N N . GLN B 1 208 ? -23.688 16.625 11.062 1 89.69 208 GLN B N 1
ATOM 6029 C CA . GLN B 1 208 ? -24.562 15.461 11 1 89.69 208 GLN B CA 1
ATOM 6030 C C . GLN B 1 208 ? -24.188 14.414 12.047 1 89.69 208 GLN B C 1
ATOM 6032 O O . GLN B 1 208 ? -25 13.555 12.391 1 89.69 208 GLN B O 1
ATOM 6037 N N . LEU B 1 209 ? -22.969 14.531 12.508 1 91.44 209 LEU B N 1
ATOM 6038 C CA . LEU B 1 209 ? -22.484 13.562 13.492 1 91.44 209 LEU B CA 1
ATOM 6039 C C . LEU B 1 209 ? -22.75 14.039 14.914 1 91.44 209 LEU B C 1
ATOM 6041 O O . LEU B 1 209 ? -22.484 13.32 15.875 1 91.44 209 LEU B O 1
ATOM 6045 N N . VAL B 1 210 ? -23.328 15.227 15.016 1 90.38 210 VAL B N 1
ATOM 6046 C CA . VAL B 1 210 ? -23.516 15.805 16.344 1 90.38 210 VAL B CA 1
ATOM 6047 C C . VAL B 1 210 ? -24.625 15.039 17.078 1 90.38 210 VAL B C 1
ATOM 6049 O O . VAL B 1 210 ? -25.75 14.922 16.594 1 90.38 210 VAL B O 1
ATOM 6052 N N . GLY B 1 211 ? -24.188 14.484 18.188 1 82.44 211 GLY B N 1
ATOM 6053 C CA . GLY B 1 211 ? -25.156 13.805 19.031 1 82.44 211 GLY B CA 1
ATOM 6054 C C . GLY B 1 211 ? -25.688 14.68 20.156 1 82.44 211 GLY B C 1
ATOM 6055 O O . GLY B 1 211 ? -25.594 15.906 20.094 1 82.44 211 GLY B O 1
ATOM 6056 N N . ASN B 1 212 ? -26.203 13.953 21.109 1 80.75 212 ASN B N 1
ATOM 6057 C CA . ASN B 1 212 ? -26.844 14.625 22.234 1 80.75 212 ASN B CA 1
ATOM 6058 C C . ASN B 1 212 ? -25.828 15.242 23.172 1 80.75 212 ASN B C 1
ATOM 6060 O O . ASN B 1 212 ? -26.141 16.188 23.906 1 80.75 212 ASN B O 1
ATOM 6064 N N . SER B 1 213 ? -24.641 14.805 23.062 1 81.19 213 SER B N 1
ATOM 6065 C CA . SER B 1 213 ? -23.609 15.297 23.984 1 81.19 213 SER B CA 1
ATOM 6066 C C . SER B 1 213 ? -23.188 16.719 23.625 1 81.19 213 SER B C 1
ATOM 6068 O O . SER B 1 213 ? -22.641 17.438 24.469 1 81.19 213 SER B O 1
ATOM 6070 N N . GLY B 1 214 ? -23.297 17.109 22.422 1 89.5 214 GLY B N 1
ATOM 6071 C CA . GLY B 1 214 ? -22.875 18.406 21.953 1 89.5 214 GLY B CA 1
ATOM 6072 C C . GLY B 1 214 ? -21.359 18.547 21.875 1 89.5 214 GLY B C 1
ATOM 6073 O O . GLY B 1 214 ? -20.844 19.656 21.672 1 89.5 214 GLY B O 1
ATOM 6074 N N . LEU B 1 215 ? -20.719 17.531 22.109 1 93.12 215 LEU B N 1
ATOM 6075 C CA . LEU B 1 215 ? -19.266 17.531 22.172 1 93.12 215 LEU B CA 1
ATOM 6076 C C . LEU B 1 215 ? -18.656 18.047 20.875 1 93.12 215 LEU B C 1
ATOM 6078 O O . LEU B 1 215 ? -17.797 18.938 20.891 1 93.12 215 LEU B O 1
ATOM 6082 N N . LEU B 1 216 ? -19.078 17.547 19.812 1 96.44 216 LEU B N 1
ATOM 6083 C CA . LEU B 1 216 ? -18.547 17.938 18.516 1 96.44 216 LEU B CA 1
ATOM 6084 C C . LEU B 1 216 ? -18.875 19.391 18.203 1 96.44 216 LEU B C 1
ATOM 6086 O O . LEU B 1 216 ? -18.016 20.141 17.703 1 96.44 216 LEU B O 1
ATOM 6090 N N . GLN B 1 217 ? -20.031 19.812 18.531 1 96.69 217 GLN B N 1
ATOM 6091 C CA . GLN B 1 217 ? -20.438 21.188 18.297 1 96.69 217 GLN B CA 1
ATOM 6092 C C . GLN B 1 217 ? -19.578 22.156 19.094 1 96.69 217 GLN B C 1
ATOM 6094 O O . GLN B 1 217 ? -19.141 23.188 18.578 1 96.69 217 GLN B O 1
ATOM 6099 N N . ASP B 1 218 ? -19.375 21.812 20.297 1 97.56 218 ASP B N 1
ATOM 6100 C CA . ASP B 1 218 ? -18.547 22.656 21.156 1 97.56 218 ASP B CA 1
ATOM 6101 C C . ASP B 1 218 ? -17.109 22.703 20.641 1 97.56 218 ASP B C 1
ATOM 6103 O O . ASP B 1 218 ? -16.438 23.734 20.75 1 97.56 218 ASP B O 1
ATOM 6107 N N . THR B 1 219 ? -16.656 21.625 20.172 1 98.06 219 THR B N 1
ATOM 6108 C CA . THR B 1 219 ? -15.32 21.594 19.594 1 98.06 219 THR B CA 1
ATOM 6109 C C . THR B 1 219 ? -15.227 22.531 18.391 1 98.06 219 THR B C 1
ATOM 6111 O O . THR B 1 219 ? -14.25 23.266 18.25 1 98.06 219 THR B O 1
ATOM 6114 N N . MET B 1 220 ? -16.234 22.516 17.578 1 97.94 220 MET B N 1
ATOM 6115 C CA . MET B 1 220 ? -16.281 23.391 16.406 1 97.94 220 MET B CA 1
ATOM 6116 C C . MET B 1 220 ? -16.297 24.844 16.828 1 97.94 220 MET B C 1
ATOM 6118 O O . MET B 1 220 ? -15.609 25.688 16.234 1 97.94 220 MET B O 1
ATOM 6122 N N . LYS B 1 221 ? -17.031 25.125 17.891 1 97.88 221 LYS B N 1
ATOM 6123 C CA . LYS B 1 221 ? -17.047 26.484 18.438 1 97.88 221 LYS B CA 1
ATOM 6124 C C . LYS B 1 221 ? -15.672 26.891 18.953 1 97.88 221 LYS B C 1
ATOM 6126 O O . LYS B 1 221 ? -15.227 28.016 18.719 1 97.88 221 LYS B O 1
ATOM 6131 N N . ALA B 1 222 ? -15.047 25.922 19.609 1 97.88 222 ALA B N 1
ATOM 6132 C CA . ALA B 1 222 ? -13.711 26.203 20.125 1 97.88 222 ALA B CA 1
ATOM 6133 C C . ALA B 1 222 ? -12.734 26.547 19 1 97.88 222 ALA B C 1
ATOM 6135 O O . ALA B 1 222 ? -11.938 27.484 19.125 1 97.88 222 ALA B O 1
ATOM 6136 N N . LEU B 1 223 ? -12.82 25.828 17.922 1 97.88 223 LEU B N 1
ATOM 6137 C CA . LEU B 1 223 ? -11.953 26.094 16.781 1 97.88 223 LEU B CA 1
ATOM 6138 C C . LEU B 1 223 ? -12.266 27.453 16.172 1 97.88 223 LEU B C 1
ATOM 6140 O O . LEU B 1 223 ? -11.359 28.203 15.82 1 97.88 223 LEU B O 1
ATOM 6144 N N . GLY B 1 224 ? -13.531 27.734 16.047 1 97.62 224 GLY B N 1
ATOM 6145 C CA . GLY B 1 224 ? -13.922 29.047 15.531 1 97.62 224 GLY B CA 1
ATOM 6146 C C . GLY B 1 224 ? -13.383 30.203 16.359 1 97.62 224 GLY B C 1
ATOM 6147 O O . GLY B 1 224 ? -12.828 31.156 15.812 1 97.62 224 GLY B O 1
ATOM 6148 N N . ALA B 1 225 ? -13.484 30.031 17.625 1 97.62 225 ALA B N 1
ATOM 6149 C CA . ALA B 1 225 ? -13.016 31.062 18.531 1 97.62 225 ALA B CA 1
ATOM 6150 C C . ALA B 1 225 ? -11.492 31.188 18.484 1 97.62 225 ALA B C 1
ATOM 6152 O O . ALA B 1 225 ? -10.953 32.281 18.469 1 97.62 225 ALA B O 1
ATOM 6153 N N . MET B 1 226 ? -10.844 30.078 18.484 1 96.75 226 MET B N 1
ATOM 6154 C CA . MET B 1 226 ? -9.383 30.094 18.453 1 96.75 226 MET B CA 1
ATOM 6155 C C . MET B 1 226 ? -8.875 30.734 17.172 1 96.75 226 MET B C 1
ATOM 6157 O O . MET B 1 226 ? -7.926 31.516 17.188 1 96.75 226 MET B O 1
ATOM 6161 N N . HIS B 1 227 ? -9.508 30.438 16.109 1 96.06 227 HIS B N 1
ATOM 6162 C CA . HIS B 1 227 ? -9.086 31 14.828 1 96.06 227 HIS B CA 1
ATOM 6163 C C . HIS B 1 227 ? -9.258 32.531 14.828 1 96.06 227 HIS B C 1
ATOM 6165 O O . HIS B 1 227 ? -8.383 33.25 14.359 1 96.06 227 HIS B O 1
ATOM 6171 N N . LEU B 1 228 ? -10.352 32.969 15.336 1 95.56 228 LEU B N 1
ATOM 6172 C CA . LEU B 1 228 ? -10.602 34.406 15.414 1 95.56 228 LEU B CA 1
ATOM 6173 C C . LEU B 1 228 ? -9.539 35.094 16.266 1 95.56 228 LEU B C 1
ATOM 6175 O O . LEU B 1 228 ? -9.102 36.188 15.953 1 95.56 228 LEU B O 1
ATOM 6179 N N . SER B 1 229 ? -9.133 34.406 17.234 1 94.38 229 SER B N 1
ATOM 6180 C CA . SER B 1 229 ? -8.141 35 18.141 1 94.38 229 SER B CA 1
ATOM 6181 C C . SER B 1 229 ? -6.781 35.125 17.469 1 94.38 229 SER B C 1
ATOM 6183 O O . SER B 1 229 ? -5.941 35.906 17.891 1 94.38 229 SER B O 1
ATOM 6185 N N . GLY B 1 230 ? -6.57 34.312 16.438 1 91 230 GLY B N 1
ATOM 6186 C CA . GLY B 1 230 ? -5.277 34.312 15.773 1 91 230 GLY B CA 1
ATOM 6187 C C . GLY B 1 230 ? -5.199 35.25 14.602 1 91 230 GLY B C 1
ATOM 6188 O O . GLY B 1 230 ? -4.133 35.438 14.016 1 91 230 GLY B O 1
ATOM 6189 N N . LEU B 1 231 ? -6.305 35.875 14.328 1 91.44 231 LEU B N 1
ATOM 6190 C CA . LEU B 1 231 ? -6.344 36.781 13.18 1 91.44 231 LEU B CA 1
ATOM 6191 C C . LEU B 1 231 ? -5.977 38.219 13.602 1 91.44 231 LEU B C 1
ATOM 6193 O O . LEU B 1 231 ? -6.543 38.75 14.562 1 91.44 231 LEU B O 1
ATOM 6197 N N . ALA B 1 232 ? -5.07 38.781 12.945 1 86.19 232 ALA B N 1
ATOM 6198 C CA . ALA B 1 232 ? -4.504 40.094 13.328 1 86.19 232 ALA B CA 1
ATOM 6199 C C . ALA B 1 232 ? -5.543 41.188 13.219 1 86.19 232 ALA B C 1
ATOM 6201 O O . ALA B 1 232 ? -5.496 42.188 13.961 1 86.19 232 ALA B O 1
ATOM 6202 N N . HIS B 1 233 ? -6.516 41.094 12.375 1 86.19 233 HIS B N 1
ATOM 6203 C CA . HIS B 1 233 ? -7.426 42.219 12.094 1 86.19 233 HIS B CA 1
ATOM 6204 C C . HIS B 1 233 ? -8.656 42.156 12.992 1 86.19 233 HIS B C 1
ATOM 6206 O O . HIS B 1 233 ? -9.469 43.062 13 1 86.19 233 HIS B O 1
ATOM 6212 N N . VAL B 1 234 ? -8.773 41.062 13.656 1 90 234 VAL B N 1
ATOM 6213 C CA . VAL B 1 234 ? -9.977 40.875 14.469 1 90 234 VAL B CA 1
ATOM 6214 C C . VAL B 1 234 ? -9.812 41.625 15.797 1 90 234 VAL B C 1
ATOM 6216 O O . VAL B 1 234 ? -8.734 41.594 16.391 1 90 234 VAL B O 1
ATOM 6219 N N . ARG B 1 235 ? -10.922 42.25 16.234 1 88.5 235 ARG B N 1
ATOM 6220 C CA . ARG B 1 235 ? -10.961 42.969 17.516 1 88.5 235 ARG B CA 1
ATOM 6221 C C . ARG B 1 235 ? -11.211 42 18.656 1 88.5 235 ARG B C 1
ATOM 6223 O O . ARG B 1 235 ? -11.734 40.906 18.453 1 88.5 235 ARG B O 1
ATOM 6230 N N . ASP B 1 236 ? -10.75 42.281 19.828 1 89.38 236 ASP B N 1
ATOM 6231 C CA . ASP B 1 236 ? -11.008 41.531 21.062 1 89.38 236 ASP B CA 1
ATOM 6232 C C . ASP B 1 236 ? -10.43 40.125 21 1 89.38 236 ASP B C 1
ATOM 6234 O O . ASP B 1 236 ? -11.109 39.156 21.344 1 89.38 236 ASP B O 1
ATOM 6238 N N . ARG B 1 237 ? -9.281 40 20.547 1 91.94 237 ARG B N 1
ATOM 6239 C CA . ARG B 1 237 ? -8.625 38.688 20.375 1 91.94 237 ARG B CA 1
ATOM 6240 C C . ARG B 1 237 ? -8.492 37.969 21.688 1 91.94 237 ARG B C 1
ATOM 6242 O O . ARG B 1 237 ? -8.625 36.75 21.75 1 91.94 237 ARG B O 1
ATOM 6249 N N . ARG B 1 238 ? -8.367 38.688 22.734 1 92.31 238 ARG B N 1
ATOM 6250 C CA . ARG B 1 238 ? -8.211 38.062 24.031 1 92.31 238 ARG B CA 1
ATOM 6251 C C . ARG B 1 238 ? -9.508 37.406 24.5 1 92.31 238 ARG B C 1
ATOM 6253 O O . ARG B 1 238 ? -9.484 36.344 25.141 1 92.31 238 ARG B O 1
ATOM 6260 N N . VAL B 1 239 ? -10.578 38.062 24.141 1 94.19 239 VAL B N 1
ATOM 6261 C CA . VAL B 1 239 ? -11.883 37.531 24.5 1 94.19 239 VAL B CA 1
ATOM 6262 C C . VAL B 1 239 ? -12.133 36.219 23.75 1 94.19 239 VAL B C 1
ATOM 6264 O O . VAL B 1 239 ? -12.594 35.25 24.328 1 94.19 239 VAL B O 1
ATOM 6267 N N . HIS B 1 240 ? -11.805 36.281 22.484 1 95.06 240 HIS B N 1
ATOM 6268 C CA . HIS B 1 240 ? -11.977 35.094 21.672 1 95.06 240 HIS B CA 1
ATOM 6269 C C . HIS B 1 240 ? -11.086 33.969 22.172 1 95.06 240 HIS B C 1
ATOM 6271 O O . HIS B 1 240 ? -11.516 32.812 22.234 1 95.06 240 HIS B O 1
ATOM 6277 N N . ARG B 1 241 ? -9.883 34.25 22.547 1 95.19 241 ARG B N 1
ATOM 6278 C CA . ARG B 1 241 ? -8.953 33.25 23.031 1 95.19 241 ARG B CA 1
ATOM 6279 C C . ARG B 1 241 ? -9.453 32.625 24.344 1 95.19 241 ARG B C 1
ATOM 6281 O O . ARG B 1 241 ? -9.383 31.406 24.531 1 95.19 241 ARG B O 1
ATOM 6288 N N . SER B 1 242 ? -9.883 33.438 25.219 1 95.38 242 SER B N 1
ATOM 6289 C CA . SER B 1 242 ? -10.398 32.969 26.484 1 95.38 242 SER B CA 1
ATOM 6290 C C . SER B 1 242 ? -11.602 32.062 26.297 1 95.38 242 SER B C 1
ATOM 6292 O O . SER B 1 242 ? -11.727 31.016 26.969 1 95.38 242 SER B O 1
ATOM 6294 N N . ALA B 1 243 ? -12.414 32.469 25.375 1 95.75 243 ALA B N 1
ATOM 6295 C CA . ALA B 1 243 ? -13.586 31.656 25.062 1 95.75 243 ALA B CA 1
ATOM 6296 C C . ALA B 1 243 ? -13.164 30.312 24.484 1 95.75 243 ALA B C 1
ATOM 6298 O O . ALA B 1 243 ? -13.727 29.266 24.828 1 95.75 243 ALA B O 1
ATOM 6299 N N . ALA B 1 244 ? -12.242 30.359 23.594 1 96.94 244 ALA B N 1
ATOM 6300 C CA . ALA B 1 244 ? -11.734 29.141 22.969 1 96.94 244 ALA B CA 1
ATOM 6301 C C . ALA B 1 244 ? -11.156 28.188 24 1 96.94 244 ALA B C 1
ATOM 6303 O O . ALA B 1 244 ? -11.477 26.984 24.016 1 96.94 244 ALA B O 1
ATOM 6304 N N . MET B 1 245 ? -10.391 28.703 24.938 1 95.62 245 MET B N 1
ATOM 6305 C CA . MET B 1 245 ? -9.703 27.891 25.938 1 95.62 245 MET B CA 1
ATOM 6306 C C . MET B 1 245 ? -10.688 27.312 26.953 1 95.62 245 MET B C 1
ATOM 6308 O O . MET B 1 245 ? -10.523 26.188 27.406 1 95.62 245 MET B O 1
ATOM 6312 N N . LYS B 1 246 ? -11.633 28.109 27.25 1 95.81 246 LYS B N 1
ATOM 6313 C CA . LYS B 1 246 ? -12.664 27.625 28.172 1 95.81 246 LYS B CA 1
ATOM 6314 C C . LYS B 1 246 ? -13.445 26.469 27.562 1 95.81 246 LYS B C 1
ATOM 6316 O O . LYS B 1 246 ? -13.648 25.438 28.219 1 95.81 246 LYS B O 1
ATOM 6321 N N . THR B 1 247 ? -13.898 26.688 26.344 1 96.5 247 THR B N 1
ATOM 6322 C CA . THR B 1 247 ? -14.648 25.641 25.656 1 96.5 247 THR B CA 1
ATOM 6323 C C . THR B 1 247 ? -13.781 24.406 25.453 1 96.5 247 THR B C 1
ATOM 6325 O O . THR B 1 247 ? -14.25 23.266 25.609 1 96.5 247 THR B O 1
ATOM 6328 N N . TYR B 1 248 ? -12.562 24.625 25.094 1 96.12 248 TYR B N 1
ATOM 6329 C CA . TYR B 1 248 ? -11.586 23.547 24.922 1 96.12 248 TYR B CA 1
ATOM 6330 C C . TYR B 1 248 ? -11.469 22.703 26.188 1 96.12 248 TYR B C 1
ATOM 6332 O O . TYR B 1 248 ? -11.531 21.484 26.141 1 96.12 248 TYR B O 1
ATOM 6340 N N . GLY B 1 249 ? -11.289 23.328 27.281 1 95.06 249 GLY B N 1
ATOM 6341 C CA . GLY B 1 249 ? -11.18 22.625 28.547 1 95.06 249 GLY B CA 1
ATOM 6342 C C . GLY B 1 249 ? -12.398 21.766 28.859 1 95.06 249 GLY B C 1
ATOM 6343 O O . GLY B 1 249 ? -12.258 20.625 29.312 1 95.06 249 GLY B O 1
ATOM 6344 N N . SER B 1 250 ? -13.484 22.328 28.594 1 95.56 250 SER B N 1
ATOM 6345 C CA . SER B 1 250 ? -14.727 21.594 28.828 1 95.56 250 SER B CA 1
ATOM 6346 C C . SER B 1 250 ? -14.828 20.375 27.922 1 95.56 250 SER B C 1
ATOM 6348 O O . SER B 1 250 ? -15.195 19.281 28.375 1 95.56 250 SER B O 1
ATOM 6350 N N . VAL B 1 251 ? -14.484 20.547 26.672 1 96.5 251 VAL B N 1
ATOM 6351 C CA . VAL B 1 251 ? -14.578 19.484 25.688 1 96.5 251 VAL B CA 1
ATOM 6352 C C . VAL B 1 251 ? -13.617 18.359 26.062 1 96.5 251 VAL B C 1
ATOM 6354 O O . VAL B 1 251 ? -13.984 17.172 26 1 96.5 251 VAL B O 1
ATOM 6357 N N . VAL B 1 252 ? -12.43 18.672 26.406 1 95.44 252 VAL B N 1
ATOM 6358 C CA . VAL B 1 252 ? -11.414 17.672 26.703 1 95.44 252 VAL B CA 1
ATOM 6359 C C . VAL B 1 252 ? -11.859 16.844 27.906 1 95.44 252 VAL B C 1
ATOM 6361 O O . VAL B 1 252 ? -11.719 15.617 27.906 1 95.44 252 VAL B O 1
ATOM 6364 N N . THR B 1 253 ? -12.43 17.453 28.875 1 93.69 253 THR B N 1
ATOM 6365 C CA . THR B 1 253 ? -12.906 16.75 30.078 1 93.69 253 THR B CA 1
ATOM 6366 C C . THR B 1 253 ? -14.047 15.797 29.719 1 93.69 253 THR B C 1
ATOM 6368 O O . THR B 1 253 ? -14.031 14.641 30.141 1 93.69 253 THR B O 1
ATOM 6371 N N . ARG B 1 254 ? -14.93 16.312 29 1 92.44 254 ARG B N 1
ATOM 6372 C CA . ARG B 1 254 ? -16.078 15.5 28.625 1 92.44 254 ARG B CA 1
ATOM 6373 C C . ARG B 1 254 ? -15.664 14.352 27.719 1 92.44 254 ARG B C 1
ATOM 6375 O O . ARG B 1 254 ? -16.234 13.25 27.797 1 92.44 254 ARG B O 1
ATOM 6382 N N . LEU B 1 255 ? -14.734 14.625 26.828 1 92.75 255 LEU B N 1
ATOM 6383 C CA . LEU B 1 255 ? -14.227 13.578 25.938 1 92.75 255 LEU B CA 1
ATOM 6384 C C . LEU B 1 255 ? -13.539 12.477 26.734 1 92.75 255 LEU B C 1
ATOM 6386 O O . LEU B 1 255 ? -13.742 11.289 26.469 1 92.75 255 LEU B O 1
ATOM 6390 N N . ARG B 1 256 ? -12.781 12.844 27.625 1 88.81 256 ARG B N 1
ATOM 6391 C CA . ARG B 1 256 ? -12.102 11.883 28.484 1 88.81 256 ARG B CA 1
ATOM 6392 C C . ARG B 1 256 ? -13.102 10.992 29.219 1 88.81 256 ARG B C 1
ATOM 6394 O O . ARG B 1 256 ? -12.93 9.773 29.281 1 88.81 256 ARG B O 1
ATOM 6401 N N . ASP B 1 257 ? -14.109 11.562 29.703 1 86.31 257 ASP B N 1
ATOM 6402 C CA . ASP B 1 257 ? -15.141 10.82 30.422 1 86.31 257 ASP B CA 1
ATOM 6403 C C . ASP B 1 257 ? -15.867 9.844 29.484 1 86.31 257 ASP B C 1
ATOM 6405 O O . ASP B 1 257 ? -16.172 8.719 29.891 1 86.31 257 ASP B O 1
ATOM 6409 N N . ALA B 1 258 ? -16.031 10.297 28.312 1 83.38 258 ALA B N 1
ATOM 6410 C CA . ALA B 1 258 ? -16.75 9.469 27.344 1 83.38 258 ALA B CA 1
ATOM 6411 C C . ALA B 1 258 ? -15.914 8.258 26.922 1 83.38 258 ALA B C 1
ATOM 6413 O O . ALA B 1 258 ? -16.438 7.164 26.734 1 83.38 258 ALA B O 1
ATOM 6414 N N . VAL B 1 259 ? -14.648 8.383 26.812 1 81.31 259 VAL B N 1
ATOM 6415 C CA . VAL B 1 259 ? -13.758 7.316 26.359 1 81.31 259 VAL B CA 1
ATOM 6416 C C . VAL B 1 259 ? -13.453 6.363 27.5 1 81.31 259 VAL B C 1
ATOM 6418 O O . VAL B 1 259 ? -13.336 5.152 27.297 1 81.31 259 VAL B O 1
ATOM 6421 N N . SER B 1 260 ? -13.344 6.84 28.719 1 74.31 260 SER B N 1
ATOM 6422 C CA . SER B 1 260 ? -12.977 6.039 29.891 1 74.31 260 SER B CA 1
ATOM 6423 C C . SER B 1 260 ? -14.164 5.219 30.391 1 74.31 260 SER B C 1
ATOM 6425 O O . SER B 1 260 ? -13.977 4.168 31 1 74.31 260 SER B O 1
ATOM 6427 N N . SER B 1 261 ? -15.289 5.801 30.469 1 61.34 261 SER B N 1
ATOM 6428 C CA . SER B 1 261 ? -16.438 5.117 31.062 1 61.34 261 SER B CA 1
ATOM 6429 C C . SER B 1 261 ? -16.703 3.785 30.375 1 61.34 261 SER B C 1
ATOM 6431 O O . SER B 1 261 ? -17.5 2.98 30.859 1 61.34 261 SER B O 1
ATOM 6433 N N . GLY B 1 262 ? -15.758 3.277 29.531 1 56.56 262 GLY B N 1
ATOM 6434 C CA . GLY B 1 262 ? -15.984 1.973 28.938 1 56.56 262 GLY B CA 1
ATOM 6435 C C . GLY B 1 262 ? -17.312 1.866 28.203 1 56.56 262 GLY B C 1
ATOM 6436 O O . GLY B 1 262 ? -17.547 0.909 27.469 1 56.56 262 GLY B O 1
ATOM 6437 N N . HIS B 1 263 ? -18.328 2.588 28.75 1 47.75 263 HIS B N 1
ATOM 6438 C CA . HIS B 1 263 ? -19.719 2.457 28.312 1 47.75 263 HIS B CA 1
ATOM 6439 C C . HIS B 1 263 ? -19.922 3.092 26.938 1 47.75 263 HIS B C 1
ATOM 6441 O O . HIS B 1 263 ? -20.906 2.807 26.25 1 47.75 263 HIS B O 1
ATOM 6447 N N . GLY B 1 264 ? -19.219 4.062 26.656 1 54.88 264 GLY B N 1
ATOM 6448 C CA . GLY B 1 264 ? -19.562 4.703 25.406 1 54.88 264 GLY B CA 1
ATOM 6449 C C . GLY B 1 264 ? -18.844 4.094 24.203 1 54.88 264 GLY B C 1
ATOM 6450 O O . GLY B 1 264 ? -17.609 3.943 24.234 1 54.88 264 GLY B O 1
ATOM 6451 N N . GLN B 1 265 ? -19.562 3.404 23.391 1 66.5 265 GLN B N 1
ATOM 6452 C CA . GLN B 1 265 ? -19.109 2.742 22.172 1 66.5 265 GLN B CA 1
ATOM 6453 C C . GLN B 1 265 ? -18.391 3.719 21.234 1 66.5 265 GLN B C 1
ATOM 6455 O O . GLN B 1 265 ? -18.906 4.801 20.953 1 66.5 265 GLN B O 1
ATOM 6460 N N . ALA B 1 266 ? -17.078 3.561 21.078 1 82.69 266 ALA B N 1
ATOM 6461 C CA . ALA B 1 266 ? -16.328 4.312 20.078 1 82.69 266 ALA B CA 1
ATOM 6462 C C . ALA B 1 266 ? -17.188 4.555 18.828 1 82.69 266 ALA B C 1
ATOM 6464 O O . ALA B 1 266 ? -17.859 3.641 18.344 1 82.69 266 ALA B O 1
ATOM 6465 N N . ASN B 1 267 ? -17.344 5.895 18.562 1 87.62 267 ASN B N 1
ATOM 6466 C CA . ASN B 1 267 ? -18.125 6.238 17.375 1 87.62 267 ASN B CA 1
ATOM 6467 C C . ASN B 1 267 ? -17.469 7.363 16.578 1 87.62 267 ASN B C 1
ATOM 6469 O O . ASN B 1 267 ? -16.406 7.848 16.938 1 87.62 267 ASN B O 1
ATOM 6473 N N . LEU B 1 268 ? -18.109 7.785 15.609 1 91.31 268 LEU B N 1
ATOM 6474 C CA . LEU B 1 268 ? -17.547 8.75 14.672 1 91.31 268 LEU B CA 1
ATOM 6475 C C . LEU B 1 268 ? -17.516 10.148 15.289 1 91.31 268 LEU B C 1
ATOM 6477 O O . LEU B 1 268 ? -16.609 10.938 14.992 1 91.31 268 LEU B O 1
ATOM 6481 N N . GLU B 1 269 ? -18.438 10.445 16.109 1 93.12 269 GLU B N 1
ATOM 6482 C CA . GLU B 1 269 ? -18.453 11.75 16.766 1 93.12 269 GLU B CA 1
ATOM 6483 C C . GLU B 1 269 ? -17.219 11.945 17.625 1 93.12 269 GLU B C 1
ATOM 6485 O O . GLU B 1 269 ? -16.578 13 17.578 1 93.12 269 GLU B O 1
ATOM 6490 N N . LEU B 1 270 ? -16.922 10.93 18.359 1 93.56 270 LEU B N 1
ATOM 6491 C CA . LEU B 1 270 ? -15.758 11 19.234 1 93.56 270 LEU B CA 1
ATOM 6492 C C . LEU B 1 270 ? -14.469 11.094 18.406 1 93.56 270 LEU B C 1
ATOM 6494 O O . LEU B 1 270 ? -13.555 11.836 18.766 1 93.56 270 LEU B O 1
ATOM 6498 N N . LEU B 1 271 ? -14.453 10.328 17.344 1 94.94 271 LEU B N 1
ATOM 6499 C CA . LEU B 1 271 ? -13.289 10.391 16.469 1 94.94 271 LEU B CA 1
ATOM 6500 C C . LEU B 1 271 ? -13.125 11.781 15.875 1 94.94 271 LEU B C 1
ATOM 6502 O O . LEU B 1 271 ? -12.031 12.359 15.922 1 94.94 271 LEU B O 1
ATOM 6506 N N . ALA B 1 272 ? -14.18 12.352 15.367 1 96.56 272 ALA B N 1
ATOM 6507 C CA . ALA B 1 272 ? -14.156 13.688 14.797 1 96.56 272 ALA B CA 1
ATOM 6508 C C . ALA B 1 272 ? -13.711 14.727 15.828 1 96.56 272 ALA B C 1
ATOM 6510 O O . ALA B 1 272 ? -12.922 15.617 15.516 1 96.56 272 ALA B O 1
ATOM 6511 N N . THR B 1 273 ? -14.219 14.555 16.969 1 96.88 273 THR B N 1
ATOM 6512 C CA . THR B 1 273 ? -13.883 15.477 18.047 1 96.88 273 THR B CA 1
ATOM 6513 C C . THR B 1 273 ? -12.383 15.445 18.344 1 96.88 273 THR B C 1
ATOM 6515 O O . THR B 1 273 ? -11.734 16.484 18.406 1 96.88 273 THR B O 1
ATOM 6518 N N . SER B 1 274 ? -11.852 14.297 18.484 1 96.88 274 SER B N 1
ATOM 6519 C CA . SER B 1 274 ? -10.43 14.156 18.797 1 96.88 274 SER B CA 1
ATOM 6520 C C . SER B 1 274 ? -9.57 14.711 17.656 1 96.88 274 SER B C 1
ATOM 6522 O O . SER B 1 274 ? -8.555 15.359 17.906 1 96.88 274 SER B O 1
ATOM 6524 N N . LEU B 1 275 ? -9.977 14.477 16.469 1 97.19 275 L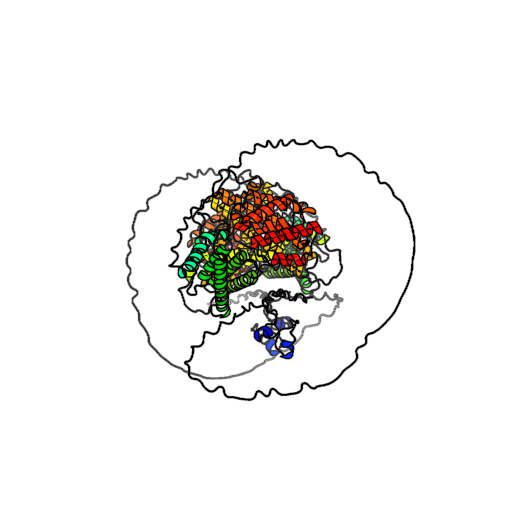EU B N 1
ATOM 6525 C CA . LEU B 1 275 ? -9.219 14.961 15.328 1 97.19 275 LEU B CA 1
ATOM 6526 C C . LEU B 1 275 ? -9.281 16.484 15.25 1 97.19 275 LEU B C 1
ATOM 6528 O O . LEU B 1 275 ? -8.273 17.141 14.945 1 97.19 275 LEU B O 1
ATOM 6532 N N . LEU B 1 276 ? -10.406 17.016 15.531 1 97.69 276 LEU B N 1
ATOM 6533 C CA . LEU B 1 276 ? -10.539 18.469 15.531 1 97.69 276 LEU B CA 1
ATOM 6534 C C . LEU B 1 276 ? -9.703 19.094 16.641 1 97.69 276 LEU B C 1
ATOM 6536 O O . LEU B 1 276 ? -9.172 20.203 16.484 1 97.69 276 LEU B O 1
ATOM 6540 N N . LEU B 1 277 ? -9.602 18.375 17.703 1 97.19 277 LEU B N 1
ATOM 6541 C CA . LEU B 1 277 ? -8.75 18.875 18.781 1 97.19 277 LEU B CA 1
ATOM 6542 C C . LEU B 1 277 ? -7.289 18.891 18.344 1 97.19 277 LEU B C 1
ATOM 6544 O O . LEU B 1 277 ? -6.531 19.797 18.734 1 97.19 277 LEU B O 1
ATOM 6548 N N . CYS B 1 278 ? -6.93 17.938 17.562 1 95.5 278 CYS B N 1
ATOM 6549 C CA . CYS B 1 278 ? -5.59 17.969 17 1 95.5 278 CYS B CA 1
ATOM 6550 C C . CYS B 1 278 ? -5.402 19.203 16.109 1 95.5 278 CYS B C 1
ATOM 6552 O O . CYS B 1 278 ? -4.359 19.844 16.156 1 95.5 278 CYS B O 1
ATOM 6554 N N . MET B 1 279 ? -6.43 19.547 15.398 1 95.06 279 MET B N 1
ATOM 6555 C CA . MET B 1 279 ? -6.379 20.719 14.531 1 95.06 279 MET B CA 1
ATOM 6556 C C . MET B 1 279 ? -6.352 22 15.352 1 95.06 279 MET B C 1
ATOM 6558 O O . MET B 1 279 ? -5.695 22.969 14.969 1 95.06 279 MET B O 1
ATOM 6562 N N . PHE B 1 280 ? -7.074 21.922 16.406 1 96.5 280 PHE B N 1
ATOM 6563 C CA . PHE B 1 280 ? -7.074 23.062 17.328 1 96.5 280 PHE B CA 1
ATOM 6564 C C . PHE B 1 280 ? -5.656 23.375 17.797 1 96.5 280 PHE B C 1
ATOM 6566 O O . PHE B 1 280 ? -5.273 24.547 17.875 1 96.5 280 PHE B O 1
ATOM 6573 N N . GLU B 1 281 ? -4.922 22.344 18.031 1 94.88 281 GLU B N 1
ATOM 6574 C CA . GLU B 1 281 ? -3.557 22.516 18.516 1 94.88 281 GLU B CA 1
ATOM 6575 C C . GLU B 1 281 ? -2.668 23.172 17.453 1 94.88 281 GLU B C 1
ATOM 6577 O O . GLU B 1 281 ? -1.68 23.828 17.781 1 94.88 281 GLU B O 1
ATOM 6582 N N . LYS B 1 282 ? -2.994 23.031 16.25 1 92.75 282 LYS B N 1
ATOM 6583 C CA . LYS B 1 282 ? -2.246 23.688 15.18 1 92.75 282 LYS B CA 1
ATOM 6584 C C . LYS B 1 282 ? -2.465 25.188 15.203 1 92.75 282 LYS B C 1
ATOM 6586 O O . LYS B 1 282 ? -1.579 25.953 14.812 1 92.75 282 LYS B O 1
ATOM 6591 N N . MET B 1 283 ? -3.631 25.578 15.641 1 91.5 283 MET B N 1
ATOM 6592 C CA . MET B 1 283 ? -3.949 27 15.719 1 91.5 283 MET B CA 1
ATOM 6593 C C . MET B 1 283 ? -3.373 27.625 16.984 1 91.5 283 MET B C 1
ATOM 6595 O O . MET B 1 283 ? -2.877 28.75 16.969 1 91.5 283 MET B O 1
ATOM 6599 N N . SER B 1 284 ? -3.41 26.891 18.016 1 85.38 284 SER B N 1
ATOM 6600 C CA . SER B 1 284 ? -2.965 27.406 19.297 1 85.38 284 SER B CA 1
ATOM 6601 C C . SER B 1 284 ? -1.463 27.219 19.484 1 85.38 284 SER B C 1
ATOM 6603 O O . SER B 1 284 ? -0.786 28.062 20.062 1 85.38 284 SER B O 1
ATOM 6605 N N . SER B 1 285 ? -0.772 26.172 18.891 1 67.44 285 SER B N 1
ATOM 6606 C CA . SER B 1 285 ? 0.567 25.609 18.781 1 67.44 285 SER B CA 1
ATOM 6607 C C . SER B 1 285 ? 1.463 26.062 19.922 1 67.44 285 SER B C 1
ATOM 6609 O O . SER B 1 285 ? 2.508 26.688 19.688 1 67.44 285 SER B O 1
ATOM 6611 N N . THR B 1 286 ? 1.082 25.734 21.141 1 68.25 286 THR B N 1
ATOM 6612 C CA . THR B 1 286 ? 1.928 26.188 22.234 1 68.25 286 THR B CA 1
ATOM 6613 C C . THR B 1 286 ? 2.834 25.062 22.719 1 68.25 286 THR B C 1
ATOM 6615 O O . THR B 1 286 ? 3.945 25.312 23.203 1 68.25 286 THR B O 1
ATOM 6618 N N . ASP B 1 287 ? 2.447 23.906 22.531 1 78.12 287 ASP B N 1
ATOM 6619 C CA . ASP B 1 287 ? 3.182 22.75 23.031 1 78.12 287 ASP B CA 1
ATOM 6620 C C . ASP B 1 287 ? 2.9 21.516 22.188 1 78.12 287 ASP B C 1
ATOM 6622 O O . ASP B 1 287 ? 2.523 21.625 21.031 1 78.12 287 ASP B O 1
ATOM 6626 N N . ASP B 1 288 ? 3.326 20.406 22.734 1 88.31 288 ASP B N 1
ATOM 6627 C CA . ASP B 1 288 ? 3.178 19.141 22.016 1 88.31 288 ASP B CA 1
ATOM 6628 C C . ASP B 1 288 ? 1.878 18.438 22.406 1 88.31 288 ASP B C 1
ATOM 6630 O O . ASP B 1 288 ? 1.778 17.203 22.312 1 88.31 288 ASP B O 1
ATOM 6634 N N . SER B 1 289 ? 0.855 19.266 22.719 1 90.88 289 SER B N 1
ATOM 6635 C CA . SER B 1 289 ? -0.393 18.703 23.219 1 90.88 289 SER B CA 1
ATOM 6636 C C . SER B 1 289 ? -1.152 17.969 22.125 1 90.88 289 SER B C 1
ATOM 6638 O O . SER B 1 289 ? -2.055 17.172 22.406 1 90.88 289 SER B O 1
ATOM 6640 N N . TRP B 1 290 ? -0.786 18.266 20.875 1 94.69 290 TRP B N 1
ATOM 6641 C CA . TRP B 1 290 ? -1.445 17.562 19.781 1 94.69 290 TRP B CA 1
ATOM 6642 C C . TRP B 1 290 ? -1.255 16.062 19.906 1 94.69 290 TRP B C 1
ATOM 6644 O O . TRP B 1 290 ? -2.102 15.281 19.469 1 94.69 290 TRP B O 1
ATOM 6654 N N . LYS B 1 291 ? -0.249 15.578 20.578 1 95.06 291 LYS B N 1
ATOM 6655 C CA . LYS B 1 291 ? 0.091 14.164 20.703 1 95.06 291 LYS B CA 1
ATOM 6656 C C . LYS B 1 291 ? -0.996 13.398 21.453 1 95.06 291 LYS B C 1
ATOM 6658 O O . LYS B 1 291 ? -1.394 12.305 21.047 1 95.06 291 LYS B O 1
ATOM 6663 N N . ILE B 1 292 ? -1.447 14.023 22.484 1 93.5 292 ILE B N 1
ATOM 6664 C CA . ILE B 1 292 ? -2.42 13.344 23.328 1 93.5 292 ILE B CA 1
ATOM 6665 C C . ILE B 1 292 ? -3.736 13.18 22.562 1 93.5 292 ILE B C 1
ATOM 6667 O O . ILE B 1 292 ? -4.406 12.148 22.688 1 93.5 292 ILE B O 1
ATOM 6671 N N . HIS B 1 293 ? -4.082 14.164 21.875 1 95.56 293 HIS B N 1
ATOM 6672 C CA . HIS B 1 293 ? -5.316 14.086 21.094 1 95.56 293 HIS B CA 1
ATOM 6673 C C . HIS B 1 293 ? -5.207 13.039 20 1 95.56 293 HIS B C 1
ATOM 6675 O O . HIS B 1 293 ? -6.168 12.305 19.734 1 95.56 293 HIS B O 1
ATOM 6681 N N . LEU B 1 294 ? -4.09 12.961 19.375 1 96.69 294 LEU B N 1
ATOM 6682 C CA . LEU B 1 294 ? -3.908 11.992 18.312 1 96.69 294 LEU B CA 1
ATOM 6683 C C . LEU B 1 294 ? -3.914 10.57 18.859 1 96.69 294 LEU B C 1
ATOM 6685 O O . LEU B 1 294 ? -4.488 9.664 18.234 1 96.69 294 LEU B O 1
ATOM 6689 N N . VAL B 1 295 ? -3.266 10.398 19.969 1 94.88 295 VAL B N 1
ATOM 6690 C CA . VAL B 1 295 ? -3.283 9.086 20.609 1 94.88 295 VAL B CA 1
ATOM 6691 C C . VAL B 1 295 ? -4.719 8.703 20.969 1 94.88 295 VAL B C 1
ATOM 6693 O O . VAL B 1 295 ? -5.129 7.559 20.766 1 94.88 295 VAL B O 1
ATOM 6696 N N . GLY B 1 296 ? -5.43 9.68 21.516 1 93.75 296 GLY B N 1
ATOM 6697 C CA . GLY B 1 296 ? -6.84 9.445 21.781 1 93.75 296 GLY B CA 1
ATOM 6698 C C . GLY B 1 296 ? -7.633 9.062 20.547 1 93.75 296 GLY B C 1
ATOM 6699 O O . GLY B 1 296 ? -8.43 8.125 20.578 1 93.75 296 GLY B O 1
ATOM 6700 N N . ALA B 1 297 ? -7.402 9.75 19.469 1 96.06 297 ALA B N 1
ATOM 6701 C CA . ALA B 1 297 ? -8.055 9.414 18.219 1 96.06 297 ALA B CA 1
ATOM 6702 C C . ALA B 1 297 ? -7.715 7.992 17.781 1 96.06 297 ALA B C 1
ATOM 6704 O O . ALA B 1 297 ? -8.586 7.258 17.297 1 96.06 297 ALA B O 1
ATOM 6705 N N . GLY B 1 298 ? -6.438 7.629 17.938 1 94.38 298 GLY B N 1
ATOM 6706 C CA . GLY B 1 298 ? -6.008 6.281 17.609 1 94.38 298 GLY B CA 1
ATOM 6707 C C . GLY B 1 298 ? -6.73 5.215 18.406 1 94.38 298 GLY B C 1
ATOM 6708 O O . GLY B 1 298 ? -7.105 4.172 17.875 1 94.38 298 GLY B O 1
ATOM 6709 N N . GLN B 1 299 ? -6.953 5.465 19.641 1 91.25 299 GLN B N 1
ATOM 6710 C CA . GLN B 1 299 ? -7.645 4.516 20.5 1 91.25 299 GLN B CA 1
ATOM 6711 C C . GLN B 1 299 ? -9.109 4.367 20.094 1 91.25 299 GLN B C 1
ATOM 6713 O O . GLN B 1 299 ? -9.633 3.254 20.047 1 91.25 299 GLN B O 1
ATOM 6718 N N . ILE B 1 300 ? -9.68 5.461 19.844 1 91.25 300 ILE B N 1
ATOM 6719 C CA . ILE B 1 300 ? -11.07 5.438 19.406 1 91.25 300 ILE B CA 1
ATOM 6720 C C . ILE B 1 300 ? -11.172 4.66 18.094 1 91.25 300 ILE B C 1
ATOM 6722 O O . ILE B 1 300 ? -12.055 3.812 17.938 1 91.25 300 ILE B O 1
ATOM 6726 N N . PHE B 1 301 ? -10.281 4.898 17.266 1 92.06 301 PHE B N 1
ATOM 6727 C CA . PHE B 1 301 ? -10.234 4.258 15.961 1 92.06 301 PHE B CA 1
ATOM 6728 C C . PHE B 1 301 ? -10.102 2.746 16.109 1 92.06 301 PHE B C 1
ATOM 6730 O O . PHE B 1 301 ? -10.859 1.987 15.5 1 92.06 301 PHE B O 1
ATOM 6737 N N . GLN B 1 302 ? -9.172 2.346 16.859 1 88.5 302 GLN B N 1
ATOM 6738 C CA . GLN B 1 302 ? -8.938 0.921 17.062 1 88.5 302 GLN B CA 1
ATOM 6739 C C . GLN B 1 302 ? -10.164 0.242 17.672 1 88.5 302 GLN B C 1
ATOM 6741 O O . GLN B 1 302 ? -10.508 -0.876 17.281 1 88.5 302 GLN B O 1
ATOM 6746 N N . SER B 1 303 ? -10.766 0.937 18.547 1 84.75 303 SER B N 1
ATOM 6747 C CA . SER B 1 303 ? -11.969 0.394 19.172 1 84.75 303 SER B CA 1
ATOM 6748 C C . SER B 1 303 ? -13.102 0.245 18.156 1 84.75 303 SER B C 1
ATOM 6750 O O . SER B 1 303 ? -13.852 -0.728 18.203 1 84.75 303 SER B O 1
ATOM 6752 N N . MET B 1 304 ? -13.211 1.169 17.266 1 83.75 304 MET B N 1
ATOM 6753 C CA . MET B 1 304 ? -14.266 1.15 16.266 1 83.75 304 MET B CA 1
ATOM 6754 C C . MET B 1 304 ? -14.086 -0.027 15.305 1 83.75 304 MET B C 1
ATOM 6756 O O . MET B 1 304 ? -15.062 -0.589 14.812 1 83.75 304 MET B O 1
ATOM 6760 N N . TYR B 1 305 ? -12.898 -0.481 15.086 1 81.75 305 TYR B N 1
ATOM 6761 C CA . TYR B 1 305 ? -12.641 -1.478 14.055 1 81.75 305 TYR B CA 1
ATOM 6762 C C . TYR B 1 305 ? -12.227 -2.809 14.672 1 81.75 305 TYR B C 1
ATOM 6764 O O . TYR B 1 305 ? -11.914 -3.762 13.953 1 81.75 305 TYR B O 1
ATOM 6772 N N . SER B 1 306 ? -12.172 -2.842 15.906 1 78.81 306 SER B N 1
ATOM 6773 C CA . SER B 1 306 ? -11.914 -4.121 16.562 1 78.81 306 SER B CA 1
ATOM 6774 C C . SER B 1 306 ? -13.094 -5.074 16.391 1 78.81 306 SER B C 1
ATOM 6776 O O . SER B 1 306 ? -14.25 -4.652 16.438 1 78.81 306 SER B O 1
ATOM 6778 N N . PRO B 1 307 ? -12.672 -6.324 16.078 1 70.25 307 PRO B N 1
ATOM 6779 C CA . PRO B 1 307 ? -13.773 -7.285 15.93 1 70.25 307 PRO B CA 1
ATOM 6780 C C . PRO B 1 307 ? -14.648 -7.367 17.172 1 70.25 307 PRO B C 1
ATOM 6782 O O . PRO B 1 307 ? -14.133 -7.449 18.297 1 70.25 307 PRO B O 1
ATOM 6785 N N . ARG B 1 308 ? -15.945 -7 17.062 1 58.5 308 ARG B N 1
ATOM 6786 C CA . ARG B 1 308 ? -16.906 -7.148 18.156 1 58.5 308 ARG B CA 1
ATOM 6787 C C . ARG B 1 308 ? -17.578 -8.516 18.109 1 58.5 308 ARG B C 1
ATOM 6789 O O . ARG B 1 308 ? -18.094 -8.922 17.078 1 58.5 308 ARG B O 1
ATOM 6796 N N . THR B 1 309 ? -17.031 -9.484 18.75 1 53.84 309 THR B N 1
ATOM 6797 C CA . THR B 1 309 ? -17.703 -10.781 18.812 1 53.84 309 THR B CA 1
ATOM 6798 C C . THR B 1 309 ? -19.125 -10.617 19.359 1 53.84 309 THR B C 1
ATOM 6800 O O . THR B 1 309 ? -19.312 -10.234 20.516 1 53.84 309 THR B O 1
ATOM 6803 N N . THR B 1 310 ? -20.031 -9.938 18.703 1 45.75 310 THR B N 1
ATOM 6804 C CA . THR B 1 310 ? -21.375 -9.797 19.234 1 45.75 310 THR B CA 1
ATOM 6805 C C . THR B 1 310 ? -21.938 -11.148 19.672 1 45.75 310 THR B C 1
ATOM 6807 O O . THR B 1 310 ? -21.734 -12.156 18.984 1 45.75 310 THR B O 1
ATOM 6810 N N . LEU B 1 311 ? -22.172 -11.352 20.812 1 40.75 311 LEU B N 1
ATOM 6811 C CA . LEU B 1 311 ? -23.422 -12.016 21.172 1 40.75 311 LEU B CA 1
ATOM 6812 C C . LEU B 1 311 ? -24.578 -11.516 20.312 1 40.75 311 LEU B C 1
ATOM 6814 O O . LEU B 1 311 ? -24.578 -10.359 19.875 1 40.75 311 LEU B O 1
ATOM 6818 N N . PRO B 1 312 ? -25.484 -12.43 19.703 1 37.94 312 PRO B N 1
ATOM 6819 C CA . PRO B 1 312 ? -26.719 -12.219 18.953 1 37.94 312 PRO B CA 1
ATOM 6820 C C . PRO B 1 312 ? -27.484 -10.984 19.422 1 37.94 312 PRO B C 1
ATOM 6822 O O . PRO B 1 312 ? -28.719 -10.93 19.297 1 37.94 312 PRO B O 1
ATOM 6825 N N . ASN B 1 313 ? -27.094 -10.078 20.125 1 36.12 313 ASN B N 1
ATOM 6826 C CA . ASN B 1 313 ? -28.219 -9.203 20.453 1 36.12 313 ASN B CA 1
ATOM 6827 C C . ASN B 1 313 ? -28.75 -8.5 19.203 1 36.12 313 ASN B C 1
ATOM 6829 O O . ASN B 1 313 ? -27.969 -8.078 18.344 1 36.12 313 ASN B O 1
ATOM 6833 N N . ASN B 1 314 ? -30.109 -8.633 18.828 1 35.03 314 ASN B N 1
ATOM 6834 C CA . ASN B 1 314 ? -31.188 -8.344 17.875 1 35.03 314 ASN B CA 1
ATOM 6835 C C . ASN B 1 314 ? -31.125 -6.902 17.391 1 35.03 314 ASN B C 1
ATOM 6837 O O . ASN B 1 314 ? -32.125 -6.375 16.875 1 35.03 314 ASN B O 1
ATOM 6841 N N . ASP B 1 315 ? -30.578 -5.965 17.984 1 36.38 315 ASP B N 1
ATOM 6842 C CA . ASP B 1 315 ? -31.141 -4.676 17.594 1 36.38 315 ASP B CA 1
ATOM 6843 C C . ASP B 1 315 ? -30.812 -4.367 16.125 1 36.38 315 ASP B C 1
ATOM 6845 O O . ASP B 1 315 ? -29.656 -4.258 15.75 1 36.38 315 ASP B O 1
ATOM 6849 N N . GLY B 1 316 ? -31.578 -4.738 15.062 1 36.75 316 GLY B N 1
ATOM 6850 C CA . GLY B 1 316 ? -31.953 -4.547 13.672 1 36.75 316 GLY B CA 1
ATOM 6851 C C . GLY B 1 316 ? -31.609 -3.166 13.148 1 36.75 316 GLY B C 1
ATOM 6852 O O . GLY B 1 316 ? -31.875 -2.857 11.977 1 36.75 316 GLY B O 1
ATOM 6853 N N . ALA B 1 317 ? -31.844 -2.166 13.906 1 36.34 317 ALA B N 1
ATOM 6854 C CA . ALA B 1 317 ? -31.969 -0.797 13.406 1 36.34 317 ALA B CA 1
ATOM 6855 C C . ALA B 1 317 ? -30.703 -0.343 12.711 1 36.34 317 ALA B C 1
ATOM 6857 O O . ALA B 1 317 ? -30.641 0.761 12.164 1 36.34 317 ALA B O 1
ATOM 6858 N N . ASP B 1 318 ? -29.469 -0.922 12.758 1 39.22 318 ASP B N 1
ATOM 6859 C CA . ASP B 1 318 ? -28.172 -0.25 12.656 1 39.22 318 ASP B CA 1
ATOM 6860 C C . ASP B 1 318 ? -27.594 -0.379 11.25 1 39.22 318 ASP B C 1
ATOM 6862 O O . ASP B 1 318 ? -26.453 0.007 11.008 1 39.22 318 ASP B O 1
ATOM 6866 N N . GLY B 1 319 ? -28.172 -1.044 10.336 1 41.16 319 GLY B N 1
ATOM 6867 C CA . GLY B 1 319 ? -27.703 -1.154 8.969 1 41.16 319 GLY B CA 1
ATOM 6868 C C . GLY B 1 319 ? -27.766 0.159 8.211 1 41.16 319 GLY B C 1
ATOM 6869 O O . GLY B 1 319 ? -26.844 0.482 7.449 1 41.16 319 GLY B O 1
ATOM 6870 N N . LEU B 1 320 ? -28.953 0.881 8.188 1 40.44 320 LEU B N 1
ATOM 6871 C CA . LEU B 1 320 ? -29.188 2.131 7.477 1 40.44 320 LEU B CA 1
ATOM 6872 C C . LEU B 1 320 ? -28.234 3.223 7.961 1 40.44 320 LEU B C 1
ATOM 6874 O O . LEU B 1 320 ? -27.812 4.07 7.176 1 40.44 320 LEU B O 1
ATOM 6878 N N . GLY B 1 321 ? -27.906 3.236 9.188 1 47.84 321 GLY B N 1
ATOM 6879 C CA . GLY B 1 321 ? -27.031 4.23 9.797 1 47.84 321 GLY B CA 1
ATOM 6880 C C . GLY B 1 321 ? -25.594 4.098 9.367 1 47.84 321 GLY B C 1
ATOM 6881 O O . GLY B 1 321 ? -24.875 5.102 9.227 1 47.84 321 GLY B O 1
ATOM 6882 N N . VAL B 1 322 ? -25.328 2.902 8.859 1 54.06 322 VAL B N 1
ATOM 6883 C CA . VAL B 1 322 ? -23.953 2.643 8.461 1 54.06 322 VAL B CA 1
ATOM 6884 C C . VAL B 1 322 ? -23.688 3.26 7.086 1 54.06 322 VAL B C 1
ATOM 6886 O O . VAL B 1 322 ? -22.672 3.918 6.883 1 54.06 322 VAL B O 1
ATOM 6889 N N . ALA B 1 323 ? -24.656 3.145 6.195 1 56.47 323 ALA B N 1
ATOM 6890 C CA . ALA B 1 323 ? -24.469 3.637 4.832 1 56.47 323 ALA B CA 1
ATOM 6891 C C . ALA B 1 323 ? -24.469 5.16 4.793 1 56.47 323 ALA B C 1
ATOM 6893 O O . ALA B 1 323 ? -23.703 5.77 4.043 1 56.47 323 ALA B O 1
ATOM 6894 N N . ALA B 1 324 ? -25.25 5.762 5.629 1 55.88 324 ALA B N 1
ATOM 6895 C CA . ALA B 1 324 ? -25.391 7.215 5.598 1 55.88 324 ALA B CA 1
ATOM 6896 C C . ALA B 1 324 ? -24.156 7.902 6.137 1 55.88 324 ALA B C 1
ATOM 6898 O O . ALA B 1 324 ? -23.844 9.031 5.746 1 55.88 324 ALA B O 1
ATOM 6899 N N . THR B 1 325 ? -23.469 7.168 6.828 1 76.44 325 THR B N 1
ATOM 6900 C CA . THR B 1 325 ? -22.328 7.82 7.453 1 76.44 325 THR B CA 1
ATOM 6901 C C . THR B 1 325 ? -21.016 7.371 6.797 1 76.44 325 THR B C 1
ATOM 6903 O O . THR B 1 325 ? -19.938 7.785 7.211 1 76.44 325 THR B O 1
ATOM 6906 N N . LEU B 1 326 ? -21.25 6.773 5.66 1 81.62 326 LEU B N 1
ATOM 6907 C CA . LEU B 1 326 ? -20.078 6.16 5.039 1 81.62 326 LEU B CA 1
ATOM 6908 C C . LEU B 1 326 ? -19.125 7.219 4.488 1 81.62 326 LEU B C 1
ATOM 6910 O O . LEU B 1 326 ? -17.922 7.152 4.711 1 81.62 326 LEU B O 1
ATOM 6914 N N . PRO B 1 327 ? -19.719 8.25 3.91 1 84.75 327 PRO B N 1
ATOM 6915 C CA . PRO B 1 327 ? -18.781 9.258 3.389 1 84.75 327 PRO B CA 1
ATOM 6916 C C . PRO B 1 327 ? -18 9.969 4.492 1 84.75 327 PRO B C 1
ATOM 6918 O O . PRO B 1 327 ? -16.812 10.219 4.34 1 84.75 327 PRO B O 1
ATOM 6921 N N . LEU B 1 328 ? -18.656 10.203 5.582 1 90.38 328 LEU B N 1
ATOM 6922 C CA . LEU B 1 328 ? -17.984 10.867 6.691 1 90.38 328 LEU B CA 1
ATOM 6923 C C . LEU B 1 328 ? -16.953 9.945 7.34 1 90.38 328 LEU B C 1
ATOM 6925 O O . LEU B 1 328 ? -15.898 10.398 7.785 1 90.38 328 LEU B O 1
ATOM 6929 N N . ARG B 1 329 ? -17.266 8.719 7.395 1 92 329 ARG B N 1
ATOM 6930 C CA . ARG B 1 329 ? -16.297 7.766 7.949 1 92 329 ARG B CA 1
ATOM 6931 C C . ARG B 1 329 ? -15.023 7.723 7.117 1 92 329 ARG B C 1
ATOM 6933 O O . ARG B 1 329 ? -13.922 7.773 7.664 1 92 329 ARG B O 1
ATOM 6940 N N . ARG B 1 330 ? -15.234 7.66 5.84 1 91.06 330 ARG B N 1
ATOM 6941 C CA . ARG B 1 330 ? -14.086 7.621 4.941 1 91.06 330 ARG B CA 1
ATOM 6942 C C . ARG B 1 330 ? -13.25 8.891 5.059 1 91.06 330 ARG B C 1
ATOM 6944 O O . ARG B 1 330 ? -12.016 8.836 5.074 1 91.06 330 ARG B O 1
ATOM 6951 N N . PHE B 1 331 ? -13.938 9.945 5.188 1 93.06 331 PHE B N 1
ATOM 6952 C CA . PHE B 1 331 ? -13.258 11.227 5.355 1 93.06 331 PHE B CA 1
ATOM 6953 C C . PHE B 1 331 ? -12.461 11.25 6.652 1 93.06 331 PHE B C 1
ATOM 6955 O O . PHE B 1 331 ? -11.289 11.648 6.66 1 93.06 331 PHE B O 1
ATOM 6962 N N . LEU B 1 332 ? -13.023 10.812 7.668 1 94.62 332 LEU B N 1
ATOM 6963 C CA . LEU B 1 332 ? -12.367 10.875 8.969 1 94.62 332 LEU B CA 1
ATOM 6964 C C . LEU B 1 332 ? -11.203 9.898 9.047 1 94.62 332 LEU B C 1
ATOM 6966 O O . LEU B 1 332 ? -10.195 10.18 9.688 1 94.62 332 LEU B O 1
ATOM 6970 N N . VAL B 1 333 ? -11.328 8.766 8.391 1 94.56 333 VAL B N 1
ATOM 6971 C CA . VAL B 1 333 ? -10.211 7.824 8.328 1 94.56 333 VAL B CA 1
ATOM 6972 C C . VAL B 1 333 ? -9.031 8.461 7.594 1 94.56 333 VAL B C 1
ATOM 6974 O O . VAL B 1 333 ? -7.887 8.352 8.031 1 94.56 333 VAL B O 1
ATOM 6977 N N . SER B 1 334 ? -9.328 9.148 6.562 1 94.31 334 SER B N 1
ATOM 6978 C CA . SER B 1 334 ? -8.281 9.828 5.805 1 94.31 334 SER B CA 1
ATOM 6979 C C . SER B 1 334 ? -7.66 10.961 6.613 1 94.31 334 SER B C 1
ATOM 6981 O O . SER B 1 334 ? -6.445 11.164 6.574 1 94.31 334 SER B O 1
ATOM 6983 N N . ALA B 1 335 ? -8.508 11.672 7.277 1 95 335 ALA B N 1
ATOM 6984 C CA . ALA B 1 335 ? -8.008 12.742 8.133 1 95 335 ALA B CA 1
ATOM 6985 C C . ALA B 1 335 ? -7.102 12.195 9.234 1 95 335 ALA B C 1
ATOM 6987 O O . ALA B 1 335 ? -6.043 12.766 9.516 1 95 335 ALA B O 1
ATOM 6988 N N . MET B 1 336 ? -7.539 11.117 9.836 1 96.5 336 MET B N 1
ATOM 6989 C CA . MET B 1 336 ? -6.73 10.445 10.852 1 96.5 336 MET B CA 1
ATOM 6990 C C . MET B 1 336 ? -5.383 10.023 10.281 1 96.5 336 MET B C 1
ATOM 6992 O O . MET B 1 336 ? -4.344 10.219 10.914 1 96.5 336 MET B O 1
ATOM 6996 N N . SER B 1 337 ? -5.469 9.492 9.117 1 96.44 337 SER B N 1
ATOM 6997 C CA . SER B 1 337 ? -4.246 9.023 8.469 1 96.44 337 SER B CA 1
ATOM 6998 C C . SER B 1 337 ? -3.297 10.188 8.188 1 96.44 337 SER B C 1
ATOM 7000 O O . SER B 1 337 ? -2.086 10.07 8.383 1 96.44 337 SER B O 1
ATOM 7002 N N . TYR B 1 338 ? -3.83 11.25 7.73 1 95.38 338 TYR B N 1
ATOM 7003 C CA . TYR B 1 338 ? -3.055 12.438 7.391 1 95.38 338 TYR B CA 1
ATOM 7004 C C . TYR B 1 338 ? -2.301 12.961 8.609 1 95.38 338 TYR B C 1
ATOM 7006 O O . TYR B 1 338 ? -1.102 13.234 8.531 1 95.38 338 TYR B O 1
ATOM 7014 N N . LEU B 1 339 ? -2.963 13.016 9.695 1 96.56 339 LEU B N 1
ATOM 7015 C CA . LEU B 1 339 ? -2.361 13.516 10.93 1 96.56 339 LEU B CA 1
ATOM 7016 C C . LEU B 1 339 ? -1.408 12.484 11.523 1 96.56 339 LEU B C 1
ATOM 7018 O O . LEU B 1 339 ? -0.356 12.844 12.062 1 96.56 339 LEU B O 1
ATOM 7022 N N . ASP B 1 340 ? -1.778 11.266 11.422 1 97.44 340 ASP B N 1
ATOM 7023 C CA . ASP B 1 340 ? -0.955 10.172 11.938 1 97.44 340 ASP B CA 1
ATOM 7024 C C . ASP B 1 340 ? 0.389 10.109 11.219 1 97.44 340 ASP B C 1
ATOM 7026 O O . ASP B 1 340 ? 1.436 9.977 11.852 1 97.44 340 ASP B O 1
ATOM 7030 N N . VAL B 1 341 ? 0.334 10.227 9.945 1 97.44 341 VAL B N 1
ATOM 7031 C CA . VAL B 1 341 ? 1.564 10.203 9.156 1 97.44 341 VAL B CA 1
ATOM 7032 C C . VAL B 1 341 ? 2.412 11.43 9.477 1 97.44 341 VAL B C 1
ATOM 7034 O O . VAL B 1 341 ? 3.631 11.328 9.641 1 97.44 341 VAL B O 1
ATOM 7037 N N . ALA B 1 342 ? 1.785 12.57 9.555 1 96.75 342 ALA B N 1
ATOM 7038 C CA . ALA B 1 342 ? 2.508 13.781 9.93 1 96.75 342 ALA B CA 1
ATOM 7039 C C . ALA B 1 342 ? 3.189 13.625 11.281 1 96.75 342 ALA B C 1
ATOM 7041 O O . ALA B 1 342 ? 4.344 14.023 11.453 1 96.75 342 ALA B O 1
ATOM 7042 N N . ALA B 1 343 ? 2.453 13.055 12.203 1 97.12 343 ALA B N 1
ATOM 7043 C CA . ALA B 1 343 ? 3.002 12.828 13.539 1 97.12 343 ALA B CA 1
ATOM 7044 C C . ALA B 1 343 ? 4.191 11.875 13.484 1 97.12 343 ALA B C 1
ATOM 7046 O O . ALA B 1 343 ? 5.199 12.086 14.164 1 97.12 343 ALA B O 1
ATOM 7047 N N . ALA B 1 344 ? 4 10.875 12.688 1 97.06 344 ALA B N 1
ATOM 7048 C CA . ALA B 1 344 ? 5.082 9.906 12.531 1 97.06 344 ALA B CA 1
ATOM 7049 C C . ALA B 1 344 ? 6.344 10.578 12 1 97.06 344 ALA B C 1
ATOM 7051 O O . ALA B 1 344 ? 7.449 10.305 12.477 1 97.06 344 ALA B O 1
ATOM 7052 N N . CYS B 1 345 ? 6.234 11.453 11.094 1 96.81 345 CYS B N 1
ATOM 7053 C CA . CYS B 1 345 ? 7.375 12.148 10.508 1 96.81 345 CYS B CA 1
ATOM 7054 C C . CYS B 1 345 ? 7.977 13.148 11.492 1 96.81 345 CYS B C 1
ATOM 7056 O O . CYS B 1 345 ? 9.18 13.391 11.469 1 96.81 345 CYS B O 1
ATOM 7058 N N . ALA B 1 346 ? 7.137 13.68 12.289 1 95.5 346 ALA B N 1
ATOM 7059 C CA . ALA B 1 346 ? 7.609 14.672 13.25 1 95.5 346 ALA B CA 1
ATOM 7060 C C . ALA B 1 346 ? 8.375 14 14.391 1 95.5 346 ALA B C 1
ATOM 7062 O O . ALA B 1 346 ? 9.391 14.523 14.859 1 95.5 346 ALA B O 1
ATOM 7063 N N . THR B 1 347 ? 7.941 12.812 14.789 1 94.5 347 THR B N 1
ATOM 7064 C CA . THR B 1 347 ? 8.477 12.203 16 1 94.5 347 THR B CA 1
ATOM 7065 C C . THR B 1 347 ? 9.477 11.102 15.656 1 94.5 347 THR B C 1
ATOM 7067 O O . THR B 1 347 ? 10.312 10.734 16.484 1 94.5 347 THR B O 1
ATOM 7070 N N . GLY B 1 348 ? 9.336 10.516 14.523 1 92.5 348 GLY B N 1
ATOM 7071 C CA . GLY B 1 348 ? 10.133 9.352 14.18 1 92.5 348 GLY B CA 1
ATOM 7072 C C . GLY B 1 348 ? 9.703 8.094 14.914 1 92.5 348 GLY B C 1
ATOM 7073 O O . GLY B 1 348 ? 10.469 7.137 15.023 1 92.5 348 GLY B O 1
ATOM 7074 N N . GLY B 1 349 ? 8.531 8.102 15.445 1 91.06 349 GLY B N 1
ATOM 7075 C CA . GLY B 1 349 ? 8.086 6.992 16.266 1 91.06 349 GLY B CA 1
ATOM 7076 C C . GLY B 1 349 ? 7.223 6 15.508 1 91.06 349 GLY B C 1
ATOM 7077 O O . GLY B 1 349 ? 6.773 5 16.062 1 91.06 349 GLY B O 1
ATOM 7078 N N . GLY B 1 350 ? 7.047 6.234 14.289 1 92.69 350 GLY B N 1
ATOM 7079 C CA . GLY B 1 350 ? 6.141 5.387 13.531 1 92.69 350 GLY B CA 1
ATOM 7080 C C . GLY B 1 350 ? 4.688 5.801 13.656 1 92.69 350 GLY B C 1
ATOM 7081 O O . GLY B 1 350 ? 4.324 6.543 14.578 1 92.69 350 GLY B O 1
ATOM 7082 N N . ALA B 1 351 ? 3.904 5.32 12.688 1 94.62 351 ALA B N 1
ATOM 7083 C CA . ALA B 1 351 ? 2.475 5.617 12.719 1 94.62 351 ALA B CA 1
ATOM 7084 C C . ALA B 1 351 ? 1.789 4.895 13.875 1 94.62 351 ALA B C 1
ATOM 7086 O O . ALA B 1 351 ? 2.207 3.805 14.273 1 94.62 351 ALA B O 1
ATOM 7087 N N . LEU B 1 352 ? 0.754 5.449 14.438 1 94.06 352 LEU B N 1
ATOM 7088 C CA . LEU B 1 352 ? -0.011 4.875 15.539 1 94.06 352 LEU B CA 1
ATOM 7089 C C . LEU B 1 352 ? -0.73 3.605 15.094 1 94.06 352 LEU B C 1
ATOM 7091 O O . LEU B 1 352 ? -0.827 2.641 15.859 1 94.06 352 LEU B O 1
ATOM 7095 N N . ILE B 1 353 ? -1.271 3.725 13.914 1 91.69 353 ILE B N 1
ATOM 7096 C CA . ILE B 1 353 ? -1.981 2.582 13.344 1 91.69 353 ILE B CA 1
ATOM 7097 C C . ILE B 1 353 ? -1.135 1.942 12.25 1 91.69 353 ILE B C 1
ATOM 7099 O O . ILE B 1 353 ? -0.664 2.629 11.336 1 91.69 353 ILE B O 1
ATOM 7103 N N . SER B 1 354 ? -0.99 0.645 12.352 1 86.12 354 SER B N 1
ATOM 7104 C CA . SER B 1 354 ? -0.086 -0.059 11.453 1 86.12 354 SER B CA 1
ATOM 7105 C C . SER B 1 354 ? -0.717 -0.248 10.07 1 86.12 354 SER B C 1
ATOM 7107 O O . SER B 1 354 ? -1.927 -0.46 9.961 1 86.12 354 SER B O 1
ATOM 7109 N N . GLY B 1 355 ? 0.2 -0.154 9.062 1 85.38 355 GLY B N 1
ATOM 7110 C CA . GLY B 1 355 ? -0.242 -0.449 7.711 1 85.38 355 GLY B CA 1
ATOM 7111 C C . GLY B 1 355 ? -0.896 0.735 7.027 1 85.38 355 GLY B C 1
ATOM 7112 O O . GLY B 1 355 ? -0.941 1.834 7.582 1 85.38 355 GLY B O 1
ATOM 7113 N N . GLU B 1 356 ? -1.349 0.53 5.801 1 90.75 356 GLU B N 1
ATOM 7114 C CA . GLU B 1 356 ? -2.053 1.547 5.027 1 90.75 356 GLU B CA 1
ATOM 7115 C C . GLU B 1 356 ? -3.555 1.504 5.293 1 90.75 356 GLU B C 1
ATOM 7117 O O . GLU B 1 356 ? -4.348 1.253 4.383 1 90.75 356 GLU B O 1
ATOM 7122 N N . TYR B 1 357 ? -3.898 1.861 6.465 1 89.94 357 TYR B N 1
ATOM 7123 C CA . TYR B 1 357 ? -5.277 1.675 6.906 1 89.94 357 TYR B CA 1
ATOM 7124 C C . TYR B 1 357 ? -6.215 2.641 6.191 1 89.94 357 TYR B C 1
ATOM 7126 O O . TYR B 1 357 ? -7.43 2.438 6.176 1 89.94 357 TYR B O 1
ATOM 7134 N N . TRP B 1 358 ? -5.668 3.732 5.582 1 92.31 358 TRP B N 1
ATOM 7135 C CA . TRP B 1 358 ? -6.516 4.613 4.785 1 92.31 358 TRP B CA 1
ATOM 7136 C C . TRP B 1 358 ? -7.027 3.896 3.539 1 92.31 358 TRP B C 1
ATOM 7138 O O . TRP B 1 358 ? -8.055 4.273 2.977 1 92.31 358 TRP B O 1
ATOM 7148 N N . GLU B 1 359 ? -6.297 2.885 3.17 1 89.62 359 GLU B N 1
ATOM 7149 C CA . GLU B 1 359 ? -6.762 2.061 2.057 1 89.62 359 GLU B CA 1
ATOM 7150 C C . GLU B 1 359 ? -7.668 0.932 2.545 1 89.62 359 GLU B C 1
ATOM 7152 O O . GLU B 1 359 ? -8.758 0.733 2.016 1 89.62 359 GLU B O 1
ATOM 7157 N N . THR B 1 360 ? -7.27 0.226 3.553 1 84.5 360 THR B N 1
ATOM 7158 C CA . THR B 1 360 ? -7.926 -1.006 3.982 1 84.5 360 THR B CA 1
ATOM 7159 C C . THR B 1 360 ? -9.211 -0.698 4.742 1 84.5 360 THR B C 1
ATOM 7161 O O . THR B 1 360 ? -10.18 -1.451 4.66 1 84.5 360 THR B O 1
ATOM 7164 N N . LEU B 1 361 ? -9.18 0.433 5.445 1 83.44 361 LEU B N 1
ATOM 7165 C CA . LEU B 1 361 ? -10.328 0.74 6.285 1 83.44 361 LEU B CA 1
ATOM 7166 C C . LEU B 1 361 ? -11.047 1.992 5.789 1 83.44 361 LEU B C 1
ATOM 7168 O O . LEU B 1 361 ? -12.195 2.246 6.164 1 83.44 361 LEU B O 1
ATOM 7172 N N . GLY B 1 362 ? -10.406 2.75 4.941 1 83.12 362 GLY B N 1
ATOM 7173 C CA . GLY B 1 362 ? -11.016 3.969 4.43 1 83.12 362 GLY B CA 1
ATOM 7174 C C . GLY B 1 362 ? -11.484 3.842 2.994 1 83.12 362 GLY B C 1
ATOM 7175 O O . GLY B 1 362 ? -12.25 4.68 2.508 1 83.12 362 GLY B O 1
ATOM 7176 N N . GLY B 1 363 ? -11.039 2.828 2.352 1 77.88 363 GLY B N 1
ATOM 7177 C CA . GLY B 1 363 ? -11.43 2.635 0.962 1 77.88 363 GLY B CA 1
ATOM 7178 C C . GLY B 1 363 ? -10.664 3.527 0.001 1 77.88 363 GLY B C 1
ATOM 7179 O O . GLY B 1 363 ? -11.031 3.639 -1.171 1 77.88 363 GLY B O 1
ATOM 7180 N N . GLY B 1 364 ? -9.695 4.227 0.551 1 84.94 364 GLY B N 1
ATOM 7181 C CA . GLY B 1 364 ? -8.93 5.156 -0.258 1 84.94 364 GLY B CA 1
ATOM 7182 C C . GLY B 1 364 ? -8.805 6.531 0.37 1 84.94 364 GLY B C 1
ATOM 7183 O O . GLY B 1 364 ? -9.477 6.828 1.36 1 84.94 364 GLY B O 1
ATOM 7184 N N . TRP B 1 365 ? -8.039 7.348 -0.265 1 87.94 365 TRP B N 1
ATOM 7185 C CA . TRP B 1 365 ? -7.746 8.664 0.303 1 87.94 365 TRP B CA 1
ATOM 7186 C C . TRP B 1 365 ? -8.844 9.664 -0.046 1 87.94 365 TRP B C 1
ATOM 7188 O O . TRP B 1 365 ? -9.234 9.781 -1.209 1 87.94 365 TRP B O 1
ATOM 7198 N N . GLU B 1 366 ? -9.312 10.43 0.987 1 85.62 366 GLU B N 1
ATOM 7199 C CA . GLU B 1 366 ? -10.398 11.383 0.785 1 85.62 366 GLU B CA 1
ATOM 7200 C C . GLU B 1 366 ? -10.07 12.734 1.402 1 85.62 366 GLU B C 1
ATOM 7202 O O . GLU B 1 366 ? -10.875 13.664 1.346 1 85.62 366 GLU B O 1
ATOM 7207 N N . TYR B 1 367 ? -8.93 12.883 1.915 1 86.62 367 TYR B N 1
ATOM 7208 C CA . TYR B 1 367 ? -8.602 14.141 2.58 1 86.62 367 TYR B CA 1
ATOM 7209 C C . TYR B 1 367 ? -7.684 14.992 1.714 1 86.62 367 TYR B C 1
ATOM 7211 O O . TYR B 1 367 ? -6.668 14.508 1.213 1 86.62 367 TYR B O 1
ATOM 7219 N N . ASN B 1 368 ? -7.996 16.297 1.41 1 78 368 ASN B N 1
ATOM 7220 C CA . ASN B 1 368 ? -7.203 17.375 0.826 1 78 368 ASN B CA 1
ATOM 7221 C C . ASN B 1 368 ? -7.105 17.234 -0.691 1 78 368 ASN B C 1
ATOM 7223 O O . ASN B 1 368 ? -6.836 18.203 -1.39 1 78 368 ASN B O 1
ATOM 7227 N N . LEU B 1 369 ? -7.273 16 -1.229 1 81.25 369 LEU B N 1
ATOM 7228 C CA . LEU B 1 369 ? -7.164 15.844 -2.674 1 81.25 369 LEU B CA 1
ATOM 7229 C C . LEU B 1 369 ? -8.508 15.461 -3.283 1 81.25 369 LEU B C 1
ATOM 7231 O O . LEU B 1 369 ? -8.578 14.547 -4.113 1 81.25 369 LEU B O 1
ATOM 7235 N N . GLY B 1 370 ? -9.477 16.156 -2.777 1 74.56 370 GLY B N 1
ATOM 7236 C CA . GLY B 1 370 ? -10.836 15.867 -3.184 1 74.56 370 GLY B CA 1
ATOM 7237 C C . GLY B 1 370 ? -11.523 14.844 -2.291 1 74.56 370 GLY B C 1
ATOM 7238 O O . GLY B 1 370 ? -10.859 14.109 -1.558 1 74.56 370 GLY B O 1
ATOM 7239 N N . VAL B 1 371 ? -12.82 14.945 -2.309 1 76.12 371 VAL B N 1
ATOM 7240 C CA . VAL B 1 371 ? -13.641 14.039 -1.511 1 76.12 371 VAL B CA 1
ATOM 7241 C C . VAL B 1 371 ? -14.625 13.305 -2.414 1 76.12 371 VAL B C 1
ATOM 7243 O O . VAL B 1 371 ? -15.82 13.625 -2.436 1 76.12 371 VAL B O 1
ATOM 7246 N N . PRO B 1 372 ? -14.102 12.297 -2.994 1 75.56 372 PRO B N 1
ATOM 7247 C CA . PRO B 1 372 ? -14.953 11.633 -3.984 1 75.56 372 PRO B CA 1
ATOM 7248 C C . PRO B 1 372 ? -16.281 11.148 -3.395 1 75.56 372 PRO B C 1
ATOM 7250 O O . PRO B 1 372 ? -17.297 11.102 -4.094 1 75.56 372 PRO B O 1
ATOM 7253 N N . SER B 1 373 ? -16.25 10.852 -2.178 1 77.06 373 SER B N 1
ATOM 7254 C CA . SER B 1 373 ? -17.469 10.328 -1.563 1 77.06 373 SER B CA 1
ATOM 7255 C C . SER B 1 373 ? -18.547 11.406 -1.486 1 77.06 373 SER B C 1
ATOM 7257 O O . SER B 1 373 ? -19.719 11.102 -1.276 1 77.06 373 SER B O 1
ATOM 7259 N N . PHE B 1 374 ? -18.047 12.609 -1.584 1 74.69 374 PHE B N 1
ATOM 7260 C CA . PHE B 1 374 ? -18.984 13.711 -1.475 1 74.69 374 PHE B CA 1
ATOM 7261 C C . PHE B 1 374 ? -19.172 14.398 -2.822 1 74.69 374 PHE B C 1
ATOM 7263 O O . PHE B 1 374 ? -20 15.305 -2.955 1 74.69 374 PHE B O 1
ATOM 7270 N N . ALA B 1 375 ? -18.219 14.039 -3.75 1 68.44 375 ALA B N 1
ATOM 7271 C CA . ALA B 1 375 ? -18.141 14.805 -4.992 1 68.44 375 ALA B CA 1
ATOM 7272 C C . ALA B 1 375 ? -19.266 14.398 -5.957 1 68.44 375 ALA B C 1
ATOM 7274 O O . ALA B 1 375 ? -19.641 13.227 -6.008 1 68.44 375 ALA B O 1
ATOM 7275 N N . GLU B 1 376 ? -19.781 15.492 -6.395 1 62.16 376 GLU B N 1
ATOM 7276 C CA . GLU B 1 376 ? -20.719 15.336 -7.5 1 62.16 376 GLU B CA 1
ATOM 7277 C C . GLU B 1 376 ? -20 14.891 -8.773 1 62.16 376 GLU B C 1
ATOM 7279 O O . GLU B 1 376 ? -18.781 15.07 -8.898 1 62.16 376 GLU B O 1
ATOM 7284 N N . THR B 1 377 ? -20.656 14.297 -9.602 1 58.16 377 THR B N 1
ATOM 7285 C CA . THR B 1 377 ? -20.203 13.742 -10.875 1 58.16 377 THR B CA 1
ATOM 7286 C C . THR B 1 377 ? -19.391 14.766 -11.656 1 58.16 377 THR B C 1
ATOM 7288 O O . THR B 1 377 ? -19.891 15.859 -11.961 1 58.16 377 THR B O 1
ATOM 7291 N N . GLN B 1 378 ? -18.125 14.984 -11.523 1 61.19 378 GLN B N 1
ATOM 7292 C CA . GLN B 1 378 ? -17.25 15.719 -12.438 1 61.19 378 GLN B CA 1
ATOM 7293 C C . GLN B 1 378 ? -17.094 14.977 -13.766 1 61.19 378 GLN B C 1
ATOM 7295 O O . GLN B 1 378 ? -17.719 13.93 -13.969 1 61.19 378 GLN B O 1
ATOM 7300 N N . SER B 1 379 ? -16.422 15.766 -14.664 1 64.19 379 SER B N 1
ATOM 7301 C CA . SER B 1 379 ? -16.125 15.062 -15.914 1 64.19 379 SER B CA 1
ATOM 7302 C C . SER B 1 379 ? -15.344 13.781 -15.641 1 64.19 379 SER B C 1
ATOM 7304 O O . SER B 1 379 ? -14.609 13.688 -14.656 1 64.19 379 SER B O 1
ATOM 7306 N N . SER B 1 380 ? -15.539 13.031 -16.531 1 73.38 380 SER B N 1
ATOM 7307 C CA . SER B 1 380 ? -14.922 11.719 -16.406 1 73.38 380 SER B CA 1
ATOM 7308 C C . SER B 1 380 ? -13.398 11.812 -16.422 1 73.38 380 SER B C 1
ATOM 7310 O O . SER B 1 380 ? -12.727 11.148 -15.625 1 73.38 380 SER B O 1
ATOM 7312 N N . ALA B 1 381 ? -12.906 12.812 -17.219 1 79.31 381 ALA B N 1
ATOM 7313 C CA . ALA B 1 381 ? -11.453 12.922 -17.344 1 79.31 381 ALA B CA 1
ATOM 7314 C C . ALA B 1 381 ? -10.844 13.531 -16.078 1 79.31 381 ALA B C 1
ATOM 7316 O O . ALA B 1 381 ? -9.805 13.078 -15.594 1 79.31 381 ALA B O 1
ATOM 7317 N N . ALA B 1 382 ? -11.469 14.539 -15.594 1 82.44 382 ALA B N 1
ATOM 7318 C CA . ALA B 1 382 ? -10.984 15.195 -14.383 1 82.44 382 ALA B CA 1
ATOM 7319 C C . ALA B 1 382 ? -11.039 14.25 -13.188 1 82.44 382 ALA B C 1
ATOM 7321 O O . ALA B 1 382 ? -10.125 14.234 -12.359 1 82.44 382 ALA B O 1
ATOM 7322 N N . ASP B 1 383 ? -12.008 13.508 -13.25 1 84.5 383 ASP B N 1
ATOM 7323 C CA . ASP B 1 383 ? -12.164 12.531 -12.18 1 84.5 383 ASP B CA 1
ATOM 7324 C C . ASP B 1 383 ? -11.039 11.492 -12.211 1 84.5 383 ASP B C 1
ATOM 7326 O O . ASP B 1 383 ? -10.523 11.102 -11.164 1 84.5 383 ASP B O 1
ATOM 7330 N N . ARG B 1 384 ? -10.719 11.156 -13.375 1 88.94 384 ARG B N 1
ATOM 7331 C CA . ARG B 1 384 ? -9.656 10.172 -13.523 1 88.94 384 ARG B CA 1
ATOM 7332 C C . ARG B 1 384 ? -8.305 10.75 -13.102 1 88.94 384 ARG B C 1
ATOM 7334 O O . ARG B 1 384 ? -7.531 10.086 -12.406 1 88.94 384 ARG B O 1
ATOM 7341 N N . THR B 1 385 ? -8.086 11.922 -13.523 1 91.12 385 THR B N 1
ATOM 7342 C CA . THR B 1 385 ? -6.836 12.578 -13.148 1 91.12 385 THR B CA 1
ATOM 7343 C C . THR B 1 385 ? -6.727 12.703 -11.633 1 91.12 385 THR B C 1
ATOM 7345 O O . THR B 1 385 ? -5.691 12.367 -11.047 1 91.12 385 THR B O 1
ATOM 7348 N N . MET B 1 386 ? -7.793 13.094 -11.031 1 90.38 386 MET B N 1
ATOM 7349 C CA . MET B 1 386 ? -7.766 13.266 -9.586 1 90.38 386 MET B CA 1
ATOM 7350 C C . MET B 1 386 ? -7.637 11.93 -8.867 1 90.38 386 MET B C 1
ATOM 7352 O O . MET B 1 386 ? -6.984 11.836 -7.828 1 90.38 386 MET B O 1
ATOM 7356 N N . ALA B 1 387 ? -8.227 10.953 -9.445 1 91.56 387 ALA B N 1
ATOM 7357 C CA . ALA B 1 387 ? -8.078 9.617 -8.875 1 91.56 387 ALA B CA 1
ATOM 7358 C C . ALA B 1 387 ? -6.625 9.148 -8.938 1 91.56 387 ALA B C 1
ATOM 7360 O O . ALA B 1 387 ? -6.117 8.547 -7.992 1 91.56 387 ALA B O 1
ATOM 7361 N N . GLN B 1 388 ? -5.941 9.406 -10.023 1 93.94 388 GLN B N 1
ATOM 7362 C CA . GLN B 1 388 ? -4.531 9.062 -10.172 1 93.94 388 GLN B CA 1
ATOM 7363 C C . GLN B 1 388 ? -3.674 9.828 -9.164 1 93.94 388 GLN B C 1
ATOM 7365 O O . GLN B 1 388 ? -2.742 9.266 -8.578 1 93.94 388 GLN B O 1
ATOM 7370 N N . LEU B 1 389 ? -4.043 11.016 -8.992 1 94.12 389 LEU B N 1
ATOM 7371 C CA . LEU B 1 389 ? -3.309 11.836 -8.039 1 94.12 389 LEU B CA 1
ATOM 7372 C C . LEU B 1 389 ? -3.5 11.32 -6.613 1 94.12 389 LEU B C 1
ATOM 7374 O O . LEU B 1 389 ? -2.539 11.242 -5.844 1 94.12 389 LEU B O 1
ATOM 7378 N N . ARG B 1 390 ? -4.688 10.953 -6.262 1 93.38 390 ARG B N 1
ATOM 7379 C CA . ARG B 1 390 ? -4.945 10.398 -4.934 1 93.38 390 ARG B CA 1
ATOM 7380 C C . ARG B 1 390 ? -4.184 9.094 -4.727 1 93.38 390 ARG B C 1
ATOM 7382 O O . ARG B 1 390 ? -3.668 8.844 -3.637 1 93.38 390 ARG B O 1
ATOM 7389 N N . SER B 1 391 ? -4.113 8.336 -5.727 1 93.19 391 SER B N 1
ATOM 7390 C CA . SER B 1 391 ? -3.34 7.102 -5.645 1 93.19 391 SER B CA 1
ATOM 7391 C C . SER B 1 391 ? -1.857 7.395 -5.434 1 93.19 391 SER B C 1
ATOM 7393 O O . SER B 1 391 ? -1.194 6.719 -4.645 1 93.19 391 SER B O 1
ATOM 7395 N N . SER B 1 392 ? -1.332 8.328 -6.156 1 95.75 392 SER B N 1
ATOM 7396 C CA . SER B 1 392 ? 0.062 8.727 -5.996 1 95.75 392 SER B CA 1
ATOM 7397 C C . SER B 1 392 ? 0.325 9.273 -4.598 1 95.75 392 SER B C 1
ATOM 7399 O O . SER B 1 392 ? 1.377 9.008 -4.008 1 95.75 392 SER B O 1
ATOM 7401 N N . TRP B 1 393 ? -0.659 9.992 -4.129 1 95.62 393 TRP B N 1
ATOM 7402 C CA . TRP B 1 393 ? -0.572 10.539 -2.779 1 95.62 393 TRP B CA 1
ATOM 7403 C C . TRP B 1 393 ? -0.521 9.422 -1.74 1 95.62 393 TRP B C 1
ATOM 7405 O O . TRP B 1 393 ? 0.31 9.453 -0.83 1 95.62 393 TRP B O 1
ATOM 7415 N N . SER B 1 394 ? -1.38 8.5 -1.889 1 94.56 394 SER B N 1
ATOM 7416 C CA . SER B 1 394 ? -1.416 7.355 -0.986 1 94.56 394 SER B CA 1
ATOM 7417 C C . SER B 1 394 ? -0.057 6.668 -0.91 1 94.56 394 SER B C 1
ATOM 7419 O O . SER B 1 394 ? 0.397 6.297 0.174 1 94.56 394 SER B O 1
ATOM 7421 N N . ARG B 1 395 ? 0.591 6.586 -1.973 1 94.62 395 ARG B N 1
ATOM 7422 C CA . ARG B 1 395 ? 1.892 5.926 -2.023 1 94.62 395 ARG B CA 1
ATOM 7423 C C . ARG B 1 395 ? 2.959 6.766 -1.33 1 94.62 395 ARG B C 1
ATOM 7425 O O . ARG B 1 395 ? 3.84 6.23 -0.658 1 94.62 395 ARG B O 1
ATOM 7432 N N . VAL B 1 396 ? 2.906 8.023 -1.489 1 97 396 VAL B N 1
ATOM 7433 C CA . VAL B 1 396 ? 3.857 8.898 -0.812 1 97 396 VAL B CA 1
ATOM 7434 C C . VAL B 1 396 ? 3.676 8.789 0.7 1 97 396 VAL B C 1
ATOM 7436 O O . VAL B 1 396 ? 4.656 8.727 1.445 1 97 396 VAL B O 1
ATOM 7439 N N . MET B 1 397 ? 2.391 8.773 1.116 1 96.44 397 MET B N 1
ATOM 7440 C CA . MET B 1 397 ? 2.105 8.625 2.541 1 96.44 397 MET B CA 1
ATOM 7441 C C . MET B 1 397 ? 2.654 7.309 3.074 1 96.44 397 MET B C 1
ATOM 7443 O O . MET B 1 397 ? 3.186 7.258 4.184 1 96.44 397 MET B O 1
ATOM 7447 N N . SER B 1 398 ? 2.564 6.332 2.281 1 95.44 398 SER B N 1
ATOM 7448 C CA . SER B 1 398 ? 3.115 5.035 2.656 1 95.44 398 SER B CA 1
ATOM 7449 C C . SER B 1 398 ? 4.633 5.102 2.809 1 95.44 398 SER B C 1
ATOM 7451 O O . SER B 1 398 ? 5.191 4.551 3.76 1 95.44 398 SER B O 1
ATOM 7453 N N . ILE B 1 399 ? 5.266 5.754 1.939 1 97.12 399 ILE B N 1
ATOM 7454 C CA . ILE B 1 399 ? 6.715 5.895 1.977 1 97.12 399 ILE B CA 1
ATOM 7455 C C . ILE B 1 399 ? 7.125 6.68 3.221 1 97.12 399 ILE B C 1
ATOM 7457 O O . ILE B 1 399 ? 8.078 6.309 3.914 1 97.12 399 ILE B O 1
ATOM 7461 N N . GLN B 1 400 ? 6.375 7.719 3.492 1 97.44 400 GLN B N 1
ATOM 7462 C CA . GLN B 1 400 ? 6.656 8.5 4.695 1 97.44 400 GLN B CA 1
ATOM 7463 C C . GLN B 1 400 ? 6.559 7.629 5.945 1 97.44 400 GLN B C 1
ATOM 7465 O O . GLN B 1 400 ? 7.406 7.723 6.84 1 97.44 400 GLN B O 1
ATOM 7470 N N . THR B 1 401 ? 5.57 6.867 5.977 1 96.19 401 THR B N 1
ATOM 7471 C CA . THR B 1 401 ? 5.387 5.977 7.117 1 96.19 401 THR B CA 1
ATOM 7472 C C . THR B 1 401 ? 6.555 5 7.238 1 96.19 401 THR B C 1
ATOM 7474 O O . THR B 1 401 ? 7.02 4.715 8.344 1 96.19 401 THR B O 1
ATOM 7477 N N . ASP B 1 402 ? 7.051 4.527 6.156 1 95.44 402 ASP B N 1
ATOM 7478 C CA . ASP B 1 402 ? 8.172 3.588 6.16 1 95.44 402 ASP B CA 1
ATOM 7479 C C . ASP B 1 402 ? 9.445 4.262 6.648 1 95.44 402 ASP B C 1
ATOM 7481 O O . ASP B 1 402 ? 10.25 3.648 7.359 1 95.44 402 ASP B O 1
ATOM 7485 N N . ILE B 1 403 ? 9.648 5.449 6.219 1 97.5 403 ILE B N 1
ATOM 7486 C CA . ILE B 1 403 ? 10.82 6.172 6.691 1 97.5 403 ILE B CA 1
ATOM 7487 C C . ILE B 1 403 ? 10.75 6.348 8.203 1 97.5 403 ILE B C 1
ATOM 7489 O O . ILE B 1 403 ? 11.742 6.148 8.906 1 97.5 403 ILE B O 1
ATOM 7493 N N . SER B 1 404 ? 9.578 6.699 8.672 1 96.31 404 SER B N 1
ATOM 7494 C CA . SER B 1 404 ? 9.422 6.875 10.109 1 96.31 404 SER B CA 1
ATOM 7495 C C . SER B 1 404 ? 9.664 5.562 10.852 1 96.31 404 SER B C 1
ATOM 7497 O O . SER B 1 404 ? 10.273 5.559 11.93 1 96.31 404 SER B O 1
ATOM 7499 N N . LYS B 1 405 ? 9.195 4.504 10.328 1 93.31 405 LYS B N 1
ATOM 7500 C CA . LYS B 1 405 ? 9.469 3.195 10.914 1 93.31 405 LYS B CA 1
ATOM 7501 C C . LYS B 1 405 ? 10.969 2.912 10.938 1 93.31 405 LYS B C 1
ATOM 7503 O O . LYS B 1 405 ? 11.477 2.338 11.906 1 93.31 405 LYS B O 1
ATOM 7508 N N . PHE B 1 406 ? 11.625 3.262 9.867 1 95.44 406 PHE B N 1
ATOM 7509 C CA . PHE B 1 406 ? 13.078 3.119 9.781 1 95.44 406 PHE B CA 1
ATOM 7510 C C . PHE B 1 406 ? 13.766 3.936 10.867 1 95.44 406 PHE B C 1
ATOM 7512 O O . PHE B 1 406 ? 14.711 3.461 11.5 1 95.44 406 PHE B O 1
ATOM 7519 N N . VAL B 1 407 ? 13.242 5.082 11.102 1 95.75 407 VAL B N 1
ATOM 7520 C CA . VAL B 1 407 ? 13.789 5.922 12.156 1 95.75 407 VAL B CA 1
ATOM 7521 C C . VAL B 1 407 ? 13.641 5.215 13.508 1 95.75 407 VAL B C 1
ATOM 7523 O O . VAL B 1 407 ? 14.586 5.176 14.297 1 95.75 407 VAL B O 1
ATOM 7526 N N . LYS B 1 408 ? 12.508 4.738 13.727 1 92.38 408 LYS B N 1
ATOM 7527 C CA . LYS B 1 408 ? 12.258 4.016 14.977 1 92.38 408 LYS B CA 1
ATOM 7528 C C . LYS B 1 408 ? 13.227 2.85 15.133 1 92.38 408 LYS B C 1
ATOM 7530 O O . LYS B 1 408 ? 13.734 2.605 16.234 1 92.38 408 LYS B O 1
ATOM 7535 N N . LEU B 1 409 ? 13.477 2.18 14.07 1 90.19 409 LEU B N 1
ATOM 7536 C CA . LEU B 1 409 ? 14.414 1.062 14.078 1 90.19 409 LEU B CA 1
ATOM 7537 C C . LEU B 1 409 ? 15.828 1.541 14.383 1 90.19 409 LEU B C 1
ATOM 7539 O O . LEU B 1 409 ? 16.562 0.887 15.117 1 90.19 409 LEU B O 1
ATOM 7543 N N . LEU B 1 410 ? 16.203 2.604 13.797 1 91 410 LEU B N 1
ATOM 7544 C CA . LEU B 1 410 ? 17.516 3.176 14.047 1 91 410 LEU B CA 1
ATOM 7545 C C . LEU B 1 410 ? 17.688 3.525 15.523 1 91 410 LEU B C 1
ATOM 7547 O O . LEU B 1 410 ? 18.766 3.293 16.094 1 91 410 LEU B O 1
ATOM 7551 N N . GLN B 1 411 ? 16.656 4.004 16.047 1 86.56 411 GLN B N 1
ATOM 7552 C CA . GLN B 1 411 ? 16.703 4.406 17.453 1 86.56 411 GLN B CA 1
ATOM 7553 C C . GLN B 1 411 ? 16.797 3.189 18.359 1 86.56 411 GLN B C 1
ATOM 7555 O O . GLN B 1 411 ? 17.328 3.275 19.469 1 86.56 411 GLN B O 1
ATOM 7560 N N . SER B 1 412 ? 16.266 2.098 17.938 1 84.25 412 SER B N 1
ATOM 7561 C CA . SER B 1 412 ? 16.266 0.883 18.734 1 84.25 412 SER B CA 1
ATOM 7562 C C . SER B 1 412 ? 17.578 0.12 18.594 1 84.25 412 SER B C 1
ATOM 7564 O O . SER B 1 412 ? 17.812 -0.859 19.312 1 84.25 412 SER B O 1
ATOM 7566 N N . GLY B 1 413 ? 18.453 0.494 17.766 1 81.75 413 GLY B N 1
ATOM 7567 C CA . GLY B 1 413 ? 19.781 -0.1 17.641 1 81.75 413 GLY B CA 1
ATOM 7568 C C . GLY B 1 413 ? 19.828 -1.259 16.656 1 81.75 413 GLY B C 1
ATOM 7569 O O . GLY B 1 413 ? 20.312 -2.34 17 1 81.75 413 GLY B O 1
ATOM 7570 N N . VAL B 1 414 ? 19.531 -1.11 15.469 1 80.38 414 VAL B N 1
ATOM 7571 C CA . VAL B 1 414 ? 19.562 -2.152 14.453 1 80.38 414 VAL B CA 1
ATOM 7572 C C . VAL B 1 414 ? 20.984 -2.281 13.891 1 80.38 414 VAL B C 1
ATOM 7574 O O . VAL B 1 414 ? 21.734 -1.308 13.875 1 80.38 414 VAL B O 1
ATOM 7577 N N . ASP B 1 415 ? 21.312 -3.484 13.531 1 83.31 415 ASP B N 1
ATOM 7578 C CA . ASP B 1 415 ? 22.641 -3.75 12.984 1 83.31 415 ASP B CA 1
ATOM 7579 C C . ASP B 1 415 ? 22.859 -2.986 11.688 1 83.31 415 ASP B C 1
ATOM 7581 O O . ASP B 1 415 ? 21.906 -2.605 11.016 1 83.31 415 ASP B O 1
ATOM 7585 N N . HIS B 1 416 ? 24.109 -2.799 11.352 1 83.81 416 HIS B N 1
ATOM 7586 C CA . HIS B 1 416 ? 24.5 -1.988 10.203 1 83.81 416 HIS B CA 1
ATOM 7587 C C . HIS B 1 416 ? 23.984 -2.594 8.898 1 83.81 416 HIS B C 1
ATOM 7589 O O . HIS B 1 416 ? 23.547 -1.87 8.008 1 83.81 416 HIS B O 1
ATOM 7595 N N . ARG B 1 417 ? 24.062 -3.848 8.867 1 82.06 417 ARG B N 1
ATOM 7596 C CA . ARG B 1 417 ? 23.609 -4.52 7.648 1 82.06 417 ARG B CA 1
ATOM 7597 C C . ARG B 1 417 ? 22.125 -4.289 7.418 1 82.06 417 ARG B C 1
ATOM 7599 O O . ARG B 1 417 ? 21.703 -3.957 6.305 1 82.06 417 ARG B O 1
ATOM 7606 N N . GLN B 1 418 ? 21.391 -4.418 8.414 1 83.5 418 GLN B N 1
ATOM 7607 C CA . GLN B 1 418 ? 19.953 -4.203 8.312 1 83.5 418 GLN B CA 1
ATOM 7608 C C . GLN B 1 418 ? 19.641 -2.74 8.016 1 83.5 418 GLN B C 1
ATOM 7610 O O . GLN B 1 418 ? 18.719 -2.445 7.254 1 83.5 418 GLN B O 1
ATOM 7615 N N . ARG B 1 419 ? 20.406 -1.914 8.594 1 88.94 419 ARG B N 1
ATOM 7616 C CA . ARG B 1 419 ? 20.25 -0.49 8.32 1 88.94 419 ARG B CA 1
ATOM 7617 C C . ARG B 1 419 ? 20.391 -0.2 6.832 1 88.94 419 ARG B C 1
ATOM 7619 O O . ARG B 1 419 ? 19.578 0.528 6.254 1 88.94 419 ARG B O 1
ATOM 7626 N N . LYS B 1 420 ? 21.375 -0.793 6.285 1 88.75 420 LYS B N 1
ATOM 7627 C CA . LYS B 1 420 ? 21.641 -0.562 4.867 1 88.75 420 LYS B CA 1
ATOM 7628 C C . LYS B 1 420 ? 20.531 -1.153 3.994 1 88.75 420 LYS B C 1
ATOM 7630 O O . LYS B 1 420 ? 20.125 -0.537 3.012 1 88.75 420 LYS B O 1
ATOM 7635 N N . ILE B 1 421 ? 20.078 -2.275 4.398 1 85.5 421 ILE B N 1
ATOM 7636 C CA . ILE B 1 421 ? 19.031 -2.943 3.639 1 85.5 421 ILE B CA 1
ATOM 7637 C C . ILE B 1 421 ? 17.766 -2.086 3.643 1 85.5 421 ILE B C 1
ATOM 7639 O O . ILE B 1 421 ? 17.188 -1.81 2.584 1 85.5 421 ILE B O 1
ATOM 7643 N N . PHE B 1 422 ? 17.391 -1.613 4.828 1 89.38 422 PHE B N 1
ATOM 7644 C CA . PHE B 1 422 ? 16.172 -0.817 4.934 1 89.38 422 PHE B CA 1
ATOM 7645 C C . PHE B 1 422 ? 16.328 0.504 4.188 1 89.38 422 PHE B C 1
ATOM 7647 O O . PHE B 1 422 ? 15.414 0.933 3.48 1 89.38 422 PHE B O 1
ATOM 7654 N N . HIS B 1 423 ? 17.422 1.082 4.332 1 93.62 423 HIS B N 1
ATOM 7655 C CA . HIS B 1 423 ? 17.688 2.342 3.646 1 93.62 423 HIS B CA 1
ATOM 7656 C C . HIS B 1 423 ? 17.594 2.182 2.135 1 93.62 423 HIS B C 1
ATOM 7658 O O . HIS B 1 423 ? 16.922 2.979 1.464 1 93.62 423 HIS B O 1
ATOM 7664 N N . ASP B 1 424 ? 18.172 1.155 1.63 1 90.88 424 ASP B N 1
ATOM 7665 C CA . ASP B 1 424 ? 18.219 0.925 0.189 1 90.88 424 ASP B CA 1
ATOM 7666 C C . ASP B 1 424 ? 16.828 0.585 -0.348 1 90.88 424 ASP B C 1
ATOM 7668 O O . ASP B 1 424 ? 16.469 0.995 -1.453 1 90.88 424 ASP B O 1
ATOM 7672 N N . ASP B 1 425 ? 16.172 -0.123 0.426 1 90 425 ASP B N 1
ATOM 7673 C CA . ASP B 1 425 ? 14.82 -0.494 -0.005 1 90 425 ASP B CA 1
ATOM 7674 C C . ASP B 1 425 ? 13.906 0.729 -0.074 1 90 425 ASP B C 1
ATOM 7676 O O . ASP B 1 425 ? 13.133 0.878 -1.019 1 90 425 ASP B O 1
ATOM 7680 N N . ILE B 1 426 ? 13.969 1.585 0.93 1 95.06 426 ILE B N 1
ATOM 7681 C CA . ILE B 1 426 ? 13.18 2.809 0.925 1 95.06 426 ILE B CA 1
ATOM 7682 C C . ILE B 1 426 ? 13.602 3.697 -0.241 1 95.06 426 ILE B C 1
ATOM 7684 O O . ILE B 1 426 ? 12.758 4.262 -0.938 1 95.06 426 ILE B O 1
ATOM 7688 N N . GLY B 1 427 ? 14.93 3.783 -0.423 1 94.25 427 GLY B N 1
ATOM 7689 C CA . GLY B 1 427 ? 15.422 4.535 -1.567 1 94.25 427 GLY B CA 1
ATOM 7690 C C . GLY B 1 427 ? 14.883 4.023 -2.893 1 94.25 427 GLY B C 1
ATOM 7691 O O . GLY B 1 427 ? 14.5 4.812 -3.758 1 94.25 427 GLY B O 1
ATOM 7692 N N . CYS B 1 428 ? 14.805 2.758 -2.982 1 91.25 428 CYS B N 1
ATOM 7693 C CA . CYS B 1 428 ? 14.289 2.145 -4.199 1 91.25 428 CYS B CA 1
ATOM 7694 C C . CYS B 1 428 ? 12.805 2.438 -4.371 1 91.25 428 CYS B C 1
ATOM 7696 O O . CYS B 1 428 ? 12.336 2.688 -5.484 1 91.25 428 CYS B O 1
ATOM 7698 N N . ARG B 1 429 ? 12.086 2.422 -3.33 1 93.69 429 ARG B N 1
ATOM 7699 C CA . ARG B 1 429 ? 10.664 2.738 -3.367 1 93.69 429 ARG B CA 1
ATOM 7700 C C . ARG B 1 429 ? 10.43 4.164 -3.852 1 93.69 429 ARG B C 1
ATOM 7702 O O . ARG B 1 429 ? 9.516 4.418 -4.637 1 93.69 429 ARG B O 1
ATOM 7709 N N . ILE B 1 430 ? 11.242 5.066 -3.32 1 96.38 430 ILE B N 1
ATOM 7710 C CA . ILE B 1 430 ? 11.133 6.457 -3.742 1 96.38 430 ILE B CA 1
ATOM 7711 C C . ILE B 1 430 ? 11.414 6.566 -5.238 1 96.38 430 ILE B C 1
ATOM 7713 O O . ILE B 1 430 ? 10.68 7.23 -5.969 1 96.38 430 ILE B O 1
ATOM 7717 N N . LYS B 1 431 ? 12.422 5.895 -5.719 1 93.5 431 LYS B N 1
ATOM 7718 C CA . LYS B 1 431 ? 12.773 5.91 -7.137 1 93.5 431 LYS B CA 1
ATOM 7719 C C . LYS B 1 431 ? 11.641 5.328 -7.984 1 93.5 431 LYS B C 1
ATOM 7721 O O . LYS B 1 431 ? 11.305 5.875 -9.039 1 93.5 431 LYS B O 1
ATOM 7726 N N . ASN B 1 432 ? 11.117 4.223 -7.488 1 91.5 432 ASN B N 1
ATOM 7727 C CA . ASN B 1 432 ? 10.016 3.586 -8.203 1 91.5 432 ASN B CA 1
ATOM 7728 C C . ASN B 1 432 ? 8.797 4.5 -8.281 1 91.5 432 ASN B C 1
ATOM 7730 O O . ASN B 1 432 ? 8.062 4.48 -9.273 1 91.5 432 ASN B O 1
ATOM 7734 N N . TRP B 1 433 ? 8.547 5.211 -7.23 1 95.19 433 TRP B N 1
ATOM 7735 C CA . TRP B 1 433 ? 7.445 6.172 -7.262 1 95.19 433 TRP B CA 1
ATOM 7736 C C . TRP B 1 433 ? 7.625 7.168 -8.398 1 95.19 433 TRP B C 1
ATOM 7738 O O . TRP B 1 433 ? 6.715 7.375 -9.203 1 95.19 433 TRP B O 1
ATOM 7748 N N . HIS B 1 434 ? 8.812 7.742 -8.555 1 94.25 434 HIS B N 1
ATOM 7749 C CA . HIS B 1 434 ? 9.07 8.75 -9.57 1 94.25 434 HIS B CA 1
ATOM 7750 C C . HIS B 1 434 ? 8.977 8.156 -10.977 1 94.25 434 HIS B C 1
ATOM 7752 O O . HIS B 1 434 ? 8.516 8.82 -11.906 1 94.25 434 HIS B O 1
ATOM 7758 N N . LYS B 1 435 ? 9.32 6.938 -11.062 1 90.81 435 LYS B N 1
ATOM 7759 C CA . LYS B 1 435 ? 9.32 6.285 -12.367 1 90.81 435 LYS B CA 1
ATOM 7760 C C . LYS B 1 435 ? 7.902 5.945 -12.812 1 90.81 435 LYS B C 1
ATOM 7762 O O . LYS B 1 435 ? 7.625 5.859 -14.008 1 90.81 435 LYS B O 1
ATOM 7767 N N . SER B 1 436 ? 7.016 5.766 -11.867 1 91.88 436 SER B N 1
ATOM 7768 C CA . SER B 1 436 ? 5.695 5.23 -12.195 1 91.88 436 SER B CA 1
ATOM 7769 C C . SER B 1 436 ? 4.629 6.316 -12.141 1 91.88 436 SER B C 1
ATOM 7771 O O . SER B 1 436 ? 3.432 6.02 -12.133 1 91.88 436 SER B O 1
ATOM 7773 N N . VAL B 1 437 ? 5 7.543 -12.07 1 92.06 437 VAL B N 1
ATOM 7774 C CA . VAL B 1 437 ? 4.031 8.617 -11.867 1 92.06 437 VAL B CA 1
ATOM 7775 C C . VAL B 1 437 ? 3.184 8.789 -13.125 1 92.06 437 VAL B C 1
ATOM 7777 O O . VAL B 1 437 ? 3.658 8.57 -14.242 1 92.06 437 VAL B O 1
ATOM 7780 N N . PRO B 1 438 ? 1.953 9.234 -12.961 1 91.69 438 PRO B N 1
ATOM 7781 C CA . PRO B 1 438 ? 1.094 9.531 -14.109 1 91.69 438 PRO B CA 1
ATOM 7782 C C . PRO B 1 438 ? 1.608 10.703 -14.945 1 91.69 438 PRO B C 1
ATOM 7784 O O . PRO B 1 438 ? 2.516 11.422 -14.516 1 91.69 438 PRO B O 1
ATOM 7787 N N . ASP B 1 439 ? 1.024 10.883 -16.078 1 88.75 439 ASP B N 1
ATOM 7788 C CA . ASP B 1 439 ? 1.443 11.867 -17.062 1 88.75 439 ASP B CA 1
ATOM 7789 C C . ASP B 1 439 ? 1.353 13.289 -16.516 1 88.75 439 ASP B C 1
ATOM 7791 O O . ASP B 1 439 ? 2.119 14.164 -16.906 1 88.75 439 ASP B O 1
ATOM 7795 N N . MET B 1 440 ? 0.466 13.5 -15.617 1 91.5 440 MET B N 1
ATOM 7796 C CA . MET B 1 440 ? 0.282 14.828 -15.039 1 91.5 440 MET B CA 1
ATOM 7797 C C . MET B 1 440 ? 1.584 15.344 -14.438 1 91.5 440 MET B C 1
ATOM 7799 O O . MET B 1 440 ? 1.878 16.531 -14.508 1 91.5 440 MET B O 1
ATOM 7803 N N . PHE B 1 441 ? 2.355 14.492 -13.906 1 93.88 441 PHE B N 1
ATOM 7804 C CA . PHE B 1 441 ? 3.605 14.891 -13.273 1 93.88 441 PHE B CA 1
ATOM 7805 C C . PHE B 1 441 ? 4.656 15.25 -14.32 1 93.88 441 PHE B C 1
ATOM 7807 O O . PHE B 1 441 ? 5.504 16.109 -14.078 1 93.88 441 PHE B O 1
ATOM 7814 N N . LEU B 1 442 ? 4.59 14.594 -15.406 1 89.31 442 LEU B N 1
ATOM 7815 C CA . LEU B 1 442 ? 5.5 14.93 -16.5 1 89.31 442 LEU B CA 1
ATOM 7816 C C . LEU B 1 442 ? 5.164 16.297 -17.078 1 89.31 442 LEU B C 1
ATOM 7818 O O . LEU B 1 442 ? 6.066 17.078 -17.406 1 89.31 442 LEU B O 1
ATOM 7822 N N . ARG B 1 443 ? 3.922 16.516 -17.203 1 89.31 443 ARG B N 1
ATOM 7823 C CA . ARG B 1 443 ? 3.49 17.828 -17.672 1 89.31 443 ARG B CA 1
ATOM 7824 C C . ARG B 1 443 ? 3.967 18.922 -16.734 1 89.31 443 ARG B C 1
ATOM 7826 O O . ARG B 1 443 ? 4.391 20 -17.203 1 89.31 443 ARG B O 1
ATOM 7833 N N . LEU B 1 444 ? 3.863 18.625 -15.477 1 91.81 444 LEU B N 1
ATOM 7834 C CA . LEU B 1 444 ? 4.266 19.594 -14.453 1 91.81 444 LEU B CA 1
ATOM 7835 C C . LEU B 1 444 ? 5.75 19.922 -14.578 1 91.81 444 LEU B C 1
ATOM 7837 O O . LEU B 1 444 ? 6.145 21.078 -14.398 1 91.81 444 LEU B O 1
ATOM 7841 N N . GLU B 1 445 ? 6.59 18.984 -14.867 1 86.94 445 GLU B N 1
ATOM 7842 C CA . GLU B 1 445 ? 8.039 19.172 -14.969 1 86.94 445 GLU B CA 1
ATOM 7843 C C . GLU B 1 445 ? 8.391 20.172 -16.062 1 86.94 445 GLU B C 1
ATOM 7845 O O . GLU B 1 445 ? 9.398 20.875 -15.969 1 86.94 445 GLU B O 1
ATOM 7850 N N . GLY B 1 446 ? 7.602 20.234 -17 1 83 446 GLY B N 1
ATOM 7851 C CA . GLY B 1 446 ? 7.879 21.141 -18.094 1 83 446 GLY B CA 1
ATOM 7852 C C . GLY B 1 446 ? 7.27 22.516 -17.906 1 83 446 GLY B C 1
ATOM 7853 O O . GLY B 1 446 ? 7.457 23.406 -18.734 1 83 446 GLY B O 1
ATOM 7854 N N . MET B 1 447 ? 6.676 22.766 -16.719 1 90.62 447 MET B N 1
ATOM 7855 C CA . MET B 1 447 ? 5.953 24.016 -16.516 1 90.62 447 MET B CA 1
ATOM 7856 C C . MET B 1 447 ? 6.648 24.891 -15.477 1 90.62 447 MET B C 1
ATOM 7858 O O . MET B 1 447 ? 7.164 24.391 -14.484 1 90.62 447 MET B O 1
ATOM 7862 N N . GLU B 1 448 ? 6.621 26.094 -15.766 1 89.25 448 GLU B N 1
ATOM 7863 C CA . GLU B 1 448 ? 7.207 27.047 -14.82 1 89.25 448 GLU B CA 1
ATOM 7864 C C . GLU B 1 448 ? 6.148 27.609 -13.875 1 89.25 448 GLU B C 1
ATOM 7866 O O . GLU B 1 448 ? 6.465 28.047 -12.773 1 89.25 448 GLU B O 1
ATOM 7871 N N . ALA B 1 449 ? 4.977 27.641 -14.375 1 92.06 449 ALA B N 1
ATOM 7872 C CA . ALA B 1 449 ? 3.842 28.125 -13.594 1 92.06 449 ALA B CA 1
ATOM 7873 C C . ALA B 1 449 ? 2.521 27.609 -14.156 1 92.06 449 ALA B C 1
ATOM 7875 O O . ALA B 1 449 ? 2.498 26.969 -15.211 1 92.06 449 ALA B O 1
ATOM 7876 N N . ILE B 1 450 ? 1.495 27.828 -13.414 1 92.12 450 ILE B N 1
ATOM 7877 C CA . ILE B 1 450 ? 0.17 27.484 -13.914 1 92.12 450 ILE B CA 1
ATOM 7878 C C . ILE B 1 450 ? -0.161 28.344 -15.133 1 92.12 450 ILE B C 1
ATOM 7880 O O . ILE B 1 450 ? -0.047 29.578 -15.078 1 92.12 450 ILE B O 1
ATOM 7884 N N . PRO B 1 451 ? -0.461 27.719 -16.188 1 91.12 451 PRO B N 1
ATOM 7885 C CA . PRO B 1 451 ? -0.758 28.484 -17.391 1 91.12 451 PRO B CA 1
ATOM 7886 C C . PRO B 1 451 ? -1.893 29.5 -17.188 1 91.12 451 PRO B C 1
ATOM 7888 O O . PRO B 1 451 ? -2.865 29.188 -16.484 1 91.12 451 PRO B O 1
ATOM 7891 N N . THR B 1 452 ? -1.66 30.547 -17.969 1 90.56 452 THR B N 1
ATOM 7892 C CA . THR B 1 452 ? -2.713 31.547 -17.938 1 90.56 452 THR B CA 1
ATOM 7893 C C . THR B 1 452 ? -3.963 31.047 -18.656 1 90.56 452 THR B C 1
ATOM 7895 O O . THR B 1 452 ? -3.875 30.531 -19.781 1 90.56 452 THR B O 1
ATOM 7898 N N . GLY B 1 453 ? -5.023 30.969 -18.141 1 90 453 GLY B N 1
ATOM 7899 C CA . GLY B 1 453 ? -6.266 30.547 -18.766 1 90 453 GLY B CA 1
ATOM 7900 C C . GLY B 1 453 ? -6.641 29.109 -18.438 1 90 453 GLY B C 1
ATOM 7901 O O . GLY B 1 453 ? -7.621 28.578 -18.969 1 90 453 GLY B O 1
ATOM 7902 N N . ALA B 1 454 ? -5.828 28.578 -17.625 1 89.62 454 ALA B N 1
ATOM 7903 C CA . ALA B 1 454 ? -6.152 27.203 -17.234 1 89.62 454 ALA B CA 1
ATOM 7904 C C . ALA B 1 454 ? -7.531 27.125 -16.594 1 89.62 454 ALA B C 1
ATOM 7906 O O . ALA B 1 454 ? -7.938 28.047 -15.867 1 89.62 454 ALA B O 1
ATOM 7907 N N . SER B 1 455 ? -8.227 26.047 -16.969 1 87.88 455 SER B N 1
ATOM 7908 C CA . SER B 1 455 ? -9.516 25.828 -16.328 1 87.88 455 SER B CA 1
ATOM 7909 C C . SER B 1 455 ? -9.359 25.562 -14.828 1 87.88 455 SER B C 1
ATOM 7911 O O . SER B 1 455 ? -8.258 25.266 -14.359 1 87.88 455 SER B O 1
ATOM 7913 N N . GLU B 1 456 ? -10.398 25.75 -14.078 1 83.44 456 GLU B N 1
ATOM 7914 C CA . GLU B 1 456 ? -10.367 25.516 -12.633 1 83.44 456 GLU B CA 1
ATOM 7915 C C . GLU B 1 456 ? -9.93 24.078 -12.32 1 83.44 456 GLU B C 1
ATOM 7917 O O . GLU B 1 456 ? -9.188 23.859 -11.359 1 83.44 456 GLU B O 1
ATOM 7922 N N . GLU B 1 457 ? -10.383 23.219 -13.141 1 83.88 457 GLU B N 1
ATOM 7923 C CA . GLU B 1 457 ? -10.023 21.812 -12.961 1 83.88 457 GLU B CA 1
ATOM 7924 C C . GLU B 1 457 ? -8.539 21.594 -13.203 1 83.88 457 GLU B C 1
ATOM 7926 O O . GLU B 1 457 ? -7.895 20.812 -12.492 1 83.88 457 GLU B O 1
ATOM 7931 N N . GLU B 1 458 ? -8.102 22.234 -14.109 1 88.5 458 GLU B N 1
ATOM 7932 C CA . GLU B 1 458 ? -6.684 22.094 -14.43 1 88.5 458 GLU B CA 1
ATOM 7933 C C . GLU B 1 458 ? -5.812 22.719 -13.336 1 88.5 458 GLU B C 1
ATOM 7935 O O . GLU B 1 458 ? -4.77 22.156 -12.984 1 88.5 458 GLU B O 1
ATOM 7940 N N . VAL B 1 459 ? -6.25 23.875 -12.891 1 88.75 459 VAL B N 1
ATOM 7941 C CA . VAL B 1 459 ? -5.52 24.531 -11.812 1 88.75 459 VAL B CA 1
ATOM 7942 C C . VAL B 1 459 ? -5.48 23.625 -10.586 1 88.75 459 VAL B C 1
ATOM 7944 O O . VAL B 1 459 ? -4.434 23.469 -9.953 1 88.75 459 VAL B O 1
ATOM 7947 N N . GLU B 1 460 ? -6.574 23.031 -10.305 1 87.25 460 GLU B N 1
ATOM 7948 C CA . GLU B 1 460 ? -6.656 22.141 -9.164 1 87.25 460 GLU B CA 1
ATOM 7949 C C . GLU B 1 460 ? -5.727 20.938 -9.328 1 87.25 460 GLU B C 1
ATOM 7951 O O . GLU B 1 460 ? -5.008 20.578 -8.398 1 87.25 460 GLU B O 1
ATOM 7956 N N . ALA B 1 461 ? -5.762 20.359 -10.477 1 90.5 461 ALA B N 1
ATOM 7957 C CA . ALA B 1 461 ? -4.949 19.188 -10.75 1 90.5 461 ALA B CA 1
ATOM 7958 C C . ALA B 1 461 ? -3.459 19.516 -10.695 1 90.5 461 ALA B C 1
ATOM 7960 O O . ALA B 1 461 ? -2.668 18.766 -10.133 1 90.5 461 ALA B O 1
ATOM 7961 N N . LEU B 1 462 ? -3.123 20.625 -11.242 1 92.75 462 LEU B N 1
ATOM 7962 C CA . LEU B 1 462 ? -1.72 21.031 -11.258 1 92.75 462 LEU B CA 1
ATOM 7963 C C . LEU B 1 462 ? -1.234 21.375 -9.852 1 92.75 462 LEU B C 1
ATOM 7965 O O . LEU B 1 462 ? -0.121 21 -9.469 1 92.75 462 LEU B O 1
ATOM 7969 N N . THR B 1 463 ? -2.055 22.031 -9.117 1 92.19 463 THR B N 1
ATOM 7970 C CA . THR B 1 463 ? -1.705 22.359 -7.742 1 92.19 463 THR B CA 1
ATOM 7971 C C . THR B 1 463 ? -1.528 21.094 -6.906 1 92.19 463 THR B C 1
ATOM 7973 O O . THR B 1 463 ? -0.566 20.984 -6.145 1 92.19 463 THR B O 1
ATOM 7976 N N . ALA B 1 464 ? -2.475 20.234 -7.113 1 92.5 464 ALA B N 1
ATOM 7977 C CA . ALA B 1 464 ? -2.395 18.969 -6.395 1 92.5 464 ALA B CA 1
ATOM 7978 C C . ALA B 1 464 ? -1.144 18.188 -6.797 1 92.5 464 ALA B C 1
ATOM 7980 O O . ALA B 1 464 ? -0.441 17.641 -5.938 1 92.5 464 ALA B O 1
ATOM 7981 N N . ALA B 1 465 ? -0.911 18.141 -8.062 1 95.5 465 ALA B N 1
ATOM 7982 C CA . ALA B 1 465 ? 0.26 17.422 -8.562 1 95.5 465 ALA B CA 1
ATOM 7983 C C . ALA B 1 465 ? 1.548 18.016 -8.008 1 95.5 465 ALA B C 1
ATOM 7985 O O . ALA B 1 465 ? 2.457 17.297 -7.605 1 95.5 465 ALA B O 1
ATOM 7986 N N . ALA B 1 466 ? 1.623 19.266 -8 1 96 466 ALA B N 1
ATOM 7987 C CA . ALA B 1 466 ? 2.805 19.953 -7.477 1 96 466 ALA B CA 1
ATOM 7988 C C . ALA B 1 466 ? 2.992 19.656 -5.988 1 96 466 ALA B C 1
ATOM 7990 O O . ALA B 1 466 ? 4.117 19.453 -5.527 1 96 466 ALA B O 1
ATOM 7991 N N . CYS B 1 467 ? 1.927 19.672 -5.289 1 95 467 CYS B N 1
ATOM 7992 C CA . CYS B 1 467 ? 1.972 19.344 -3.867 1 95 467 CYS B CA 1
ATOM 7993 C C . CYS B 1 467 ? 2.52 17.938 -3.654 1 95 467 CYS B C 1
ATOM 7995 O O . CYS B 1 467 ? 3.465 17.75 -2.889 1 95 467 CYS B O 1
ATOM 7997 N N . ILE B 1 468 ? 1.949 17.016 -4.348 1 96.75 468 ILE B N 1
ATOM 7998 C CA . ILE B 1 468 ? 2.332 15.617 -4.199 1 96.75 468 ILE B CA 1
ATOM 7999 C C . ILE B 1 468 ? 3.801 15.438 -4.578 1 96.75 468 ILE B C 1
ATOM 8001 O O . ILE B 1 468 ? 4.555 14.773 -3.867 1 96.75 468 ILE B O 1
ATOM 8005 N N . GLN B 1 469 ? 4.184 16.047 -5.66 1 97.56 469 GLN B N 1
ATOM 8006 C CA . GLN B 1 469 ? 5.57 15.945 -6.105 1 97.56 469 GLN B CA 1
ATOM 8007 C C . GLN B 1 469 ? 6.523 16.547 -5.078 1 97.56 469 GLN B C 1
ATOM 8009 O O . GLN B 1 469 ? 7.625 16.047 -4.871 1 97.56 469 GLN B O 1
ATOM 8014 N N . SER B 1 470 ? 6.133 17.625 -4.504 1 97.31 470 SER B N 1
ATOM 8015 C CA . SER B 1 470 ? 6.953 18.219 -3.453 1 97.31 470 SER B CA 1
ATOM 8016 C C . SER B 1 470 ? 7.145 17.25 -2.285 1 97.31 470 SER B C 1
ATOM 8018 O O . SER B 1 470 ? 8.242 17.141 -1.738 1 97.31 470 SER B O 1
ATOM 8020 N N . TYR B 1 471 ? 6.07 16.609 -1.915 1 97.88 471 TYR B N 1
ATOM 8021 C CA . TYR B 1 471 ? 6.164 15.617 -0.844 1 97.88 471 TYR B CA 1
ATOM 8022 C C . TYR B 1 471 ? 7.094 14.477 -1.236 1 97.88 471 TYR B C 1
ATOM 8024 O O . TYR B 1 471 ? 7.883 14 -0.419 1 97.88 471 TYR B O 1
ATOM 8032 N N . ALA B 1 472 ? 6.938 14.039 -2.42 1 98.38 472 ALA B N 1
ATOM 8033 C CA . ALA B 1 472 ? 7.77 12.938 -2.891 1 98.38 472 ALA B CA 1
ATOM 8034 C C . ALA B 1 472 ? 9.25 13.312 -2.852 1 98.38 472 ALA B C 1
ATOM 8036 O O . ALA B 1 472 ? 10.086 12.531 -2.385 1 98.38 472 ALA B O 1
ATOM 8037 N N . LEU B 1 473 ? 9.586 14.453 -3.348 1 98.31 473 LEU B N 1
ATOM 8038 C CA . LEU B 1 473 ? 10.961 14.938 -3.297 1 98.31 473 LEU B CA 1
ATOM 8039 C C . LEU B 1 473 ? 11.43 15.094 -1.854 1 98.31 473 LEU B C 1
ATOM 8041 O O . LEU B 1 473 ? 12.578 14.781 -1.533 1 98.31 473 LEU B O 1
ATOM 8045 N N . ALA B 1 474 ? 10.531 15.555 -1.044 1 98.62 474 ALA B N 1
ATOM 8046 C CA . ALA B 1 474 ? 10.867 15.758 0.362 1 98.62 474 ALA B CA 1
ATOM 8047 C C . ALA B 1 474 ? 11.172 14.438 1.053 1 98.62 474 ALA B C 1
ATOM 8049 O O . ALA B 1 474 ? 11.922 14.398 2.033 1 98.62 474 ALA B O 1
ATOM 8050 N N . CYS B 1 475 ? 10.578 13.367 0.59 1 98.62 475 CYS B N 1
ATOM 8051 C CA . CYS B 1 475 ? 10.883 12.062 1.153 1 98.62 475 CYS B CA 1
ATOM 8052 C C . CYS B 1 475 ? 12.359 11.719 0.973 1 98.62 475 CYS B C 1
ATOM 8054 O O . CYS B 1 475 ? 12.984 11.148 1.868 1 98.62 475 CYS B O 1
ATOM 8056 N N . THR B 1 476 ? 12.938 12.086 -0.138 1 98.44 476 THR B N 1
ATOM 8057 C CA . THR B 1 476 ? 14.367 11.867 -0.38 1 98.44 476 THR B CA 1
ATOM 8058 C C . THR B 1 476 ? 15.203 12.656 0.616 1 98.44 476 THR B C 1
ATOM 8060 O O . THR B 1 476 ? 16.156 12.133 1.188 1 98.44 476 THR B O 1
ATOM 8063 N N . VAL B 1 477 ? 14.812 13.836 0.812 1 98.62 477 VAL B N 1
ATOM 8064 C CA . VAL B 1 477 ? 15.547 14.719 1.708 1 98.62 477 VAL B CA 1
ATOM 8065 C C . VAL B 1 477 ? 15.398 14.234 3.148 1 98.62 477 VAL B C 1
ATOM 8067 O O . VAL B 1 477 ? 16.375 14.227 3.908 1 98.62 477 VAL B O 1
ATOM 8070 N N . TYR B 1 478 ? 14.234 13.883 3.529 1 98.25 478 TYR B N 1
ATOM 8071 C CA . TYR B 1 478 ? 13.945 13.406 4.879 1 98.25 478 TYR B CA 1
ATOM 8072 C C . TYR B 1 478 ? 14.719 12.125 5.18 1 98.25 478 TYR B C 1
ATOM 8074 O O . TYR B 1 478 ? 15.289 11.977 6.262 1 98.25 478 TYR B O 1
ATOM 8082 N N . LEU B 1 479 ? 14.672 11.188 4.211 1 98.25 479 LEU B N 1
ATOM 8083 C CA . LEU B 1 479 ? 15.422 9.945 4.387 1 98.25 479 LEU B CA 1
ATOM 8084 C C . LEU B 1 479 ? 16.906 10.227 4.625 1 98.25 479 LEU B C 1
ATOM 8086 O O . LEU B 1 479 ? 17.516 9.625 5.508 1 98.25 479 LEU B O 1
ATOM 8090 N N . GLU B 1 480 ? 17.469 11.109 3.879 1 97.88 480 GLU B N 1
ATOM 8091 C CA . GLU B 1 480 ? 18.859 11.5 4.055 1 97.88 480 GLU B CA 1
ATOM 8092 C C . GLU B 1 480 ? 19.094 12.117 5.43 1 97.88 480 GLU B C 1
ATOM 8094 O O . GLU B 1 480 ? 20.078 11.797 6.098 1 97.88 480 GLU B O 1
ATOM 8099 N N . ARG B 1 481 ? 18.219 12.93 5.828 1 97.19 481 ARG B N 1
ATOM 8100 C CA . ARG B 1 481 ? 18.375 13.633 7.094 1 97.19 481 ARG B CA 1
ATOM 8101 C C . ARG B 1 481 ? 18.359 12.664 8.266 1 97.19 481 ARG B C 1
ATOM 8103 O O . ARG B 1 481 ? 19.172 12.773 9.188 1 97.19 481 ARG B O 1
ATOM 8110 N N . VAL B 1 482 ? 17.469 11.766 8.227 1 95.81 482 VAL B N 1
ATOM 8111 C CA . VAL B 1 482 ? 17.328 10.867 9.367 1 95.81 482 VAL B CA 1
ATOM 8112 C C . VAL B 1 482 ? 18.484 9.883 9.406 1 95.81 482 VAL B C 1
ATOM 8114 O O . VAL B 1 482 ? 18.812 9.344 10.469 1 95.81 482 VAL B O 1
ATOM 8117 N N . THR B 1 483 ? 19.094 9.641 8.266 1 94.69 483 THR B N 1
ATOM 8118 C CA . THR B 1 483 ? 20.234 8.734 8.203 1 94.69 483 THR B CA 1
ATOM 8119 C C . THR B 1 483 ? 21.516 9.438 8.648 1 94.69 483 THR B C 1
ATOM 8121 O O . THR B 1 483 ? 22.312 8.867 9.398 1 94.69 483 THR B O 1
ATOM 8124 N N . THR B 1 484 ? 21.688 10.648 8.227 1 94.62 484 THR B N 1
ATOM 8125 C CA . THR B 1 484 ? 22.922 11.367 8.5 1 94.62 484 THR B CA 1
ATOM 8126 C C . THR B 1 484 ? 22.812 12.172 9.797 1 94.62 484 THR B C 1
ATOM 8128 O O . THR B 1 484 ? 23.828 12.531 10.398 1 94.62 484 THR B O 1
ATOM 8131 N N . ARG B 1 485 ? 21.609 12.586 10.164 1 94.75 485 ARG B N 1
ATOM 8132 C CA . ARG B 1 485 ? 21.328 13.398 11.344 1 94.75 485 ARG B CA 1
ATOM 8133 C C . ARG B 1 485 ? 22.078 14.734 11.273 1 94.75 485 ARG B C 1
ATOM 8135 O O . ARG B 1 485 ? 22.734 15.133 12.234 1 94.75 485 ARG B O 1
ATOM 8142 N N . ARG B 1 486 ? 21.875 15.359 10.078 1 94.56 486 ARG B N 1
ATOM 8143 C CA . ARG B 1 486 ? 22.531 16.641 9.836 1 94.56 486 ARG B CA 1
ATOM 8144 C C . ARG B 1 486 ? 21.562 17.625 9.164 1 94.56 486 ARG B C 1
ATOM 8146 O O . ARG B 1 486 ? 20.578 17.203 8.562 1 94.56 486 ARG B O 1
ATOM 8153 N N . ILE B 1 487 ? 21.859 18.844 9.359 1 96.88 487 ILE B N 1
ATOM 8154 C CA . ILE B 1 487 ? 21.141 19.906 8.656 1 96.88 487 ILE B CA 1
ATOM 8155 C C . ILE B 1 487 ? 22 20.469 7.531 1 96.88 487 ILE B C 1
ATOM 8157 O O . ILE B 1 487 ? 23.203 20.172 7.461 1 96.88 487 ILE B O 1
ATOM 8161 N N . GLY B 1 488 ? 21.406 21.156 6.602 1 96.94 488 GLY B N 1
ATOM 8162 C CA . GLY B 1 488 ? 22.156 21.781 5.523 1 96.94 488 GLY B CA 1
ATOM 8163 C C . GLY B 1 488 ? 22.766 20.766 4.562 1 96.94 488 GLY B C 1
ATOM 8164 O O . GLY B 1 488 ? 23.844 21 4.004 1 96.94 488 GLY B O 1
ATOM 8165 N N . SER B 1 489 ? 22.109 19.672 4.359 1 95.44 489 SER B N 1
ATOM 8166 C CA . SER B 1 489 ? 22.641 18.594 3.551 1 95.44 489 SER B CA 1
ATOM 8167 C C . SER B 1 489 ? 22.766 19 2.086 1 95.44 489 SER B C 1
ATOM 8169 O O . SER B 1 489 ? 23.516 18.375 1.322 1 95.44 489 SER B O 1
ATOM 8171 N N . GLY B 1 490 ? 22.078 20.016 1.688 1 95.06 490 GLY B N 1
ATOM 8172 C CA . GLY B 1 490 ? 22.172 20.5 0.32 1 95.06 490 GLY B CA 1
ATOM 8173 C C . GLY B 1 490 ? 23.562 20.969 -0.057 1 95.06 490 GLY B C 1
ATOM 8174 O O . GLY B 1 490 ? 23.891 21.062 -1.241 1 95.06 490 GLY B O 1
ATOM 8175 N N . ALA B 1 491 ? 24.359 21.203 0.917 1 92.88 491 ALA B N 1
ATOM 8176 C CA . ALA B 1 491 ? 25.719 21.656 0.678 1 92.88 491 ALA B CA 1
ATOM 8177 C C . ALA B 1 491 ? 26.625 20.484 0.303 1 92.88 491 ALA B C 1
ATOM 8179 O O . ALA B 1 491 ? 27.641 20.656 -0.387 1 92.88 491 ALA B O 1
ATOM 8180 N N . PHE B 1 492 ? 26.281 19.266 0.714 1 91.62 492 PHE B N 1
ATOM 8181 C CA . PHE B 1 492 ? 27.219 18.141 0.65 1 91.62 492 PHE B CA 1
ATOM 8182 C C . PHE B 1 492 ? 26.75 17.109 -0.368 1 91.62 492 PHE B C 1
ATOM 8184 O O . PHE B 1 492 ? 27.516 16.266 -0.799 1 91.62 492 PHE B O 1
ATOM 8191 N N . ASP B 1 493 ? 25.562 17.141 -0.684 1 95 493 ASP B N 1
ATOM 8192 C CA . ASP B 1 493 ? 24.969 16.125 -1.535 1 95 493 ASP B CA 1
ATOM 8193 C C . ASP B 1 493 ? 24.203 16.75 -2.697 1 95 493 ASP B C 1
ATOM 8195 O O . ASP B 1 493 ? 23.156 17.375 -2.494 1 95 493 ASP B O 1
ATOM 8199 N N . ALA B 1 494 ? 24.625 16.453 -3.9 1 96 494 ALA B N 1
ATOM 8200 C CA . ALA B 1 494 ? 24.062 17.062 -5.105 1 96 494 ALA B CA 1
ATOM 8201 C C . ALA B 1 494 ? 22.625 16.594 -5.336 1 96 494 ALA B C 1
ATOM 8203 O O . ALA B 1 494 ? 21.781 17.359 -5.836 1 96 494 ALA B O 1
ATOM 8204 N N . ASP B 1 495 ? 22.359 15.359 -4.996 1 96.19 495 ASP B N 1
ATOM 8205 C CA . ASP B 1 495 ? 21 14.852 -5.148 1 96.19 495 ASP B CA 1
ATOM 8206 C C . ASP B 1 495 ? 20.031 15.578 -4.219 1 96.19 495 ASP B C 1
ATOM 8208 O O . ASP B 1 495 ? 18.906 15.875 -4.602 1 96.19 495 ASP B O 1
ATOM 8212 N N . ILE B 1 496 ? 20.484 15.859 -3.074 1 97.94 496 ILE B N 1
ATOM 8213 C CA . ILE B 1 496 ? 19.672 16.578 -2.098 1 97.94 496 ILE B CA 1
ATOM 8214 C C . ILE B 1 496 ? 19.469 18.016 -2.545 1 97.94 496 ILE B C 1
ATOM 8216 O O . ILE B 1 496 ? 18.359 18.562 -2.455 1 97.94 496 ILE B O 1
ATOM 8220 N N . ARG B 1 497 ? 20.516 18.578 -3.041 1 98 497 ARG B N 1
ATOM 8221 C CA . ARG B 1 497 ? 20.406 19.938 -3.553 1 98 497 ARG B CA 1
ATOM 8222 C C . ARG B 1 497 ? 19.375 20.016 -4.672 1 98 497 ARG B C 1
ATOM 8224 O O . ARG B 1 497 ? 18.562 20.938 -4.695 1 98 497 ARG B O 1
ATOM 8231 N N . SER B 1 498 ? 19.453 19.062 -5.512 1 97.62 498 SER B N 1
ATOM 8232 C CA . SER B 1 498 ? 18.5 19.031 -6.625 1 97.62 498 SER B CA 1
ATOM 8233 C C . SER B 1 498 ? 17.062 18.875 -6.137 1 97.62 498 SER B C 1
ATOM 8235 O O . SER B 1 498 ? 16.156 19.531 -6.652 1 97.62 498 SER B O 1
ATOM 8237 N N . ALA B 1 499 ? 16.875 18.016 -5.168 1 98.19 499 ALA B N 1
ATOM 8238 C CA . ALA B 1 499 ? 15.547 17.812 -4.594 1 98.19 499 ALA B CA 1
ATOM 8239 C C . ALA B 1 499 ? 15.031 19.094 -3.93 1 98.19 499 ALA B C 1
ATOM 8241 O O . ALA B 1 499 ? 13.875 19.469 -4.098 1 98.19 499 ALA B O 1
ATOM 8242 N N . VAL B 1 500 ? 15.891 19.766 -3.23 1 98.44 500 VAL B N 1
ATOM 8243 C CA . VAL B 1 500 ? 15.531 21.016 -2.551 1 98.44 500 VAL B CA 1
ATOM 8244 C C . VAL B 1 500 ? 15.148 22.062 -3.578 1 98.44 500 VAL B C 1
ATOM 8246 O O . VAL B 1 500 ? 14.125 22.75 -3.43 1 98.44 500 VAL B O 1
ATOM 8249 N N . ASP B 1 501 ? 15.953 22.156 -4.637 1 97.62 501 ASP B N 1
ATOM 8250 C CA . ASP B 1 501 ? 15.648 23.109 -5.707 1 97.62 501 ASP B CA 1
ATOM 8251 C C . ASP B 1 501 ? 14.273 22.812 -6.316 1 97.62 501 ASP B C 1
ATOM 8253 O O . ASP B 1 501 ? 13.508 23.75 -6.578 1 97.62 501 ASP B O 1
ATOM 8257 N N . GLY B 1 502 ? 14.07 21.578 -6.473 1 97.06 502 GLY B N 1
ATOM 8258 C CA . GLY B 1 502 ? 12.781 21.172 -7.02 1 97.06 502 GLY B CA 1
ATOM 8259 C C . GLY B 1 502 ? 11.617 21.531 -6.121 1 97.06 502 GLY B C 1
ATOM 8260 O O . GLY B 1 502 ? 10.602 22.047 -6.594 1 97.06 502 GLY B O 1
ATOM 8261 N N . ILE B 1 503 ? 11.695 21.328 -4.844 1 97.69 503 ILE B N 1
ATOM 8262 C CA . ILE B 1 503 ? 10.641 21.625 -3.885 1 97.69 503 ILE B CA 1
ATOM 8263 C C . ILE B 1 503 ? 10.359 23.125 -3.869 1 97.69 503 ILE B C 1
ATOM 8265 O O . ILE B 1 503 ? 9.203 23.547 -3.979 1 97.69 503 ILE B O 1
ATOM 8269 N N . VAL B 1 504 ? 11.422 23.891 -3.762 1 97.06 504 VAL B N 1
ATOM 8270 C CA . VAL B 1 504 ? 11.266 25.344 -3.652 1 97.06 504 VAL B CA 1
ATOM 8271 C C . VAL B 1 504 ? 10.633 25.891 -4.926 1 97.06 504 VAL B C 1
ATOM 8273 O O . VAL B 1 504 ? 9.727 26.734 -4.863 1 97.06 504 VAL B O 1
ATOM 8276 N N . SER B 1 505 ? 11.039 25.344 -6.043 1 95.81 505 SER B N 1
ATOM 8277 C CA . SER B 1 505 ? 10.477 25.797 -7.312 1 95.81 505 SER B CA 1
ATOM 8278 C C . SER B 1 505 ? 8.984 25.469 -7.398 1 95.81 505 SER B C 1
ATOM 8280 O O . SER B 1 505 ? 8.188 26.297 -7.82 1 95.81 505 SER B O 1
ATOM 8282 N N . LEU B 1 506 ? 8.625 24.266 -7.02 1 96.06 506 LEU B N 1
ATOM 8283 C CA . LEU B 1 506 ? 7.234 23.828 -7.082 1 96.06 506 LEU B CA 1
ATOM 8284 C C . LEU B 1 506 ? 6.371 24.641 -6.121 1 96.06 506 LEU B C 1
ATOM 8286 O O . LEU B 1 506 ? 5.273 25.062 -6.48 1 96.06 506 LEU B O 1
ATOM 8290 N N . VAL B 1 507 ? 6.859 24.828 -4.957 1 92.69 507 VAL B N 1
ATOM 8291 C CA . VAL B 1 507 ? 6.117 25.531 -3.91 1 92.69 507 VAL B CA 1
ATOM 8292 C C . VAL B 1 507 ? 5.84 26.969 -4.34 1 92.69 507 VAL B C 1
ATOM 8294 O O . VAL B 1 507 ? 4.711 27.453 -4.223 1 92.69 507 VAL B O 1
ATOM 8297 N N . LEU B 1 508 ? 6.75 27.578 -4.891 1 91.38 508 LEU B N 1
ATOM 8298 C CA . LEU B 1 508 ? 6.617 28.984 -5.238 1 91.38 508 LEU B CA 1
ATOM 8299 C C . LEU B 1 508 ? 5.789 29.156 -6.504 1 91.38 508 LEU B C 1
ATOM 8301 O O . LEU B 1 508 ? 5.023 30.109 -6.625 1 91.38 508 LEU B O 1
ATOM 8305 N N . ALA B 1 509 ? 5.848 28.203 -7.355 1 93.31 509 ALA B N 1
ATOM 8306 C CA . ALA B 1 509 ? 5.223 28.359 -8.664 1 93.31 509 ALA B CA 1
ATOM 8307 C C . ALA B 1 509 ? 3.775 27.891 -8.641 1 93.31 509 ALA B C 1
ATOM 8309 O O . ALA B 1 509 ? 2.932 28.422 -9.375 1 93.31 509 ALA B O 1
ATOM 8310 N N . PHE B 1 510 ? 3.465 26.938 -7.809 1 93.88 510 PHE B N 1
ATOM 8311 C CA . PHE B 1 510 ? 2.184 26.266 -8.008 1 93.88 510 PHE B CA 1
ATOM 8312 C C . PHE B 1 510 ? 1.326 26.359 -6.754 1 93.88 510 PHE B C 1
ATOM 8314 O O . PHE B 1 510 ? 0.229 25.797 -6.707 1 93.88 510 PHE B O 1
ATOM 8321 N N . SER B 1 511 ? 1.792 26.953 -5.754 1 89.75 511 SER B N 1
ATOM 8322 C CA . SER B 1 511 ? 1.012 27.094 -4.527 1 89.75 511 SER B CA 1
ATOM 8323 C C . SER B 1 511 ? 0.718 28.547 -4.223 1 89.75 511 SER B C 1
ATOM 8325 O O . SER B 1 511 ? 1.611 29.406 -4.301 1 89.75 511 SER B O 1
ATOM 8327 N N . SER B 1 512 ? -0.596 28.781 -3.994 1 88 512 SER B N 1
ATOM 8328 C CA . SER B 1 512 ? -1.016 30.125 -3.637 1 88 512 SER B CA 1
ATOM 8329 C C . SER B 1 512 ? -2.188 30.109 -2.662 1 88 512 SER B C 1
ATOM 8331 O O . SER B 1 512 ? -2.83 29.062 -2.482 1 88 512 SER B O 1
ATOM 8333 N N . GLY B 1 513 ? -2.299 31.234 -1.959 1 87.5 513 GLY B N 1
ATOM 8334 C CA . GLY B 1 513 ? -3.426 31.328 -1.045 1 87.5 513 GLY B CA 1
ATOM 8335 C C . GLY B 1 513 ? -3.426 30.25 0.027 1 87.5 513 GLY B C 1
ATOM 8336 O O . GLY B 1 513 ? -2.375 29.922 0.58 1 87.5 513 GLY B O 1
ATOM 8337 N N . ILE B 1 514 ? -4.547 29.688 0.289 1 86.25 514 ILE B N 1
ATOM 8338 C CA . ILE B 1 514 ? -4.73 28.766 1.405 1 86.25 514 ILE B CA 1
ATOM 8339 C C . ILE B 1 514 ? -4.09 27.422 1.077 1 86.25 514 ILE B C 1
ATOM 8341 O O . ILE B 1 514 ? -3.729 26.672 1.979 1 86.25 514 ILE B O 1
ATOM 8345 N N . ASN B 1 515 ? -3.863 27.156 -0.194 1 87.06 515 ASN B N 1
ATOM 8346 C CA . ASN B 1 515 ? -3.264 25.891 -0.609 1 87.06 515 ASN B CA 1
ATOM 8347 C C . ASN B 1 515 ? -1.838 25.75 -0.084 1 87.06 515 ASN B C 1
ATOM 8349 O O . ASN B 1 515 ? -1.302 24.641 -0.025 1 87.06 515 ASN B O 1
ATOM 8353 N N . ARG B 1 516 ? -1.329 26.875 0.362 1 90.81 516 ARG B N 1
ATOM 8354 C CA . ARG B 1 516 ? 0.028 26.875 0.9 1 90.81 516 ARG B CA 1
ATOM 8355 C C . ARG B 1 516 ? 0.102 26.062 2.191 1 90.81 516 ARG B C 1
ATOM 8357 O O . ARG B 1 516 ? 1.154 25.516 2.527 1 90.81 516 ARG B O 1
ATOM 8364 N N . LEU B 1 517 ? -0.989 25.938 2.846 1 90.62 517 LEU B N 1
ATOM 8365 C CA . LEU B 1 517 ? -1.032 25.188 4.105 1 90.62 517 LEU B CA 1
ATOM 8366 C C . LEU B 1 517 ? -0.827 23.703 3.867 1 90.62 517 LEU B C 1
ATOM 8368 O O . LEU B 1 517 ? -0.469 22.969 4.789 1 90.62 517 LEU B O 1
ATOM 8372 N N . ALA B 1 518 ? -0.962 23.297 2.637 1 90 518 ALA B N 1
ATOM 8373 C CA . ALA B 1 518 ? -0.868 21.875 2.311 1 90 518 ALA B CA 1
ATOM 8374 C C . ALA B 1 518 ? 0.584 21.453 2.09 1 90 518 ALA B C 1
ATOM 8376 O O . ALA B 1 518 ? 0.893 20.266 2.035 1 90 518 ALA B O 1
ATOM 8377 N N . ILE B 1 519 ? 1.511 22.375 2.027 1 93.25 519 ILE B N 1
ATOM 8378 C CA . ILE B 1 519 ? 2.857 22.016 1.599 1 93.25 519 ILE B CA 1
ATOM 8379 C C . ILE B 1 519 ? 3.867 22.422 2.67 1 93.25 519 ILE B C 1
ATOM 8381 O O . ILE B 1 519 ? 5.035 22.672 2.369 1 93.25 519 ILE B O 1
ATOM 8385 N N . LEU B 1 520 ? 3.449 22.484 3.906 1 95 520 LEU B N 1
ATOM 8386 C CA . LEU B 1 520 ? 4.312 22.969 4.977 1 95 520 LEU B CA 1
ATOM 8387 C C . LEU B 1 520 ? 5.422 21.969 5.273 1 95 520 LEU B C 1
ATOM 8389 O O . LEU B 1 520 ? 6.562 22.359 5.527 1 95 520 LEU B O 1
ATOM 8393 N N . TRP B 1 521 ? 5.078 20.734 5.223 1 97.19 521 TRP B N 1
ATOM 8394 C CA . TRP B 1 521 ? 6.082 19.734 5.566 1 97.19 521 TRP B CA 1
ATOM 8395 C C . TRP B 1 521 ? 7.203 19.719 4.535 1 97.19 521 TRP B C 1
ATOM 8397 O O . TRP B 1 521 ? 8.383 19.672 4.891 1 97.19 521 TRP B O 1
ATOM 8407 N N . PRO B 1 522 ? 6.887 19.703 3.266 1 97.81 522 PRO B N 1
ATOM 8408 C CA . PRO B 1 522 ? 7.973 19.828 2.287 1 97.81 522 PRO B CA 1
ATOM 8409 C C . PRO B 1 522 ? 8.797 21.094 2.469 1 97.81 522 PRO B C 1
ATOM 8411 O O . PRO B 1 522 ? 10.016 21.078 2.303 1 97.81 522 PRO B O 1
ATOM 8414 N N . CYS B 1 523 ? 8.156 22.141 2.822 1 97.44 523 CYS B N 1
ATOM 8415 C CA . CYS B 1 523 ? 8.852 23.406 3.041 1 97.44 523 CYS B CA 1
ATOM 8416 C C . CYS B 1 523 ? 9.812 23.297 4.219 1 97.44 523 CYS B C 1
ATOM 8418 O O . CYS B 1 523 ? 10.969 23.734 4.125 1 97.44 523 CYS B O 1
ATOM 8420 N N . LEU B 1 524 ? 9.289 22.75 5.238 1 98.12 524 LEU B N 1
ATOM 8421 C CA . LEU B 1 524 ? 10.133 22.562 6.414 1 98.12 524 LEU B CA 1
ATOM 8422 C C . LEU B 1 524 ? 11.32 21.656 6.082 1 98.12 524 LEU B C 1
ATOM 8424 O O . LEU B 1 524 ? 12.461 21.984 6.449 1 98.12 524 LEU B O 1
ATOM 8428 N N . THR B 1 525 ? 11.055 20.609 5.398 1 98.38 525 THR B N 1
ATOM 8429 C CA . THR B 1 525 ? 12.07 19.625 5.066 1 98.38 525 THR B CA 1
ATOM 8430 C C . THR B 1 525 ? 13.133 20.219 4.145 1 98.38 525 THR B C 1
ATOM 8432 O O . THR B 1 525 ? 14.328 20.062 4.383 1 98.38 525 THR B O 1
ATOM 8435 N N . ALA B 1 526 ? 12.695 20.922 3.143 1 98.56 526 ALA B N 1
ATOM 8436 C CA . ALA B 1 526 ? 13.625 21.594 2.234 1 98.56 526 ALA B CA 1
ATOM 8437 C C . ALA B 1 526 ? 14.383 22.703 2.947 1 98.56 526 ALA B C 1
ATOM 8439 O O . ALA B 1 526 ? 15.578 22.891 2.719 1 98.56 526 ALA B O 1
ATOM 8440 N N . GLY B 1 527 ? 13.719 23.422 3.777 1 98.62 527 GLY B N 1
ATOM 8441 C CA . GLY B 1 527 ? 14.344 24.516 4.512 1 98.62 527 GLY B CA 1
ATOM 8442 C C . GLY B 1 527 ? 15.469 24.047 5.422 1 98.62 527 GLY B C 1
ATOM 8443 O O . GLY B 1 527 ? 16.484 24.734 5.543 1 98.62 527 GLY B O 1
ATOM 8444 N N . ILE B 1 528 ? 15.289 22.953 6.023 1 98.44 528 ILE B N 1
ATOM 8445 C CA . ILE B 1 528 ? 16.312 22.422 6.91 1 98.44 528 ILE B CA 1
ATOM 8446 C C . ILE B 1 528 ? 17.531 22 6.098 1 98.44 528 ILE B C 1
ATOM 8448 O O . ILE B 1 528 ? 18.672 22.141 6.559 1 98.44 528 ILE B O 1
ATOM 8452 N N . ALA B 1 529 ? 17.297 21.578 4.898 1 98.38 529 ALA B N 1
ATOM 8453 C CA . ALA B 1 529 ? 18.359 21 4.082 1 98.38 529 ALA B CA 1
ATOM 8454 C C . ALA B 1 529 ? 19.109 22.078 3.311 1 98.38 529 ALA B C 1
ATOM 8456 O O . ALA B 1 529 ? 20.281 21.906 2.975 1 98.38 529 ALA B O 1
ATOM 8457 N N . THR B 1 530 ? 18.5 23.219 3.02 1 98.25 530 THR B N 1
ATOM 8458 C CA . THR B 1 530 ? 19.109 24.203 2.135 1 98.25 530 THR B CA 1
ATOM 8459 C C . THR B 1 530 ? 20.125 25.047 2.889 1 98.25 530 THR B C 1
ATOM 8461 O O . THR B 1 530 ? 19.938 25.344 4.07 1 98.25 530 THR B O 1
ATOM 8464 N N . VAL B 1 531 ? 21.172 25.469 2.227 1 96.44 531 VAL B N 1
ATOM 8465 C CA . VAL B 1 531 ? 22.156 26.406 2.738 1 96.44 531 VAL B CA 1
ATOM 8466 C C . VAL B 1 531 ? 22.188 27.656 1.854 1 96.44 531 VAL B C 1
ATOM 8468 O O . VAL B 1 531 ? 22.969 28.594 2.104 1 96.44 531 VAL B O 1
ATOM 8471 N N . ASP B 1 532 ? 21.391 27.641 0.877 1 96.75 532 ASP B N 1
ATOM 8472 C CA . ASP B 1 532 ? 21.312 28.75 -0.053 1 96.75 532 ASP B CA 1
ATOM 8473 C C . ASP B 1 532 ? 20.562 29.938 0.569 1 96.75 532 ASP B C 1
ATOM 8475 O O . ASP B 1 532 ? 19.375 29.828 0.845 1 96.75 532 ASP B O 1
ATOM 8479 N N . SER B 1 533 ? 21.188 31.109 0.644 1 96.44 533 SER B N 1
ATOM 8480 C CA . SER B 1 533 ? 20.609 32.281 1.303 1 96.44 533 SER B CA 1
ATOM 8481 C C . SER B 1 533 ? 19.406 32.812 0.522 1 96.44 533 SER B C 1
ATOM 8483 O O . SER B 1 533 ? 18.469 33.344 1.11 1 96.44 533 SER B O 1
ATOM 8485 N N . GLY B 1 534 ? 19.469 32.656 -0.768 1 97.25 534 GLY B N 1
ATOM 8486 C CA . GLY B 1 534 ? 18.328 33.062 -1.579 1 97.25 534 GLY B CA 1
ATOM 8487 C C . GLY B 1 534 ? 17.094 32.219 -1.313 1 97.25 534 GLY B C 1
ATOM 8488 O O . GLY B 1 534 ? 15.992 32.781 -1.173 1 97.25 534 GLY B O 1
ATOM 8489 N N . GLN B 1 535 ? 17.297 30.969 -1.227 1 97.62 535 GLN B N 1
ATOM 8490 C CA . GLN B 1 535 ? 16.188 30.078 -0.928 1 97.62 535 GLN B CA 1
ATOM 8491 C C . GLN B 1 535 ? 15.664 30.312 0.486 1 97.62 535 GLN B C 1
ATOM 8493 O O . GLN B 1 535 ? 14.453 30.297 0.716 1 97.62 535 GLN B O 1
ATOM 8498 N N . GLN B 1 536 ? 16.516 30.547 1.44 1 98.19 536 GLN B N 1
ATOM 8499 C CA . GLN B 1 536 ? 16.109 30.844 2.811 1 98.19 536 GLN B CA 1
ATOM 8500 C C . GLN B 1 536 ? 15.25 32.094 2.873 1 98.19 536 GLN B C 1
ATOM 8502 O O . GLN B 1 536 ? 14.219 32.125 3.553 1 98.19 536 GLN B O 1
ATOM 8507 N N . ARG B 1 537 ? 15.664 33.062 2.137 1 97.69 537 ARG B N 1
ATOM 8508 C CA . ARG B 1 537 ? 14.914 34.312 2.1 1 97.69 537 ARG B CA 1
ATOM 8509 C C . ARG B 1 537 ? 13.523 34.125 1.507 1 97.69 537 ARG B C 1
ATOM 8511 O O . ARG B 1 537 ? 12.539 34.625 2.025 1 97.69 537 ARG B O 1
ATOM 8518 N N . LEU B 1 538 ? 13.477 33.406 0.455 1 96.94 538 LEU B N 1
ATOM 8519 C CA . LEU B 1 538 ? 12.203 33.156 -0.211 1 96.94 538 LEU B CA 1
ATOM 8520 C C . LEU B 1 538 ? 11.258 32.375 0.708 1 96.94 538 LEU B C 1
ATOM 8522 O O . LEU B 1 538 ? 10.078 32.719 0.798 1 96.94 538 LEU B O 1
ATOM 8526 N N . LEU B 1 539 ? 11.773 31.375 1.369 1 97.19 539 LEU B N 1
ATOM 8527 C CA . LEU B 1 539 ? 10.953 30.578 2.285 1 97.19 539 LEU B CA 1
ATOM 8528 C C . LEU B 1 539 ? 10.5 31.422 3.471 1 97.19 539 LEU B C 1
ATOM 8530 O O . LEU B 1 539 ? 9.359 31.297 3.924 1 97.19 539 LEU B O 1
ATOM 8534 N N . ARG B 1 540 ? 11.375 32.281 3.99 1 97.44 540 ARG B N 1
ATOM 8535 C CA . ARG B 1 540 ? 11.031 33.188 5.074 1 97.44 540 ARG B CA 1
ATOM 8536 C C . ARG B 1 540 ? 9.859 34.094 4.676 1 97.44 540 ARG B C 1
ATOM 8538 O O . ARG B 1 540 ? 8.898 34.25 5.438 1 97.44 540 ARG B O 1
ATOM 8545 N N . GLU B 1 541 ? 9.953 34.625 3.525 1 96.25 541 GLU B N 1
ATOM 8546 C CA . GLU B 1 541 ? 8.898 35.5 3.033 1 96.25 541 GLU B CA 1
ATOM 8547 C C . GLU B 1 541 ? 7.586 34.75 2.848 1 96.25 541 GLU B C 1
ATOM 8549 O O . GLU B 1 541 ? 6.516 35.25 3.207 1 96.25 541 GLU B O 1
ATOM 8554 N N . TRP B 1 542 ? 7.754 33.625 2.305 1 94.94 542 TRP B N 1
ATOM 8555 C CA . TRP B 1 542 ? 6.605 32.781 2.029 1 94.94 542 TRP B CA 1
ATOM 8556 C C . TRP B 1 542 ? 5.887 32.406 3.322 1 94.94 542 TRP B C 1
ATOM 8558 O O . TRP B 1 542 ? 4.664 32.531 3.418 1 94.94 542 TRP B O 1
ATOM 8568 N N . LEU B 1 543 ? 6.582 32.031 4.363 1 95.88 543 LEU B N 1
ATOM 8569 C CA . LEU B 1 543 ? 6.02 31.609 5.648 1 95.88 543 LEU B CA 1
ATOM 8570 C C . LEU B 1 543 ? 5.496 32.812 6.426 1 95.88 543 LEU B C 1
ATOM 8572 O O . LEU B 1 543 ? 4.477 32.719 7.113 1 95.88 543 LEU B O 1
ATOM 8576 N N . THR B 1 544 ? 6.227 33.906 6.336 1 96.12 544 THR B N 1
ATOM 8577 C CA . THR B 1 544 ? 5.762 35.125 6.984 1 96.12 544 THR B CA 1
ATOM 8578 C C . THR B 1 544 ? 4.391 35.531 6.457 1 96.12 544 THR B C 1
ATOM 8580 O O . THR B 1 544 ? 3.52 35.969 7.227 1 96.12 544 THR B O 1
ATOM 8583 N N . GLY B 1 545 ? 4.254 35.375 5.164 1 92.94 545 GLY B N 1
ATOM 8584 C CA . GLY B 1 545 ? 2.961 35.688 4.57 1 92.94 545 GLY B CA 1
ATOM 8585 C C . GLY B 1 545 ? 1.851 34.781 5.062 1 92.94 545 GLY B C 1
ATOM 8586 O O . GLY B 1 545 ? 0.694 35.188 5.152 1 92.94 545 GLY B O 1
ATOM 8587 N N . MET B 1 546 ? 2.125 33.594 5.461 1 93.38 546 MET B N 1
ATOM 8588 C CA . MET B 1 546 ? 1.134 32.594 5.875 1 93.38 546 MET B CA 1
ATOM 8589 C C . MET B 1 546 ? 0.702 32.812 7.32 1 93.38 546 MET B C 1
ATOM 8591 O O . MET B 1 546 ? -0.304 32.281 7.766 1 93.38 546 MET B O 1
ATOM 8595 N N . LYS B 1 547 ? 1.403 33.625 8.062 1 90.62 547 LYS B N 1
ATOM 8596 C CA . LYS B 1 547 ? 1.05 33.906 9.453 1 90.62 547 LYS B CA 1
ATOM 8597 C C . LYS B 1 547 ? -0.344 34.531 9.555 1 90.62 547 LYS B C 1
ATOM 8599 O O . LYS B 1 547 ? -1.012 34.406 10.586 1 90.62 547 LYS B O 1
ATOM 8604 N N . SER B 1 548 ? -0.723 35.094 8.508 1 90.44 548 SER B N 1
ATOM 8605 C CA . SER B 1 548 ? -2.006 35.781 8.5 1 90.44 548 SER B CA 1
ATOM 8606 C C . SER B 1 548 ? -3.168 34.781 8.477 1 90.44 548 SER B C 1
ATOM 8608 O O . SER B 1 548 ? -4.316 35.188 8.711 1 90.44 548 SER B O 1
ATOM 8610 N N . PHE B 1 549 ? -2.889 33.531 8.234 1 91 549 PHE B N 1
ATOM 8611 C CA . PHE B 1 549 ? -3.953 32.531 8.148 1 91 549 PHE B CA 1
ATOM 8612 C C . PHE B 1 549 ? -4.457 32.156 9.531 1 91 549 PHE B C 1
ATOM 8614 O O . PHE B 1 549 ? -5.484 31.484 9.664 1 91 549 PHE B O 1
ATOM 8621 N N . GLY B 1 550 ? -3.791 32.531 10.578 1 89.44 550 GLY B N 1
ATOM 8622 C CA . GLY B 1 550 ? -4.273 32.312 11.938 1 89.44 550 GLY B CA 1
ATOM 8623 C C . GLY B 1 550 ? -3.822 31 12.523 1 89.44 550 GLY B C 1
ATOM 8624 O O . GLY B 1 550 ? -4.391 30.531 13.508 1 89.44 550 GLY B O 1
ATOM 8625 N N . PHE B 1 551 ? -2.799 30.312 11.945 1 92.06 551 PHE B N 1
ATOM 8626 C CA . PHE B 1 551 ? -2.271 29.047 12.445 1 92.06 551 PHE B CA 1
ATOM 8627 C C . PHE B 1 551 ? -0.887 29.25 13.055 1 92.06 551 PHE B C 1
ATOM 8629 O O . PHE B 1 551 ? 0.077 29.531 12.336 1 92.06 551 PHE B O 1
ATOM 8636 N N . LYS B 1 552 ? -0.767 28.969 14.281 1 92.38 552 LYS B N 1
ATOM 8637 C CA . LYS B 1 552 ? 0.475 29.234 15 1 92.38 552 LYS B CA 1
ATOM 8638 C C . LYS B 1 552 ? 1.548 28.203 14.648 1 92.38 552 LYS B C 1
ATOM 8640 O O . LYS B 1 552 ? 2.742 28.469 14.82 1 92.38 552 LYS B O 1
ATOM 8645 N N . HIS B 1 553 ? 1.116 27.031 14.195 1 93 553 HIS B N 1
ATOM 8646 C CA . HIS B 1 553 ? 2.125 26.031 13.852 1 93 553 HIS B CA 1
ATOM 8647 C C . HIS B 1 553 ? 2.977 26.5 12.672 1 93 553 HIS B C 1
ATOM 8649 O O . HIS B 1 553 ? 4.113 26.047 12.508 1 93 553 HIS B O 1
ATOM 8655 N N . VAL B 1 554 ? 2.482 27.406 11.875 1 94.62 554 VAL B N 1
ATOM 8656 C CA . VAL B 1 554 ? 3.24 28 10.781 1 94.62 554 VAL B CA 1
ATOM 8657 C C . VAL B 1 554 ? 4.383 28.844 11.344 1 94.62 554 VAL B C 1
ATOM 8659 O O . VAL B 1 554 ? 5.516 28.766 10.859 1 94.62 554 VAL B O 1
ATOM 8662 N N . CYS B 1 555 ? 4.074 29.578 12.406 1 94 555 CYS B N 1
ATOM 8663 C CA . CYS B 1 555 ? 5.094 30.391 13.055 1 94 555 CYS B CA 1
ATOM 8664 C C . CYS B 1 555 ? 6.199 29.516 13.633 1 94 555 CYS B C 1
ATOM 8666 O O . CYS B 1 555 ? 7.383 29.859 13.531 1 94 555 CYS B O 1
ATOM 8668 N N . ARG B 1 556 ? 5.781 28.469 14.141 1 94.5 556 ARG B N 1
ATOM 8669 C CA . ARG B 1 556 ? 6.758 27.578 14.742 1 94.5 556 ARG B CA 1
ATOM 8670 C C . ARG B 1 556 ? 7.648 26.938 13.68 1 94.5 556 ARG B C 1
ATOM 8672 O O . ARG B 1 556 ? 8.828 26.688 13.922 1 94.5 556 ARG B O 1
ATOM 8679 N N . VAL B 1 557 ? 7.07 26.656 12.508 1 96.12 557 VAL B N 1
ATOM 8680 C CA . VAL B 1 557 ? 7.879 26.141 11.406 1 96.12 557 VAL B CA 1
ATOM 8681 C C . VAL B 1 557 ? 8.961 27.156 11.047 1 96.12 557 VAL B C 1
ATOM 8683 O O . VAL B 1 557 ? 10.133 26.812 10.891 1 96.12 557 VAL B O 1
ATOM 8686 N N . LEU B 1 558 ? 8.539 28.406 10.977 1 96.94 558 LEU B N 1
ATOM 8687 C CA . LEU B 1 558 ? 9.492 29.453 10.641 1 96.94 558 LEU B CA 1
ATOM 8688 C C . LEU B 1 558 ? 10.555 29.594 11.734 1 96.94 558 LEU B C 1
ATOM 8690 O O . LEU B 1 558 ? 11.742 29.719 11.43 1 96.94 558 LEU B O 1
ATOM 8694 N N . ASP B 1 559 ? 10.156 29.531 12.984 1 96 559 ASP B N 1
ATOM 8695 C CA . ASP B 1 559 ? 11.102 29.609 14.094 1 96 559 ASP B CA 1
ATOM 8696 C C . ASP B 1 559 ? 12.117 28.469 14.016 1 96 559 ASP B C 1
ATOM 8698 O O . ASP B 1 559 ? 13.312 28.672 14.258 1 96 559 ASP B O 1
ATOM 8702 N N . THR B 1 560 ? 11.609 27.344 13.719 1 96.62 560 THR B N 1
ATOM 8703 C CA . THR B 1 560 ? 12.477 26.172 13.602 1 96.62 560 THR B CA 1
ATOM 8704 C C . THR B 1 560 ? 13.492 26.359 12.484 1 96.62 560 THR B C 1
ATOM 8706 O O . THR B 1 560 ? 14.68 26.062 12.656 1 96.62 560 THR B O 1
ATOM 8709 N N . LEU B 1 561 ? 13.047 26.859 11.406 1 98 561 LEU B N 1
ATOM 8710 C CA . LEU B 1 561 ? 13.938 27.078 10.273 1 98 561 LEU B CA 1
ATOM 8711 C C . LEU B 1 561 ? 14.969 28.156 10.578 1 98 561 LEU B C 1
ATOM 8713 O O . LEU B 1 561 ? 16.156 28 10.297 1 98 561 LEU B O 1
ATOM 8717 N N . GLU B 1 562 ? 14.516 29.266 11.188 1 98 562 GLU B N 1
ATOM 8718 C CA . GLU B 1 562 ? 15.438 30.328 11.555 1 98 562 GLU B CA 1
ATOM 8719 C C . GLU B 1 562 ? 16.516 29.828 12.508 1 98 562 GLU B C 1
ATOM 8721 O O . GLU B 1 562 ? 17.688 30.172 12.359 1 98 562 GLU B O 1
ATOM 8726 N N . TYR B 1 563 ? 16.078 29.047 13.414 1 97.56 563 TYR B N 1
ATOM 8727 C CA . TYR B 1 563 ? 17.031 28.453 14.344 1 97.56 563 TYR B CA 1
ATOM 8728 C C . TYR B 1 563 ? 18.047 27.578 13.602 1 97.56 563 TYR B C 1
ATOM 8730 O O . TYR B 1 563 ? 19.25 27.688 13.836 1 97.56 563 TYR B O 1
ATOM 8738 N N . SER B 1 564 ? 17.562 26.75 12.734 1 97.75 564 SER B N 1
ATOM 8739 C CA . SER B 1 564 ? 18.438 25.844 11.977 1 97.75 564 SER B CA 1
ATOM 8740 C C . SER B 1 564 ? 19.422 26.641 11.109 1 97.75 564 SER B C 1
ATOM 8742 O O . SER B 1 564 ? 20.594 26.281 11.023 1 97.75 564 SER B O 1
ATOM 8744 N N . TRP B 1 565 ? 18.922 27.656 10.461 1 97.94 565 TRP B N 1
ATOM 8745 C CA . TRP B 1 565 ? 19.75 28.484 9.594 1 97.94 565 TRP B CA 1
ATOM 8746 C C . TRP B 1 565 ? 20.812 29.219 10.391 1 97.94 565 TRP B C 1
ATOM 8748 O O . TRP B 1 565 ? 21.969 29.297 9.977 1 97.94 565 TRP B O 1
ATOM 8758 N N . GLU B 1 566 ? 20.453 29.719 11.5 1 97.12 566 GLU B N 1
ATOM 8759 C CA . GLU B 1 566 ? 21.391 30.422 12.367 1 97.12 566 GLU B CA 1
ATOM 8760 C C . GLU B 1 566 ? 22.469 29.469 12.898 1 97.12 566 GLU B C 1
ATOM 8762 O O . GLU B 1 566 ? 23.656 29.812 12.906 1 97.12 566 GLU B O 1
ATOM 8767 N N . GLN B 1 567 ? 22.062 28.328 13.359 1 96.69 567 GLN B N 1
ATOM 8768 C CA . GLN B 1 567 ? 23.016 27.359 13.875 1 96.69 567 GLN B CA 1
ATOM 8769 C C . GLN B 1 567 ? 24 26.922 12.781 1 96.69 567 GLN B C 1
ATOM 8771 O O . GLN B 1 567 ? 25.188 26.75 13.047 1 96.69 567 GLN B O 1
ATOM 8776 N N . MET B 1 568 ? 23.484 26.734 11.594 1 95.5 568 MET B N 1
ATOM 8777 C CA . MET B 1 568 ? 24.328 26.344 10.477 1 95.5 568 MET B CA 1
ATOM 8778 C C . MET B 1 568 ? 25.344 27.438 10.148 1 95.5 568 MET B C 1
ATOM 8780 O O . MET B 1 568 ? 26.5 27.156 9.883 1 95.5 568 MET B O 1
ATOM 8784 N N . ARG B 1 569 ? 24.922 28.641 10.195 1 94.19 569 ARG B N 1
ATOM 8785 C CA . ARG B 1 569 ? 25.766 29.781 9.883 1 94.19 569 ARG B CA 1
ATOM 8786 C C . ARG B 1 569 ? 26.844 29.984 10.953 1 94.19 569 ARG B C 1
ATOM 8788 O O . ARG B 1 569 ? 28.016 30.203 10.641 1 94.19 569 ARG B O 1
ATOM 8795 N N . LEU B 1 570 ? 26.484 29.828 12.164 1 94.62 570 LEU B N 1
ATOM 8796 C CA . LEU B 1 570 ? 27.359 30.141 13.273 1 94.62 570 LEU B CA 1
ATOM 8797 C C . LEU B 1 570 ? 28.281 28.969 13.602 1 94.62 570 LEU B C 1
ATOM 8799 O O . LEU B 1 570 ? 29.453 29.172 13.938 1 94.62 570 LEU B O 1
ATOM 8803 N N . TYR B 1 571 ? 27.75 27.703 13.531 1 93.94 571 TYR B N 1
ATOM 8804 C CA . TYR B 1 571 ? 28.5 26.578 14.078 1 93.94 571 TYR B CA 1
ATOM 8805 C C . TYR B 1 571 ? 28.688 25.484 13.031 1 93.94 571 TYR B C 1
ATOM 8807 O O . TYR B 1 571 ? 29.391 24.5 13.273 1 93.94 571 TYR B O 1
ATOM 8815 N N . GLY B 1 572 ? 28.109 25.562 11.883 1 91.81 572 GLY B N 1
ATOM 8816 C CA . GLY B 1 572 ? 28.219 24.547 10.852 1 91.81 572 GLY B CA 1
ATOM 8817 C C . GLY B 1 572 ? 27.391 23.312 11.133 1 91.81 572 GLY B C 1
ATOM 8818 O O . GLY B 1 572 ? 27.547 22.281 10.469 1 91.81 572 GLY B O 1
ATOM 8819 N N . GLY B 1 573 ? 26.531 23.406 12.188 1 92.19 573 GLY B N 1
ATOM 8820 C CA . GLY B 1 573 ? 25.672 22.312 12.586 1 92.19 573 GLY B CA 1
ATOM 8821 C C . GLY B 1 573 ? 25 22.531 13.93 1 92.19 573 GLY B C 1
ATOM 8822 O O . GLY B 1 573 ? 24.953 23.672 14.422 1 92.19 573 GLY B O 1
ATOM 8823 N N . LEU B 1 574 ? 24.281 21.5 14.312 1 95.25 574 LEU B N 1
ATOM 8824 C CA . LEU B 1 574 ? 23.625 21.594 15.609 1 95.25 574 LEU B CA 1
ATOM 8825 C C . LEU B 1 574 ? 23.5 20.234 16.266 1 95.25 574 LEU B C 1
ATOM 8827 O O . LEU B 1 574 ? 23.859 19.203 15.664 1 95.25 574 LEU B O 1
ATOM 8831 N N . ASN B 1 575 ? 23.219 20.328 17.547 1 95.12 575 ASN B N 1
ATOM 8832 C CA . ASN B 1 575 ? 22.875 19.078 18.219 1 95.12 575 ASN B CA 1
ATOM 8833 C C . ASN B 1 575 ? 21.562 18.516 17.688 1 95.12 575 ASN B C 1
ATOM 8835 O O . ASN B 1 575 ? 20.484 18.969 18.062 1 95.12 575 ASN B O 1
ATOM 8839 N N . TYR B 1 576 ? 21.641 17.547 16.984 1 94.75 576 TYR B N 1
ATOM 8840 C CA . TYR B 1 576 ? 20.5 17.031 16.234 1 94.75 576 TYR B CA 1
ATOM 8841 C C . TYR B 1 576 ? 19.453 16.422 17.172 1 94.75 576 TYR B C 1
ATOM 8843 O O . TYR B 1 576 ? 18.25 16.5 16.906 1 94.75 576 TYR B O 1
ATOM 8851 N N . ALA B 1 577 ? 19.875 15.836 18.25 1 93.06 577 ALA B N 1
ATOM 8852 C CA . ALA B 1 577 ? 18.922 15.266 19.203 1 93.06 577 ALA B CA 1
ATOM 8853 C C . ALA B 1 577 ? 18 16.344 19.766 1 93.06 577 ALA B C 1
ATOM 8855 O O . ALA B 1 577 ? 16.781 16.125 19.859 1 93.06 577 ALA B O 1
ATOM 8856 N N . ASP B 1 578 ? 18.594 17.484 20.078 1 94 578 ASP B N 1
ATOM 8857 C CA . ASP B 1 578 ? 17.797 18.609 20.578 1 94 578 ASP B CA 1
ATOM 8858 C C . ASP B 1 578 ? 16.906 19.172 19.469 1 94 578 ASP B C 1
ATOM 8860 O O . ASP B 1 578 ? 15.758 19.547 19.734 1 94 578 ASP B O 1
ATOM 8864 N N . PHE B 1 579 ? 17.438 19.234 18.359 1 95.81 579 PHE B N 1
ATOM 8865 C CA . PHE B 1 579 ? 16.703 19.75 17.219 1 95.81 579 PHE B CA 1
ATOM 8866 C C . PHE B 1 579 ? 15.508 18.859 16.891 1 95.81 579 PHE B C 1
ATOM 8868 O O . PHE B 1 579 ? 14.438 19.359 16.531 1 95.81 579 PHE B O 1
ATOM 8875 N N . GLU B 1 580 ? 15.695 17.562 17.031 1 93.69 580 GLU B N 1
ATOM 8876 C CA . GLU B 1 580 ? 14.609 16.594 16.812 1 93.69 580 GLU B CA 1
ATOM 8877 C C . GLU B 1 580 ? 13.469 16.828 17.797 1 93.69 580 GLU B C 1
ATOM 8879 O O . GLU B 1 580 ? 12.297 16.672 17.438 1 93.69 580 GLU B O 1
ATOM 8884 N N . VAL B 1 581 ? 13.797 17.156 18.984 1 92.56 581 VAL B N 1
ATOM 8885 C CA . VAL B 1 581 ? 12.781 17.469 19.984 1 92.56 581 VAL B CA 1
ATOM 8886 C C . VAL B 1 581 ? 12 18.719 19.562 1 92.56 581 VAL B C 1
ATOM 8888 O O . VAL B 1 581 ? 10.781 18.766 19.703 1 92.56 581 VAL B O 1
ATOM 8891 N N . MET B 1 582 ? 12.719 19.672 19.062 1 92.94 582 MET B N 1
ATOM 8892 C CA . MET B 1 582 ? 12.078 20.891 18.562 1 92.94 582 MET B CA 1
ATOM 8893 C C . MET B 1 582 ? 11.109 20.578 17.422 1 92.94 582 MET B C 1
ATOM 8895 O O . MET B 1 582 ? 9.977 21.047 17.422 1 92.94 582 MET B O 1
ATOM 8899 N N . ILE B 1 583 ? 11.523 19.75 16.484 1 94.31 583 ILE B N 1
ATOM 8900 C CA . ILE B 1 583 ? 10.695 19.375 15.344 1 94.31 583 ILE B CA 1
ATOM 8901 C C . ILE B 1 583 ? 9.477 18.594 15.82 1 94.31 583 ILE B C 1
ATOM 8903 O O . ILE B 1 583 ? 8.359 18.828 15.344 1 94.31 583 ILE B O 1
ATOM 8907 N N . SER B 1 584 ? 9.609 17.734 16.766 1 93.81 584 SER B N 1
ATOM 8908 C CA . SER B 1 584 ? 8.562 16.828 17.234 1 93.81 584 SER B CA 1
ATOM 8909 C C . SER B 1 584 ? 7.461 17.578 17.969 1 93.81 584 SER B C 1
ATOM 8911 O O . SER B 1 584 ? 6.359 17.062 18.156 1 93.81 584 SER B O 1
ATOM 8913 N N . SER B 1 585 ? 7.746 18.75 18.375 1 91.88 585 SER B N 1
ATOM 8914 C CA . SER B 1 585 ? 6.777 19.516 19.156 1 91.88 585 SER B CA 1
ATOM 8915 C C . SER B 1 585 ? 5.746 20.188 18.266 1 91.88 585 SER B C 1
ATOM 8917 O O . SER B 1 585 ? 4.711 20.656 18.734 1 91.88 585 SER B O 1
ATOM 8919 N N . ASN B 1 586 ? 6.059 20.203 17.031 1 91.88 586 ASN B N 1
ATOM 8920 C CA . ASN B 1 586 ? 5.176 20.875 16.094 1 91.88 586 ASN B CA 1
ATOM 8921 C C . ASN B 1 586 ? 4.574 19.891 15.086 1 91.88 586 ASN B C 1
ATOM 8923 O O . ASN B 1 586 ? 5.305 19.172 14.406 1 91.88 586 ASN B O 1
ATOM 8927 N N . LEU B 1 587 ? 3.305 19.781 15.055 1 93.62 587 LEU B N 1
ATOM 8928 C CA . LEU B 1 587 ? 2.645 18.938 14.055 1 93.62 587 LEU B CA 1
ATOM 8929 C C . LEU B 1 587 ? 2.537 19.672 12.719 1 93.62 587 LEU B C 1
ATOM 8931 O O . LEU B 1 587 ? 1.829 20.672 12.609 1 93.62 587 LEU B O 1
ATOM 8935 N N . VAL B 1 588 ? 3.273 19.125 11.766 1 93.19 588 VAL B N 1
ATOM 8936 C CA . VAL B 1 588 ? 3.371 19.812 10.484 1 93.19 588 VAL B CA 1
ATOM 8937 C C . VAL B 1 588 ? 2.963 18.859 9.359 1 93.19 588 VAL B C 1
ATOM 8939 O O . VAL B 1 588 ? 3.814 18.234 8.727 1 93.19 588 VAL B O 1
ATOM 8942 N N . PRO B 1 589 ? 1.705 18.828 9.094 1 89.19 589 PRO B N 1
ATOM 8943 C CA . PRO B 1 589 ? 1.312 17.984 7.957 1 89.19 589 PRO B CA 1
ATOM 8944 C C . PRO B 1 589 ? 1.6 18.641 6.609 1 89.19 589 PRO B C 1
ATOM 8946 O O . PRO B 1 589 ? 1.735 19.875 6.531 1 89.19 589 PRO B O 1
#

Radius of gyration: 39.5 Å; Cα contacts (8 Å, |Δi|>4): 1291; chains: 2; bounding box: 118×168×119 Å

InterPro domains:
  IPR001138 Zn(2)Cys(6) fungal-type DNA-binding domain [PF00172] (28-62)
  IPR001138 Zn(2)Cys(6) fungal-type DNA-binding domain [PS00463] (29-57)
  IPR001138 Zn(2)Cys(6) fungal-type DNA-binding domain [PS50048] (29-59)
  IPR001138 Zn(2)Cys(6) fungal-type DNA-binding domain [SM00066] (24-68)
  IPR001138 Zn(2)Cys(6) fungal-type DNA-binding domain [cd00067] (25-60)
  IPR021858 Fungal transcription factor [PF11951] (179-572)
  IPR036864 Zn(2)-C6 fungal-type DNA-binding domain superfamily [G3DSA:4.10.240.10] (21-89)
  IPR036864 Zn(2)-C6 fungal-type DNA-binding domain superfamily [SSF57701] (19-63)

pLDDT: mean 72.25, std 30.13, range [13.44, 98.62]

Organism: NCBI:txid72228

Sequence (1178 aa):
MAKPDADGPAAETTLPARQRKWHPRVFTGCVNCRRRHVKCDERTPSCTNCTRLSLPCNFDRRFVFKAVPRPSGLKPRPSSAEQQASSASSNSASPCSNEDAVDDDAVVGAQDRPPTPGQAGPSAAAPLTRPGAAASPPGFDFSVSGGMVPTGSAWGVQSSFNIARPDPAAHIDSNETLYYRHFLSTVSTYLIIYDTPANANPYRILPQLVGNSGLLQDTMKALGAMHLSGLAHVRDRRVHRSAAMKTYGSVVTRLRDAVSSGHGQANLELLATSLLLCMFEKMSSTDDSWKIHLVGAGQIFQSMYSPRTTLPNNDGADGLGVAATLPLRRFLVSAMSYLDVAAACATGGGALISGEYWETLGGGWEYNLGVPSFAETQSSAADRTMAQLRSSWSRVMSIQTDISKFVKLLQSGVDHRQRKIFHDDIGCRIKNWHKSVPDMFLRLEGMEAIPTGASEEEVEALTAAACIQSYALACTVYLERVTTRRIGSGAFDADIRSAVDGIVSLVLAFSSGINRLAILWPCLTAGIATVDSGQQRLLREWLTGMKSFGFKHVCRVLDTLEYSWEQMRLYGGLNYADFEVMISSNLVPMAKPDADGPAAETTLPARQRKWHPRVFTGCVNCRRRHVKCDERTPSCTNCTRLSLPCNFDRRFVFKAVPRPSGLKPRPSSAEQQASSASSNSASPCSNEDAVDDDAVVGAQDRPPTPGQAGPSAAAPLTRPGAAASPPGFDFSVSGGMVPTGSAWGVQSSFNIARPDPAAHIDSNETLYYRHFLSTVSTYLIIYDTPANANPYRILPQLVGNSGLLQDTMKALGAMHLSGLAHVRDRRVHRSAAMKTYGSVVTRLRDAVSSGHGQAN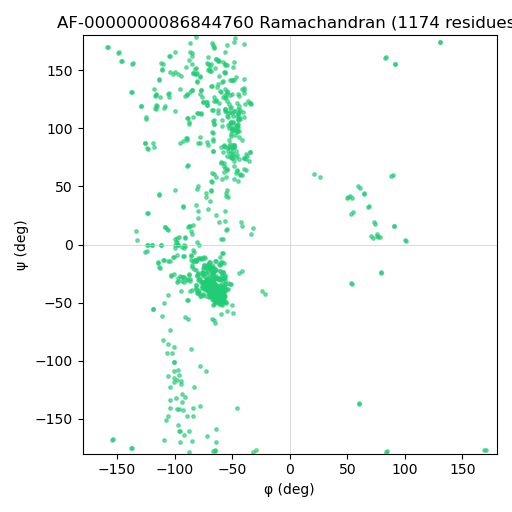LELLATSLLLCMFEKMSSTDDSWKIHLVGAGQIFQSMYSPRTTLPNNDGADGLGVAATLPLRRFLVSAMSYLDVAAACATGGGALISGEYWETLGGGWEYNLGVPSFAETQSSAADRTMAQLRSSWSRVMSIQTDISKFVKLLQSGVDHRQRKIFHDDIGCRIKNWHKSVPDMFLRLEGMEAIPTGASEEEVEALTAAACIQSYALACTVYLERVTTRRIGSGAFDADIRSAVDGIVSLVLAFSSGINRLAILWPCLTAGIATVDSGQQRLLREWLTGMKSFGFKHVCRVLDTLEYSWEQMRLYGGLNYADFEVMISSNLVP

Foldseek 3Di:
DDPPPPPPPPDPPPPPDPPPPPDPPPPQAFPVCVVVVHDFPNDPPATPVCVVVVHRTHRPPDPPPPPPDDPPDDPDDDDDDDDDPDDDDCVVDDDPDDDDDDDDDDPDDDDDDDYDDDDDDDDDDPDPDDDDDDPDPDDPPPVPVPPVVPPPPPDDPPPPPCPPDDDPPVPDVPLLVVLLVQLLPPVLCLQALDDDPQFDRCSNVLCVVQDPVCLLSLLSSLLSLLLLLLFPPHPPSVVSPVSSVVSLVVSSNVLSCQVPVVPHQLDLSSLNNLLSVLVSCQLVLPWLVSVSSLLSSLVSVCRNPPDDPDDPDDPPPCPVVCVVCLLVQLASLQSSLVLQLLLLLLQLQAGSDDDLCNCVVNVFHQGNLGRVVRGDDDDPVLVVLSVLLRVLLSLLSVLSRLLSPLLNVVVVPDDPVVNVVSLVVSVVSLVVSVVPRDCLLVVLVVDQADDDPDDPSNLSSSLSSLLSLLSSLLSVLSSVCSVVVWFQQLVPDVSNVVSLVSNLSSLVHRDDDSSNLSRLSSLLSSLRRHLDPVSLVSSLVVLVVCSNSSGCLSVLSNVLSVVSNVCCVPPVTDDSVVSSSSSSTGRRD/DPPPPPPPPDPPPPPPDPPPPPDPPPPQAWPVCVVVVHDFPNDPPATPVCVVVVHRTHSPPDPPPPQPPDPDDDDPPDDDDDDDDDDDDYDDDDDDDDDDDDDDYDDDDDDDYDDDDDDDDPDDDDPPDDDDDDPPPDDPPPVPVPPPVPPPPPDDPPPPPPPPDPDPPVPDVPLLVVLLVQLLPPVLPLQALDDDPQFDRCSNVLCVVQDPVCLLSLLSSLLSLLLLLLFPPHPPSVVSPVSSVVSLVVSSNVLSCQVPVVPHQLDLSSLNNLLSVLVSCQLVLPWLVSVSSLLSSLVSVCRNPPDDPDDPDPPPPCPVVCVVCLLVQLASLQSSLVLQLLLLLLQLQAGSDDDLCNCVVNVFHQGNLGRVVRGDDDDPVLVVLSVLLRVLLSLLSVLSRLLSPLLNVVVVPDDPVVNVVSLVVSVVSLVVSVVPRDCLLVVLVVDQADDDPDDPSNLSSSLSSLLSLLSSLLSVLSSVCSVVLWFQQLVPDVSNVVSLVSNLSSLVHRDDDSSNLSRLSSLLSSLRRHLDPVSLVSSLVVLVVCSNSSGCLSVLSNVLSVVSNVCCVPPVTDDSVVSSSSSSTGRRD